Protein 4YS0 (pdb70)

Foldseek 3Di:
DPDDVQVVLVVVLVVLLVLLVVCLVVVVPDFLVVLLVVLVVLLVQDQDLVSLVVCLSVLQSSLQNQCCFQPVAGQDSLLCSLCVLQSVQFAEAAFFQLCVLSSVVRSLSSVLSNQQEEEEAEAALVVLQVSCQNSVLSQVSNPFWEKEAHPPQWIWTKDWPDNVLLVVCSVGRGGLADPPDPDNHDDPVRGDVSSNNSSGIDIDTDGLLVLQSTSYHGYHLLVLVVLVFVCLLDLFVVPRRHRFFAEYEYEQCCCLVPVVLLDWRWDWAFPPDDLVVLLVLLVVLVVADEPPQWHADLVVLFIFGAPVNQVSLCVVVNHPFCLALVNPVVVLSNRLLNSLVPRDDDPPQWHCDPLAIWGQDPLPSDTDPPAAAPDCSRSNNSSNVVGDRDTDIFTQDIAGSLVVQLRYPRYYYYYNFAQLPQVCCCVRRNHGYHHRDRPADQAAAEFFEWEAADLVLLLVVVLVVLVVCLVLQAFEEEEDAAPVVQVVSVVVCVVVVQDAEEAEQDPQVVQLVVQLARQEGNYYYYYHQCRNPPRQNDHHPPRLVSQTYEYEYSAADLACSSVSSRSSSIRRPNGGYYYYYYHYLPDPLVVVPPSVVVVVVCVVVVPDHSGTDGDPVVSVVSVVSSSVSVVVVSVLSVLLVLLSVLVVVLVVVLSVVLSCLSVDPDCPVVLLVLQLVLLVVLLCVAPPDPHDCVPVSCVSLSSAHPPQDDSPPDDDPGS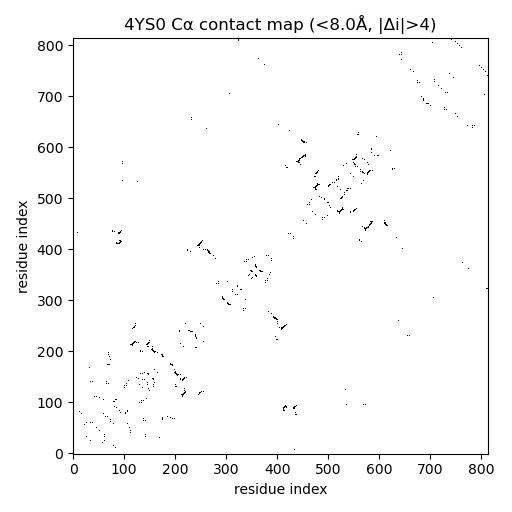VSVSCSNSVSLVVLLVVVCVVVDDCLSSSLSSQLSVLSSSLSSSLVSVLVVVSVSLSVVPNSSVVSSVVSVVSSVVSVNVSSSSSSRSSSRHPDD

Secondary structure (DSSP, 8-state):
--S-HHHHHHHHHHHHHHHHHHHHHHHHHS-HHHHHHHHHHHHHH--SHHHHHHTHHHHHHHHHHHHHHHHS----HHHHHHHHHHHTT-EEE--TTS-HHHHTHHHHHHHHTTSS--EEEESSHHHHHHHHHHHHHHHHHTT--EEEE-STT-EEEEEESSHHHHHHHHHTT--SS-TT---SS--GGGS-HHHHHHT-EEEEE--HHHHHHSSEEEEEHHHHHHHHHHHTS-SSGGG-------EEEEESHHIIIIIGGGS-EEEEEE----HHHHHHHHHHHTTPPBTTTEEEETTTTEEEE-HHHHHHHHHHHT-S-TTSGGGHHHHHHHHHHHHHHHT--BTTTEEEETTEEEEE-TTTS-EETT---STTHHHHHHHHTTPPPPP-EEEEEEE-HHHHHTTSSEEEEEES--GGGHHHHHHHHS--EEEPPPSS----EEPPPEEESSHHHHHHHHHHHHHHHHHHT--EEEEES-HHHHHHHHHHHHHHT---EEE-SS-HHHHHHHHTTTTSTT-EEEEETTTTTT---PPPTTTGGGTSEEEEESS--SSHHHHHHHHTTSSGGG--EEEEEEEETTSHHHHHTTHHHHHHHHHHTTPPTTPPB--HHHHHHHHHHHHHHHHHHHHHHHHHHHHHHHHHHHHHHHHHHHHHHHH-S--HHHHHHHHHHHHHHHHHHHHSTT---HHHHHHHTTTSPTTS---TT---SSHHHHHHHHHHHHHHHHHHHHHHH-TTHHHHHHHHHHHHHHHHHHHHHHHHHHHHHHHHH---HHHHHHHHHHHHHHHHHHHHHHHHHHHHHHTT--

Radius of gyration: 32.33 Å; Cα contacts (8 Å, |Δi|>4): 1370; chains: 1; bounding box: 75×88×84 Å

Sequence (814 aa):
ILFDKNKRILKKYAKMVSKINQIESDLRSKKNSELIRLSMVLKEKVNSFEDADEHLFEAFALVREAARRTLGMRPFDVQVMGGIALHEGKVAEMKTGEGKTLAATMPIYLNALIGKGVHLVTVNDYLARRDALWMGPVYLFLGLRVGVINSLGKSYEVVWKNPDLARKAIEENWSVWPDGFNGEVLKEESMNKEAVEAFQVELKEITRKEAYLCDVTYGTNNEFGFDYLRDNLVLDYNDKVQRGHFYAIVDEADSVLIDEARTPLIISGPSKESPSVYRRFAQIAKKFVKDKDFTVDEKARTIILTEEGVAKAEKIIGVENLYDPGNVSLLYHLINALKALHLFKKDVDYVVMNGEVIIVDEFTGRLLPGRRYSGGLHQAIEAKEGVPIKEESITYATITFQNYFRMYEKLAGMTGTAKTEESEFVQVYGMEVVVIPTHKPMIRKDHDDLVFRTQKEKYEKIVEEIEKRYKKGQPVLVGTTSIEKSELLSSMLKKKGIPHQVLNAKYHEKEAEIVAKAGQKGMVTIATNMAGRGTDIKLGPGVAELGGLCIIGTERHESRRIDNQLRGRAGRQGDPGESIFFLSLEDDLLRIFGSEQIGKVMNILKIEEGQPIQHPMLSKLIENIQKKVEGINFSIRKTLMEMDDVLDKQRRAVYSLRDQILLEKDYDEYLKDIFEDVVSTRVEEFCSGKNWDIESLKNSLSFFPAGLFDLDEKQFSSSEELHDYLFNRLWEEYQRKKQEIGEDYRKVIRFLMLRIIDDHWRRYLEEVEHVKEAVQLRSDPIVEFKKETYYMFDEMMRRINDTIANYVLRVLEH

InterPro domains:
  IPR000185 Protein translocase subunit SecA [MF_01382] (3-819)
  IPR000185 Protein translocase subunit SecA [PR00906] (56-80)
  IPR000185 Protein translocase subunit SecA [PR00906] (94-108)
  IPR000185 Protein translocase subunit SecA [PR00906] (110-120)
  IPR000185 Protein translocase subunit SecA [PR00906] (364-386)
  IPR000185 Protein translocase subunit SecA [PR00906] (401-418)
  IPR000185 Protein translocase subunit SecA [PR00906] (438-451)
  IPR000185 Protein translocase subunit SecA [PTHR30612] (5-836)
  IPR001650 Helicase, C-terminal domain-like [PS51194] (459-641)
  IPR011115 SecA DEAD-like, N-terminal [PF07517] (5-426)
  IPR011115 SecA DEAD-like, N-terminal [SM00957] (1-427)
  IPR011116 SecA Wing/Scaffold [PF07516] (613-816)
  IPR011130 SecA, preprotein cross-linking domain [PF01043] (276-383)
  IPR011130 SecA, preprotein cross-linking domain [SM00958] (271-383)
  IPR014001 Helicase superfamily 1/2, ATP-b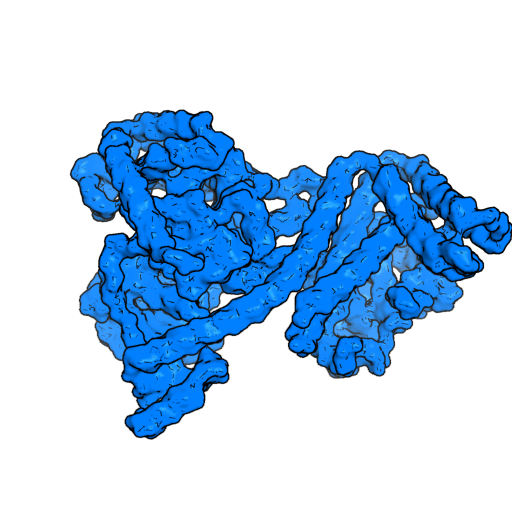inding domain [PS51192] (82-289)
  IPR014018 SecA motor DEAD [PS51196] (1-615)
  IPR020937 SecA conserved site [PS01312] (525-540)
  IPR027417 P-loop containing nucleoside triphosphate hydrolase [G3DSA:3.40.50.300] (1-317)
  IPR027417 P-loop containing nucleoside triphosphate hydrolase [G3DSA:3.40.50.300] (337-441)
  IPR027417 P-loop containing nucleoside triphosphate hydrolase [G3DSA:3.40.50.300] (442-643)

Structure (mmCIF, N/CA/C/O backbone):
data_4YS0
#
_entry.id   4YS0
#
_cell.length_a   64.404
_cell.length_b   110.160
_cell.length_c   115.863
_cell.angle_alpha   90.000
_cell.angle_beta   90.000
_cell.angle_gamma   90.000
#
_symmetry.space_group_name_H-M   'P 21 21 21'
#
loop_
_entity.id
_entity.type
_entity.pdbx_description
1 polymer 'Protein translocase subunit SecA'
2 non-polymer "ADENOSINE-5'-DIPHOSPHATE"
3 non-polymer 'MAGNESIUM ION'
4 water water
#
loop_
_atom_site.group_PDB
_atom_site.id
_atom_site.type_symbol
_atom_site.label_atom_id
_atom_site.label_alt_id
_atom_site.label_comp_id
_atom_site.label_asym_id
_atom_site.label_entity_id
_atom_site.label_seq_id
_atom_site.pdbx_PDB_ins_code
_atom_site.Cartn_x
_atom_site.Cartn_y
_atom_site.Cartn_z
_atom_site.occupancy
_atom_site.B_iso_or_equiv
_atom_site.auth_seq_id
_atom_site.auth_comp_id
_atom_site.auth_asym_id
_atom_site.auth_atom_id
_atom_site.pdbx_PDB_model_num
ATOM 1 N N . ILE A 1 2 ? -20.138 23.052 17.099 1.00 63.97 2 ILE A N 1
ATOM 2 C CA . ILE A 1 2 ? -20.769 21.813 17.547 1.00 56.48 2 ILE A CA 1
ATOM 3 C C . ILE A 1 2 ? -21.314 21.961 18.964 1.00 49.61 2 ILE A C 1
ATOM 4 O O . ILE A 1 2 ? -20.558 21.874 19.930 1.00 58.36 2 ILE A O 1
ATOM 9 N N . LEU A 1 3 ? -22.618 22.179 19.100 1.00 35.99 3 LEU A N 1
ATOM 10 C CA . LEU A 1 3 ? -23.173 22.418 20.425 1.00 36.65 3 LEU A CA 1
ATOM 11 C C . LEU A 1 3 ? -23.989 21.241 20.960 1.00 33.99 3 LEU A C 1
ATOM 12 O O . LEU A 1 3 ? -24.566 21.332 22.049 1.00 33.88 3 LEU A O 1
ATOM 17 N N . PHE A 1 4 ? -24.039 20.143 20.206 1.00 27.62 4 PHE A N 1
ATOM 18 C CA . PHE A 1 4 ? -24.678 18.927 20.705 1.00 22.26 4 PHE A CA 1
ATOM 19 C C . PHE A 1 4 ? -24.154 17.652 20.041 1.00 26.12 4 PHE A C 1
ATOM 20 O O . PHE A 1 4 ? -23.397 17.698 19.060 1.00 23.42 4 PHE A O 1
ATOM 28 N N . ASP A 1 5 ? -24.570 16.515 20.602 1.00 23.70 5 ASP A N 1
ATOM 29 C CA . ASP A 1 5 ? -24.231 15.184 20.075 1.00 22.56 5 ASP A CA 1
ATOM 30 C C . ASP A 1 5 ? -24.991 14.901 18.786 1.00 23.38 5 ASP A C 1
ATOM 31 O O . ASP A 1 5 ? -26.088 14.316 18.819 1.00 18.69 5 ASP A O 1
ATOM 36 N N . LYS A 1 6 ? -24.411 15.297 17.653 1.00 23.52 6 LYS A N 1
ATOM 37 C CA . LYS A 1 6 ? -25.115 15.194 16.376 1.00 21.40 6 LYS A CA 1
ATOM 38 C C . LYS A 1 6 ? -25.440 13.738 16.040 1.00 20.60 6 LYS A C 1
ATOM 39 O O . LYS A 1 6 ? -26.526 13.428 15.592 1.00 18.32 6 LYS A O 1
ATOM 45 N N . ASN A 1 7 ? -24.475 12.847 16.233 1.00 22.80 7 ASN A N 1
ATOM 46 C CA . ASN A 1 7 ? -24.662 11.458 15.819 1.00 19.87 7 ASN A CA 1
ATOM 47 C C . ASN A 1 7 ? -25.876 10.801 16.482 1.00 15.51 7 ASN A C 1
ATOM 48 O O . ASN A 1 7 ? -26.660 10.112 15.821 1.00 17.79 7 ASN A O 1
ATOM 53 N N . LYS A 1 8 ? -26.013 10.990 17.790 1.00 17.74 8 LYS A N 1
ATOM 54 C CA . LYS A 1 8 ? -27.163 10.455 18.519 1.00 18.62 8 LYS A CA 1
ATOM 55 C C . LYS A 1 8 ? -28.453 11.054 17.971 1.00 19.73 8 LYS A C 1
ATOM 56 O O . LYS A 1 8 ? -29.415 10.347 17.733 1.00 18.14 8 LYS A O 1
ATOM 62 N N . ARG A 1 9 ? -28.455 12.375 17.802 1.00 21.51 9 ARG A N 1
ATOM 63 C CA . ARG A 1 9 ? -29.610 13.107 17.260 1.00 16.33 9 ARG A CA 1
ATOM 64 C C . ARG A 1 9 ? -30.095 12.522 15.944 1.00 23.74 9 ARG A C 1
ATOM 65 O O . ARG A 1 9 ? -31.295 12.287 15.731 1.00 20.88 9 ARG A O 1
ATOM 73 N N . ILE A 1 10 ? -29.140 12.276 15.052 1.00 17.55 10 ILE A N 1
ATOM 74 C CA . ILE A 1 10 ? -29.486 11.732 13.758 1.00 17.50 10 ILE A CA 1
ATOM 75 C C . ILE A 1 10 ? -30.010 10.303 13.838 1.00 24.24 10 ILE A C 1
ATOM 76 O O . ILE A 1 10 ? -31.025 9.987 13.202 1.00 20.64 10 ILE A O 1
ATOM 81 N N . LEU A 1 11 ? -29.336 9.438 14.607 1.00 20.22 11 LEU A N 1
ATOM 82 C CA . LEU A 1 11 ? -29.779 8.051 14.722 1.00 18.77 11 LEU A CA 1
ATOM 83 C C . LEU A 1 11 ? -31.160 7.933 15.358 1.00 20.05 11 LEU A C 1
ATOM 84 O O . LEU A 1 11 ? -31.930 7.015 15.040 1.00 19.53 11 LEU A O 1
ATOM 89 N N . LYS A 1 12 ? -31.470 8.843 16.276 1.00 21.54 12 LYS A N 1
ATOM 90 C CA . LYS A 1 12 ? -32.809 8.851 16.851 1.00 25.12 12 LYS A CA 1
ATOM 91 C C . LYS A 1 12 ? -33.840 8.957 15.733 1.00 25.00 12 LYS A C 1
ATOM 92 O O . LYS A 1 12 ? -34.821 8.203 15.718 1.00 21.89 12 LYS A O 1
ATOM 98 N N . LYS A 1 13 ? -33.600 9.850 14.768 1.00 24.88 13 LYS A N 1
ATOM 99 C CA . LYS A 1 13 ? -34.495 9.959 13.628 1.00 19.27 13 LYS A CA 1
ATOM 100 C C . LYS A 1 13 ? -34.440 8.743 12.717 1.00 20.09 13 LYS A C 1
ATOM 101 O O . LYS A 1 13 ? -35.482 8.237 12.298 1.00 19.95 13 LYS A O 1
ATOM 107 N N . TYR A 1 14 ? -33.233 8.290 12.370 1.00 21.60 14 TYR A N 1
ATOM 108 C CA . TYR A 1 14 ? -33.119 7.092 11.528 1.00 28.63 14 TYR A CA 1
ATOM 109 C C . TYR A 1 14 ? -33.830 5.866 12.131 1.00 24.33 14 TYR A C 1
ATOM 110 O O . TYR A 1 14 ? -34.436 5.077 11.401 1.00 19.81 14 TYR A O 1
ATOM 119 N N . ALA A 1 15 ? -33.738 5.684 13.449 1.00 26.62 15 ALA A N 1
ATOM 120 C CA . ALA A 1 15 ? -34.427 4.560 14.091 1.00 26.66 15 ALA A CA 1
ATOM 121 C C . ALA A 1 15 ? -35.946 4.629 13.884 1.00 24.03 15 ALA A C 1
ATOM 122 O O . ALA A 1 15 ? -36.579 3.618 13.608 1.00 25.48 15 ALA A O 1
ATOM 124 N N . LYS A 1 16 ? -36.528 5.816 14.026 1.00 22.77 16 LYS A N 1
ATOM 125 C CA . LYS A 1 16 ? -37.966 5.972 13.781 1.00 30.16 16 LYS A CA 1
ATOM 126 C C . LYS A 1 16 ? -38.316 5.667 12.321 1.00 33.00 16 LYS A C 1
ATOM 127 O O . LYS A 1 16 ? -39.330 5.015 12.044 1.00 22.54 16 LYS A O 1
ATOM 133 N N . MET A 1 17 ? -37.477 6.122 11.391 1.00 23.67 17 MET A N 1
ATOM 134 C CA . MET A 1 17 ? -37.715 5.873 9.967 1.00 24.84 17 MET A CA 1
ATOM 135 C C . MET A 1 17 ? -37.636 4.389 9.633 1.00 22.94 17 MET A C 1
ATOM 136 O O . MET A 1 17 ? -38.440 3.869 8.861 1.00 23.77 17 MET A O 1
ATOM 141 N N . VAL A 1 18 ? -36.650 3.710 10.206 1.00 21.14 18 VAL A N 1
ATOM 142 C CA . VAL A 1 18 ? -36.505 2.287 9.978 1.00 20.34 18 VAL A CA 1
ATOM 143 C C . VAL A 1 18 ? -37.712 1.552 10.539 1.00 26.72 18 VAL A C 1
ATOM 144 O O . VAL A 1 18 ? -38.194 0.585 9.957 1.00 22.41 18 VAL A O 1
ATOM 148 N N . SER A 1 19 ? -38.215 2.038 11.662 1.00 21.88 19 SER A N 1
ATOM 149 C CA . SER A 1 19 ? -39.395 1.432 12.249 1.00 32.27 19 SER A CA 1
ATOM 150 C C . SER A 1 19 ? -40.575 1.532 11.278 1.00 23.15 19 SER A C 1
ATOM 151 O O . SER A 1 19 ? -41.310 0.573 11.096 1.00 32.64 19 SER A O 1
ATOM 154 N N . LYS A 1 20 ? -40.726 2.683 10.626 1.00 31.54 20 LYS A N 1
ATOM 155 C CA . LYS A 1 20 ? -41.812 2.858 9.665 1.00 35.28 20 LYS A CA 1
ATOM 156 C C . LYS A 1 20 ? -41.609 1.972 8.444 1.00 33.88 20 LYS A C 1
ATOM 157 O O . LYS A 1 20 ? -42.570 1.463 7.855 1.00 30.01 20 LYS A O 1
ATOM 163 N N . ILE A 1 21 ? -40.347 1.782 8.062 1.00 28.79 21 ILE A N 1
ATOM 164 C CA . ILE A 1 21 ? -40.030 0.949 6.907 1.00 21.36 21 ILE A CA 1
ATOM 165 C C . ILE A 1 21 ? -40.280 -0.527 7.246 1.00 24.90 21 ILE A C 1
ATOM 166 O O . ILE A 1 21 ? -40.774 -1.306 6.420 1.00 24.46 21 ILE A O 1
ATOM 171 N N . ASN A 1 22 ? -39.950 -0.893 8.479 1.00 21.88 22 ASN A N 1
ATOM 172 C CA . ASN A 1 22 ? -40.214 -2.230 8.989 1.00 24.12 22 ASN A CA 1
ATOM 173 C C . ASN A 1 22 ? -41.710 -2.534 8.954 1.00 32.83 22 ASN A C 1
ATOM 174 O O . ASN A 1 22 ? -42.114 -3.652 8.640 1.00 32.10 22 ASN A O 1
ATOM 179 N N . GLN A 1 23 ? -42.516 -1.526 9.280 1.00 29.22 23 GLN A N 1
ATOM 180 C CA . GLN A 1 23 ? -43.967 -1.674 9.332 1.00 33.64 23 GLN A CA 1
ATOM 181 C C . GLN A 1 23 ? -44.548 -1.945 7.938 1.00 36.00 23 GLN A C 1
ATOM 182 O O . GLN A 1 23 ? -45.409 -2.798 7.775 1.00 41.99 23 GLN A O 1
ATOM 188 N N . ILE A 1 24 ? -44.049 -1.240 6.930 1.00 34.55 24 ILE A N 1
ATOM 189 C CA . ILE A 1 24 ? -44.473 -1.448 5.544 1.00 29.14 24 ILE A CA 1
ATOM 190 C C . ILE A 1 24 ? -44.187 -2.867 5.023 1.00 34.26 24 ILE A C 1
ATOM 191 O O . ILE A 1 24 ? -44.821 -3.327 4.067 1.00 35.00 24 ILE A O 1
ATOM 196 N N . GLU A 1 25 ? -43.257 -3.577 5.661 1.00 39.21 25 GLU A N 1
ATOM 197 C CA . GLU A 1 25 ? -42.760 -4.839 5.096 1.00 40.41 25 GLU A CA 1
ATOM 198 C C . GLU A 1 25 ? -43.835 -5.915 4.984 1.00 32.36 25 GLU A C 1
ATOM 199 O O . GLU A 1 25 ? -43.861 -6.668 4.006 1.00 33.91 25 GLU A O 1
ATOM 205 N N . SER A 1 26 ? -44.687 -6.001 6.005 1.00 39.20 26 SER A N 1
ATOM 206 C CA . SER A 1 26 ? -45.790 -6.960 6.041 1.00 44.46 26 SER A CA 1
ATOM 207 C C . SER A 1 26 ? -46.600 -6.884 4.752 1.00 35.17 26 SER A C 1
ATOM 208 O O . SER A 1 26 ? -46.841 -7.894 4.070 1.00 33.26 26 SER A O 1
ATOM 211 N N . ASP A 1 27 ? -46.993 -5.661 4.422 1.00 36.55 27 ASP A N 1
ATOM 212 C CA . ASP A 1 27 ? -47.788 -5.413 3.235 1.00 38.65 27 ASP A CA 1
ATOM 213 C C . ASP A 1 27 ? -47.076 -5.875 1.963 1.00 40.72 27 ASP A C 1
ATOM 214 O O . ASP A 1 27 ? -47.624 -6.662 1.196 1.00 37.64 27 ASP A O 1
ATOM 219 N N . LEU A 1 28 ? -45.852 -5.399 1.738 1.00 30.58 28 LEU A N 1
ATOM 220 C CA . LEU A 1 28 ? -45.135 -5.753 0.521 1.00 28.16 28 LEU A CA 1
ATOM 221 C C . LEU A 1 28 ? -44.820 -7.240 0.430 1.00 23.98 28 LEU A C 1
ATOM 222 O O . LEU A 1 28 ? -44.803 -7.810 -0.658 1.00 28.58 28 LEU A O 1
ATOM 227 N N . ARG A 1 29 ? -44.566 -7.877 1.564 1.00 24.64 29 ARG A N 1
ATOM 228 C CA . ARG A 1 29 ? -44.182 -9.280 1.513 1.00 35.01 29 ARG A CA 1
ATOM 229 C C . ARG A 1 29 ? -45.319 -10.153 0.989 1.00 35.02 29 ARG A C 1
ATOM 230 O O . ARG A 1 29 ? -45.081 -11.208 0.391 1.00 34.23 29 ARG A O 1
ATOM 238 N N . SER A 1 30 ? -46.552 -9.692 1.180 1.00 30.08 30 SER A N 1
ATOM 239 C CA . SER A 1 30 ? -47.710 -10.429 0.674 1.00 40.29 30 SER A CA 1
ATOM 240 C C . SER A 1 30 ? -47.857 -10.235 -0.828 1.00 39.73 30 SER A C 1
ATOM 241 O O . SER A 1 30 ? -48.458 -11.065 -1.506 1.00 38.09 30 SER A O 1
ATOM 244 N N . LYS A 1 31 ? -47.304 -9.142 -1.351 1.00 26.82 31 LYS A N 1
ATOM 245 C CA . LYS A 1 31 ? -47.507 -8.820 -2.756 1.00 30.65 31 LYS A CA 1
ATOM 246 C C . LYS A 1 31 ? -46.876 -9.844 -3.691 1.00 30.36 31 LYS A C 1
ATOM 247 O O . LYS A 1 31 ? -45.957 -10.575 -3.320 1.00 36.21 31 LYS A O 1
ATOM 253 N N . LYS A 1 32 ? -47.394 -9.906 -4.907 1.00 24.51 32 LYS A N 1
ATOM 254 C CA . LYS A 1 32 ? -46.772 -10.679 -5.965 1.00 24.25 32 LYS A CA 1
ATOM 255 C C . LYS A 1 32 ? -45.689 -9.800 -6.598 1.00 27.93 32 LYS A C 1
ATOM 256 O O . LYS A 1 32 ? -45.729 -8.585 -6.420 1.00 29.71 32 LYS A O 1
ATOM 262 N N . ASN A 1 33 ? -44.735 -10.405 -7.307 1.00 23.80 33 ASN A N 1
ATOM 263 C CA . ASN A 1 33 ? -43.672 -9.652 -8.005 1.00 27.57 33 ASN A CA 1
ATOM 264 C C . ASN A 1 33 ? -44.238 -8.609 -8.990 1.00 32.11 33 ASN A C 1
ATOM 265 O O . ASN A 1 33 ? -43.707 -7.508 -9.124 1.00 25.27 33 ASN A O 1
ATOM 270 N N . SER A 1 34 ? -45.316 -8.974 -9.681 1.00 31.57 34 SER A N 1
ATOM 271 C CA . SER A 1 34 ? -45.994 -8.072 -10.614 1.00 28.11 34 SER A CA 1
ATOM 272 C C . SER A 1 34 ? -46.444 -6.785 -9.944 1.00 27.74 34 SER A C 1
ATOM 273 O O . SER A 1 34 ? -46.337 -5.691 -10.511 1.00 30.96 34 SER A O 1
ATOM 276 N N . GLU A 1 35 ? -46.989 -6.929 -8.741 1.00 27.65 35 GLU A N 1
ATOM 277 C CA . GLU A 1 35 ? -47.496 -5.793 -8.001 1.00 30.02 35 GLU A CA 1
ATOM 278 C C . GLU A 1 35 ? -46.355 -4.905 -7.532 1.00 26.60 35 GLU A C 1
ATOM 279 O O . GLU A 1 35 ? -46.488 -3.681 -7.503 1.00 29.06 35 GLU A O 1
ATOM 285 N N . LEU A 1 36 ? -45.247 -5.527 -7.142 1.00 27.54 36 LEU A N 1
ATOM 286 C CA . LEU A 1 36 ? -44.103 -4.761 -6.674 1.00 26.51 36 LEU A CA 1
ATOM 287 C C . LEU A 1 36 ? -43.514 -3.955 -7.834 1.00 21.41 36 LEU A C 1
ATOM 288 O O . LEU A 1 36 ? -43.097 -2.817 -7.644 1.00 27.66 36 LEU A O 1
ATOM 293 N N . ILE A 1 37 ? -43.471 -4.544 -9.028 1.00 22.03 37 ILE A N 1
ATOM 294 C CA . ILE A 1 37 ? -43.022 -3.819 -10.221 1.00 23.31 37 ILE A CA 1
ATOM 295 C C . ILE A 1 37 ? -43.995 -2.667 -10.557 1.00 33.13 37 ILE A C 1
ATOM 296 O O . ILE A 1 37 ? -43.581 -1.554 -10.909 1.00 26.47 37 ILE A O 1
ATOM 301 N N . ARG A 1 38 ? -45.296 -2.926 -10.437 1.00 28.93 38 ARG A N 1
ATOM 302 C CA . ARG A 1 38 ? -46.277 -1.862 -10.648 1.00 28.25 38 ARG A CA 1
ATOM 303 C C . ARG A 1 38 ? -46.083 -0.722 -9.631 1.00 25.11 38 ARG A C 1
ATOM 304 O O . ARG A 1 38 ? -46.237 0.446 -9.975 1.00 28.06 38 ARG A O 1
ATOM 312 N N . LEU A 1 39 ? -45.751 -1.060 -8.382 1.00 22.54 39 LEU A N 1
ATOM 313 C CA . LEU A 1 39 ? -45.474 -0.031 -7.390 1.00 26.67 39 LEU A CA 1
ATOM 314 C C . LEU A 1 39 ? -44.234 0.789 -7.809 1.00 27.35 39 LEU A C 1
ATOM 315 O O . LEU A 1 39 ? -44.195 2.018 -7.652 1.00 25.90 39 LEU A O 1
ATOM 320 N N . SER A 1 40 ? -43.238 0.095 -8.354 1.00 27.82 40 SER A N 1
ATOM 321 C CA . SER A 1 40 ? -42.035 0.749 -8.866 1.00 26.06 40 SER A CA 1
ATOM 322 C C . SER A 1 40 ? -42.400 1.756 -9.966 1.00 34.37 40 SER A C 1
ATOM 323 O O . SER A 1 40 ? -41.890 2.872 -9.989 1.00 30.21 40 SER A O 1
ATOM 326 N N . MET A 1 41 ? -43.309 1.361 -10.857 1.00 30.00 41 MET A N 1
ATOM 327 C CA . MET A 1 41 ? -43.763 2.253 -11.930 1.00 29.31 41 MET A CA 1
ATOM 328 C C . MET A 1 41 ? -44.456 3.480 -11.377 1.00 29.50 41 MET A C 1
ATOM 329 O O . MET A 1 41 ? -44.203 4.596 -11.833 1.00 37.38 41 MET A O 1
ATOM 334 N N . VAL A 1 42 ? -45.333 3.278 -10.396 1.00 27.99 42 VAL A N 1
ATOM 335 C CA . VAL A 1 42 ? -46.020 4.400 -9.762 1.00 27.99 42 VAL A CA 1
ATOM 336 C C . VAL A 1 42 ? -45.020 5.354 -9.112 1.00 37.34 42 VAL A C 1
ATOM 337 O O . VAL A 1 42 ? -45.119 6.571 -9.272 1.00 32.35 42 VAL A O 1
ATOM 341 N N . LEU A 1 43 ? -44.051 4.797 -8.384 1.00 27.34 43 LEU A N 1
ATOM 342 C CA . LEU A 1 43 ? -43.035 5.617 -7.734 1.00 25.77 43 LEU A CA 1
ATOM 343 C C . LEU A 1 43 ? -42.242 6.395 -8.771 1.00 25.48 43 LEU A C 1
ATOM 344 O O . LEU A 1 43 ? -41.910 7.552 -8.550 1.00 27.40 43 LEU A O 1
ATOM 349 N N . LYS A 1 44 ? -41.935 5.750 -9.893 1.00 23.40 44 LYS A N 1
ATOM 350 C CA . LYS A 1 44 ? -41.299 6.441 -11.019 1.00 33.05 44 LYS A CA 1
ATOM 351 C C . LYS A 1 44 ? -42.047 7.723 -11.382 1.00 38.24 44 LYS A C 1
ATOM 352 O O . LYS A 1 44 ? -41.459 8.795 -11.499 1.00 33.73 44 LYS A O 1
ATOM 358 N N . GLU A 1 45 ? -43.355 7.607 -11.560 1.00 32.78 45 GLU A N 1
ATOM 359 C CA . GLU A 1 45 ? -44.149 8.752 -11.970 1.00 36.49 45 GLU A CA 1
ATOM 360 C C . GLU A 1 45 ? -44.292 9.790 -10.860 1.00 34.00 45 GLU A C 1
ATOM 361 O O . GLU A 1 45 ? -44.482 10.976 -11.128 1.00 37.74 45 GLU A O 1
ATOM 367 N N . LYS A 1 46 ? -44.195 9.351 -9.611 1.00 28.22 46 LYS A N 1
ATOM 368 C CA . LYS A 1 46 ? -44.403 10.265 -8.495 1.00 33.88 46 LYS A CA 1
ATOM 369 C C . LYS A 1 46 ? -43.127 10.965 -8.060 1.00 33.90 46 LYS A C 1
ATOM 370 O O . LYS A 1 46 ? -43.181 12.023 -7.443 1.00 32.01 46 LYS A O 1
ATOM 376 N N . VAL A 1 47 ? -41.977 10.387 -8.379 1.00 33.46 47 VAL A N 1
ATOM 377 C CA . VAL A 1 47 ? -40.720 10.979 -7.934 1.00 31.61 47 VAL A CA 1
ATOM 378 C C . VAL A 1 47 ? -39.979 11.664 -9.070 1.00 28.65 47 VAL A C 1
ATOM 379 O O . VAL A 1 47 ? -39.406 11.002 -9.943 1.00 33.79 47 VAL A O 1
ATOM 383 N N . ASN A 1 48 ? -39.997 12.995 -9.063 1.00 32.95 48 ASN A N 1
ATOM 384 C CA . ASN A 1 48 ? -39.299 13.768 -10.088 1.00 34.32 48 ASN A CA 1
ATOM 385 C C . ASN A 1 48 ? -38.400 14.863 -9.527 1.00 31.70 48 ASN A C 1
ATOM 386 O O . ASN A 1 48 ? -37.901 15.702 -10.274 1.00 38.24 48 ASN A O 1
ATOM 391 N N . SER A 1 49 ? -38.178 14.824 -8.217 1.00 26.77 49 SER A N 1
ATOM 392 C CA . SER A 1 49 ? -37.338 15.802 -7.537 1.00 34.22 49 SER A CA 1
ATOM 393 C C . SER A 1 49 ? -36.925 15.260 -6.176 1.00 30.90 49 SER A C 1
ATOM 394 O O . SER A 1 49 ? -37.520 14.299 -5.696 1.00 27.11 49 SER A O 1
ATOM 397 N N . PHE A 1 50 ? -35.941 15.898 -5.545 1.00 31.28 50 PHE A N 1
ATOM 398 C CA . PHE A 1 50 ? -35.518 15.526 -4.193 1.00 28.10 50 PHE A CA 1
ATOM 399 C C . PHE A 1 50 ? -36.672 15.657 -3.189 1.00 35.00 50 PHE A C 1
ATOM 400 O O . PHE A 1 50 ? -36.779 14.885 -2.239 1.00 32.17 50 PHE A O 1
ATOM 408 N N . GLU A 1 51 ? -37.553 16.627 -3.403 1.00 35.04 51 GLU A N 1
ATOM 409 C CA . GLU A 1 51 ? -38.712 16.790 -2.524 1.00 35.83 51 GLU A CA 1
ATOM 410 C C . GLU A 1 51 ? -39.671 15.609 -2.595 1.00 34.77 51 GLU A C 1
ATOM 411 O O . GLU A 1 51 ? -40.187 15.153 -1.565 1.00 36.96 51 GLU A O 1
ATOM 417 N N . ASP A 1 52 ? -39.910 15.117 -3.811 1.00 34.65 52 ASP A N 1
ATOM 418 C CA . ASP A 1 52 ? -40.770 13.954 -4.016 1.00 34.34 52 ASP A CA 1
ATOM 419 C C . ASP A 1 52 ? -40.169 12.691 -3.393 1.00 34.98 52 ASP A C 1
ATOM 420 O O . ASP A 1 52 ? -40.881 11.862 -2.821 1.00 35.11 52 ASP A O 1
ATOM 425 N N . ALA A 1 53 ? -38.856 12.536 -3.538 1.00 33.90 53 ALA A N 1
ATOM 426 C CA . ALA A 1 53 ? -38.168 11.340 -3.047 1.00 29.84 53 ALA A CA 1
ATOM 427 C C . ALA A 1 53 ? -38.363 11.204 -1.546 1.00 24.06 53 ALA A C 1
ATOM 428 O O . ALA A 1 53 ? -38.642 10.117 -1.050 1.00 25.07 53 ALA A O 1
ATOM 430 N N . ASP A 1 54 ? -38.223 12.317 -0.831 1.00 31.94 54 ASP A N 1
ATOM 431 C CA . ASP A 1 54 ? -38.453 12.337 0.614 1.00 27.17 54 ASP A CA 1
ATOM 432 C C . ASP A 1 54 ? -39.866 11.922 0.967 1.00 34.27 54 ASP A C 1
ATOM 433 O O . ASP A 1 54 ? -40.106 11.257 1.974 1.00 37.07 54 ASP A O 1
ATOM 438 N N . GLU A 1 55 ? -40.804 12.302 0.117 1.00 36.62 55 GLU A N 1
ATOM 439 C CA . GLU A 1 55 ? -42.185 11.958 0.354 1.00 36.64 55 GLU A CA 1
ATOM 440 C C . GLU A 1 55 ? -42.423 10.452 0.227 1.00 33.46 55 GLU A C 1
ATOM 441 O O . GLU A 1 55 ? -43.303 9.904 0.893 1.00 32.94 55 GLU A O 1
ATOM 447 N N . HIS A 1 56 ? -41.637 9.778 -0.613 1.00 25.04 56 HIS A N 1
ATOM 448 C CA . HIS A 1 56 ? -41.876 8.364 -0.868 1.00 25.91 56 HIS A CA 1
ATOM 449 C C . HIS A 1 56 ? -40.722 7.464 -0.443 1.00 21.40 56 HIS A C 1
ATOM 450 O O . HIS A 1 56 ? -40.620 6.330 -0.911 1.00 29.73 56 HIS A O 1
ATOM 457 N N . LEU A 1 57 ? -39.865 7.976 0.427 1.00 22.31 57 LEU A N 1
ATOM 458 C CA . LEU A 1 57 ? -38.676 7.238 0.850 1.00 21.30 57 LEU A CA 1
ATOM 459 C C . LEU A 1 57 ? -39.050 5.901 1.493 1.00 25.06 57 LEU A C 1
ATOM 460 O O . LEU A 1 57 ? -38.463 4.867 1.151 1.00 25.19 57 LEU A O 1
ATOM 465 N N . PHE A 1 58 ? -40.003 5.912 2.428 1.00 22.45 58 PHE A N 1
ATOM 466 C CA . PHE A 1 58 ? -40.343 4.688 3.155 1.00 23.78 58 PHE A CA 1
ATOM 467 C C . PHE A 1 58 ? -40.759 3.606 2.174 1.00 27.31 58 PHE A C 1
ATOM 468 O O . PHE A 1 58 ? -40.284 2.473 2.245 1.00 25.27 58 PHE A O 1
ATOM 476 N N . GLU A 1 59 ? -41.667 3.966 1.268 1.00 23.36 59 GLU A N 1
ATOM 477 C CA . GLU A 1 59 ? -42.138 3.048 0.250 1.00 23.15 59 GLU A CA 1
ATOM 478 C C . GLU A 1 59 ? -40.994 2.528 -0.613 1.00 22.75 59 GLU A C 1
ATOM 479 O O . GLU A 1 59 ? -40.877 1.323 -0.840 1.00 22.86 59 GLU A O 1
ATOM 485 N N . ALA A 1 60 ? -40.160 3.440 -1.100 1.00 22.93 60 ALA A N 1
ATOM 486 C CA . ALA A 1 60 ? -39.038 3.057 -1.961 1.00 23.05 60 ALA A CA 1
ATOM 487 C C . ALA A 1 60 ? -38.064 2.103 -1.254 1.00 23.14 60 ALA A C 1
ATOM 488 O O . ALA A 1 60 ? -37.638 1.092 -1.820 1.00 18.75 60 ALA A O 1
ATOM 490 N N . PHE A 1 61 ? -37.722 2.435 -0.013 1.00 20.04 61 PHE A N 1
ATOM 491 C CA . PHE A 1 61 ? -36.742 1.652 0.740 1.00 25.50 61 PHE A CA 1
ATOM 492 C C . PHE A 1 61 ? -37.278 0.252 1.048 1.00 25.92 61 PHE A C 1
ATOM 493 O O . PHE A 1 61 ? -36.549 -0.732 0.929 1.00 18.47 61 PHE A O 1
ATOM 501 N N . ALA A 1 62 ? -38.564 0.161 1.393 1.00 20.51 62 ALA A N 1
ATOM 502 C CA . ALA A 1 62 ? -39.164 -1.136 1.720 1.00 20.94 62 ALA A CA 1
ATOM 503 C C . ALA A 1 62 ? -39.284 -2.013 0.481 1.00 19.88 62 ALA A C 1
ATOM 504 O O . ALA A 1 62 ? -39.096 -3.226 0.547 1.00 22.82 62 ALA A O 1
ATOM 506 N N . LEU A 1 63 ? -39.579 -1.379 -0.654 1.00 22.68 63 LEU A N 1
ATOM 507 C CA . LEU A 1 63 ? -39.649 -2.037 -1.952 1.00 22.37 63 LEU A CA 1
ATOM 508 C C . LEU A 1 63 ? -38.299 -2.626 -2.408 1.00 21.90 63 LEU A C 1
ATOM 509 O O . LEU A 1 63 ? -38.225 -3.766 -2.897 1.00 20.11 63 LEU A O 1
ATOM 514 N N . VAL A 1 64 ? -37.227 -1.841 -2.267 1.00 22.25 64 VAL A N 1
ATOM 515 C CA . VAL A 1 64 ? -35.888 -2.343 -2.580 1.00 22.37 64 VAL A CA 1
ATOM 516 C C . VAL A 1 64 ? -35.531 -3.521 -1.668 1.00 13.80 64 VAL A C 1
ATOM 517 O O . VAL A 1 64 ? -35.014 -4.529 -2.120 1.00 19.05 64 VAL A O 1
ATOM 521 N N . ARG A 1 65 ? -35.818 -3.383 -0.377 1.00 16.51 65 ARG A N 1
ATOM 522 C CA . ARG A 1 65 ? -35.557 -4.456 0.578 1.00 21.85 65 ARG A CA 1
ATOM 523 C C . ARG A 1 65 ? -36.257 -5.756 0.160 1.00 20.41 65 ARG A C 1
ATOM 524 O O . ARG A 1 65 ? -35.673 -6.842 0.229 1.00 18.90 65 ARG A O 1
ATOM 532 N N . GLU A 1 66 ? -37.508 -5.643 -0.286 1.00 20.89 66 GLU A N 1
ATOM 533 C CA . GLU A 1 66 ? -38.244 -6.797 -0.809 1.00 21.65 66 GLU A CA 1
ATOM 534 C C . GLU A 1 66 ? -37.675 -7.351 -2.101 1.00 22.60 66 GLU A C 1
ATOM 535 O O . GLU A 1 66 ? -37.599 -8.571 -2.281 1.00 26.31 66 GLU A O 1
ATOM 541 N N . ALA A 1 67 ? -37.301 -6.472 -3.024 1.00 22.26 67 ALA A N 1
ATOM 542 C CA . ALA A 1 67 ? -36.684 -6.919 -4.271 1.00 18.77 67 ALA A CA 1
ATOM 543 C C . ALA A 1 67 ? -35.396 -7.683 -3.988 1.00 20.53 67 ALA A C 1
ATOM 544 O O . ALA A 1 67 ? -35.088 -8.676 -4.653 1.00 20.93 67 ALA A O 1
ATOM 546 N N . ALA A 1 68 ? -34.624 -7.200 -3.016 1.00 20.24 68 ALA A N 1
ATOM 547 C CA . ALA A 1 68 ? -33.350 -7.845 -2.695 1.00 21.61 68 ALA A CA 1
ATOM 548 C C . ALA A 1 68 ? -33.605 -9.221 -2.087 1.00 21.09 68 ALA A C 1
ATOM 549 O O . ALA A 1 68 ? -32.917 -10.186 -2.410 1.00 20.59 68 ALA A O 1
ATOM 551 N N . ARG A 1 69 ? -34.590 -9.294 -1.193 1.00 21.70 69 ARG A N 1
ATOM 552 C CA . ARG A 1 69 ? -34.957 -10.563 -0.551 1.00 26.62 69 ARG A CA 1
ATOM 553 C C . ARG A 1 69 ? -35.279 -11.599 -1.641 1.00 25.10 69 ARG A C 1
ATOM 554 O O . ARG A 1 69 ? -34.749 -12.706 -1.637 1.00 22.54 69 ARG A O 1
ATOM 562 N N . ARG A 1 70 ? -36.109 -11.208 -2.605 1.00 22.63 70 ARG A N 1
ATOM 563 C CA . ARG A 1 70 ? -36.594 -12.127 -3.634 1.00 21.47 70 ARG A CA 1
ATOM 564 C C . ARG A 1 70 ? -35.612 -12.438 -4.761 1.00 28.22 70 ARG A C 1
ATOM 565 O O . ARG A 1 70 ? -35.608 -13.559 -5.264 1.00 22.98 70 ARG A O 1
ATOM 573 N N . THR A 1 71 ? -34.791 -11.464 -5.180 1.00 22.58 71 THR A N 1
ATOM 574 C CA . THR A 1 71 ? -33.849 -11.725 -6.274 1.00 23.29 71 THR A CA 1
ATOM 575 C C . THR A 1 71 ? -32.466 -12.175 -5.808 1.00 27.08 71 THR A C 1
ATOM 576 O O . THR A 1 71 ? -31.777 -12.880 -6.536 1.00 20.88 71 THR A O 1
ATOM 580 N N . LEU A 1 72 ? -32.058 -11.760 -4.611 1.00 20.13 72 LEU A N 1
ATOM 581 C CA . LEU A 1 72 ? -30.730 -12.124 -4.107 1.00 24.37 72 LEU A CA 1
ATOM 582 C C . LEU A 1 72 ? -30.777 -13.081 -2.905 1.00 24.43 72 LEU A C 1
ATOM 583 O O . LEU A 1 72 ? -29.768 -13.684 -2.542 1.00 24.29 72 LEU A O 1
ATOM 588 N N . GLY A 1 73 ? -31.938 -13.232 -2.279 1.00 20.62 73 GLY A N 1
ATOM 589 C CA . GLY A 1 73 ? -31.982 -14.016 -1.058 1.00 24.82 73 GLY A CA 1
ATOM 590 C C . GLY A 1 73 ? -31.265 -13.302 0.078 1.00 24.36 73 GLY A C 1
ATOM 591 O O . GLY A 1 73 ? -30.826 -13.933 1.030 1.00 23.75 73 GLY A O 1
ATOM 592 N N . MET A 1 74 ? -31.167 -11.978 -0.026 1.00 18.49 74 MET A N 1
ATOM 593 C CA . MET A 1 74 ? -30.588 -11.149 1.017 1.00 22.39 74 MET A CA 1
ATOM 594 C C . MET A 1 74 ? -31.560 -10.073 1.437 1.00 20.88 74 MET A C 1
ATOM 595 O O . MET A 1 74 ? -31.976 -9.263 0.618 1.00 21.20 74 MET A O 1
ATOM 600 N N . ARG A 1 75 ? -31.933 -10.061 2.716 1.00 17.41 75 ARG A N 1
ATOM 601 C CA . ARG A 1 75 ? -32.790 -9.008 3.242 1.00 20.87 75 ARG A CA 1
ATOM 602 C C . ARG A 1 75 ? -31.969 -7.984 4.041 1.00 18.89 75 ARG A C 1
ATOM 603 O O . ARG A 1 75 ? -31.411 -8.324 5.086 1.00 19.85 75 ARG A O 1
ATOM 611 N N . PRO A 1 76 ? -31.885 -6.732 3.541 1.00 19.03 76 PRO A N 1
ATOM 612 C CA . PRO A 1 76 ? -31.144 -5.678 4.241 1.00 21.98 76 PRO A CA 1
ATOM 613 C C . PRO A 1 76 ? -31.529 -5.589 5.704 1.00 25.26 76 PRO A C 1
ATOM 614 O O . PRO A 1 76 ? -32.713 -5.508 6.055 1.00 18.15 76 PRO A O 1
ATOM 618 N N . PHE A 1 77 ? -30.516 -5.657 6.552 1.00 18.86 77 PHE A N 1
ATOM 619 C CA . PHE A 1 77 ? -30.693 -5.549 7.989 1.00 21.01 77 PHE A CA 1
ATOM 620 C C . PHE A 1 77 ? -31.145 -4.148 8.298 1.00 20.81 77 PHE A C 1
ATOM 621 O O . PHE A 1 77 ? -30.948 -3.243 7.491 1.00 19.52 77 PHE A O 1
ATOM 629 N N . ASP A 1 78 ? -31.737 -3.955 9.469 1.00 15.72 78 ASP A N 1
ATOM 630 C CA . ASP A 1 78 ? -32.108 -2.614 9.876 1.00 17.39 78 ASP A CA 1
ATOM 631 C C . ASP A 1 78 ? -30.941 -1.626 9.789 1.00 21.74 78 ASP A C 1
ATOM 632 O O . ASP A 1 78 ? -31.143 -0.489 9.376 1.00 18.43 78 ASP A O 1
ATOM 637 N N . VAL A 1 79 ? -29.729 -2.039 10.164 1.00 19.70 79 VAL A N 1
ATOM 638 C CA . VAL A 1 79 ? -28.613 -1.083 10.123 1.00 17.25 79 VAL A CA 1
ATOM 639 C C . VAL A 1 79 ? -28.209 -0.725 8.684 1.00 16.30 79 VAL A C 1
ATOM 640 O O . VAL A 1 79 ? -27.696 0.370 8.436 1.00 17.42 79 VAL A O 1
ATOM 644 N N . GLN A 1 80 ? -28.469 -1.615 7.737 1.00 16.89 80 GLN A N 1
ATOM 645 C CA . GLN A 1 80 ? -28.234 -1.286 6.335 1.00 16.56 80 GLN A CA 1
ATOM 646 C C . GLN A 1 80 ? -29.257 -0.259 5.852 1.00 24.39 80 GLN A C 1
ATOM 647 O O . GLN A 1 80 ? -28.908 0.693 5.140 1.00 16.03 80 GLN A O 1
ATOM 653 N N . VAL A 1 81 ? -30.504 -0.430 6.273 1.00 17.32 81 VAL A N 1
ATOM 654 C CA . VAL A 1 81 ? -31.518 0.596 6.020 1.00 17.61 81 VAL A CA 1
ATOM 655 C C . VAL A 1 81 ? -31.091 1.930 6.636 1.00 18.17 81 VAL A C 1
ATOM 656 O O . VAL A 1 81 ? -31.188 2.965 5.982 1.00 19.56 81 VAL A O 1
ATOM 660 N N . MET A 1 82 ? -30.564 1.923 7.864 1.00 18.52 82 MET A N 1
ATOM 661 C CA . MET A 1 82 ? -30.085 3.169 8.453 1.00 20.18 82 MET A CA 1
ATOM 662 C C . MET A 1 82 ? -28.971 3.818 7.631 1.00 17.72 82 MET A C 1
ATOM 663 O O . MET A 1 82 ? -28.968 5.037 7.418 1.00 15.58 82 MET A O 1
ATOM 668 N N . GLY A 1 83 ? -28.022 3.007 7.178 1.00 17.72 83 GLY A N 1
ATOM 669 C CA . GLY A 1 83 ? -26.948 3.516 6.330 1.00 14.66 83 GLY A CA 1
ATOM 670 C C . GLY A 1 83 ? -27.488 4.095 5.020 1.00 18.03 83 GLY A C 1
ATOM 671 O O . GLY A 1 83 ? -26.950 5.059 4.487 1.00 13.22 83 GLY A O 1
ATOM 672 N N . GLY A 1 84 ? -28.547 3.490 4.491 1.00 17.98 84 GLY A N 1
ATOM 673 C CA . GLY A 1 84 ? -29.141 3.949 3.242 1.00 18.72 84 GLY A CA 1
ATOM 674 C C . GLY A 1 84 ? -29.749 5.333 3.362 1.00 19.63 84 GLY A C 1
ATOM 675 O O . GLY A 1 84 ? -29.736 6.126 2.415 1.00 16.88 84 GLY A O 1
ATOM 676 N N . ILE A 1 85 ? -30.275 5.632 4.543 1.00 14.68 85 ILE A N 1
ATOM 677 C CA . ILE A 1 85 ? -30.839 6.954 4.792 1.00 17.42 85 ILE A CA 1
ATOM 678 C C . ILE A 1 85 ? -29.740 8.017 4.875 1.00 16.13 85 ILE A C 1
ATOM 679 O O . ILE A 1 85 ? -29.877 9.106 4.330 1.00 16.55 85 ILE A O 1
ATOM 684 N N . ALA A 1 86 ? -28.650 7.699 5.568 1.00 16.84 86 ALA A N 1
ATOM 685 C CA . ALA A 1 86 ? -27.511 8.618 5.661 1.00 16.01 86 ALA A CA 1
ATOM 686 C C . ALA A 1 86 ? -27.009 8.994 4.271 1.00 19.90 86 ALA A C 1
ATOM 687 O O . ALA A 1 86 ? -26.708 10.169 4.011 1.00 15.93 86 ALA A O 1
ATOM 689 N N . LEU A 1 87 ? -26.929 7.997 3.391 1.00 14.86 87 LEU A N 1
ATOM 690 C CA . LEU A 1 87 ? -26.533 8.198 2.000 1.00 18.21 87 LEU A CA 1
ATOM 691 C C . LEU A 1 87 ? -27.524 9.103 1.254 1.00 19.91 87 LEU A C 1
ATOM 692 O O . LEU A 1 87 ? -27.119 10.044 0.590 1.00 16.64 87 LEU A O 1
ATOM 697 N N . HIS A 1 88 ? -28.816 8.807 1.363 1.00 16.21 88 HIS A N 1
ATOM 698 C CA . HIS A 1 88 ? -29.833 9.669 0.774 1.00 14.66 88 HIS A CA 1
ATOM 699 C C . HIS A 1 88 ? -29.736 11.122 1.294 1.00 17.35 88 HIS A C 1
ATOM 700 O O . HIS A 1 88 ? -29.965 12.084 0.543 1.00 21.08 88 HIS A O 1
ATOM 707 N N . GLU A 1 89 ? -29.343 11.300 2.553 1.00 17.94 89 GLU A N 1
ATOM 708 C CA . GLU A 1 89 ? -29.218 12.651 3.108 1.00 18.74 89 GLU A CA 1
ATOM 709 C C . GLU A 1 89 ? -27.894 13.335 2.771 1.00 17.80 89 GLU A C 1
ATOM 710 O O . GLU A 1 89 ? -27.610 14.419 3.289 1.00 19.49 89 GLU A O 1
ATOM 716 N N . GLY A 1 90 ? -27.083 12.720 1.908 1.00 15.29 90 GLY A N 1
ATOM 717 C CA . GLY A 1 90 ? -25.856 13.384 1.480 1.00 17.22 90 GLY A CA 1
ATOM 718 C C . GLY A 1 90 ? -24.777 13.407 2.561 1.00 20.61 90 GLY A C 1
ATOM 719 O O . GLY A 1 90 ? -24.001 14.358 2.696 1.00 17.51 90 GLY A O 1
ATOM 720 N N . LYS A 1 91 ? -24.725 12.334 3.339 1.00 17.47 91 LYS A N 1
ATOM 721 C CA . LYS A 1 91 ? -23.759 12.249 4.425 1.00 15.15 91 LYS A CA 1
ATOM 722 C C . LYS A 1 91 ? -22.798 11.104 4.167 1.00 13.42 91 LYS A C 1
ATOM 723 O O . LYS A 1 91 ? -22.982 10.330 3.240 1.00 15.11 91 LYS A O 1
ATOM 729 N N . VAL A 1 92 ? -21.786 10.972 4.998 1.00 16.54 92 VAL A N 1
ATOM 730 C CA . VAL A 1 92 ? -20.990 9.775 4.910 1.00 12.82 92 VAL A CA 1
ATOM 731 C C . VAL A 1 92 ? -21.528 8.744 5.904 1.00 19.65 92 VAL A C 1
ATOM 732 O O . VAL A 1 92 ? -21.561 8.999 7.112 1.00 17.55 92 VAL A O 1
ATOM 736 N N . ALA A 1 93 ? -21.970 7.601 5.388 1.00 16.03 93 ALA A N 1
ATOM 737 C CA . ALA A 1 93 ? -22.400 6.501 6.236 1.00 18.28 93 ALA A CA 1
ATOM 738 C C . ALA A 1 93 ? -21.178 5.725 6.676 1.00 18.90 93 ALA A C 1
ATOM 739 O O . ALA A 1 93 ? -20.495 5.130 5.838 1.00 19.77 93 ALA A O 1
ATOM 741 N N . GLU A 1 94 ? -20.876 5.730 7.967 1.00 15.31 94 GLU A N 1
ATOM 742 C CA . GLU A 1 94 ? -19.768 4.917 8.424 1.00 14.50 94 GLU A CA 1
ATOM 743 C C . GLU A 1 94 ? -20.314 3.590 8.904 1.00 18.30 94 GLU A C 1
ATOM 744 O O . GLU A 1 94 ? -20.909 3.480 9.987 1.00 17.49 94 GLU A O 1
ATOM 750 N N . MET A 1 95 ? -20.144 2.588 8.049 1.00 16.46 95 MET A N 1
ATOM 751 C CA . MET A 1 95 ? -20.540 1.229 8.354 1.00 18.62 95 MET A CA 1
ATOM 752 C C . MET A 1 95 ? -19.283 0.398 8.276 1.00 17.49 95 MET A C 1
ATOM 753 O O . MET A 1 95 ? -18.569 0.446 7.265 1.00 15.52 95 MET A O 1
ATOM 758 N N . LYS A 1 96 ? -18.999 -0.358 9.328 1.00 13.51 96 LYS A N 1
ATOM 759 C CA . LYS A 1 96 ? -17.716 -1.083 9.372 1.00 14.95 96 LYS A CA 1
ATOM 760 C C . LYS A 1 96 ? -17.608 -2.111 8.243 1.00 16.44 96 LYS A C 1
ATOM 761 O O . LYS A 1 96 ? -18.616 -2.483 7.606 1.00 16.33 96 LYS A O 1
ATOM 767 N N . THR A 1 97 ? -16.378 -2.562 8.005 1.00 14.38 97 THR A N 1
ATOM 768 C CA . THR A 1 97 ? -16.089 -3.584 7.014 1.00 15.58 97 THR A CA 1
ATOM 769 C C . THR A 1 97 ? -16.948 -4.817 7.272 1.00 14.71 97 THR A C 1
ATOM 770 O O . THR A 1 97 ? -17.084 -5.274 8.407 1.00 17.50 97 THR A O 1
ATOM 774 N N . GLY A 1 98 ? -17.563 -5.329 6.216 1.00 13.88 98 GLY A N 1
ATOM 775 C CA . GLY A 1 98 ? -18.413 -6.497 6.352 1.00 13.44 98 GLY A CA 1
ATOM 776 C C . GLY A 1 98 ? -19.858 -6.204 6.749 1.00 15.72 98 GLY A C 1
ATOM 777 O O . GLY A 1 98 ? -20.658 -7.127 6.885 1.00 16.76 98 GLY A O 1
ATOM 778 N N . GLU A 1 99 ? -20.214 -4.939 6.926 1.00 13.42 99 GLU A N 1
ATOM 779 C CA . GLU A 1 99 ? -21.606 -4.618 7.279 1.00 15.61 99 GLU A CA 1
ATOM 780 C C . GLU A 1 99 ? -22.567 -4.621 6.091 1.00 19.74 99 GLU A C 1
ATOM 781 O O . GLU A 1 99 ? -23.772 -4.446 6.277 1.00 19.22 99 GLU A O 1
ATOM 787 N N . GLY A 1 100 ? -22.045 -4.822 4.876 1.00 14.98 100 GLY A N 1
ATOM 788 C CA . GLY A 1 100 ? -22.890 -4.870 3.699 1.00 14.38 100 GLY A CA 1
ATOM 789 C C . GLY A 1 100 ? -23.238 -3.499 3.128 1.00 16.52 100 GLY A C 1
ATOM 790 O O . GLY A 1 100 ? -24.393 -3.209 2.794 1.00 15.82 100 GLY A O 1
ATOM 791 N N . LYS A 1 101 ? -22.236 -2.642 3.020 1.00 11.76 101 LYS A N 1
ATOM 792 C CA . LYS A 1 101 ? -22.396 -1.339 2.363 1.00 14.03 101 LYS A CA 1
ATOM 793 C C . LYS A 1 101 ? -22.893 -1.465 0.914 1.00 15.53 101 LYS A C 1
ATOM 794 O O . LYS A 1 101 ? -23.687 -0.650 0.455 1.00 13.88 101 LYS A O 1
ATOM 800 N N . THR A 1 102 ? -22.402 -2.473 0.198 1.00 13.73 102 THR A N 1
ATOM 801 C CA . THR A 1 102 ? -22.782 -2.685 -1.205 1.00 16.01 102 THR A CA 1
ATOM 802 C C . THR A 1 102 ? -24.312 -2.757 -1.340 1.00 18.95 102 THR A C 1
ATOM 803 O O . THR A 1 102 ? -24.906 -2.083 -2.193 1.00 14.53 102 THR A O 1
ATOM 807 N N . LEU A 1 103 ? -24.931 -3.549 -0.466 1.00 15.90 103 LEU A N 1
ATOM 808 C CA . LEU A 1 103 ? -26.390 -3.715 -0.475 1.00 14.85 103 LEU A CA 1
ATOM 809 C C . LEU A 1 103 ? -27.098 -2.511 0.178 1.00 13.70 103 LEU A C 1
ATOM 810 O O . LEU A 1 103 ? -28.202 -2.134 -0.237 1.00 15.25 103 LEU A O 1
ATOM 815 N N . ALA A 1 104 ? -26.464 -1.864 1.155 1.00 12.87 104 ALA A N 1
ATOM 816 C CA . ALA A 1 104 ? -27.118 -0.732 1.815 1.00 15.73 104 ALA A CA 1
ATOM 817 C C . ALA A 1 104 ? -27.385 0.408 0.810 1.00 19.52 104 ALA A C 1
ATOM 818 O O . ALA A 1 104 ? -28.384 1.127 0.914 1.00 17.44 104 ALA A O 1
ATOM 820 N N . ALA A 1 105 ? -26.491 0.550 -0.159 1.00 17.57 105 ALA A N 1
ATOM 821 C CA . ALA A 1 105 ? -26.558 1.653 -1.111 1.00 15.19 105 ALA A CA 1
ATOM 822 C C . ALA A 1 105 ? -27.661 1.455 -2.157 1.00 19.27 105 ALA A C 1
ATOM 823 O O . ALA A 1 105 ? -28.055 2.425 -2.790 1.00 16.82 105 ALA A O 1
ATOM 825 N N . THR A 1 106 ? -28.171 0.233 -2.329 1.00 14.99 106 THR A N 1
ATOM 826 C CA . THR A 1 106 ? -29.195 0.004 -3.361 1.00 17.34 106 THR A CA 1
ATOM 827 C C . THR A 1 106 ? -30.442 0.847 -3.084 1.00 20.61 106 THR A C 1
ATOM 828 O O . THR A 1 106 ? -31.115 1.307 -4.012 1.00 19.00 106 THR A O 1
ATOM 832 N N . MET A 1 107 ? -30.743 1.057 -1.810 1.00 15.28 107 MET A N 1
ATOM 833 C CA . MET A 1 107 ? -31.965 1.766 -1.448 1.00 23.51 107 MET A CA 1
ATOM 834 C C . MET A 1 107 ? -31.893 3.257 -1.853 1.00 21.38 107 MET A C 1
ATOM 835 O O . MET A 1 107 ? -32.745 3.714 -2.615 1.00 20.11 107 MET A O 1
ATOM 840 N N . PRO A 1 108 ? -30.869 4.011 -1.398 1.00 15.14 108 PRO A N 1
ATOM 841 C CA . PRO A 1 108 ? -30.863 5.399 -1.862 1.00 15.24 108 PRO A CA 1
ATOM 842 C C . PRO A 1 108 ? -30.580 5.504 -3.346 1.00 18.89 108 PRO A C 1
ATOM 843 O O . PRO A 1 108 ? -31.034 6.468 -3.955 1.00 18.30 108 PRO A O 1
ATOM 847 N N . ILE A 1 109 ? -29.849 4.542 -3.914 1.00 15.09 109 ILE A N 1
ATOM 848 C CA . ILE A 1 109 ? -29.577 4.560 -5.342 1.00 16.13 109 ILE A CA 1
ATOM 849 C C . ILE A 1 109 ? -30.881 4.453 -6.128 1.00 23.17 109 ILE A C 1
ATOM 850 O O . ILE A 1 109 ? -31.131 5.260 -7.029 1.00 17.10 109 ILE A O 1
ATOM 855 N N . TYR A 1 110 ? -31.714 3.476 -5.759 1.00 18.43 110 TYR A N 1
ATOM 856 C CA . TYR A 1 110 ? -33.033 3.312 -6.378 1.00 20.86 110 TYR A CA 1
ATOM 857 C C . TYR A 1 110 ? -33.878 4.580 -6.267 1.00 19.19 110 TYR A C 1
ATOM 858 O O . TYR A 1 110 ? -34.395 5.105 -7.256 1.00 21.37 110 TYR A O 1
ATOM 867 N N . LEU A 1 111 ? -34.031 5.054 -5.042 1.00 16.74 111 LEU A N 1
ATOM 868 C CA . LEU A 1 111 ? -34.913 6.186 -4.756 1.00 23.34 111 LEU A CA 1
ATOM 869 C C . LEU A 1 111 ? -34.527 7.423 -5.564 1.00 28.86 111 LEU A C 1
ATOM 870 O O . LEU A 1 111 ? -35.378 8.068 -6.189 1.00 19.83 111 LEU A O 1
ATOM 875 N N . ASN A 1 112 ? -33.239 7.735 -5.581 1.00 16.90 112 ASN A N 1
ATOM 876 C CA . ASN A 1 112 ? -32.814 8.929 -6.274 1.00 19.35 112 ASN A CA 1
ATOM 877 C C . ASN A 1 112 ? -32.721 8.722 -7.776 1.00 18.77 112 ASN A C 1
ATOM 878 O O . ASN A 1 112 ? -32.831 9.686 -8.528 1.00 18.06 112 ASN A O 1
ATOM 883 N N . ALA A 1 113 ? -32.529 7.478 -8.214 1.00 15.58 113 ALA A N 1
ATOM 884 C CA . ALA A 1 113 ? -32.518 7.196 -9.643 1.00 17.89 113 ALA A CA 1
ATOM 885 C C . ALA A 1 113 ? -33.892 7.463 -10.263 1.00 22.20 113 ALA A C 1
ATOM 886 O O . ALA A 1 113 ? -33.984 7.777 -11.444 1.00 21.24 113 ALA A O 1
ATOM 888 N N . LEU A 1 114 ? -34.948 7.324 -9.463 1.00 23.33 114 LEU A N 1
ATOM 889 C CA . LEU A 1 114 ? -36.315 7.592 -9.931 1.00 25.06 114 LEU A CA 1
ATOM 890 C C . LEU A 1 114 ? -36.447 8.997 -10.525 1.00 26.45 114 LEU A C 1
ATOM 891 O O . LEU A 1 114 ? -37.271 9.234 -11.407 1.00 25.39 114 LEU A O 1
ATOM 896 N N . ILE A 1 115 ? -35.618 9.923 -10.044 1.00 20.23 115 ILE A N 1
ATOM 897 C CA . ILE A 1 115 ? -35.676 11.313 -10.492 1.00 24.12 115 ILE A CA 1
ATOM 898 C C . ILE A 1 115 ? -35.302 11.424 -11.980 1.00 26.00 115 ILE A C 1
ATOM 899 O O . ILE A 1 115 ? -35.710 12.356 -12.668 1.00 24.29 115 ILE A O 1
ATOM 904 N N . GLY A 1 116 ? -34.538 10.455 -12.477 1.00 18.94 116 GLY A N 1
ATOM 905 C CA . GLY A 1 116 ? -34.304 10.324 -13.902 1.00 17.80 116 GLY A CA 1
ATOM 906 C C . GLY A 1 116 ? -33.127 11.134 -14.398 1.00 29.12 116 GLY A C 1
ATOM 907 O O . GLY A 1 116 ? -32.979 11.346 -15.603 1.00 28.60 116 GLY A O 1
ATOM 908 N N . LYS A 1 117 ? -32.275 11.573 -13.475 1.00 21.66 117 LYS A N 1
ATOM 909 C CA . LYS A 1 117 ? -31.142 12.402 -13.857 1.00 18.08 117 LYS A CA 1
ATOM 910 C C . LYS A 1 117 ? -29.813 11.653 -13.746 1.00 23.01 117 LYS A C 1
ATOM 911 O O . LYS A 1 117 ? -28.746 12.247 -13.927 1.00 18.09 117 LYS A O 1
ATOM 917 N N . GLY A 1 118 ? -29.883 10.346 -13.483 1.00 24.12 118 GLY A N 1
ATOM 918 C CA . GLY A 1 118 ? -28.684 9.544 -13.282 1.00 19.69 118 GLY A CA 1
ATOM 919 C C . GLY A 1 118 ? -28.236 9.471 -11.818 1.00 15.71 118 GLY A C 1
ATOM 920 O O . GLY A 1 118 ? -28.568 10.343 -11.016 1.00 20.76 118 GLY A O 1
ATOM 921 N N . VAL A 1 119 ? -27.511 8.401 -11.480 1.00 20.50 119 VAL A N 1
ATOM 922 C CA . VAL A 1 119 ? -26.900 8.194 -10.160 1.00 19.63 119 VAL A CA 1
ATOM 923 C C . VAL A 1 119 ? -25.557 7.5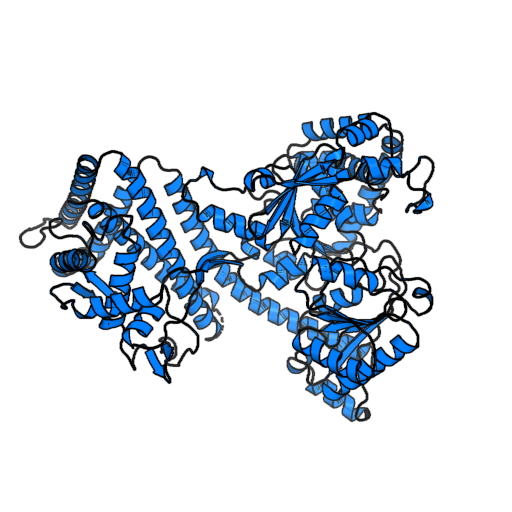14 -10.406 1.00 14.31 119 VAL A C 1
ATOM 924 O O . VAL A 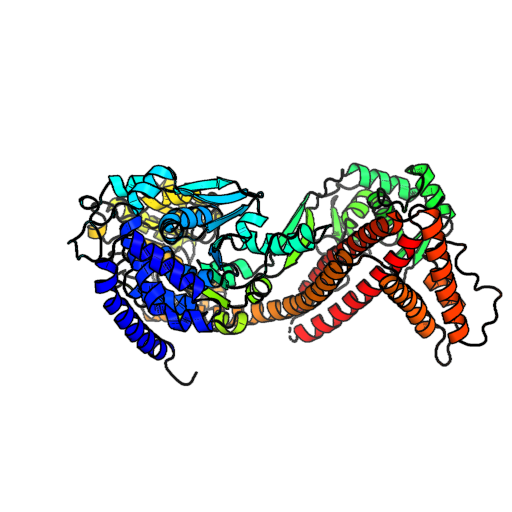1 119 ? -25.493 6.533 -11.136 1.00 14.69 119 VAL A O 1
ATOM 928 N N . HIS A 1 120 ? -24.489 8.047 -9.821 1.00 14.21 120 HIS A N 1
ATOM 929 C CA . HIS A 1 120 ? -23.167 7.443 -9.974 1.00 16.62 120 HIS A CA 1
ATOM 930 C C . HIS A 1 120 ? -22.710 6.729 -8.683 1.00 18.08 120 HIS A C 1
ATOM 931 O O . HIS A 1 120 ? -22.650 7.330 -7.606 1.00 16.25 120 HIS A O 1
ATOM 938 N N . LEU A 1 121 ? -22.432 5.439 -8.798 1.00 14.82 121 LEU A N 1
ATOM 939 C CA . LEU A 1 121 ? -21.861 4.679 -7.687 1.00 15.58 121 LEU A CA 1
ATOM 940 C C . LEU A 1 121 ? -20.369 4.571 -8.000 1.00 15.18 121 LEU A C 1
ATOM 941 O O . LEU A 1 121 ? -19.972 3.952 -8.988 1.00 15.09 121 LEU A O 1
ATOM 946 N N . VAL A 1 122 ? -19.559 5.235 -7.177 1.00 12.10 122 VAL A N 1
ATOM 947 C CA . VAL A 1 122 ? -18.118 5.292 -7.357 1.00 18.03 122 VAL A CA 1
ATOM 948 C C . VAL A 1 122 ? -17.421 4.305 -6.431 1.00 16.19 122 VAL A C 1
ATOM 949 O O . VAL A 1 122 ? -17.593 4.387 -5.221 1.00 15.88 122 VAL A O 1
ATOM 953 N N . THR A 1 123 ? -16.634 3.387 -6.980 1.00 12.27 123 THR A N 1
ATOM 954 C CA . THR A 1 123 ? -15.780 2.580 -6.130 1.00 12.91 123 THR A CA 1
ATOM 955 C C . THR A 1 123 ? -14.337 2.666 -6.649 1.00 16.36 123 THR A C 1
ATOM 956 O O . THR A 1 123 ? -14.055 3.519 -7.498 1.00 14.34 123 THR A O 1
ATOM 960 N N . VAL A 1 124 ? -13.424 1.840 -6.140 1.00 15.04 124 VAL A N 1
ATOM 961 C CA . VAL A 1 124 ? -11.991 2.164 -6.310 1.00 17.96 124 VAL A CA 1
ATOM 962 C C . VAL A 1 124 ? -11.240 1.448 -7.429 1.00 18.88 124 VAL A C 1
ATOM 963 O O . VAL A 1 124 ? -10.144 1.864 -7.771 1.00 18.95 124 VAL A O 1
ATOM 967 N N . ASN A 1 125 ? -11.799 0.398 -8.014 1.00 12.18 125 ASN A N 1
ATOM 968 C CA . ASN A 1 125 ? -11.156 -0.194 -9.195 1.00 12.54 125 ASN A CA 1
ATOM 969 C C . ASN A 1 125 ? -12.168 -0.884 -10.115 1.00 15.86 125 ASN A C 1
ATOM 970 O O . ASN A 1 125 ? -13.304 -1.102 -9.736 1.00 16.54 125 ASN A O 1
ATOM 975 N N . ASP A 1 126 ? -11.756 -1.187 -11.340 1.00 13.29 126 ASP A N 1
ATOM 976 C CA . ASP A 1 126 ? -12.656 -1.770 -12.340 1.00 14.10 126 ASP A CA 1
ATOM 977 C C . ASP A 1 126 ? -13.313 -3.080 -11.897 1.00 14.59 126 ASP A C 1
ATOM 978 O O . ASP A 1 126 ? -14.501 -3.301 -12.173 1.00 15.12 126 ASP A O 1
ATOM 983 N N . TYR A 1 127 ? -12.546 -3.937 -11.220 1.00 13.60 127 TYR A N 1
ATOM 984 C CA . TYR A 1 127 ? -13.075 -5.182 -10.676 1.00 16.38 127 TYR A CA 1
ATOM 985 C C . TYR A 1 127 ? -14.268 -4.945 -9.754 1.00 17.67 127 TYR A C 1
ATOM 986 O O . TYR A 1 127 ? -15.323 -5.560 -9.921 1.00 13.67 127 TYR A O 1
ATOM 995 N N . LEU A 1 128 ? -14.112 -4.050 -8.778 1.00 16.95 128 LEU A N 1
ATOM 996 C CA . LEU A 1 128 ? -15.188 -3.808 -7.830 1.00 12.39 128 LEU A CA 1
ATOM 997 C C . LEU A 1 128 ? -16.392 -3.146 -8.490 1.00 15.21 128 LEU A C 1
ATOM 998 O O . LEU A 1 128 ? -17.530 -3.427 -8.109 1.00 15.74 128 LEU A O 1
ATOM 1003 N N . ALA A 1 129 ? -16.166 -2.268 -9.467 1.00 12.35 129 ALA A N 1
ATOM 1004 C CA . ALA A 1 129 ? -17.310 -1.644 -10.144 1.00 13.48 129 ALA A CA 1
ATOM 1005 C C . ALA A 1 129 ? -18.152 -2.696 -10.888 1.00 13.88 129 ALA A C 1
ATOM 1006 O O . ALA A 1 129 ? -19.384 -2.713 -10.764 1.00 18.70 129 ALA A O 1
ATOM 1008 N N . ARG A 1 130 ? -17.499 -3.570 -11.657 1.00 14.89 130 ARG A N 1
ATOM 1009 C CA . ARG A 1 130 ? -18.193 -4.689 -12.302 1.00 17.37 130 ARG A CA 1
ATOM 1010 C C . ARG A 1 130 ? -18.865 -5.588 -11.278 1.00 19.47 130 ARG A C 1
ATOM 1011 O O . ARG A 1 130 ? -20.038 -5.934 -11.442 1.00 16.37 130 ARG A O 1
ATOM 1019 N N . ARG A 1 131 ? -18.118 -5.984 -10.243 1.00 18.01 131 ARG A N 1
ATOM 1020 C CA . ARG A 1 131 ? -18.642 -6.879 -9.214 1.00 19.30 131 ARG A CA 1
ATOM 1021 C C . ARG A 1 131 ? -19.931 -6.354 -8.575 1.00 15.16 131 ARG A C 1
ATOM 1022 O O . ARG A 1 131 ? -20.936 -7.066 -8.519 1.00 17.48 131 ARG A O 1
ATOM 1030 N N . ASP A 1 132 ? -19.904 -5.120 -8.080 1.00 13.95 132 ASP A N 1
ATOM 1031 C CA . ASP A 1 132 ? -21.058 -4.579 -7.389 1.00 18.47 132 ASP A CA 1
ATOM 1032 C C . ASP A 1 132 ? -22.237 -4.359 -8.341 1.00 17.27 132 ASP A C 1
ATOM 1033 O O . ASP A 1 132 ? -23.375 -4.577 -7.952 1.00 15.47 132 ASP A O 1
ATOM 1038 N N . ALA A 1 133 ? -21.971 -3.943 -9.573 1.00 14.71 133 ALA A N 1
ATOM 1039 C CA . ALA A 1 133 ? -23.062 -3.783 -10.549 1.00 17.79 133 ALA A CA 1
ATOM 1040 C C . ALA A 1 133 ? -23.767 -5.128 -10.835 1.00 14.57 133 ALA A C 1
ATOM 1041 O O . ALA A 1 133 ? -25.000 -5.188 -10.887 1.00 17.78 133 ALA A O 1
ATOM 1043 N N . LEU A 1 134 ? -22.986 -6.191 -11.016 1.00 15.42 134 LEU A N 1
ATOM 1044 C CA . LEU A 1 134 ? -23.536 -7.523 -11.271 1.00 19.08 134 LEU A CA 1
ATOM 1045 C C . LEU A 1 134 ? -24.186 -8.137 -10.025 1.00 19.20 134 LEU A C 1
ATOM 1046 O O . LEU A 1 134 ? -25.222 -8.795 -10.109 1.00 18.67 134 LEU A O 1
ATOM 1051 N N . TRP A 1 135 ? -23.580 -7.907 -8.866 1.00 16.41 135 TRP A N 1
ATOM 1052 C CA . TRP A 1 135 ? -24.078 -8.473 -7.620 1.00 21.63 135 TRP A CA 1
ATOM 1053 C C . TRP A 1 135 ? -25.422 -7.833 -7.241 1.00 19.37 135 TRP A C 1
ATOM 1054 O O . TRP A 1 135 ? -26.390 -8.545 -6.918 1.00 17.21 135 TRP A O 1
ATOM 1065 N N . MET A 1 136 ? -25.504 -6.505 -7.336 1.00 16.31 136 MET A N 1
ATOM 1066 C CA . MET A 1 136 ? -26.735 -5.801 -7.011 1.00 16.37 136 MET A CA 1
ATOM 1067 C C . MET A 1 136 ? -27.708 -5.709 -8.204 1.00 16.55 136 MET A C 1
ATOM 1068 O O . MET A 1 136 ? -28.888 -5.376 -8.020 1.00 16.90 136 MET A O 1
ATOM 1073 N N . GLY A 1 137 ? -27.197 -6.002 -9.403 1.00 17.96 137 GLY A N 1
ATOM 1074 C CA . GLY A 1 137 ? -27.971 -5.895 -10.639 1.00 22.21 137 GLY A CA 1
ATOM 1075 C C . GLY A 1 137 ? -29.404 -6.433 -10.629 1.00 25.81 137 GLY A C 1
ATOM 1076 O O . GLY A 1 137 ? -30.317 -5.745 -11.104 1.00 19.70 137 GLY A O 1
ATOM 1077 N N . PRO A 1 138 ? -29.611 -7.660 -10.108 1.00 20.61 138 PRO A N 1
ATOM 1078 C CA . PRO A 1 138 ? -30.976 -8.210 -10.100 1.00 21.07 138 PRO A CA 1
ATOM 1079 C C . PRO A 1 138 ? -31.981 -7.324 -9.402 1.00 23.85 138 PRO A C 1
ATOM 1080 O O . PRO A 1 138 ? -33.097 -7.197 -9.890 1.00 21.21 138 PRO A O 1
ATOM 1084 N N . VAL A 1 139 ? -31.590 -6.713 -8.288 1.00 21.25 139 VAL A N 1
ATOM 1085 C CA . VAL A 1 139 ? -32.459 -5.770 -7.580 1.00 17.78 139 VAL A CA 1
ATOM 1086 C C . VAL A 1 139 ? -32.913 -4.618 -8.486 1.00 28.92 139 VAL A C 1
ATOM 1087 O O . VAL A 1 139 ? -34.108 -4.296 -8.584 1.00 21.49 139 VAL A O 1
ATOM 1091 N N . TYR A 1 140 ? -31.956 -3.989 -9.153 1.00 16.81 140 TYR A N 1
ATOM 1092 C CA . TYR A 1 140 ? -32.286 -2.840 -9.994 1.00 20.42 140 TYR A CA 1
ATOM 1093 C C . TYR A 1 140 ? -33.146 -3.226 -11.201 1.00 22.43 140 TYR A C 1
ATOM 1094 O O . TYR A 1 140 ? -34.139 -2.553 -11.533 1.00 25.88 140 TYR A O 1
ATOM 1103 N N . LEU A 1 141 ? -32.749 -4.306 -11.863 1.00 14.28 141 LEU A N 1
ATOM 1104 C CA . LEU A 1 141 ? -33.432 -4.774 -13.058 1.00 21.51 141 LEU A CA 1
ATOM 1105 C C . LEU A 1 141 ? -34.875 -5.184 -12.726 1.00 19.59 141 LEU A C 1
ATOM 1106 O O . LEU A 1 141 ? -35.808 -4.814 -13.427 1.00 19.50 141 LEU A O 1
ATOM 1111 N N . PHE A 1 142 ? -35.031 -5.912 -11.623 1.00 21.82 142 PHE A N 1
ATOM 1112 C CA . PHE A 1 142 ? -36.330 -6.333 -11.121 1.00 20.19 142 PHE A CA 1
ATOM 1113 C C . PHE A 1 142 ? -37.256 -5.140 -11.027 1.00 26.44 142 PHE A C 1
ATOM 1114 O O . PHE A 1 142 ? -38.398 -5.200 -11.477 1.00 28.03 142 PHE A O 1
ATOM 1122 N N . LEU A 1 143 ? -36.739 -4.044 -10.475 1.00 20.37 143 LEU A N 1
ATOM 1123 C CA . LEU A 1 143 ? -37.527 -2.836 -10.260 1.00 22.47 143 LEU A CA 1
ATOM 1124 C C . LEU A 1 143 ? -37.568 -1.914 -11.491 1.00 21.08 143 LEU A C 1
ATOM 1125 O O . LEU A 1 143 ? -38.119 -0.814 -11.436 1.00 29.10 143 LEU A O 1
ATOM 1130 N N . GLY A 1 144 ? -36.986 -2.353 -12.594 1.00 22.80 144 GLY A N 1
ATOM 1131 C CA . GLY A 1 144 ? -37.144 -1.632 -13.846 1.00 28.70 144 GLY A CA 1
ATOM 1132 C C . GLY A 1 144 ? -36.113 -0.554 -14.163 1.00 32.60 144 GLY A C 1
ATOM 1133 O O . GLY A 1 144 ? -36.361 0.302 -15.001 1.00 29.98 144 GLY A O 1
ATOM 1134 N N . LEU A 1 145 ? -34.956 -0.593 -13.509 1.00 22.12 145 LEU A N 1
ATOM 1135 C CA . LEU A 1 145 ? -33.906 0.390 -13.766 1.00 21.54 145 LEU A CA 1
ATOM 1136 C C . LEU A 1 145 ? -32.843 -0.195 -14.696 1.00 27.59 145 LEU A C 1
ATOM 1137 O O . LEU A 1 145 ? -32.611 -1.404 -14.682 1.00 25.31 145 LEU A O 1
ATOM 1142 N N . ARG A 1 146 ? -32.214 0.656 -15.509 1.00 18.13 146 ARG A N 1
ATOM 1143 C CA . ARG A 1 146 ? -31.097 0.237 -16.327 1.00 16.97 146 ARG A CA 1
ATOM 1144 C C . ARG A 1 146 ? -29.827 0.536 -15.552 1.00 18.28 146 ARG A C 1
ATOM 1145 O O . ARG A 1 146 ? -29.719 1.582 -14.927 1.00 23.54 146 ARG A O 1
ATOM 1153 N N . VAL A 1 147 ? -28.881 -0.384 -15.610 1.00 14.50 147 VAL A N 1
ATOM 1154 C CA . VAL A 1 147 ? -27.629 -0.263 -14.859 1.00 20.49 147 VAL A CA 1
ATOM 1155 C C . VAL A 1 147 ? -26.438 -0.249 -15.796 1.00 20.56 147 VAL A C 1
ATOM 1156 O O . VAL A 1 147 ? -26.203 -1.229 -16.514 1.00 21.48 147 VAL A O 1
ATOM 1160 N N . GLY A 1 148 ? -25.692 0.862 -15.783 1.00 20.48 148 GLY A N 1
ATOM 1161 C CA . GLY A 1 148 ? -24.473 0.994 -16.556 1.00 16.84 148 GLY A CA 1
ATOM 1162 C C . GLY A 1 148 ? -23.209 0.734 -15.744 1.00 19.34 148 GLY A C 1
ATOM 1163 O O . GLY A 1 148 ? -23.203 0.874 -14.528 1.00 15.08 148 GLY A O 1
ATOM 1164 N N . VAL A 1 149 ? -22.142 0.337 -16.429 1.00 16.37 149 VAL A N 1
ATOM 1165 C CA . VAL A 1 149 ? -20.828 0.136 -15.806 1.00 12.10 149 VAL A CA 1
ATOM 1166 C C . VAL A 1 149 ? -19.768 0.768 -16.682 1.00 18.66 149 VAL A C 1
ATOM 1167 O O . VAL A 1 149 ? -19.735 0.535 -17.891 1.00 16.68 149 VAL A O 1
ATOM 1171 N N . ILE A 1 150 ? -18.889 1.568 -16.087 1.00 16.88 150 ILE A N 1
ATOM 1172 C CA . ILE A 1 150 ? -17.775 2.095 -16.857 1.00 13.65 150 ILE A CA 1
ATOM 1173 C C . ILE A 1 150 ? -16.460 1.588 -16.274 1.00 16.89 150 ILE A C 1
ATOM 1174 O O . ILE A 1 150 ? -16.294 1.456 -15.062 1.00 16.48 150 ILE A O 1
ATOM 1179 N N . ASN A 1 151 ? -15.528 1.285 -17.162 1.00 14.61 151 ASN A N 1
ATOM 1180 C CA . ASN A 1 151 ? -14.240 0.690 -16.774 1.00 17.00 151 ASN A CA 1
ATOM 1181 C C . ASN A 1 151 ? -13.164 1.410 -17.572 1.00 16.81 151 ASN A C 1
ATOM 1182 O O . ASN A 1 151 ? -13.493 2.180 -18.478 1.00 18.44 151 ASN A O 1
ATOM 1187 N N . SER A 1 152 ? -11.897 1.125 -17.275 1.00 19.59 152 SER A N 1
ATOM 1188 C CA . SER A 1 152 ? -10.774 1.697 -18.007 1.00 26.85 152 SER A CA 1
ATOM 1189 C C . SER A 1 152 ? -10.663 1.077 -19.395 1.00 20.68 152 SER A C 1
ATOM 1190 O O . SER A 1 152 ? -11.372 0.118 -19.704 1.00 21.31 152 SER A O 1
ATOM 1193 N N . LEU A 1 153 ? -9.803 1.661 -20.230 1.00 25.63 153 LEU A N 1
ATOM 1194 C CA . LEU A 1 153 ? -9.573 1.200 -21.603 1.00 23.31 153 LEU A CA 1
ATOM 1195 C C . LEU A 1 153 ? -10.835 1.273 -22.449 1.00 22.31 153 LEU A C 1
ATOM 1196 O O . LEU A 1 153 ? -10.994 0.504 -23.396 1.00 25.82 153 LEU A O 1
ATOM 1201 N N . GLY A 1 154 ? -11.738 2.188 -22.089 1.00 28.29 154 GLY A N 1
ATOM 1202 C CA . GLY A 1 154 ? -12.933 2.457 -22.872 1.00 27.72 154 GLY A CA 1
ATOM 1203 C C . GLY A 1 154 ? -14.041 1.415 -22.810 1.00 25.65 154 GLY A C 1
ATOM 1204 O O . GLY A 1 154 ? -14.963 1.441 -23.624 1.00 22.91 154 GLY A O 1
ATOM 1205 N N . LYS A 1 155 ? -13.965 0.491 -21.861 1.00 22.49 155 LYS A N 1
ATOM 1206 C CA . LYS A 1 155 ? -15.007 -0.533 -21.748 1.00 20.89 155 LYS A CA 1
ATOM 1207 C C . LYS A 1 155 ? -16.214 -0.019 -20.982 1.00 19.22 155 LYS A C 1
ATOM 1208 O O . LYS A 1 155 ? -16.075 0.539 -19.896 1.00 20.28 155 LYS A O 1
ATOM 1214 N N . SER A 1 156 ? -17.392 -0.218 -21.572 1.00 16.34 156 SER A N 1
ATOM 1215 C CA . SER A 1 156 ? -18.661 0.236 -21.026 1.00 18.83 156 SER A CA 1
ATOM 1216 C C . SER A 1 156 ? -19.647 -0.926 -21.139 1.00 20.98 156 SER A C 1
ATOM 1217 O O . SER A 1 156 ? -19.657 -1.634 -22.157 1.00 22.02 156 SER A O 1
ATOM 1220 N N . TYR A 1 157 ? -20.454 -1.135 -20.101 1.00 14.66 157 TYR A N 1
ATOM 1221 C CA . TYR A 1 157 ? -21.379 -2.267 -20.072 1.00 18.66 157 TYR A CA 1
ATOM 1222 C C . TYR A 1 157 ? -22.746 -1.879 -19.576 1.00 21.87 157 TYR A C 1
ATOM 1223 O O . TYR A 1 157 ? -22.930 -0.868 -18.892 1.00 19.67 157 TYR A O 1
ATOM 1232 N N . GLU A 1 158 ? -23.710 -2.725 -19.908 1.00 22.96 158 GLU A N 1
ATOM 1233 C CA . GLU A 1 158 ? -25.003 -2.686 -19.260 1.00 18.93 158 GLU A CA 1
ATOM 1234 C C . GLU A 1 158 ? -25.246 -4.025 -18.575 1.00 19.38 158 GLU A C 1
ATOM 1235 O O . GLU A 1 158 ? -24.888 -5.076 -19.103 1.00 19.52 158 GLU A O 1
ATOM 1241 N N . VAL A 1 159 ? -25.830 -3.988 -17.389 1.00 14.56 159 VAL A N 1
ATOM 1242 C CA . VAL A 1 159 ? -26.217 -5.224 -16.734 1.00 17.07 159 VAL A CA 1
ATOM 1243 C C . VAL A 1 159 ? -27.571 -5.690 -17.334 1.00 19.09 159 VAL A C 1
ATOM 1244 O O . VAL A 1 159 ? -28.548 -4.928 -17.380 1.00 22.31 159 VAL A O 1
ATOM 1248 N N . VAL A 1 160 ? -27.610 -6.926 -17.803 1.00 22.27 160 VAL A N 1
ATOM 1249 C CA . VAL A 1 160 ? -28.842 -7.507 -18.340 1.00 18.61 160 VAL A CA 1
ATOM 1250 C C . VAL A 1 160 ? -29.050 -8.908 -17.772 1.00 22.85 160 VAL A C 1
ATOM 1251 O O . VAL A 1 160 ? -28.090 -9.546 -17.329 1.00 23.59 160 VAL A O 1
ATOM 1255 N N . TRP A 1 161 ? -30.297 -9.383 -17.782 1.00 19.72 161 TRP A N 1
ATOM 1256 C CA . TRP A 1 161 ? -30.571 -10.765 -17.395 1.00 24.56 161 TRP A CA 1
ATOM 1257 C C . TRP A 1 161 ? -29.769 -11.737 -18.250 1.00 21.75 161 TRP A C 1
ATOM 1258 O O . TRP A 1 161 ? -29.573 -11.515 -19.446 1.00 25.13 161 TRP A O 1
ATOM 1269 N N . LYS A 1 162 ? -29.290 -12.812 -17.631 1.00 21.53 162 LYS A N 1
ATOM 1270 C CA . LYS A 1 162 ? -28.552 -13.831 -18.354 1.00 22.87 162 LYS A CA 1
ATOM 1271 C C . LYS A 1 162 ? -29.510 -14.549 -19.322 1.00 31.10 162 LYS A C 1
ATOM 1272 O O . LYS A 1 162 ? -29.154 -14.886 -20.452 1.00 29.54 162 LYS A O 1
ATOM 1278 N N . ASN A 1 163 ? -30.740 -14.742 -18.861 1.00 26.61 163 ASN A N 1
ATOM 1279 C CA . ASN A 1 163 ? -31.805 -15.354 -19.654 1.00 31.74 163 ASN A CA 1
ATOM 1280 C C . ASN A 1 163 ? -33.059 -14.529 -19.452 1.00 22.46 163 ASN A C 1
ATOM 1281 O O . ASN A 1 163 ? -33.824 -14.754 -18.510 1.00 25.24 163 ASN A O 1
ATOM 1286 N N . PRO A 1 164 ? -33.261 -13.537 -20.326 1.00 29.96 164 PRO A N 1
ATOM 1287 C CA . PRO A 1 164 ? -34.369 -12.595 -20.165 1.00 25.17 164 PRO A CA 1
ATOM 1288 C C . PRO A 1 164 ? -35.738 -13.274 -20.122 1.00 26.53 164 PRO A C 1
ATOM 1289 O O . PRO A 1 164 ? -36.619 -12.798 -19.401 1.00 29.07 164 PRO A O 1
ATOM 1293 N N . ASP A 1 165 ? -35.901 -14.360 -20.874 1.00 30.38 165 ASP A N 1
ATOM 1294 C CA . ASP A 1 165 ? -37.177 -15.076 -20.911 1.00 40.36 165 ASP A CA 1
ATOM 1295 C C . ASP A 1 165 ? -37.448 -15.701 -19.557 1.00 31.46 165 ASP A C 1
ATOM 1296 O O . ASP A 1 165 ? -38.571 -15.638 -19.033 1.00 36.48 165 ASP A O 1
ATOM 1301 N N . LEU A 1 166 ? -36.401 -16.308 -18.999 1.00 31.48 166 LEU A N 1
ATOM 1302 C CA . LEU A 1 166 ? -36.507 -17.017 -17.731 1.00 24.38 166 LEU A CA 1
ATOM 1303 C C . LEU A 1 166 ? -36.706 -16.014 -16.605 1.00 31.57 166 LEU A C 1
ATOM 1304 O O . LEU A 1 166 ? -37.532 -16.218 -15.695 1.00 26.88 166 LEU A O 1
ATOM 1309 N N . ALA A 1 167 ? -35.974 -14.907 -16.680 1.00 28.52 167 ALA A N 1
ATOM 1310 C CA . ALA A 1 167 ? -36.181 -13.826 -15.729 1.00 25.45 167 ALA A CA 1
ATOM 1311 C C . ALA A 1 167 ? -37.615 -13.310 -15.801 1.00 25.06 167 ALA A C 1
ATOM 1312 O O . ALA A 1 167 ? -38.246 -13.049 -14.774 1.00 26.65 167 ALA A O 1
ATOM 1314 N N . ARG A 1 168 ? -38.127 -13.170 -17.026 1.00 31.73 168 ARG A N 1
ATOM 1315 C CA . ARG A 1 168 ? -39.480 -12.650 -17.248 1.00 30.78 168 ARG A CA 1
ATOM 1316 C C . ARG A 1 168 ? -40.524 -13.568 -16.599 1.00 23.83 168 ARG A C 1
ATOM 1317 O O . ARG A 1 168 ? -41.389 -13.106 -15.860 1.00 33.29 168 ARG A O 1
ATOM 1325 N N . LYS A 1 169 ? -40.415 -14.861 -16.878 1.00 29.69 169 LYS A N 1
ATOM 1326 C CA . LYS A 1 169 ? -41.228 -15.895 -16.227 1.00 31.35 169 LYS A CA 1
ATOM 1327 C C . LYS A 1 169 ? -41.179 -15.830 -14.692 1.00 28.13 169 LYS A C 1
ATOM 1328 O O . LYS A 1 169 ? -42.218 -15.772 -14.023 1.00 29.82 169 LYS A O 1
ATOM 1334 N N . ALA A 1 170 ? -39.969 -15.833 -14.138 1.00 27.74 170 ALA A N 1
ATOM 1335 C CA . ALA A 1 170 ? -39.782 -15.743 -12.682 1.00 31.83 170 ALA A CA 1
ATOM 1336 C C . ALA A 1 170 ? -40.516 -14.556 -12.070 1.00 27.63 170 ALA A C 1
ATOM 1337 O O . ALA A 1 170 ? -40.993 -14.623 -10.940 1.00 32.10 170 ALA A O 1
ATOM 1339 N N . ILE A 1 171 ? -40.586 -13.454 -12.811 1.00 28.25 171 ILE A N 1
ATOM 1340 C CA . ILE A 1 171 ? -41.254 -12.256 -12.329 1.00 30.42 171 ILE A CA 1
ATOM 1341 C C . ILE A 1 171 ? -42.774 -12.400 -12.423 1.00 35.07 171 ILE A C 1
ATOM 1342 O O . ILE A 1 171 ? -43.494 -12.129 -11.455 1.00 33.96 171 ILE A O 1
ATOM 1347 N N . GLU A 1 172 ? -43.255 -12.821 -13.591 1.00 31.86 172 GLU A N 1
ATOM 1348 C CA . GLU A 1 172 ? -44.702 -12.900 -13.823 1.00 39.91 172 GLU A CA 1
ATOM 1349 C C . GLU A 1 172 ? -45.335 -13.962 -12.941 1.00 31.92 172 GLU A C 1
ATOM 1350 O O . GLU A 1 172 ? -46.407 -13.752 -12.369 1.00 38.51 172 GLU A O 1
ATOM 1356 N N . GLU A 1 173 ? -44.664 -15.105 -12.843 1.00 34.83 173 GLU A N 1
ATOM 1357 C CA . GLU A 1 173 ? -44.982 -16.096 -11.825 1.00 37.66 173 GLU A CA 1
ATOM 1358 C C . GLU A 1 173 ? -44.348 -15.552 -10.560 1.00 46.58 173 GLU A C 1
ATOM 1359 O O . GLU A 1 173 ? -43.538 -14.647 -10.635 1.00 50.37 173 GLU A O 1
ATOM 1365 N N . ASN A 1 174 ? -44.723 -16.021 -9.388 1.00 48.25 174 ASN A N 1
ATOM 1366 C CA . ASN A 1 174 ? -44.318 -15.244 -8.221 1.00 41.93 174 ASN A CA 1
ATOM 1367 C C . ASN A 1 174 ? -43.048 -15.774 -7.549 1.00 27.23 174 ASN A C 1
ATOM 1368 O O . ASN A 1 174 ? -43.005 -15.920 -6.326 1.00 35.50 174 ASN A O 1
ATOM 1373 N N . TRP A 1 175 ? -42.011 -16.048 -8.342 1.00 28.54 175 TRP A N 1
ATOM 1374 C CA . TRP A 1 175 ? -40.807 -16.713 -7.816 1.00 32.49 175 TRP A CA 1
ATOM 1375 C C . TRP A 1 175 ? -40.010 -15.830 -6.855 1.00 30.20 175 TRP A C 1
ATOM 1376 O O . TRP A 1 175 ? -39.972 -14.602 -6.992 1.00 29.45 175 TRP A O 1
ATOM 1387 N N . SER A 1 176 ? -39.353 -16.479 -5.897 1.00 29.88 176 SER A N 1
ATOM 1388 C CA . SER A 1 176 ? -38.475 -15.800 -4.950 1.00 22.57 176 SER A CA 1
ATOM 1389 C C . SER A 1 176 ? -37.356 -16.760 -4.559 1.00 31.86 176 SER A C 1
ATOM 1390 O O . SER A 1 176 ? -37.621 -17.930 -4.270 1.00 26.87 176 SER A O 1
ATOM 1393 N N . VAL A 1 177 ? -36.112 -16.278 -4.587 1.00 19.76 177 VAL A N 1
ATOM 1394 C CA . VAL A 1 177 ? -34.976 -17.033 -4.066 1.00 24.95 177 VAL A CA 1
ATOM 1395 C C . VAL A 1 177 ? -35.254 -17.441 -2.613 1.00 23.28 177 VAL A C 1
ATOM 1396 O O . VAL A 1 177 ? -34.924 -18.547 -2.179 1.00 27.57 177 VAL A O 1
ATOM 1400 N N . TRP A 1 178 ? -35.875 -16.524 -1.884 1.00 23.11 178 TRP A N 1
ATOM 1401 C CA . TRP A 1 178 ? -36.225 -16.690 -0.481 1.00 26.56 178 TRP A CA 1
ATOM 1402 C C . TRP A 1 178 ? -37.659 -17.227 -0.338 1.00 29.95 178 TRP A C 1
ATOM 1403 O O . TRP A 1 178 ? -38.615 -16.499 -0.591 1.00 26.34 178 TRP A O 1
ATOM 1414 N N . PRO A 1 179 ? -37.812 -18.495 0.081 1.00 33.72 179 PRO A N 1
ATOM 1415 C CA . PRO A 1 179 ? -39.134 -19.139 0.225 1.00 32.31 179 PRO A CA 1
ATOM 1416 C C . PRO A 1 179 ? -40.034 -18.456 1.245 1.00 33.98 179 PRO A C 1
ATOM 1417 O O . PRO A 1 179 ? -39.532 -17.957 2.247 1.00 30.59 179 PRO A O 1
ATOM 1421 N N . ASP A 1 180 ? -41.343 -18.438 0.990 1.00 33.42 180 ASP A N 1
ATOM 1422 C CA . ASP A 1 180 ? -42.327 -17.917 1.946 1.00 42.38 180 ASP A CA 1
ATOM 1423 C C . ASP A 1 180 ? -42.276 -18.674 3.273 1.00 36.96 180 ASP A C 1
ATOM 1424 O O . ASP A 1 180 ? -41.958 -19.863 3.313 1.00 41.93 180 ASP A O 1
ATOM 1429 N N . GLY A 1 181 ? -42.579 -17.981 4.363 1.00 37.63 181 GLY A N 1
ATOM 1430 C CA . GLY A 1 181 ? -42.635 -18.628 5.657 1.00 53.68 181 GLY A CA 1
ATOM 1431 C C . GLY A 1 181 ? -41.299 -18.798 6.357 1.00 50.56 181 GLY A C 1
ATOM 1432 O O . GLY A 1 181 ? -41.253 -19.343 7.459 1.00 52.56 181 GLY A O 1
ATOM 1433 N N . PHE A 1 182 ? -40.211 -18.354 5.731 1.00 42.37 182 PHE A N 1
ATOM 1434 C CA . PHE A 1 182 ? -38.926 -18.279 6.432 1.00 33.70 182 PHE A CA 1
ATOM 1435 C C . PHE A 1 182 ? -38.724 -16.855 6.930 1.00 44.66 182 PHE A C 1
ATOM 1436 O O . PHE A 1 182 ? -38.519 -15.926 6.141 1.00 34.79 182 PHE A O 1
ATOM 1444 N N . ASN A 1 183 ? -38.808 -16.694 8.248 1.00 34.19 183 ASN A N 1
ATOM 1445 C CA . ASN A 1 183 ? -38.875 -15.378 8.870 1.00 46.47 183 ASN A CA 1
ATOM 1446 C C . ASN A 1 183 ? -37.566 -14.968 9.530 1.00 31.99 183 ASN A C 1
ATOM 1447 O O . ASN A 1 183 ? -37.534 -14.037 10.336 1.00 44.61 183 ASN A O 1
ATOM 1452 N N . GLY A 1 184 ? -36.494 -15.667 9.185 1.00 31.35 184 GLY A N 1
ATOM 1453 C CA . GLY A 1 184 ? -35.180 -15.345 9.717 1.00 39.13 184 GLY A CA 1
ATOM 1454 C C . GLY A 1 184 ? -34.589 -14.083 9.101 1.00 35.45 184 GLY A C 1
ATOM 1455 O O . GLY A 1 184 ? -35.112 -13.550 8.121 1.00 30.43 184 GLY A O 1
ATOM 1456 N N . GLU A 1 185 ? -33.487 -13.606 9.671 1.00 33.68 185 GLU A N 1
ATOM 1457 C CA . GLU A 1 185 ? -32.824 -12.423 9.152 1.00 26.49 185 GLU A CA 1
ATOM 1458 C C . GLU A 1 185 ? -31.947 -12.822 7.992 1.00 23.84 185 GLU A C 1
ATOM 1459 O O . GLU A 1 185 ? -31.662 -12.024 7.111 1.00 23.95 185 GLU A O 1
ATOM 1465 N N . VAL A 1 186 ? -31.493 -14.066 8.031 1.00 25.23 186 VAL A N 1
ATOM 1466 C CA . VAL A 1 186 ? -30.529 -14.576 7.086 1.00 25.38 186 VAL A CA 1
ATOM 1467 C C . VAL A 1 186 ? -30.971 -15.958 6.613 1.00 38.74 186 VAL A C 1
ATOM 1468 O O . VAL A 1 186 ? -31.470 -16.774 7.392 1.00 35.19 186 VAL A O 1
ATOM 1472 N N . LEU A 1 187 ? -30.787 -16.208 5.327 1.00 25.19 187 LEU A N 1
ATOM 1473 C CA . LEU A 1 187 ? -31.262 -17.421 4.687 1.00 36.79 187 LEU A CA 1
ATOM 1474 C C . LEU A 1 187 ? -30.155 -18.463 4.606 1.00 40.02 187 LEU A C 1
ATOM 1475 O O . LEU A 1 187 ? -29.109 -18.219 4.003 1.00 44.86 187 LEU A O 1
ATOM 1480 N N . LYS A 1 188 ? -30.373 -19.620 5.223 1.00 36.48 188 LYS A N 1
ATOM 1481 C CA . LYS A 1 188 ? -29.447 -20.733 5.062 1.00 41.43 188 LYS A CA 1
ATOM 1482 C C . LYS A 1 188 ? -29.389 -21.097 3.594 1.00 46.00 188 LYS A C 1
ATOM 1483 O O . LYS A 1 188 ? -30.367 -20.898 2.866 1.00 39.57 188 LYS A O 1
ATOM 1489 N N . GLU A 1 189 ? -28.252 -21.624 3.153 1.00 45.15 189 GLU A N 1
ATOM 1490 C CA . GLU A 1 189 ? -28.059 -21.883 1.734 1.00 46.49 189 GLU A CA 1
ATOM 1491 C C . GLU A 1 189 ? -29.023 -22.946 1.234 1.00 48.96 189 GLU A C 1
ATOM 1492 O O . GLU A 1 189 ? -29.539 -22.856 0.115 1.00 41.62 189 GLU A O 1
ATOM 1498 N N . GLU A 1 190 ? -29.263 -23.944 2.080 1.00 49.33 190 GLU A N 1
ATOM 1499 C CA . GLU A 1 190 ? -30.183 -25.031 1.772 1.00 54.48 190 GLU A CA 1
ATOM 1500 C C . GLU A 1 190 ? -31.552 -24.491 1.382 1.00 43.48 190 GLU A C 1
ATOM 1501 O O . GLU A 1 190 ? -32.200 -25.013 0.484 1.00 50.95 190 GLU A O 1
ATOM 1507 N N . SER A 1 191 ? -31.974 -23.429 2.059 1.00 39.97 191 SER A N 1
ATOM 1508 C CA . SER A 1 191 ? -33.314 -22.893 1.889 1.00 41.59 191 SER A CA 1
ATOM 1509 C C . SER A 1 191 ? -33.482 -22.088 0.604 1.00 37.34 191 SER A C 1
ATOM 1510 O O . SER A 1 191 ? -34.597 -21.722 0.246 1.00 38.09 191 SER A O 1
ATOM 1513 N N . MET A 1 192 ? -32.391 -21.818 -0.101 1.00 29.86 192 MET A N 1
ATOM 1514 C CA . MET A 1 192 ? -32.497 -21.012 -1.314 1.00 35.77 192 MET A CA 1
ATOM 1515 C C . MET A 1 192 ? -33.171 -21.780 -2.441 1.00 38.00 192 MET A C 1
ATOM 1516 O O . MET A 1 192 ? -32.783 -22.907 -2.762 1.00 35.90 192 MET A O 1
ATOM 1521 N N . ASN A 1 193 ? -34.190 -21.164 -3.034 1.00 31.76 193 ASN A N 1
ATOM 1522 C CA . ASN A 1 193 ? -34.813 -21.726 -4.223 1.00 28.31 193 ASN A CA 1
ATOM 1523 C C . ASN A 1 193 ? -33.873 -21.591 -5.430 1.00 35.96 193 ASN A C 1
ATOM 1524 O O . ASN A 1 193 ? -33.610 -20.484 -5.933 1.00 30.09 193 ASN A O 1
ATOM 1529 N N . LYS A 1 194 ? -33.368 -22.731 -5.887 1.00 28.71 194 LYS A N 1
ATOM 1530 C CA . LYS A 1 194 ? -32.313 -22.740 -6.886 1.00 33.50 194 LYS A CA 1
ATOM 1531 C C . LYS A 1 194 ? -32.816 -22.302 -8.261 1.00 32.71 194 LYS A C 1
ATOM 1532 O O . LYS A 1 194 ? -32.042 -21.769 -9.055 1.00 28.09 194 LYS A O 1
ATOM 1538 N N . GLU A 1 195 ? -34.093 -22.548 -8.550 1.00 28.82 195 GLU A N 1
ATOM 1539 C CA . GLU A 1 195 ? -34.664 -22.150 -9.844 1.00 27.38 195 GLU A CA 1
ATOM 1540 C C . GLU A 1 195 ? -34.717 -20.632 -9.915 1.00 24.38 195 GLU A C 1
ATOM 1541 O O . GLU A 1 195 ? -34.435 -20.055 -10.947 1.00 25.21 195 GLU A O 1
ATOM 1547 N N . ALA A 1 196 ? -35.078 -20.003 -8.801 1.00 25.72 196 ALA A N 1
ATOM 1548 C CA . ALA A 1 196 ? -35.093 -18.544 -8.694 1.00 31.06 196 ALA A CA 1
ATOM 1549 C C . ALA A 1 196 ? -33.684 -17.940 -8.830 1.00 24.86 196 ALA A C 1
ATOM 1550 O O . ALA A 1 196 ? -33.501 -16.917 -9.500 1.00 24.11 196 ALA A O 1
ATOM 1552 N N . VAL A 1 197 ? -32.695 -18.576 -8.202 1.00 29.01 197 VAL A N 1
ATOM 1553 C CA . VAL A 1 197 ? -31.298 -18.153 -8.338 1.00 24.44 197 VAL A CA 1
ATOM 1554 C C . VAL A 1 197 ? -30.872 -18.176 -9.793 1.00 25.44 197 VAL A C 1
ATOM 1555 O O . VAL A 1 197 ? -30.270 -17.219 -10.286 1.00 26.64 197 VAL A O 1
ATOM 1559 N N . GLU A 1 198 ? -31.208 -19.257 -10.498 1.00 26.01 198 GLU A N 1
ATOM 1560 C CA . GLU A 1 198 ? -30.864 -19.345 -11.913 1.00 33.40 198 GLU A CA 1
ATOM 1561 C C . GLU A 1 198 ? -31.576 -18.259 -12.727 1.00 26.55 198 GLU A C 1
ATOM 1562 O O . GLU A 1 198 ? -30.955 -17.605 -13.562 1.00 32.72 198 GLU A O 1
ATOM 1568 N N . ALA A 1 199 ? -32.869 -18.074 -12.475 1.00 26.79 199 ALA A N 1
ATOM 1569 C CA . ALA A 1 199 ? -33.692 -17.142 -13.247 1.00 27.53 199 ALA A CA 1
ATOM 1570 C C . ALA A 1 199 ? -33.211 -15.696 -13.149 1.00 33.02 199 ALA A C 1
ATOM 1571 O O . ALA A 1 199 ? -33.336 -14.928 -14.108 1.00 28.34 199 ALA A O 1
ATOM 1573 N N . PHE A 1 200 ? -32.690 -15.329 -11.979 1.00 27.10 200 PHE A N 1
ATOM 1574 C CA . PHE A 1 200 ? -32.358 -13.945 -11.675 1.00 22.06 200 PHE A CA 1
ATOM 1575 C C . PHE A 1 200 ? -30.876 -13.653 -11.865 1.00 25.11 200 PHE A C 1
ATOM 1576 O O . PHE A 1 200 ? -30.384 -12.626 -11.395 1.00 24.36 200 PHE A O 1
ATOM 1584 N N . GLN A 1 201 ? -30.168 -14.550 -12.542 1.00 21.27 201 GLN A N 1
ATOM 1585 C CA . GLN A 1 201 ? -28.768 -14.329 -12.873 1.00 29.47 201 GLN A CA 1
ATOM 1586 C C . GLN A 1 201 ? -28.603 -13.184 -13.869 1.00 32.12 201 GLN A C 1
ATOM 1587 O O . GLN A 1 201 ? -29.476 -12.954 -14.712 1.00 22.03 201 GLN A O 1
ATOM 1593 N N . VAL A 1 202 ? -27.483 -12.471 -13.779 1.00 24.01 202 VAL A N 1
ATOM 1594 C CA . VAL A 1 202 ? -27.225 -11.362 -14.694 1.00 22.01 202 VAL A CA 1
ATOM 1595 C C . VAL A 1 202 ? -25.846 -11.470 -15.320 1.00 23.28 202 VAL A C 1
ATOM 1596 O O . VAL A 1 202 ? -25.010 -12.259 -14.874 1.00 18.97 202 VAL A O 1
ATOM 1600 N N . GLU A 1 203 ? -25.624 -10.683 -16.374 1.00 21.77 203 GLU A N 1
ATOM 1601 C CA . GLU A 1 203 ? -24.322 -10.625 -17.041 1.00 22.79 203 GLU A CA 1
ATOM 1602 C C . GLU A 1 203 ? -24.111 -9.234 -17.667 1.00 16.75 203 GLU A C 1
ATOM 1603 O O . GLU A 1 203 ? -25.009 -8.385 -17.651 1.00 18.78 203 GLU A O 1
ATOM 1609 N N . LEU A 1 204 ? -22.921 -8.995 -18.190 1.00 23.44 204 LEU A N 1
ATOM 1610 C CA . LEU A 1 204 ? -22.645 -7.709 -18.814 1.00 22.44 204 LEU A CA 1
ATOM 1611 C C . LEU A 1 204 ? -22.771 -7.822 -20.329 1.00 28.58 204 LEU A C 1
ATOM 1612 O O . LEU A 1 204 ? -22.316 -8.802 -20.925 1.00 26.45 204 LEU A O 1
ATOM 1617 N N . LYS A 1 205 ? -23.395 -6.828 -20.952 1.00 22.19 205 LYS A N 1
ATOM 1618 C CA . LYS A 1 205 ? -23.267 -6.680 -22.402 1.00 25.81 205 LYS A CA 1
ATOM 1619 C C . LYS A 1 205 ? -22.601 -5.334 -22.649 1.00 19.65 205 LYS A C 1
ATOM 1620 O O . LYS A 1 205 ? -22.866 -4.374 -21.921 1.00 25.56 205 LYS A O 1
ATOM 1626 N N . GLU A 1 206 ? -21.752 -5.258 -23.669 1.00 24.73 206 GLU A N 1
ATOM 1627 C CA . GLU A 1 206 ? -21.102 -3.995 -24.027 1.00 25.80 206 GLU A CA 1
ATOM 1628 C C . GLU A 1 206 ? -22.072 -2.985 -24.641 1.00 26.84 206 GLU A C 1
ATOM 1629 O O . GLU A 1 206 ? -22.953 -3.334 -25.434 1.00 23.10 206 GLU A O 1
ATOM 1635 N N . ILE A 1 207 ? -21.903 -1.732 -24.235 1.00 25.67 207 ILE A N 1
ATOM 1636 C CA . ILE A 1 207 ? -22.627 -0.592 -24.781 1.00 26.94 207 ILE A CA 1
ATOM 1637 C C . ILE A 1 207 ? -21.646 0.581 -24.983 1.00 20.35 207 ILE A C 1
ATOM 1638 O O . ILE A 1 207 ? -20.476 0.487 -24.609 1.00 20.58 207 ILE A O 1
ATOM 1643 N N . THR A 1 208 ? -22.115 1.683 -25.554 1.00 19.70 208 THR A N 1
ATOM 1644 C CA . THR A 1 208 ? -21.260 2.857 -25.682 1.00 21.72 208 THR A CA 1
ATOM 1645 C C . THR A 1 208 ? -21.099 3.564 -24.323 1.00 24.61 208 THR A C 1
ATOM 1646 O O . THR A 1 208 ? -21.897 3.364 -23.402 1.00 21.64 208 THR A O 1
ATOM 1650 N N . ARG A 1 209 ? -20.065 4.384 -24.203 1.00 19.26 209 ARG A N 1
ATOM 1651 C CA . ARG A 1 209 ? -19.817 5.107 -22.965 1.00 17.08 209 ARG A CA 1
ATOM 1652 C C . ARG A 1 209 ? -20.971 6.070 -22.698 1.00 19.92 209 ARG A C 1
ATOM 1653 O O . ARG A 1 209 ? -21.444 6.196 -21.561 1.00 17.00 209 ARG A O 1
ATOM 1661 N N . LYS A 1 210 ? -21.462 6.724 -23.753 1.00 21.01 210 LYS A N 1
ATOM 1662 C CA . LYS A 1 210 ? -22.629 7.597 -23.609 1.00 23.19 210 LYS A CA 1
ATOM 1663 C C . LYS A 1 210 ? -23.826 6.873 -23.033 1.00 16.55 210 LYS A C 1
ATOM 1664 O O . LYS A 1 210 ? -24.505 7.388 -22.140 1.00 19.29 210 LYS A O 1
ATOM 1670 N N . GLU A 1 211 ? -24.078 5.671 -23.532 1.00 20.20 211 GLU A N 1
ATOM 1671 C CA . GLU A 1 211 ? -25.222 4.899 -23.060 1.00 24.76 211 GLU A CA 1
ATOM 1672 C C . GLU A 1 211 ? -25.088 4.488 -21.597 1.00 17.38 211 GLU A C 1
ATOM 1673 O O . GLU A 1 211 ? -26.071 4.484 -20.867 1.00 17.94 211 GLU A O 1
ATOM 1679 N N . ALA A 1 212 ? -23.867 4.168 -21.178 1.00 21.41 212 ALA A N 1
ATOM 1680 C CA . ALA A 1 212 ? -23.597 3.879 -19.767 1.00 16.65 212 ALA A CA 1
ATOM 1681 C C . ALA A 1 212 ? -24.063 5.030 -18.879 1.00 18.72 212 ALA A C 1
ATOM 1682 O O . ALA A 1 212 ? -24.603 4.802 -17.794 1.00 18.20 212 ALA A O 1
ATOM 1684 N N . TYR A 1 213 ? -23.858 6.268 -19.327 1.00 14.69 213 TYR A N 1
ATOM 1685 C CA . TYR A 1 213 ? -24.338 7.427 -18.563 1.00 20.37 213 TYR A CA 1
ATOM 1686 C C . TYR A 1 213 ? -25.847 7.679 -18.688 1.00 18.87 213 TYR A C 1
ATOM 1687 O O . TYR A 1 213 ? -26.429 8.389 -17.866 1.00 19.14 213 TYR A O 1
ATOM 1696 N N . LEU A 1 214 ? -26.474 7.118 -19.714 1.00 21.38 214 LEU A N 1
ATOM 1697 C CA . LEU A 1 214 ? -27.906 7.312 -19.875 1.00 22.38 214 LEU A CA 1
ATOM 1698 C C . LEU A 1 214 ? -28.701 6.234 -19.124 1.00 24.98 214 LEU A C 1
ATOM 1699 O O . LEU A 1 214 ? -29.924 6.337 -19.019 1.00 22.10 214 LEU A O 1
ATOM 1704 N N . CYS A 1 2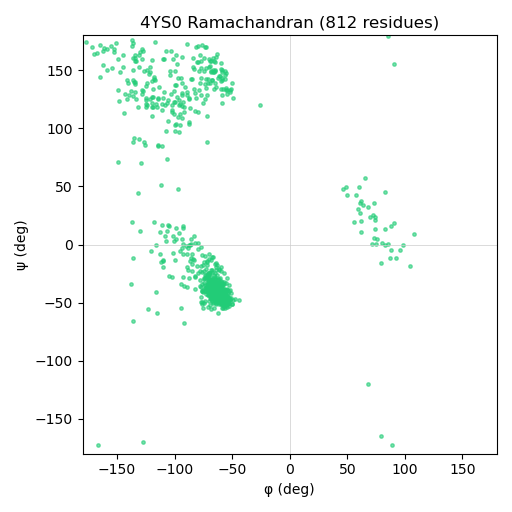15 ? -28.012 5.220 -18.593 1.00 22.71 215 CYS A N 1
ATOM 1705 C CA . CYS A 1 215 ? -28.653 4.260 -17.675 1.00 18.85 215 CYS A CA 1
ATOM 1706 C C . CYS A 1 215 ? -29.087 4.995 -16.423 1.00 17.22 215 CYS A C 1
ATOM 1707 O O . CYS A 1 215 ? -28.620 6.103 -16.142 1.00 18.67 215 CYS A O 1
ATOM 1710 N N . ASP A 1 216 ? -29.997 4.401 -15.667 1.00 17.36 216 ASP A N 1
ATOM 1711 C CA . ASP A 1 216 ? -30.538 5.082 -14.507 1.00 18.29 216 ASP A CA 1
ATOM 1712 C C . ASP A 1 216 ? -29.558 5.143 -13.353 1.00 17.78 216 ASP A C 1
ATOM 1713 O O . ASP A 1 216 ? -29.631 6.048 -12.511 1.00 16.94 216 ASP A O 1
ATOM 1718 N N . VAL A 1 217 ? -28.679 4.150 -13.296 1.00 17.81 217 VAL A N 1
ATOM 1719 C CA . VAL A 1 217 ? -27.586 4.122 -12.343 1.00 16.90 217 VAL A CA 1
ATOM 1720 C C . VAL A 1 217 ? -26.336 3.719 -13.130 1.00 16.97 217 VAL A C 1
ATOM 1721 O O . VAL A 1 217 ? -26.387 2.882 -14.046 1.00 16.95 217 VAL A O 1
ATOM 1725 N N . THR A 1 218 ? -25.216 4.356 -12.804 1.00 17.11 218 THR A N 1
ATOM 1726 C CA . THR A 1 218 ? -23.950 4.017 -13.422 1.00 14.48 218 THR A CA 1
ATOM 1727 C C . THR A 1 218 ? -22.898 3.647 -12.361 1.00 13.75 218 THR A C 1
ATOM 1728 O O . THR A 1 218 ? -22.574 4.459 -11.489 1.00 15.44 218 THR A O 1
ATOM 1732 N N . TYR A 1 219 ? -22.382 2.426 -12.444 1.00 12.97 219 TYR A N 1
ATOM 1733 C CA . TYR A 1 219 ? -21.290 1.960 -11.579 1.00 19.99 219 TYR A CA 1
ATOM 1734 C C . TYR A 1 219 ? -19.946 2.253 -12.258 1.00 11.97 219 TYR A C 1
ATOM 1735 O O . TYR A 1 219 ? -19.796 2.006 -13.450 1.00 17.95 219 TYR A O 1
ATOM 1744 N N . GLY A 1 220 ? -18.966 2.771 -11.513 1.00 15.87 220 GLY A N 1
ATOM 1745 C CA . GLY A 1 220 ? -17.677 3.087 -12.098 1.00 14.24 220 GLY A CA 1
ATOM 1746 C C . GLY A 1 220 ? -16.618 3.352 -11.037 1.00 19.72 220 GLY A C 1
ATOM 1747 O O . GLY A 1 220 ? -16.856 3.156 -9.849 1.00 16.75 220 GLY A O 1
ATOM 1748 N N . THR A 1 221 ? -15.450 3.806 -11.475 1.00 19.29 221 THR A N 1
ATOM 1749 C CA . THR A 1 221 ? -14.337 4.053 -10.569 1.00 17.37 221 THR A CA 1
ATOM 1750 C C . THR A 1 221 ? -14.123 5.548 -10.445 1.00 16.45 221 THR A C 1
ATOM 1751 O O . THR A 1 221 ? -14.577 6.310 -11.301 1.00 15.84 221 THR A O 1
ATOM 1755 N N . ASN A 1 222 ? -13.462 5.987 -9.377 1.00 17.36 222 ASN A N 1
ATOM 1756 C CA . ASN A 1 222 ? -13.214 7.411 -9.247 1.00 15.54 222 ASN A CA 1
ATOM 1757 C C . ASN A 1 222 ? -12.387 7.933 -10.420 1.00 14.07 222 ASN A C 1
ATOM 1758 O O . ASN A 1 222 ? -12.664 9.026 -10.945 1.00 17.94 222 ASN A O 1
ATOM 1763 N N . ASN A 1 223 ? -11.427 7.140 -10.880 1.00 14.31 223 ASN A N 1
ATOM 1764 C CA . ASN A 1 223 ? -10.661 7.529 -12.058 1.00 19.01 223 ASN A CA 1
ATOM 1765 C C . ASN A 1 223 ? -11.508 7.652 -13.309 1.00 16.47 223 ASN A C 1
ATOM 1766 O O . ASN A 1 223 ? -11.317 8.576 -14.083 1.00 14.53 223 ASN A O 1
ATOM 1771 N N . GLU A 1 224 ? -12.423 6.713 -13.540 1.00 16.66 224 GLU A N 1
ATOM 1772 C CA . GLU A 1 224 ? -13.071 6.695 -14.834 1.00 15.07 224 GLU A CA 1
ATOM 1773 C C . GLU A 1 224 ? -14.100 7.833 -14.927 1.00 14.68 224 GLU A C 1
ATOM 1774 O O . GLU A 1 224 ? -14.223 8.473 -15.971 1.00 15.88 224 GLU A O 1
ATOM 1780 N N . PHE A 1 225 ? -14.826 8.102 -13.844 1.00 14.82 225 PHE A N 1
ATOM 1781 C CA . PHE A 1 225 ? -15.758 9.238 -13.854 1.00 15.25 225 PHE A CA 1
ATOM 1782 C C . PHE A 1 225 ? -15.002 10.557 -14.083 1.00 17.85 225 PHE A C 1
ATOM 1783 O O . PHE A 1 225 ? -15.435 11.402 -14.845 1.00 13.52 225 PHE A O 1
ATOM 1791 N N . GLY A 1 226 ? -13.882 10.730 -13.404 1.00 15.04 226 GLY A N 1
ATOM 1792 C CA . GLY A 1 226 ? -13.107 11.951 -13.561 1.00 15.69 226 GLY A CA 1
ATOM 1793 C C . GLY A 1 226 ? -12.495 12.051 -14.950 1.00 22.99 226 GLY A C 1
ATOM 1794 O O . GLY A 1 226 ? -12.548 13.113 -15.576 1.00 14.25 226 GLY A O 1
ATOM 1795 N N . PHE A 1 227 ? -11.921 10.949 -15.436 1.00 15.48 227 PHE A N 1
ATOM 1796 C CA . PHE A 1 227 ? -11.361 10.933 -16.780 1.00 20.65 227 PHE A CA 1
ATOM 1797 C C . PHE A 1 227 ? -12.418 11.313 -17.821 1.00 20.13 227 PHE A C 1
ATOM 1798 O O . PHE A 1 227 ? -12.116 12.050 -18.764 1.00 18.09 227 PHE A O 1
ATOM 1806 N N . ASP A 1 228 ? -13.645 10.808 -17.666 1.00 17.41 228 ASP A N 1
ATOM 1807 C CA . ASP A 1 228 ? -14.680 11.112 -18.653 1.00 19.23 228 ASP A CA 1
ATOM 1808 C C . ASP A 1 228 ? -14.968 12.606 -18.680 1.00 15.49 228 ASP A C 1
ATOM 1809 O O . ASP A 1 228 ? -15.153 13.190 -19.755 1.00 14.89 228 ASP A O 1
ATOM 1814 N N . TYR A 1 229 ? -15.017 13.242 -17.506 1.00 15.98 229 TYR A N 1
ATOM 1815 C CA . TYR A 1 229 ? -15.207 14.698 -17.490 1.00 18.31 229 TYR A CA 1
ATOM 1816 C C . TYR A 1 229 ? -14.040 15.410 -18.198 1.00 12.93 229 TYR A C 1
ATOM 1817 O O . TYR A 1 229 ? -14.242 16.349 -18.968 1.00 14.93 229 TYR A O 1
ATOM 1826 N N . LEU A 1 230 ? -12.819 14.969 -17.940 1.00 14.45 230 LEU A N 1
ATOM 1827 C CA . LEU A 1 230 ? -11.665 15.571 -18.605 1.00 17.14 230 LEU A CA 1
ATOM 1828 C C . LEU A 1 230 ? -11.720 15.351 -20.129 1.00 24.20 230 LEU A C 1
ATOM 1829 O O . LEU A 1 230 ? -11.518 16.293 -20.899 1.00 14.63 230 LEU A O 1
ATOM 1834 N N . ARG A 1 231 ? -12.023 14.131 -20.563 1.00 14.39 231 ARG A N 1
ATOM 1835 C CA . ARG A 1 231 ? -12.116 13.849 -21.993 1.00 19.55 231 ARG A CA 1
ATOM 1836 C C . ARG A 1 231 ? -13.271 14.613 -22.659 1.00 17.47 231 ARG A C 1
ATOM 1837 O O . ARG A 1 231 ? -13.164 15.009 -23.829 1.00 16.71 231 ARG A O 1
ATOM 1845 N N . ASP A 1 232 ? -14.351 14.846 -21.913 1.00 16.46 232 ASP A N 1
ATOM 1846 C CA . ASP A 1 232 ? -15.468 15.676 -22.390 1.00 16.11 232 ASP A CA 1
ATOM 1847 C C . ASP A 1 232 ? -15.026 17.098 -22.724 1.00 19.95 232 ASP A C 1
ATOM 1848 O O . ASP A 1 232 ? -15.711 17.819 -23.443 1.00 20.04 232 ASP A O 1
ATOM 1853 N N . ASN A 1 233 ? -13.879 17.495 -22.195 1.00 18.65 233 ASN A N 1
ATOM 1854 C CA . ASN A 1 233 ? -13.372 18.832 -22.425 1.00 20.16 233 ASN A CA 1
ATOM 1855 C C . ASN A 1 233 ? -12.127 18.798 -23.298 1.00 18.97 233 ASN A C 1
ATOM 1856 O O . ASN A 1 233 ? -11.353 19.759 -23.368 1.00 19.65 233 ASN A O 1
ATOM 1861 N N . LEU A 1 234 ? -11.941 17.663 -23.966 1.00 20.91 234 LEU A N 1
ATOM 1862 C CA . LEU A 1 234 ? -10.908 17.526 -24.995 1.00 21.44 234 LEU A CA 1
ATOM 1863 C C . LEU A 1 234 ? -11.560 17.263 -26.371 1.00 24.51 234 LEU A C 1
ATOM 1864 O O . LEU A 1 234 ? -10.857 17.120 -27.372 1.00 23.80 234 LEU A O 1
ATOM 1869 N N . VAL A 1 235 ? -12.891 17.193 -26.409 1.00 18.88 235 VAL A N 1
ATOM 1870 C CA . VAL A 1 235 ? -13.601 16.831 -27.635 1.00 25.97 235 VAL A CA 1
ATOM 1871 C C . VAL A 1 235 ? -13.505 17.928 -28.701 1.00 26.35 235 VAL A C 1
ATOM 1872 O O . VAL A 1 235 ? -13.272 19.099 -28.379 1.00 23.25 235 VAL A O 1
ATOM 1876 N N . LEU A 1 236 ? -13.699 17.545 -29.965 1.00 28.15 236 LEU A N 1
ATOM 1877 C CA . LEU A 1 236 ? -13.692 18.505 -31.080 1.00 26.36 236 LEU A CA 1
ATOM 1878 C C . LEU A 1 236 ? -15.113 18.847 -31.540 1.00 28.65 236 LEU A C 1
ATOM 1879 O O . LEU A 1 236 ? -15.324 19.755 -32.342 1.00 30.11 236 LEU A O 1
ATOM 1884 N N . ASP A 1 237 ? -16.079 18.137 -30.979 1.00 20.58 237 ASP A N 1
ATOM 1885 C CA . ASP A 1 237 ? -17.487 18.281 -31.294 1.00 23.61 237 ASP A CA 1
ATOM 1886 C C . ASP A 1 237 ? -18.244 18.187 -29.966 1.00 21.81 237 ASP A C 1
ATOM 1887 O O . ASP A 1 237 ? -18.048 17.229 -29.211 1.00 24.87 237 ASP A O 1
ATOM 1892 N N . TYR A 1 238 ? -19.113 19.161 -29.692 1.00 15.46 238 TYR A N 1
ATOM 1893 C CA . TYR A 1 238 ? -19.871 19.205 -28.442 1.00 24.58 238 TYR A CA 1
ATOM 1894 C C . TYR A 1 238 ? -20.661 17.919 -28.196 1.00 31.02 238 TYR A C 1
ATOM 1895 O O . TYR A 1 238 ? -20.843 17.500 -27.049 1.00 25.21 238 TYR A O 1
ATOM 1904 N N . ASN A 1 239 ? -21.120 17.300 -29.279 1.00 25.78 239 ASN A N 1
ATOM 1905 C CA . ASN A 1 239 ? -21.965 16.112 -29.184 1.00 34.25 239 ASN A CA 1
ATOM 1906 C C . ASN A 1 239 ? -21.179 14.849 -28.851 1.00 28.33 239 ASN A C 1
ATOM 1907 O O . ASN A 1 239 ? -21.763 13.786 -28.710 1.00 31.16 239 ASN A O 1
ATOM 1912 N N . ASP A 1 240 ? -19.859 14.966 -28.729 1.00 24.63 240 ASP A N 1
ATOM 1913 C CA . ASP A 1 240 ? -19.027 13.832 -28.320 1.00 29.34 240 ASP A CA 1
ATOM 1914 C C . ASP A 1 240 ? -18.832 13.722 -26.795 1.00 25.23 240 ASP A C 1
ATOM 1915 O O . ASP A 1 240 ? -18.167 12.795 -26.328 1.00 29.15 240 ASP A O 1
ATOM 1920 N N . LYS A 1 241 ? -19.393 14.657 -26.028 1.00 26.35 241 LYS A N 1
ATOM 1921 C CA . LYS A 1 241 ? -19.311 14.571 -24.568 1.00 20.09 241 LYS A CA 1
ATOM 1922 C C . LYS A 1 241 ? -20.136 13.376 -24.127 1.00 27.94 241 LYS A C 1
ATOM 1923 O O . LYS A 1 241 ? -21.207 13.142 -24.682 1.00 19.03 241 LYS A O 1
ATOM 1929 N N . VAL A 1 242 ? -19.665 12.640 -23.123 1.00 19.73 242 VAL A N 1
ATOM 1930 C CA . VAL A 1 242 ? -20.390 11.440 -22.705 1.00 22.66 242 VAL A CA 1
ATOM 1931 C C . VAL A 1 242 ? -21.163 11.604 -21.399 1.00 23.44 242 VAL A C 1
ATOM 1932 O O . VAL A 1 242 ? -22.168 10.939 -21.203 1.00 19.73 242 VAL A O 1
ATOM 1936 N N . GLN A 1 243 ? -20.737 12.496 -20.511 1.00 20.66 243 GLN A N 1
ATOM 1937 C CA . GLN A 1 243 ? -21.468 12.642 -19.251 1.00 18.18 243 GLN A CA 1
ATOM 1938 C C . GLN A 1 243 ? -22.755 13.432 -19.451 1.00 19.71 243 GLN A C 1
ATOM 1939 O O . GLN A 1 243 ? -22.899 14.150 -20.447 1.00 19.95 243 GLN A O 1
ATOM 1945 N N . ARG A 1 244 ? -23.714 13.262 -18.546 1.00 17.25 244 ARG A N 1
ATOM 1946 C CA . ARG A 1 244 ? -24.891 14.125 -18.555 1.00 23.50 244 ARG A CA 1
ATOM 1947 C C . ARG A 1 244 ? -25.138 14.701 -17.165 1.00 25.24 244 ARG A C 1
ATOM 1948 O O . ARG A 1 244 ? -26.114 14.382 -16.474 1.00 30.60 244 ARG A O 1
ATOM 1956 N N . GLY A 1 245 ? -24.242 15.590 -16.780 1.00 20.19 245 GLY A N 1
ATOM 1957 C CA . GLY A 1 245 ? -24.351 16.290 -15.525 1.00 27.10 245 GLY A CA 1
ATOM 1958 C C . GLY A 1 245 ? -23.758 15.507 -14.373 1.00 23.19 245 GLY A C 1
ATOM 1959 O O . GLY A 1 245 ? -23.251 14.403 -14.542 1.00 24.90 245 GLY A O 1
ATOM 1960 N N . HIS A 1 246 ? -23.829 16.106 -13.197 1.00 18.22 246 HIS A N 1
ATOM 1961 C CA . HIS A 1 246 ? -23.373 15.473 -11.981 1.00 16.45 246 HIS A CA 1
ATOM 1962 C C . HIS A 1 246 ? -24.479 15.634 -10.966 1.00 13.32 246 HIS A C 1
ATOM 1963 O O . HIS A 1 246 ? -24.553 16.632 -10.271 1.00 17.78 246 HIS A O 1
ATOM 1970 N N . PHE A 1 247 ? -25.368 14.648 -10.928 1.00 17.25 247 PHE A N 1
ATOM 1971 C CA . PHE A 1 247 ? -26.569 14.781 -10.130 1.00 20.39 247 PHE A CA 1
ATOM 1972 C C . PHE A 1 247 ? -26.359 14.230 -8.724 1.00 19.18 247 PHE A C 1
ATOM 1973 O O . PHE A 1 247 ? -26.341 14.980 -7.761 1.00 16.40 247 PHE A O 1
ATOM 1981 N N . TYR A 1 248 ? -26.186 12.919 -8.607 1.00 18.25 248 TYR A N 1
ATOM 1982 C CA . TYR A 1 248 ? -25.998 12.275 -7.302 1.00 14.43 248 TYR A CA 1
ATOM 1983 C C . TYR A 1 248 ? -24.872 11.262 -7.427 1.00 15.42 248 TYR A C 1
ATOM 1984 O O . TYR A 1 248 ? -24.889 10.431 -8.332 1.00 19.95 248 TYR A O 1
ATOM 1993 N N . ALA A 1 249 ? -23.894 11.348 -6.536 1.00 14.25 249 ALA A N 1
ATOM 1994 C CA . ALA A 1 249 ? -22.840 10.339 -6.467 1.00 16.19 249 ALA A CA 1
ATOM 1995 C C . ALA A 1 249 ? -22.763 9.783 -5.058 1.00 15.64 249 ALA A C 1
ATOM 1996 O O . ALA A 1 249 ? -22.845 10.530 -4.072 1.00 14.98 249 ALA A O 1
ATOM 1998 N N . ILE A 1 250 ? -22.641 8.464 -4.978 1.00 14.48 250 ILE A N 1
ATOM 1999 C CA . ILE A 1 250 ? -22.299 7.785 -3.747 1.00 13.35 250 ILE A CA 1
ATOM 2000 C C . ILE A 1 250 ? -20.902 7.217 -3.939 1.00 12.14 250 ILE A C 1
ATOM 2001 O O . ILE A 1 250 ? -20.666 6.451 -4.871 1.00 14.71 250 ILE A O 1
ATOM 2006 N N . VAL A 1 251 ? -19.980 7.639 -3.080 1.00 14.00 251 VAL A N 1
ATOM 2007 C CA . VAL A 1 251 ? -18.587 7.200 -3.128 1.00 11.18 251 VAL A CA 1
ATOM 2008 C C . VAL A 1 251 ? -18.371 6.105 -2.100 1.00 15.60 251 VAL A C 1
ATOM 2009 O O . VAL A 1 251 ? -18.253 6.383 -0.889 1.00 14.91 251 VAL A O 1
ATOM 2013 N N . ASP A 1 252 ? -18.316 4.868 -2.583 1.00 14.15 252 ASP A N 1
ATOM 2014 C CA . ASP A 1 252 ? -17.890 3.714 -1.779 1.00 12.80 252 ASP A CA 1
ATOM 2015 C C . ASP A 1 252 ? -16.402 3.885 -1.414 1.00 14.46 252 ASP A C 1
ATOM 2016 O O . ASP A 1 252 ? -15.697 4.627 -2.083 1.00 15.72 252 ASP A O 1
ATOM 2021 N N . GLU A 1 253 ? -15.939 3.222 -0.351 1.00 13.45 253 GLU A N 1
ATOM 2022 C CA . GLU A 1 253 ? -14.560 3.409 0.157 1.00 16.21 253 GLU A CA 1
ATOM 2023 C C . GLU A 1 253 ? -14.236 4.906 0.245 1.00 14.88 253 GLU A C 1
ATOM 2024 O O . GLU A 1 253 ? -13.192 5.368 -0.238 1.00 14.85 253 GLU A O 1
ATOM 2030 N N . ALA A 1 254 ? -15.161 5.660 0.837 1.00 14.28 254 ALA A N 1
ATOM 2031 C CA . ALA A 1 254 ? -15.174 7.117 0.708 1.00 18.08 254 ALA A CA 1
ATOM 2032 C C . ALA A 1 254 ? -13.856 7.778 1.152 1.00 15.84 254 ALA A C 1
ATOM 2033 O O . ALA A 1 254 ? -13.384 8.677 0.481 1.00 14.59 254 ALA A O 1
ATOM 2035 N N . ASP A 1 255 ? -13.243 7.317 2.240 1.00 14.24 255 ASP A N 1
ATOM 2036 C CA . ASP A 1 255 ? -11.991 7.962 2.657 1.00 14.81 255 ASP A CA 1
ATOM 2037 C C . ASP A 1 255 ? -10.834 7.648 1.705 1.00 14.05 255 ASP A C 1
ATOM 2038 O O . ASP A 1 255 ? -9.973 8.510 1.491 1.00 19.45 255 ASP A O 1
ATOM 2043 N N . SER A 1 256 ? -10.805 6.438 1.147 1.00 13.35 256 SER A N 1
ATOM 2044 C CA . SER A 1 256 ? -9.775 6.068 0.165 1.00 17.92 256 SER A CA 1
ATOM 2045 C C . SER A 1 256 ? -9.827 6.990 -1.057 1.00 16.88 256 SER A C 1
ATOM 2046 O O . SER A 1 256 ? -8.803 7.511 -1.499 1.00 18.92 256 SER A O 1
ATOM 2049 N N . VAL A 1 257 ? -11.033 7.224 -1.567 1.00 15.78 257 VAL A N 1
ATOM 2050 C CA . VAL A 1 257 ? -11.229 8.067 -2.745 1.00 14.79 257 VAL A CA 1
ATOM 2051 C C . VAL A 1 257 ? -11.110 9.555 -2.408 1.00 14.05 257 VAL A C 1
ATOM 2052 O O . VAL A 1 257 ? -10.358 10.288 -3.046 1.00 18.34 257 VAL A O 1
ATOM 2056 N N . LEU A 1 258 ? -11.843 9.998 -1.387 1.00 14.83 258 LEU A N 1
ATOM 2057 C CA . LEU A 1 258 ? -11.990 11.420 -1.151 1.00 17.19 258 LEU A CA 1
ATOM 2058 C C . LEU A 1 258 ? -10.857 12.025 -0.327 1.00 21.43 258 LEU A C 1
ATOM 2059 O O . LEU A 1 258 ? -10.696 13.244 -0.307 1.00 16.41 258 LEU A O 1
ATOM 2064 N N . ILE A 1 259 ? -10.079 11.194 0.365 1.00 16.83 259 ILE A N 1
ATOM 2065 C CA . ILE A 1 259 ? -8.934 11.745 1.074 1.00 14.46 259 ILE A CA 1
ATOM 2066 C C . ILE A 1 259 ? -7.642 11.206 0.481 1.00 18.32 259 ILE A C 1
ATOM 2067 O O . ILE A 1 259 ? -6.821 11.980 0.026 1.00 17.85 259 ILE A O 1
ATOM 2072 N N . ASP A 1 260 ? -7.456 9.885 0.479 1.00 15.18 260 ASP A N 1
ATOM 2073 C CA . ASP A 1 260 ? -6.139 9.341 0.107 1.00 22.39 260 ASP A CA 1
ATOM 2074 C C . ASP A 1 260 ? -5.815 9.480 -1.384 1.00 19.72 260 ASP A C 1
ATOM 2075 O O . ASP A 1 260 ? -4.781 10.040 -1.741 1.00 20.94 260 ASP A O 1
ATOM 2080 N N . GLU A 1 261 ? -6.692 8.990 -2.252 1.00 20.84 261 GLU A N 1
ATOM 2081 C CA . GLU A 1 261 ? -6.504 9.144 -3.693 1.00 19.93 261 GLU A CA 1
ATOM 2082 C C . GLU A 1 261 ? -6.526 10.617 -4.114 1.00 20.51 261 GLU A C 1
ATOM 2083 O O . GLU A 1 261 ? -5.937 10.989 -5.132 1.00 25.46 261 GLU A O 1
ATOM 2089 N N . ALA A 1 262 ? -7.209 11.444 -3.326 1.00 15.00 262 ALA A N 1
ATOM 2090 C CA . ALA A 1 262 ? -7.380 12.855 -3.643 1.00 16.54 262 ALA A CA 1
ATOM 2091 C C . ALA A 1 262 ? -6.151 13.672 -3.278 1.00 17.80 262 ALA A C 1
ATOM 2092 O O . ALA A 1 262 ? -6.145 14.882 -3.457 1.00 18.36 262 ALA A O 1
ATOM 2094 N N . ARG A 1 263 ? -5.111 13.018 -2.765 1.00 17.58 263 ARG A N 1
ATOM 2095 C CA . ARG A 1 263 ? -3.899 13.738 -2.392 1.00 21.82 263 ARG A CA 1
ATOM 2096 C C . ARG A 1 263 ? -3.165 14.199 -3.634 1.00 25.27 263 ARG A C 1
ATOM 2097 O O . ARG A 1 263 ? -2.411 15.167 -3.594 1.00 30.20 263 ARG A O 1
ATOM 2105 N N . THR A 1 264 ? -3.381 13.503 -4.741 1.00 18.83 264 THR A N 1
ATOM 2106 C CA . THR A 1 264 ? -2.790 13.937 -6.002 1.00 22.11 264 THR A CA 1
ATOM 2107 C C . THR A 1 264 ? -3.864 14.206 -7.061 1.00 22.51 264 THR A C 1
ATOM 2108 O O . THR A 1 264 ? -4.951 13.619 -7.019 1.00 20.26 264 THR A O 1
ATOM 2112 N N . PRO A 1 265 ? -3.561 15.098 -8.014 1.00 23.58 265 PRO A N 1
ATOM 2113 C CA . PRO A 1 265 ? -4.580 15.447 -9.007 1.00 25.18 265 PRO A CA 1
ATOM 2114 C C . PRO A 1 265 ? -4.796 14.304 -9.986 1.00 23.55 265 PRO A C 1
ATOM 2115 O O . PRO A 1 265 ? -3.898 13.495 -10.219 1.00 20.78 265 PRO A O 1
ATOM 2119 N N . LEU A 1 266 ? -6.001 14.223 -10.524 1.00 23.11 266 LEU A N 1
ATOM 2120 C CA . LEU A 1 266 ? -6.253 13.323 -11.619 1.00 21.42 266 LEU A CA 1
ATOM 2121 C C . LEU A 1 266 ? -5.700 13.940 -12.887 1.00 22.58 266 LEU A C 1
ATOM 2122 O O . LEU A 1 266 ? -6.018 15.078 -13.201 1.00 17.70 266 LEU A O 1
ATOM 2127 N N . ILE A 1 267 ? -4.900 13.182 -13.625 1.00 19.00 267 ILE A N 1
ATOM 2128 C CA . ILE A 1 267 ? -4.281 13.687 -14.847 1.00 20.20 267 ILE A CA 1
ATOM 2129 C C . ILE A 1 267 ? -4.511 12.772 -16.045 1.00 26.98 267 ILE A C 1
ATOM 2130 O O . ILE A 1 267 ? -4.266 11.554 -15.978 1.00 27.92 267 ILE A O 1
ATOM 2135 N N . ILE A 1 268 ? -4.982 13.358 -17.141 1.00 19.69 268 ILE A N 1
ATOM 2136 C CA . ILE A 1 268 ? -5.097 12.641 -18.394 1.00 21.12 268 ILE A CA 1
ATOM 2137 C C . ILE A 1 268 ? -3.837 12.852 -19.213 1.00 24.33 268 ILE A C 1
ATOM 2138 O O . ILE A 1 268 ? -3.449 13.988 -19.503 1.00 21.98 268 ILE A O 1
ATOM 2143 N N . SER A 1 269 ? -3.182 11.755 -19.572 1.00 26.23 269 SER A N 1
ATOM 2144 C CA . SER A 1 269 ? -1.990 11.851 -20.398 1.00 24.31 269 SER A CA 1
ATOM 2145 C C . SER A 1 269 ? -1.973 10.791 -21.484 1.00 34.92 269 SER A C 1
ATOM 2146 O O . SER A 1 269 ? -2.790 9.867 -21.487 1.00 26.72 269 SER A O 1
ATOM 2149 N N . GLY A 1 270 ? -1.023 10.925 -22.401 1.00 34.64 270 GLY A N 1
ATOM 2150 C CA . GLY A 1 270 ? -0.888 9.985 -23.496 1.00 36.17 270 GLY A CA 1
ATOM 2151 C C . GLY A 1 270 ? 0.502 10.026 -24.091 1.00 32.76 270 GLY A C 1
ATOM 2152 O O . GLY A 1 270 ? 1.270 10.944 -23.813 1.00 32.17 270 GLY A O 1
ATOM 2153 N N . PRO A 1 271 ? 0.827 9.035 -24.936 1.00 36.83 271 PRO A N 1
ATOM 2154 C CA . PRO A 1 271 ? 2.127 8.977 -25.617 1.00 41.10 271 PRO A CA 1
ATOM 2155 C C . PRO A 1 271 ? 2.317 10.181 -26.532 1.00 40.75 271 PRO A C 1
ATOM 2156 O O . PRO A 1 271 ? 1.343 10.614 -27.137 1.00 35.40 271 PRO A O 1
ATOM 2160 N N . SER A 1 272 ? 3.533 10.707 -26.640 1.00 39.20 272 SER A N 1
ATOM 2161 C CA . SER A 1 272 ? 3.776 11.835 -27.535 1.00 43.68 272 SER A CA 1
ATOM 2162 C C . SER A 1 272 ? 3.747 11.395 -29.000 1.00 50.71 272 SER A C 1
ATOM 2163 O O . SER A 1 272 ? 3.421 12.190 -29.891 1.00 51.13 272 SER A O 1
ATOM 2166 N N . LYS A 1 273 ? 4.088 10.125 -29.226 1.00 40.80 273 LYS A N 1
ATOM 2167 C CA . LYS A 1 273 ? 4.179 9.514 -30.560 1.00 44.79 273 LYS A CA 1
ATOM 2168 C C . LYS A 1 273 ? 5.109 10.239 -31.542 1.00 48.65 273 LYS A C 1
ATOM 2169 O O . LYS A 1 273 ? 5.019 10.034 -32.752 1.00 52.49 273 LYS A O 1
ATOM 2175 N N . GLU A 1 274 ? 6.012 11.055 -31.006 1.00 49.17 274 GLU A N 1
ATOM 2176 C CA . GLU A 1 274 ? 7.023 11.733 -31.803 1.00 51.54 274 GLU A CA 1
ATOM 2177 C C . GLU A 1 274 ? 8.353 10.993 -31.755 1.00 49.33 274 GLU A C 1
ATOM 2178 O O . GLU A 1 274 ? 8.881 10.714 -30.680 1.00 49.43 274 GLU A O 1
ATOM 2184 N N . SER A 1 275 ? 8.903 10.688 -32.921 1.00 53.26 275 SER A N 1
ATOM 2185 C CA . SER A 1 275 ? 10.235 10.118 -32.974 1.00 34.96 275 SER A CA 1
ATOM 2186 C C . SER A 1 275 ? 11.246 11.137 -32.458 1.00 40.45 275 SER A C 1
ATOM 2187 O O . SER A 1 275 ? 11.140 12.323 -32.749 1.00 40.93 275 SER A O 1
ATOM 2190 N N . PRO A 1 276 ? 12.228 10.680 -31.672 1.00 34.37 276 PRO A N 1
ATOM 2191 C CA . PRO A 1 276 ? 13.341 11.565 -31.308 1.00 33.20 276 PRO A CA 1
ATOM 2192 C C . PRO A 1 276 ? 14.054 12.108 -32.543 1.00 29.38 276 PRO A C 1
ATOM 2193 O O . PRO A 1 276 ? 14.676 13.167 -32.474 1.00 36.19 276 PRO A O 1
ATOM 2197 N N . SER A 1 277 ? 13.964 11.393 -33.662 1.00 28.96 277 SER A N 1
ATOM 2198 C CA . SER A 1 277 ? 14.650 11.814 -34.874 1.00 35.69 277 SER A CA 1
ATOM 2199 C C . SER A 1 277 ? 14.065 13.118 -35.427 1.00 34.25 277 SER A C 1
ATOM 2200 O O . SER A 1 277 ? 14.799 13.936 -35.980 1.00 33.78 277 SER A O 1
ATOM 2203 N N . VAL A 1 278 ? 12.763 13.339 -35.278 1.00 27.67 278 VAL A N 1
ATOM 2204 C CA . VAL A 1 278 ? 12.200 14.595 -35.787 1.00 32.99 278 VAL A CA 1
ATOM 2205 C C . VAL A 1 278 ? 12.758 15.786 -34.995 1.00 28.64 278 VAL A C 1
ATOM 2206 O O . VAL A 1 278 ? 13.032 16.829 -35.577 1.00 26.34 278 VAL A O 1
ATOM 2210 N N . TYR A 1 279 ? 12.963 15.619 -33.689 1.00 28.14 279 TYR A N 1
ATOM 2211 C CA . TYR A 1 279 ? 13.628 16.652 -32.896 1.00 25.81 279 TYR A CA 1
ATOM 2212 C C . TYR A 1 279 ? 15.048 16.933 -33.402 1.00 28.29 279 TYR A C 1
ATOM 2213 O O . TYR A 1 279 ? 15.447 18.090 -33.526 1.00 28.36 279 TYR A O 1
ATOM 2222 N N . ARG A 1 280 ? 15.815 15.881 -33.682 1.00 25.99 280 ARG A N 1
ATOM 2223 C CA . ARG A 1 280 ? 17.188 16.075 -34.146 1.00 30.03 280 ARG A CA 1
ATOM 2224 C C . ARG A 1 280 ? 17.191 16.668 -35.539 1.00 24.14 280 ARG A C 1
ATOM 2225 O O . ARG A 1 280 ? 18.054 17.465 -35.874 1.00 31.68 280 ARG A O 1
ATOM 2233 N N . ARG A 1 281 ? 16.211 16.297 -36.354 1.00 24.83 281 ARG A N 1
ATOM 2234 C CA . ARG A 1 281 ? 16.076 16.942 -37.661 1.00 35.27 281 ARG A CA 1
ATOM 2235 C C . ARG A 1 281 ? 15.834 18.463 -37.544 1.00 32.05 281 ARG A C 1
ATOM 2236 O O . ARG A 1 281 ? 16.448 19.257 -38.261 1.00 32.45 281 ARG A O 1
ATOM 2244 N N . PHE A 1 282 ? 14.954 18.879 -36.639 1.00 29.05 282 PHE A N 1
ATOM 2245 C CA . PHE A 1 282 ? 14.680 20.309 -36.514 1.00 31.54 282 PHE A CA 1
ATOM 2246 C C . PHE A 1 282 ? 15.825 21.069 -35.838 1.00 27.73 282 PHE A C 1
ATOM 2247 O O . PHE A 1 282 ? 16.009 22.274 -36.064 1.00 24.75 282 PHE A O 1
ATOM 2255 N N . ALA A 1 283 ? 16.599 20.373 -35.016 1.00 28.27 283 ALA A N 1
ATOM 2256 C CA . ALA A 1 283 ? 17.816 20.967 -34.460 1.00 33.24 283 ALA A CA 1
ATOM 2257 C C . ALA A 1 283 ? 18.771 21.340 -35.602 1.00 29.01 283 ALA A C 1
ATOM 2258 O O . ALA A 1 283 ? 19.420 22.397 -35.590 1.00 29.70 283 ALA A O 1
ATOM 2260 N N . GLN A 1 284 ? 18.817 20.471 -36.605 1.00 32.32 284 GLN A N 1
ATOM 2261 C CA . GLN A 1 284 ? 19.608 20.697 -37.803 1.00 34.69 284 GLN A CA 1
ATOM 2262 C C . GLN A 1 284 ? 19.025 21.819 -38.658 1.00 33.88 284 GLN A C 1
ATOM 2263 O O . GLN A 1 284 ? 19.746 22.729 -39.074 1.00 34.40 284 GLN A O 1
ATOM 2269 N N . ILE A 1 285 ? 17.716 21.754 -38.906 1.00 30.89 285 ILE A N 1
ATOM 2270 C CA . ILE A 1 285 ? 17.027 22.766 -39.685 1.00 31.70 285 ILE A CA 1
ATOM 2271 C C . ILE A 1 285 ? 17.208 24.144 -39.049 1.00 27.10 285 ILE A C 1
ATOM 2272 O O . ILE A 1 285 ? 17.415 25.140 -39.744 1.00 32.75 285 ILE A O 1
ATOM 2277 N N . ALA A 1 286 ? 17.138 24.191 -37.723 1.00 24.12 286 ALA A N 1
ATOM 2278 C CA . ALA A 1 286 ? 17.242 25.454 -36.994 1.00 29.03 286 ALA A CA 1
ATOM 2279 C C . ALA A 1 286 ? 18.557 26.185 -37.272 1.00 35.04 286 ALA A C 1
ATOM 2280 O O . ALA A 1 286 ? 18.580 27.412 -37.322 1.00 29.00 286 ALA A O 1
ATOM 2282 N N . LYS A 1 287 ? 19.643 25.436 -37.462 1.00 35.18 287 LYS A N 1
ATOM 2283 C CA . LYS A 1 287 ? 20.960 26.047 -37.672 1.00 37.50 287 LYS A CA 1
ATOM 2284 C C . LYS A 1 287 ? 21.085 26.791 -39.005 1.00 32.75 287 LYS A C 1
ATOM 2285 O O . LYS A 1 287 ? 22.010 27.573 -39.192 1.00 37.13 287 LYS A O 1
ATOM 2291 N N . LYS A 1 288 ? 20.140 26.577 -39.916 1.00 31.56 288 LYS A N 1
ATOM 2292 C CA . LYS A 1 288 ? 20.203 27.210 -41.230 1.00 37.70 288 LYS A CA 1
ATOM 2293 C C . LYS A 1 288 ? 19.450 28.533 -41.271 1.00 37.97 288 LYS A C 1
ATOM 2294 O O . LYS A 1 288 ? 19.389 29.206 -42.310 1.00 32.80 288 LYS A O 1
ATOM 2300 N N . PHE A 1 289 ? 18.882 28.908 -40.131 1.00 32.49 289 PHE A N 1
ATOM 2301 C CA . PHE A 1 289 ? 18.112 30.143 -40.035 1.00 35.84 289 PHE A CA 1
ATOM 2302 C C . PHE A 1 289 ? 18.977 31.309 -39.565 1.00 31.55 289 PHE A C 1
ATOM 2303 O O . PHE A 1 289 ? 19.698 31.204 -38.570 1.00 27.60 289 PHE A O 1
ATOM 2311 N N . VAL A 1 290 ? 18.897 32.419 -40.295 1.00 36.72 290 VAL A N 1
ATOM 2312 C CA . VAL A 1 290 ? 19.713 33.595 -40.013 1.00 35.90 290 VAL A CA 1
ATOM 2313 C C . VAL A 1 290 ? 18.965 34.598 -39.143 1.00 30.46 290 VAL A C 1
ATOM 2314 O O . VAL A 1 290 ? 17.910 35.098 -39.521 1.00 29.45 290 VAL A O 1
ATOM 2318 N N . LYS A 1 291 ? 19.527 34.899 -37.983 1.00 28.86 291 LYS A N 1
ATOM 2319 C CA . LYS A 1 291 ? 18.932 35.870 -37.081 1.00 31.66 291 LYS A CA 1
ATOM 2320 C C . LYS A 1 291 ? 18.800 37.215 -37.771 1.00 33.86 291 LYS A C 1
ATOM 2321 O O . LYS A 1 291 ? 19.649 37.598 -38.573 1.00 34.56 291 LYS A O 1
ATOM 2327 N N . ASP A 1 292 ? 17.689 37.889 -37.496 1.00 34.36 292 ASP A N 1
ATOM 2328 C CA . ASP A 1 292 ? 17.367 39.200 -38.058 1.00 34.96 292 ASP A CA 1
ATOM 2329 C C . ASP A 1 292 ? 17.233 39.186 -39.587 1.00 39.86 292 ASP A C 1
ATOM 2330 O O . ASP A 1 292 ? 17.125 40.236 -40.228 1.00 43.14 292 ASP A O 1
ATOM 2335 N N . LYS A 1 293 ? 17.205 37.993 -40.169 1.00 35.58 293 LYS A N 1
ATOM 2336 C CA . LYS A 1 293 ? 16.790 37.862 -41.559 1.00 28.41 293 LYS A CA 1
ATOM 2337 C C . LYS A 1 293 ? 15.613 36.886 -41.676 1.00 36.92 293 LYS A C 1
ATOM 2338 O O . LYS A 1 293 ? 14.551 37.237 -42.205 1.00 37.84 293 LYS A O 1
ATOM 2344 N N . ASP A 1 294 ? 15.799 35.667 -41.171 1.00 31.39 294 ASP A N 1
ATOM 2345 C CA . ASP A 1 294 ? 14.751 34.652 -41.202 1.00 34.19 294 ASP A CA 1
ATOM 2346 C C . ASP A 1 294 ? 13.861 34.732 -39.967 1.00 34.56 294 ASP A C 1
ATOM 2347 O O . ASP A 1 294 ? 12.746 34.216 -39.954 1.00 32.15 294 ASP A O 1
ATOM 2352 N N . PHE A 1 295 ? 14.356 35.374 -38.918 1.00 28.38 295 PHE A N 1
ATOM 2353 C CA . PHE A 1 295 ? 13.571 35.501 -37.695 1.00 25.89 295 PHE A CA 1
ATOM 2354 C C . PHE A 1 295 ? 14.108 36.613 -36.841 1.00 26.73 295 PHE A C 1
ATOM 2355 O O . PHE A 1 295 ? 15.191 37.146 -37.101 1.00 35.87 295 PHE A O 1
ATOM 2363 N N . THR A 1 296 ? 13.346 36.973 -35.821 1.00 29.08 296 THR A N 1
ATOM 2364 C CA . THR A 1 296 ? 13.820 37.919 -34.836 1.00 28.93 296 THR A CA 1
ATOM 2365 C C . THR A 1 296 ? 13.557 37.347 -33.456 1.00 35.12 296 THR A C 1
ATOM 2366 O O . THR A 1 296 ? 12.659 36.523 -33.263 1.00 34.63 296 THR A O 1
ATOM 2370 N N . VAL A 1 297 ? 14.374 37.762 -32.500 1.00 32.99 297 VAL A N 1
ATOM 2371 C CA . VAL A 1 297 ? 14.270 37.283 -31.142 1.00 33.21 297 VAL A CA 1
ATOM 2372 C C . VAL A 1 297 ? 13.760 38.407 -30.253 1.00 44.95 297 VAL A C 1
ATOM 2373 O O . VAL A 1 297 ? 14.315 39.502 -30.260 1.00 42.93 297 VAL A O 1
ATOM 2377 N N . ASP A 1 298 ? 12.688 38.140 -29.510 1.00 44.11 298 ASP A N 1
ATOM 2378 C CA . ASP A 1 298 ? 12.200 39.069 -28.499 1.00 46.98 298 ASP A CA 1
ATOM 2379 C C . ASP A 1 298 ? 12.694 38.597 -27.130 1.00 44.21 298 ASP A C 1
ATOM 2380 O O . ASP A 1 298 ? 12.110 37.709 -26.517 1.00 42.55 298 ASP A O 1
ATOM 2385 N N . GLU A 1 299 ? 13.787 39.189 -26.665 1.00 47.87 299 GLU A N 1
ATOM 2386 C CA . GLU A 1 299 ? 14.434 38.759 -25.430 1.00 43.09 299 GLU A CA 1
ATOM 2387 C C . GLU A 1 299 ? 13.595 39.080 -24.190 1.00 39.19 299 GLU A C 1
ATOM 2388 O O . GLU A 1 299 ? 13.741 38.427 -23.160 1.00 44.83 299 GLU A O 1
ATOM 2394 N N . LYS A 1 300 ? 12.725 40.084 -24.294 1.00 39.28 300 LYS A N 1
ATOM 2395 C CA . LYS A 1 300 ? 11.817 40.436 -23.198 1.00 48.08 300 LYS A CA 1
ATOM 2396 C C . LYS A 1 300 ? 10.693 39.413 -23.077 1.00 40.04 300 LYS A C 1
ATOM 2397 O O . LYS A 1 300 ? 10.414 38.900 -21.993 1.00 36.41 300 LYS A O 1
ATOM 2403 N N . ALA A 1 301 ? 10.052 39.130 -24.204 1.00 37.23 301 ALA A N 1
ATOM 2404 C CA . ALA A 1 301 ? 8.940 38.184 -24.247 1.00 34.18 301 ALA A CA 1
ATOM 2405 C C . ALA A 1 301 ? 9.437 36.749 -24.366 1.00 29.98 301 ALA A C 1
ATOM 2406 O O . ALA A 1 301 ? 8.675 35.795 -24.182 1.00 27.30 301 ALA A O 1
ATOM 2408 N N . ARG A 1 302 ? 10.724 36.607 -24.676 1.00 34.33 302 ARG A N 1
ATOM 2409 C CA . ARG A 1 302 ? 11.363 35.304 -24.810 1.00 36.06 302 ARG A CA 1
ATOM 2410 C C . ARG A 1 302 ? 10.672 34.524 -25.919 1.00 25.55 302 ARG A C 1
ATOM 2411 O O . ARG A 1 302 ? 10.296 33.372 -25.752 1.00 29.00 302 ARG A O 1
ATOM 2419 N N . THR A 1 303 ? 10.512 35.168 -27.063 1.00 24.95 303 THR A N 1
ATOM 2420 C CA . THR A 1 303 ? 9.782 34.568 -28.169 1.00 27.16 303 THR A CA 1
ATOM 2421 C C . THR A 1 303 ? 10.581 34.616 -29.453 1.00 31.66 303 THR A C 1
ATOM 2422 O O . THR A 1 303 ? 11.487 35.435 -29.609 1.00 31.86 303 THR A O 1
ATOM 2426 N N . ILE A 1 304 ? 10.208 33.752 -30.383 1.00 28.34 304 ILE A N 1
ATOM 2427 C CA . ILE A 1 304 ? 10.799 33.758 -31.708 1.00 28.67 304 ILE A CA 1
ATOM 2428 C C . ILE A 1 304 ? 9.723 34.167 -32.693 1.00 31.87 304 ILE A C 1
ATOM 2429 O O . ILE A 1 304 ? 8.591 33.709 -32.597 1.00 27.93 304 ILE A O 1
ATOM 2434 N N . ILE A 1 305 ? 10.070 35.054 -33.615 1.00 27.78 305 ILE A N 1
ATOM 2435 C CA . ILE A 1 305 ? 9.138 35.523 -34.630 1.00 29.86 305 ILE A CA 1
ATOM 2436 C C . ILE A 1 305 ? 9.732 35.306 -36.006 1.00 33.98 305 ILE A C 1
ATOM 2437 O O . ILE A 1 305 ? 10.774 35.869 -36.330 1.00 33.97 305 ILE A O 1
ATOM 2442 N N . LEU A 1 306 ? 9.074 34.495 -36.821 1.00 26.53 306 LEU A N 1
ATOM 2443 C CA . LEU A 1 306 ? 9.570 34.244 -38.169 1.00 33.19 306 LEU A CA 1
ATOM 2444 C C . LEU A 1 306 ? 9.224 35.400 -39.101 1.00 38.44 306 LEU A C 1
ATOM 2445 O O . LEU A 1 306 ? 8.090 35.860 -39.118 1.00 36.91 306 LEU A O 1
ATOM 2450 N N . THR A 1 307 ? 10.200 35.868 -39.873 1.00 37.34 307 THR A N 1
ATOM 2451 C CA . THR A 1 307 ? 9.945 36.869 -40.902 1.00 31.41 307 THR A CA 1
ATOM 2452 C C . THR A 1 307 ? 9.399 36.191 -42.143 1.00 36.56 307 THR A C 1
ATOM 2453 O O . THR A 1 307 ? 9.429 34.966 -42.236 1.00 28.07 307 THR A O 1
ATOM 2457 N N . GLU A 1 308 ? 8.933 36.999 -43.096 1.00 35.78 308 GLU A N 1
ATOM 2458 C CA . GLU A 1 308 ? 8.448 36.522 -44.390 1.00 35.47 308 GLU A CA 1
ATOM 2459 C C . GLU A 1 308 ? 9.430 35.560 -45.029 1.00 37.87 308 GLU A C 1
ATOM 2460 O O . GLU A 1 308 ? 9.055 34.497 -45.500 1.00 31.82 308 GLU A O 1
ATOM 2466 N N . GLU A 1 309 ? 10.698 35.949 -45.053 1.00 37.40 309 GLU A N 1
ATOM 2467 C CA . GLU A 1 309 ? 11.696 35.128 -45.713 1.00 36.02 309 GLU A CA 1
ATOM 2468 C C . GLU A 1 309 ? 11.951 33.867 -44.902 1.00 33.15 309 GLU A C 1
ATOM 2469 O O . GLU A 1 309 ? 12.227 32.807 -45.460 1.00 32.48 309 GLU A O 1
ATOM 2475 N N . GLY A 1 310 ? 11.829 33.989 -43.583 1.00 31.67 310 GLY A N 1
ATOM 2476 C CA . GLY A 1 310 ? 11.953 32.849 -42.694 1.00 29.90 310 GLY A CA 1
ATOM 2477 C C . GLY A 1 310 ? 10.901 31.785 -42.958 1.00 31.56 310 GLY A C 1
ATOM 2478 O O . GLY A 1 310 ? 11.243 30.609 -43.126 1.00 25.20 310 GLY A O 1
ATOM 2479 N N . VAL A 1 311 ? 9.624 32.169 -43.014 1.00 29.02 311 VAL A N 1
ATOM 2480 C CA . VAL A 1 311 ? 8.622 31.135 -43.221 1.00 28.82 311 VAL A CA 1
ATOM 2481 C C . VAL A 1 311 ? 8.775 30.581 -44.658 1.00 29.51 311 VAL A C 1
ATOM 2482 O O . VAL A 1 311 ? 8.550 29.394 -44.892 1.00 30.53 311 VAL A O 1
ATOM 2486 N N . ALA A 1 312 ? 9.228 31.417 -45.591 1.00 30.40 312 ALA A N 1
ATOM 2487 C CA . ALA A 1 312 ? 9.487 30.958 -46.954 1.00 35.17 312 ALA A CA 1
ATOM 2488 C C . ALA A 1 312 ? 10.581 29.895 -46.961 1.00 35.08 312 ALA A C 1
ATOM 2489 O O . ALA A 1 312 ? 10.429 28.845 -47.586 1.00 30.92 312 ALA A O 1
ATOM 2491 N N . LYS A 1 313 ? 11.672 30.158 -46.244 1.00 28.28 313 LYS A N 1
ATOM 2492 C CA . LYS A 1 313 ? 12.746 29.168 -46.097 1.00 27.58 313 LYS A CA 1
ATOM 2493 C C . LYS A 1 313 ? 12.257 27.899 -45.383 1.00 32.38 313 LYS A C 1
ATOM 2494 O O . LYS A 1 313 ? 12.633 26.778 -45.744 1.00 29.56 313 LYS A O 1
ATOM 2500 N N . ALA A 1 314 ? 11.420 28.086 -44.363 1.00 36.78 314 ALA A N 1
ATOM 2501 C CA . ALA A 1 314 ? 10.869 26.965 -43.611 1.00 35.28 314 ALA A CA 1
ATOM 2502 C C . ALA A 1 314 ? 10.083 26.039 -44.535 1.00 30.04 314 ALA A C 1
ATOM 2503 O O . ALA A 1 314 ? 10.249 24.822 -44.495 1.00 33.01 314 ALA A O 1
ATOM 2505 N N . GLU A 1 315 ? 9.251 26.633 -45.384 1.00 33.74 315 GLU A N 1
ATOM 2506 C CA . GLU A 1 315 ? 8.369 25.871 -46.266 1.00 30.05 315 GLU A CA 1
ATOM 2507 C C . GLU A 1 315 ? 9.163 25.125 -47.332 1.00 36.05 315 GLU A C 1
ATOM 2508 O O . GLU A 1 315 ? 8.797 24.031 -47.729 1.00 30.65 315 GLU A O 1
ATOM 2514 N N . LYS A 1 316 ? 10.254 25.729 -47.783 1.00 31.31 316 LYS A N 1
ATOM 2515 C CA . LYS A 1 316 ? 11.107 25.133 -48.798 1.00 33.04 316 LYS A CA 1
ATOM 2516 C C . LYS A 1 316 ? 11.877 23.926 -48.235 1.00 36.16 316 LYS A C 1
ATOM 2517 O O . LYS A 1 316 ? 11.996 22.886 -48.884 1.00 34.76 316 LYS A O 1
ATOM 2523 N N . ILE A 1 317 ? 12.369 24.052 -47.009 1.00 34.73 317 ILE A N 1
ATOM 2524 C CA . ILE A 1 317 ? 13.136 22.975 -46.401 1.00 34.01 317 ILE A CA 1
ATOM 2525 C C . ILE A 1 317 ? 12.240 21.807 -45.977 1.00 35.67 317 ILE A C 1
ATOM 2526 O O . ILE A 1 317 ? 12.606 20.647 -46.172 1.00 35.49 317 ILE A O 1
ATOM 2531 N N . ILE A 1 318 ? 11.056 22.093 -45.433 1.00 28.58 318 ILE A N 1
ATOM 2532 C CA . ILE A 1 318 ? 10.318 21.059 -44.677 1.00 32.47 318 ILE A CA 1
ATOM 2533 C C . ILE A 1 318 ? 9.664 19.849 -45.422 1.00 39.24 318 ILE A C 1
ATOM 2534 O O . ILE A 1 318 ? 9.813 18.730 -44.931 1.00 59.44 318 ILE A O 1
ATOM 2539 N N . GLY A 1 319 ? 8.974 19.976 -46.557 1.00 38.31 319 GLY A N 1
ATOM 2540 C CA . GLY A 1 319 ? 8.641 21.186 -47.278 1.00 36.34 319 GLY A CA 1
ATOM 2541 C C . GLY A 1 319 ? 7.158 21.183 -47.683 1.00 36.95 319 GLY A C 1
ATOM 2542 O O . GLY A 1 319 ? 6.645 20.253 -48.321 1.00 40.17 319 GLY A O 1
ATOM 2543 N N . VAL A 1 320 ? 6.466 22.244 -47.293 1.00 33.20 320 VAL A N 1
ATOM 2544 C CA . VAL A 1 320 ? 5.019 22.337 -47.408 1.00 36.59 320 VAL A CA 1
ATOM 2545 C C . VAL A 1 320 ? 4.662 23.627 -48.118 1.00 28.31 320 VAL A C 1
ATOM 2546 O O . VAL A 1 320 ? 5.513 24.492 -48.284 1.00 32.46 320 VAL A O 1
ATOM 2550 N N . GLU A 1 321 ? 3.404 23.754 -48.527 1.00 37.53 321 GLU A N 1
ATOM 2551 C CA . GLU A 1 321 ? 2.930 24.949 -49.216 1.00 33.32 321 GLU A CA 1
ATOM 2552 C C . GLU A 1 321 ? 2.741 26.116 -48.244 1.00 34.87 321 GLU A C 1
ATOM 2553 O O . GLU A 1 321 ? 3.079 27.256 -48.554 1.00 27.61 321 GLU A O 1
ATOM 2559 N N . ASN A 1 322 ? 2.201 25.822 -47.065 1.00 31.73 322 ASN A N 1
ATOM 2560 C CA . ASN A 1 322 ? 1.958 26.849 -46.059 1.00 29.85 322 ASN A CA 1
ATOM 2561 C C . ASN A 1 322 ? 2.193 26.321 -44.651 1.00 24.80 322 ASN A C 1
ATOM 2562 O O . ASN A 1 322 ? 1.440 25.487 -44.140 1.00 24.17 322 ASN A O 1
ATOM 2567 N N . LEU A 1 323 ? 3.229 26.855 -44.014 1.00 21.97 323 LEU A N 1
ATOM 2568 C CA . LEU A 1 323 ? 3.646 26.424 -42.687 1.00 21.19 323 LEU A CA 1
ATOM 2569 C C . LEU A 1 323 ? 2.522 26.615 -41.667 1.00 18.11 323 LEU A C 1
ATOM 2570 O O . LEU A 1 323 ? 2.485 25.943 -40.631 1.00 20.33 323 LEU A O 1
ATOM 2575 N N . TYR A 1 324 ? 1.589 27.515 -41.973 1.00 21.80 324 TYR A N 1
ATOM 2576 C CA . TYR A 1 324 ? 0.478 27.785 -41.065 1.00 21.34 324 TYR A CA 1
ATOM 2577 C C . TYR A 1 324 ? -0.817 27.029 -41.381 1.00 24.13 324 TYR A C 1
ATOM 2578 O O . TYR A 1 324 ? -1.846 27.293 -40.773 1.00 25.44 324 TYR A O 1
ATOM 2587 N N . ASP A 1 325 ? -0.766 26.067 -42.292 1.00 24.83 325 ASP A N 1
ATOM 2588 C CA . ASP A 1 325 ? -1.937 25.239 -42.567 1.00 23.00 325 ASP A CA 1
ATOM 2589 C C . ASP A 1 325 ? -2.235 24.314 -41.391 1.00 25.51 325 ASP A C 1
ATOM 2590 O O . ASP A 1 325 ? -1.334 23.979 -40.620 1.00 26.76 325 ASP A O 1
ATOM 2595 N N . PRO A 1 326 ? -3.511 23.920 -41.226 1.00 25.53 326 PRO A N 1
ATOM 2596 C CA . PRO A 1 326 ? -3.915 23.200 -40.013 1.00 25.26 326 PRO A CA 1
ATOM 2597 C C . PRO A 1 326 ? -3.196 21.874 -39.825 1.00 26.57 326 PRO A C 1
ATOM 2598 O O . PRO A 1 326 ? -2.922 21.496 -38.688 1.00 31.01 326 PRO A O 1
ATOM 2602 N N . GLY A 1 327 ? -2.870 21.195 -40.920 1.00 27.72 327 GLY A N 1
ATOM 2603 C CA . GLY A 1 327 ? -2.178 19.931 -40.821 1.00 26.38 327 GLY A CA 1
ATOM 2604 C C . GLY A 1 327 ? -0.716 20.083 -40.442 1.00 26.54 327 GLY A C 1
ATOM 2605 O O . GLY A 1 327 ? -0.050 19.092 -40.145 1.00 21.41 327 GLY A O 1
ATOM 2606 N N . ASN A 1 328 ? -0.221 21.322 -40.449 1.00 23.94 328 ASN A N 1
ATOM 2607 C CA . ASN A 1 328 ? 1.205 21.597 -40.266 1.00 24.41 328 ASN A CA 1
ATOM 2608 C C . ASN A 1 328 ? 1.551 22.181 -38.896 1.00 27.63 328 ASN A C 1
ATOM 2609 O O . ASN A 1 328 ? 2.675 22.639 -38.665 1.00 27.73 328 ASN A O 1
ATOM 2614 N N . VAL A 1 329 ? 0.589 22.140 -37.979 1.00 25.88 329 VAL A N 1
ATOM 2615 C CA . VAL A 1 329 ? 0.752 22.769 -36.674 1.00 24.41 329 VAL A CA 1
ATOM 2616 C C . VAL A 1 329 ? 1.977 22.219 -35.922 1.00 21.76 329 VAL A C 1
ATOM 2617 O O . VAL A 1 329 ? 2.731 22.979 -35.322 1.00 23.87 329 VAL A O 1
ATOM 2621 N N . SER A 1 330 ? 2.182 20.906 -35.983 1.00 27.11 330 SER A N 1
ATOM 2622 C CA . SER A 1 330 ? 3.318 20.262 -35.317 1.00 24.65 330 SER A CA 1
ATOM 2623 C C . SER A 1 330 ? 4.669 20.679 -35.886 1.00 25.04 330 SER A C 1
ATOM 2624 O O . SER A 1 330 ? 5.666 20.763 -35.163 1.00 26.86 330 SER A O 1
ATOM 2627 N N . LEU A 1 331 ? 4.708 20.919 -37.188 1.00 26.85 331 LEU A N 1
ATOM 2628 C CA . LEU A 1 331 ? 5.954 21.277 -37.844 1.00 23.13 331 LEU A CA 1
ATOM 2629 C C . LEU A 1 331 ? 6.343 22.696 -37.477 1.00 27.64 331 LEU A C 1
ATOM 2630 O O . LEU A 1 331 ? 7.521 22.982 -37.259 1.00 27.05 331 LEU A O 1
ATOM 2635 N N . LEU A 1 332 ? 5.350 23.584 -37.413 1.00 21.88 332 LEU A N 1
ATOM 2636 C CA . LEU A 1 332 ? 5.595 24.952 -36.982 1.00 22.08 332 LEU A CA 1
ATOM 2637 C C . LEU A 1 332 ? 6.088 24.940 -35.538 1.00 20.55 332 LEU A C 1
ATOM 2638 O O . LEU A 1 332 ? 7.056 25.611 -35.203 1.00 24.00 332 LEU A O 1
ATOM 2643 N N . TYR A 1 333 ? 5.389 24.175 -34.702 1.00 26.56 333 TYR A N 1
ATOM 2644 C CA . TYR A 1 333 ? 5.721 23.990 -33.288 1.00 23.73 333 TYR A CA 1
ATOM 2645 C C . TYR A 1 333 ? 7.174 23.534 -33.099 1.00 29.23 333 TYR A C 1
ATOM 2646 O O . TYR A 1 333 ? 7.942 24.121 -32.321 1.00 24.91 333 TYR A O 1
ATOM 2655 N N . HIS A 1 334 ? 7.551 22.498 -33.839 1.00 25.25 334 HIS A N 1
ATOM 2656 C CA . HIS A 1 334 ? 8.921 21.988 -33.817 1.00 24.19 334 HIS A CA 1
ATOM 2657 C C . HIS A 1 334 ? 9.971 23.010 -34.212 1.00 26.10 334 HIS A C 1
ATOM 2658 O O . HIS A 1 334 ? 11.032 23.088 -33.581 1.00 24.66 334 HIS A O 1
ATOM 2665 N N . LEU A 1 335 ? 9.699 23.777 -35.267 1.00 20.20 335 LEU A N 1
ATOM 2666 C CA . LEU A 1 335 ? 10.665 24.779 -35.720 1.00 18.61 335 LEU A CA 1
ATOM 2667 C C . LEU A 1 335 ? 10.846 25.892 -34.671 1.00 25.89 335 LEU A C 1
ATOM 2668 O O . LEU A 1 335 ? 11.969 26.309 -34.378 1.00 23.26 335 LEU A O 1
ATOM 2673 N N . ILE A 1 336 ? 9.750 26.356 -34.081 1.00 22.30 336 ILE A N 1
ATOM 2674 C CA . ILE A 1 336 ? 9.849 27.390 -33.051 1.00 22.49 336 ILE A CA 1
ATOM 2675 C C . ILE A 1 336 ? 10.587 26.879 -31.820 1.00 23.71 336 ILE A C 1
ATOM 2676 O O . ILE A 1 336 ? 11.453 27.563 -31.281 1.00 23.66 336 ILE A O 1
ATOM 2681 N N . ASN A 1 337 ? 10.228 25.685 -31.375 1.00 27.38 337 ASN A N 1
ATOM 2682 C CA . ASN A 1 337 ? 10.930 25.036 -30.272 1.00 28.19 337 ASN A CA 1
ATOM 2683 C C . ASN A 1 337 ? 12.440 24.954 -30.503 1.00 23.91 337 ASN A C 1
ATOM 2684 O O . ASN A 1 337 ? 13.232 25.262 -29.614 1.00 24.49 337 ASN A O 1
ATOM 2689 N N . ALA A 1 338 ? 12.836 24.562 -31.706 1.00 23.13 338 ALA A N 1
ATOM 2690 C CA . ALA A 1 338 ? 14.254 24.361 -32.003 1.00 27.18 338 ALA A CA 1
ATOM 2691 C C . ALA A 1 338 ? 14.992 25.703 -32.090 1.00 29.38 338 ALA A C 1
ATOM 2692 O O . ALA A 1 338 ? 16.169 25.811 -31.718 1.00 22.38 338 ALA A O 1
ATOM 2694 N N . LEU A 1 339 ? 14.304 26.721 -32.597 1.00 23.52 339 LEU A N 1
ATOM 2695 C CA . LEU A 1 339 ? 14.912 28.045 -32.713 1.00 21.85 339 LEU A CA 1
ATOM 2696 C C . LEU A 1 339 ? 15.020 28.677 -31.335 1.00 28.76 339 LEU A C 1
ATOM 2697 O O . LEU A 1 339 ? 16.009 29.350 -31.016 1.00 25.19 339 LEU A O 1
ATOM 2702 N N . LYS A 1 340 ? 14.001 28.431 -30.517 1.00 22.50 340 LYS A N 1
ATOM 2703 C CA . LYS A 1 340 ? 13.970 28.902 -29.143 1.00 27.25 340 LYS A CA 1
ATOM 2704 C C . LYS A 1 340 ? 15.086 28.251 -28.317 1.00 28.80 340 LYS A C 1
ATOM 2705 O O . LYS A 1 340 ? 15.858 28.948 -27.654 1.00 24.48 340 LYS A O 1
ATOM 2711 N N . ALA A 1 341 ? 15.168 26.920 -28.371 1.00 25.82 341 ALA A N 1
ATOM 2712 C CA . ALA A 1 341 ? 16.252 26.173 -27.723 1.00 31.79 341 ALA A CA 1
ATOM 2713 C C . ALA A 1 341 ? 17.628 26.717 -28.107 1.00 30.70 341 ALA A C 1
ATOM 2714 O O . ALA A 1 341 ? 18.519 26.837 -27.261 1.00 29.27 341 ALA A O 1
ATOM 2716 N N . LEU A 1 342 ? 17.796 27.040 -29.387 1.00 27.85 342 LEU A N 1
ATOM 2717 C CA . LEU A 1 342 ? 19.094 27.457 -29.905 1.00 26.69 342 LEU A CA 1
ATOM 2718 C C . LEU A 1 342 ? 19.438 28.891 -29.506 1.00 37.94 342 LEU A C 1
ATOM 2719 O O . LEU A 1 342 ? 20.584 29.182 -29.160 1.00 35.03 342 LEU A O 1
ATOM 2724 N N . HIS A 1 343 ? 18.449 29.787 -29.544 1.00 31.26 343 HIS A N 1
ATOM 2725 C CA . HIS A 1 343 ? 18.733 31.212 -29.418 1.00 32.98 343 HIS A CA 1
ATOM 2726 C C . HIS A 1 343 ? 18.267 31.850 -28.105 1.00 39.24 343 HIS A C 1
ATOM 2727 O O . HIS A 1 343 ? 18.749 32.918 -27.730 1.00 37.20 343 HIS A O 1
ATOM 2734 N N . LEU A 1 344 ? 17.345 31.210 -27.399 1.00 31.38 344 LEU A N 1
ATOM 2735 C CA . LEU A 1 344 ? 16.823 31.808 -26.170 1.00 31.83 344 LEU A CA 1
ATOM 2736 C C . LEU A 1 344 ? 17.230 31.031 -24.928 1.00 36.74 344 LEU A C 1
ATOM 2737 O O . LEU A 1 344 ? 16.982 31.468 -23.806 1.00 40.38 344 LEU A O 1
ATOM 2742 N N . PHE A 1 345 ? 17.838 29.871 -25.126 1.00 28.41 345 PHE A N 1
ATOM 2743 C CA . PHE A 1 345 ? 18.290 29.074 -24.002 1.00 36.29 345 PHE A CA 1
ATOM 2744 C C . PHE A 1 345 ? 19.775 28.784 -24.145 1.00 44.33 345 PHE A C 1
ATOM 2745 O O . PHE A 1 345 ? 20.225 28.255 -25.165 1.00 39.36 345 PHE A O 1
ATOM 2753 N N . LYS A 1 346 ? 20.531 29.159 -23.119 1.00 44.34 346 LYS A N 1
ATOM 2754 C CA . LYS A 1 346 ? 21.980 29.111 -23.190 1.00 45.54 346 LYS A CA 1
ATOM 2755 C C . LYS A 1 346 ? 22.563 28.167 -22.141 1.00 44.11 346 LYS A C 1
ATOM 2756 O O . LYS A 1 346 ? 22.155 28.178 -20.974 1.00 38.96 346 LYS A O 1
ATOM 2762 N N . LYS A 1 347 ? 23.505 27.335 -22.576 1.00 43.24 347 LYS A N 1
ATOM 2763 C CA . LYS A 1 347 ? 24.201 26.413 -21.682 1.00 49.12 347 LYS A CA 1
ATOM 2764 C C . LYS A 1 347 ? 25.022 27.185 -20.641 1.00 52.44 347 LYS A C 1
ATOM 2765 O O . LYS A 1 347 ? 25.696 28.162 -20.981 1.00 49.02 347 LYS A O 1
ATOM 2771 N N . ASP A 1 348 ? 24.934 26.736 -19.386 1.00 48.40 348 ASP A N 1
ATOM 2772 C CA . ASP A 1 348 ? 25.638 27.315 -18.231 1.00 58.95 348 ASP A CA 1
ATOM 2773 C C . ASP A 1 348 ? 25.017 28.637 -17.783 1.00 56.85 348 ASP A C 1
ATOM 2774 O O . ASP A 1 348 ? 25.657 29.445 -17.113 1.00 54.92 348 ASP A O 1
ATOM 2779 N N . VAL A 1 349 ? 23.759 28.842 -18.153 1.00 45.66 349 VAL A N 1
ATOM 2780 C CA . VAL A 1 349 ? 22.983 29.974 -17.678 1.00 42.24 349 VAL A CA 1
ATOM 2781 C C . VAL A 1 349 ? 21.585 29.516 -17.295 1.00 45.75 349 VAL A C 1
ATOM 2782 O O . VAL A 1 349 ? 21.205 29.560 -16.128 1.00 42.99 349 VAL A O 1
ATOM 2786 N N . ASP A 1 350 ? 20.822 29.082 -18.295 1.00 47.09 350 ASP A N 1
ATOM 2787 C CA . ASP A 1 350 ? 19.470 28.573 -18.075 1.00 51.22 350 ASP A CA 1
ATOM 2788 C C . ASP A 1 350 ? 19.467 27.078 -17.761 1.00 38.04 350 ASP A C 1
ATOM 2789 O O . ASP A 1 350 ? 18.570 26.578 -17.084 1.00 49.27 350 ASP A O 1
ATOM 2794 N N . TYR A 1 351 ? 20.462 26.371 -18.279 1.00 36.76 351 TYR A N 1
ATOM 2795 C CA . TYR A 1 351 ? 20.572 24.929 -18.089 1.00 46.21 351 TYR A CA 1
ATOM 2796 C C . TYR A 1 351 ? 22.022 24.502 -18.175 1.00 44.80 351 TYR A C 1
ATOM 2797 O O . TYR A 1 351 ? 22.870 25.268 -18.625 1.00 48.88 351 TYR A O 1
ATOM 2806 N N . VAL A 1 352 ? 22.293 23.262 -17.778 1.00 49.28 352 VAL A N 1
ATOM 2807 C CA . VAL A 1 352 ? 23.623 22.690 -17.922 1.00 50.83 352 VAL A CA 1
ATOM 2808 C C . VAL A 1 352 ? 23.543 21.280 -18.484 1.00 46.53 352 VAL A C 1
ATOM 2809 O O . VAL A 1 352 ? 22.513 20.608 -18.379 1.00 48.46 352 VAL A O 1
ATOM 2813 N N . VAL A 1 353 ? 24.644 20.843 -19.082 1.00 44.86 353 VAL A N 1
ATOM 2814 C CA . VAL A 1 353 ? 24.752 19.489 -19.596 1.00 47.20 353 VAL A CA 1
ATOM 2815 C C . VAL A 1 353 ? 25.753 18.706 -18.755 1.00 55.04 353 VAL A C 1
ATOM 2816 O O . VAL A 1 353 ? 26.934 18.623 -19.091 1.00 57.93 353 VAL A O 1
ATOM 2820 N N . MET A 1 354 ? 25.283 18.152 -17.643 1.00 61.18 354 MET A N 1
ATOM 2821 C CA . MET A 1 354 ? 26.122 17.272 -16.839 1.00 60.17 354 MET A CA 1
ATOM 2822 C C . MET A 1 354 ? 25.875 15.829 -17.220 1.00 55.79 354 MET A C 1
ATOM 2823 O O . MET A 1 354 ? 24.789 15.297 -16.980 1.00 56.24 354 MET A O 1
ATOM 2828 N N . ASN A 1 355 ? 26.879 15.200 -17.815 1.00 58.93 355 ASN A N 1
ATOM 2829 C CA . ASN A 1 355 ? 26.870 13.756 -17.969 1.00 64.77 355 ASN A CA 1
ATOM 2830 C C . ASN A 1 355 ? 25.747 13.281 -18.889 1.00 61.64 355 ASN A C 1
ATOM 2831 O O . ASN A 1 355 ? 24.908 12.479 -18.488 1.00 61.32 355 ASN A O 1
ATOM 2836 N N . GLY A 1 356 ? 25.729 13.790 -20.118 1.00 65.47 356 GLY A N 1
ATOM 2837 C CA . GLY A 1 356 ? 24.753 13.365 -21.110 1.00 59.15 356 GLY A CA 1
ATOM 2838 C C . GLY A 1 356 ? 23.316 13.814 -20.892 1.00 50.02 356 GLY A C 1
ATOM 2839 O O . GLY A 1 356 ? 22.435 13.490 -21.685 1.00 48.59 356 GLY A O 1
ATOM 2840 N N . GLU A 1 357 ? 23.071 14.561 -19.824 1.00 52.19 357 GLU A N 1
ATOM 2841 C CA . GLU A 1 357 ? 21.716 14.987 -19.506 1.00 53.18 357 GLU A CA 1
ATOM 2842 C C . GLU A 1 357 ? 21.599 16.504 -19.458 1.00 57.03 357 GLU A C 1
ATOM 2843 O O . GLU A 1 357 ? 22.555 17.195 -19.110 1.00 51.82 357 GLU A O 1
ATOM 2849 N N . VAL A 1 358 ? 20.425 17.014 -19.819 1.00 45.71 358 VAL A N 1
ATOM 2850 C CA . VAL A 1 358 ? 20.138 18.437 -19.694 1.00 45.08 358 VAL A CA 1
ATOM 2851 C C . VAL A 1 358 ? 19.453 18.700 -18.356 1.00 45.70 358 VAL A C 1
ATOM 2852 O O . VAL A 1 358 ? 18.479 18.033 -18.021 1.00 43.22 358 VAL A O 1
ATOM 2856 N N . ILE A 1 359 ? 19.970 19.654 -17.584 1.00 36.92 359 ILE A N 1
ATOM 2857 C CA . ILE A 1 359 ? 19.404 19.949 -16.270 1.00 43.65 359 ILE A CA 1
ATOM 2858 C C . ILE A 1 359 ? 19.078 21.434 -16.103 1.00 50.10 359 ILE A C 1
ATOM 2859 O O . ILE A 1 359 ? 19.901 22.303 -16.400 1.00 46.53 359 ILE A O 1
ATOM 2864 N N . ILE A 1 360 ? 17.873 21.714 -15.619 1.00 49.50 360 ILE A N 1
ATOM 2865 C CA . ILE A 1 360 ? 17.432 23.084 -15.392 1.00 56.23 360 ILE A CA 1
ATOM 2866 C C . ILE A 1 360 ? 18.323 23.820 -14.398 1.00 56.33 360 ILE A C 1
ATOM 2867 O O . ILE A 1 360 ? 18.778 23.242 -13.410 1.00 53.90 360 ILE A O 1
ATOM 2872 N N . VAL A 1 361 ? 18.578 25.092 -14.675 1.00 54.71 361 VAL A N 1
ATOM 2873 C CA . VAL A 1 361 ? 19.052 26.012 -13.653 1.00 52.03 361 VAL A CA 1
ATOM 2874 C C . VAL A 1 361 ? 17.830 26.791 -13.178 1.00 53.39 361 VAL A C 1
ATOM 2875 O O . VAL A 1 361 ? 17.338 27.670 -13.886 1.00 60.64 361 VAL A O 1
ATOM 2879 N N . ASP A 1 362 ? 17.322 26.430 -12.000 1.00 52.65 362 ASP A N 1
ATOM 2880 C CA . ASP A 1 362 ? 16.110 27.029 -11.439 1.00 50.52 362 ASP A CA 1
ATOM 2881 C C . ASP A 1 362 ? 16.255 28.536 -11.265 1.00 49.58 362 ASP A C 1
ATOM 2882 O O . ASP A 1 362 ? 17.140 29.002 -10.548 1.00 42.81 362 ASP A O 1
ATOM 2887 N N . GLU A 1 363 ? 15.376 29.299 -11.905 1.00 41.41 363 GLU A N 1
ATOM 2888 C CA . GLU A 1 363 ? 15.482 30.752 -11.841 1.00 52.38 363 GLU A CA 1
ATOM 2889 C C . GLU A 1 363 ? 15.023 31.297 -10.492 1.00 50.22 363 GLU A C 1
ATOM 2890 O O . GLU A 1 363 ? 15.304 32.449 -10.160 1.00 43.63 363 GLU A O 1
ATOM 2896 N N . PHE A 1 364 ? 14.327 30.465 -9.719 1.00 48.88 364 PHE A N 1
ATOM 2897 C CA . PHE A 1 364 ? 13.775 30.882 -8.431 1.00 39.29 364 PHE A CA 1
ATOM 2898 C C . PHE A 1 364 ? 14.782 30.755 -7.295 1.00 46.52 364 PHE A C 1
ATOM 2899 O O . PHE A 1 364 ? 14.638 31.414 -6.267 1.00 50.07 364 PHE A O 1
ATOM 2907 N N . THR A 1 365 ? 15.786 29.896 -7.467 1.00 41.00 365 THR A N 1
ATOM 2908 C CA . THR A 1 365 ? 16.740 29.628 -6.398 1.00 40.32 365 THR A CA 1
ATOM 2909 C C . THR A 1 365 ? 18.194 29.585 -6.877 1.00 44.89 365 THR A C 1
ATOM 2910 O O . THR A 1 365 ? 19.122 29.567 -6.067 1.00 45.00 365 THR A O 1
ATOM 2914 N N . GLY A 1 366 ? 18.391 29.551 -8.191 1.00 42.80 366 GLY A N 1
ATOM 2915 C CA . GLY A 1 366 ? 19.725 29.406 -8.747 1.00 39.69 366 GLY A CA 1
ATOM 2916 C C . GLY A 1 366 ? 20.269 27.989 -8.627 1.00 52.69 366 GLY A C 1
ATOM 2917 O O . GLY A 1 366 ? 21.395 27.714 -9.050 1.00 48.09 366 GLY A O 1
ATOM 2918 N N . ARG A 1 367 ? 19.467 27.091 -8.055 1.00 47.19 367 ARG A N 1
ATOM 2919 C CA . ARG A 1 367 ? 19.875 25.699 -7.857 1.00 55.61 367 ARG A CA 1
ATOM 2920 C C . ARG A 1 367 ? 19.437 24.801 -9.009 1.00 63.01 367 ARG A C 1
ATOM 2921 O O . ARG A 1 367 ? 18.523 25.137 -9.766 1.00 54.58 367 ARG A O 1
ATOM 2929 N N . LEU A 1 368 ? 20.079 23.642 -9.116 1.00 63.32 368 LEU A N 1
ATOM 2930 C CA . LEU A 1 368 ? 19.737 22.665 -10.141 1.00 57.14 368 LEU A CA 1
ATOM 2931 C C . LEU A 1 368 ? 18.482 21.897 -9.759 1.00 58.36 368 LEU A C 1
ATOM 2932 O O . LEU A 1 368 ? 18.282 21.556 -8.594 1.00 63.58 368 LEU A O 1
ATOM 2937 N N . LEU A 1 369 ? 17.621 21.660 -10.740 1.00 57.84 369 LEU A N 1
ATOM 2938 C CA . LEU A 1 369 ? 16.439 20.833 -10.529 1.00 66.79 369 LEU A CA 1
ATOM 2939 C C . LEU A 1 369 ? 16.535 19.561 -11.368 1.00 63.52 369 LEU A C 1
ATOM 2940 O O . LEU A 1 369 ? 16.005 19.498 -12.479 1.00 62.63 369 LEU A O 1
ATOM 2945 N N . PRO A 1 370 ? 17.214 18.537 -10.832 1.00 63.63 370 PRO A N 1
ATOM 2946 C CA . PRO A 1 370 ? 17.463 17.312 -11.596 1.00 63.67 370 PRO A CA 1
ATOM 2947 C C . PRO A 1 370 ? 16.179 16.545 -11.864 1.00 65.38 370 PRO A C 1
ATOM 2948 O O . PRO A 1 370 ? 15.295 16.503 -11.005 1.00 69.66 370 PRO A O 1
ATOM 2952 N N . GLY A 1 371 ? 16.072 15.964 -13.053 1.00 63.44 371 GLY A N 1
ATOM 2953 C CA . GLY A 1 371 ? 14.935 15.129 -13.391 1.00 60.52 371 GLY A CA 1
ATOM 2954 C C . GLY A 1 371 ? 13.690 15.905 -13.778 1.00 68.67 371 GLY A C 1
ATOM 2955 O O . GLY A 1 371 ? 12.762 15.344 -14.363 1.00 72.73 371 GLY A O 1
ATOM 2956 N N . ARG A 1 372 ? 13.662 17.193 -13.452 1.00 63.44 372 ARG A N 1
ATOM 2957 C CA . ARG A 1 372 ? 12.521 18.035 -13.797 1.00 62.49 372 ARG A CA 1
ATOM 2958 C C . ARG A 1 372 ? 12.783 18.761 -15.124 1.00 60.46 372 ARG A C 1
ATOM 2959 O O . ARG A 1 372 ? 13.914 19.148 -15.426 1.00 62.95 372 ARG A O 1
ATOM 2967 N N . ARG A 1 373 ? 11.730 18.923 -15.920 1.00 53.30 373 ARG A N 1
ATOM 2968 C CA . ARG A 1 373 ? 11.879 19.264 -17.328 1.00 47.71 373 ARG A CA 1
ATOM 2969 C C . ARG A 1 373 ? 11.132 20.525 -17.743 1.00 41.81 373 ARG A C 1
ATOM 2970 O O . ARG A 1 373 ? 10.090 20.851 -17.185 1.00 42.54 373 ARG A O 1
ATOM 2978 N N . TYR A 1 374 ? 11.670 21.217 -18.747 1.00 42.19 374 TYR A N 1
ATOM 2979 C CA . TYR A 1 374 ? 10.975 22.336 -19.378 1.00 39.10 374 TYR A CA 1
ATOM 2980 C C . TYR A 1 374 ? 9.651 21.877 -19.975 1.00 38.70 374 TYR A C 1
ATOM 2981 O O . TYR A 1 374 ? 9.483 20.704 -20.315 1.00 37.66 374 TYR A O 1
ATOM 2990 N N . SER A 1 375 ? 8.730 22.822 -20.122 1.00 44.00 375 SER A N 1
ATOM 2991 C CA . SER A 1 375 ? 7.407 22.535 -20.665 1.00 51.23 375 SER A CA 1
ATOM 2992 C C . SER A 1 375 ? 7.383 22.444 -22.190 1.00 44.07 375 SER A C 1
ATOM 2993 O O . SER A 1 375 ? 8.266 22.979 -22.882 1.00 38.14 375 SER A O 1
ATOM 2996 N N . GLY A 1 376 ? 6.368 21.742 -22.692 1.00 40.19 376 GLY A N 1
ATOM 2997 C CA . GLY A 1 376 ? 6.035 21.710 -24.110 1.00 41.98 376 GLY A CA 1
ATOM 2998 C C . GLY A 1 376 ? 7.075 21.175 -25.081 1.00 41.21 376 GLY A C 1
ATOM 2999 O O . GLY A 1 376 ? 7.190 21.672 -26.199 1.00 45.15 376 GLY A O 1
ATOM 3000 N N . GLY A 1 377 ? 7.841 20.169 -24.675 1.00 34.73 377 GLY A N 1
ATOM 3001 C CA . GLY A 1 377 ? 8.824 19.583 -25.571 1.00 39.36 377 GLY A CA 1
ATOM 3002 C C . GLY A 1 377 ? 10.053 20.450 -25.818 1.00 40.03 377 GLY A C 1
ATOM 3003 O O . GLY A 1 377 ? 10.911 20.119 -26.643 1.00 27.79 377 GLY A O 1
ATOM 3004 N N . LEU A 1 378 ? 10.142 21.568 -25.105 1.00 36.38 378 LEU A N 1
ATOM 3005 C CA . LEU A 1 378 ? 11.308 22.435 -25.190 1.00 35.41 378 LEU A CA 1
ATOM 3006 C C . LEU A 1 378 ? 12.546 21.715 -24.649 1.00 33.16 378 LEU A C 1
ATOM 3007 O O . LEU A 1 378 ? 13.672 21.942 -25.124 1.00 27.09 378 LEU A O 1
ATOM 3012 N N . HIS A 1 379 ? 12.324 20.844 -23.664 1.00 30.23 379 HIS A N 1
ATOM 3013 C CA . HIS A 1 379 ? 13.397 20.028 -23.099 1.00 36.08 379 HIS A CA 1
ATOM 3014 C C . HIS A 1 379 ? 14.000 19.094 -24.143 1.00 33.66 379 HIS A C 1
ATOM 3015 O O . HIS A 1 379 ? 15.222 18.939 -24.211 1.00 27.37 379 HIS A O 1
ATOM 3022 N N . GLN A 1 380 ? 13.137 18.434 -24.915 1.00 28.71 380 GLN A N 1
ATOM 3023 C CA . GLN A 1 380 ? 13.578 17.580 -26.010 1.00 29.89 380 GLN A CA 1
ATOM 3024 C C . GLN A 1 380 ? 14.360 18.369 -27.057 1.00 30.77 380 GLN A C 1
ATOM 3025 O O . GLN A 1 380 ? 15.332 17.868 -27.614 1.00 25.42 380 GLN A O 1
ATOM 3031 N N . ALA A 1 381 ? 13.909 19.591 -27.344 1.00 27.14 381 ALA A N 1
ATOM 3032 C CA . ALA A 1 381 ? 14.575 20.452 -28.316 1.00 23.21 381 ALA A CA 1
ATOM 3033 C C . ALA A 1 381 ? 15.987 20.832 -27.862 1.00 24.44 381 ALA A C 1
ATOM 3034 O O . ALA A 1 381 ? 16.904 20.903 -28.671 1.00 23.91 381 ALA A O 1
ATOM 3036 N N . ILE A 1 382 ? 16.152 21.094 -26.570 1.00 28.72 382 ILE A N 1
ATOM 3037 C CA . ILE A 1 382 ? 17.471 21.418 -26.042 1.00 28.96 382 ILE A CA 1
ATOM 3038 C C . ILE A 1 382 ? 18.375 20.183 -26.072 1.00 24.84 382 ILE A C 1
ATOM 3039 O O . ILE A 1 382 ? 19.516 20.262 -26.508 1.00 28.07 382 ILE A O 1
ATOM 3044 N N . GLU A 1 383 ? 17.853 19.045 -25.632 1.00 24.58 383 GLU A N 1
ATOM 3045 C CA . GLU A 1 383 ? 18.581 17.790 -25.720 1.00 27.51 383 GLU A CA 1
ATOM 3046 C C . GLU A 1 383 ? 19.045 17.541 -27.148 1.00 35.19 383 GLU A C 1
ATOM 3047 O O . GLU A 1 383 ? 20.209 17.205 -27.379 1.00 30.61 383 GLU A O 1
ATOM 3053 N N . ALA A 1 384 ? 18.140 17.740 -28.102 1.00 25.67 384 ALA A N 1
ATOM 3054 C CA . ALA A 1 384 ? 18.484 17.606 -29.503 1.00 24.91 384 ALA A CA 1
ATOM 3055 C C . ALA A 1 384 ? 19.529 18.648 -29.896 1.00 33.24 384 ALA A C 1
ATOM 3056 O O . ALA A 1 384 ? 20.478 18.343 -30.629 1.00 35.29 384 ALA A O 1
ATOM 3058 N N . LYS A 1 385 ? 19.360 19.871 -29.401 1.00 25.45 385 LYS A N 1
ATOM 3059 C CA . LYS A 1 385 ? 20.333 20.935 -29.634 1.00 29.35 385 LYS A CA 1
ATOM 3060 C C . LYS A 1 385 ? 21.727 20.527 -29.159 1.00 34.27 385 LYS A C 1
ATOM 3061 O O . LYS A 1 385 ? 22.723 20.762 -29.851 1.00 36.91 385 LYS A O 1
ATOM 3067 N N . GLU A 1 386 ? 21.780 19.916 -27.978 1.00 35.51 386 GLU A N 1
ATOM 3068 C CA . GLU A 1 386 ? 23.038 19.563 -27.317 1.00 36.04 386 GLU A CA 1
ATOM 3069 C C . GLU A 1 386 ? 23.583 18.207 -27.772 1.00 41.57 386 GLU A C 1
ATOM 3070 O O . GLU A 1 386 ? 24.628 17.750 -27.300 1.00 35.12 386 GLU A O 1
ATOM 3076 N N . GLY A 1 387 ? 22.865 17.569 -28.687 1.00 36.00 387 GLY A N 1
ATOM 3077 C CA . GLY A 1 387 ? 23.223 16.250 -29.172 1.00 38.82 387 GLY A CA 1
ATOM 3078 C C . GLY A 1 387 ? 23.276 15.182 -28.090 1.00 42.65 387 GLY A C 1
ATOM 3079 O O . GLY A 1 387 ? 24.060 14.246 -28.189 1.00 43.05 387 GLY A O 1
ATOM 3080 N N . VAL A 1 388 ? 22.455 15.323 -27.052 1.00 42.76 388 VAL A N 1
ATOM 3081 C CA . VAL A 1 388 ? 22.386 14.313 -25.998 1.00 41.88 388 VAL A CA 1
ATOM 3082 C C . VAL A 1 388 ? 21.121 13.476 -26.191 1.00 39.27 388 VAL A C 1
ATOM 3083 O O . VAL A 1 388 ? 20.255 13.859 -26.984 1.00 31.87 388 VAL A O 1
ATOM 3087 N N . PRO A 1 389 ? 21.021 12.321 -25.498 1.00 36.32 389 PRO A N 1
ATOM 3088 C CA . PRO A 1 389 ? 19.817 11.484 -25.583 1.00 38.06 389 PRO A CA 1
ATOM 3089 C C . PRO A 1 389 ? 18.519 12.254 -25.331 1.00 35.90 389 PRO A C 1
ATOM 3090 O O . PRO A 1 389 ? 18.429 13.045 -24.392 1.00 40.40 389 PRO A O 1
ATOM 3094 N N . ILE A 1 390 ? 17.532 12.029 -26.185 1.00 33.32 390 ILE A N 1
ATOM 3095 C CA . ILE A 1 390 ? 16.241 12.683 -26.035 1.00 35.82 390 ILE A CA 1
ATOM 3096 C C . ILE A 1 390 ? 15.311 11.813 -25.207 1.00 36.08 390 ILE A C 1
ATOM 3097 O O . ILE A 1 390 ? 14.990 10.690 -25.587 1.00 39.33 390 ILE A O 1
ATOM 3102 N N . LYS A 1 391 ? 14.881 12.320 -24.064 1.00 33.27 391 LYS A N 1
ATOM 3103 C CA . LYS A 1 391 ? 14.057 11.501 -23.195 1.00 38.51 391 LYS A CA 1
ATOM 3104 C C . LYS A 1 391 ? 12.590 11.596 -23.589 1.00 40.58 391 LYS A C 1
ATOM 3105 O O . LYS A 1 391 ? 12.112 12.645 -24.023 1.00 37.17 391 LYS A O 1
ATOM 3111 N N . GLU A 1 392 ? 11.902 10.466 -23.478 1.00 42.43 392 GLU A N 1
ATOM 3112 C CA . GLU A 1 392 ? 10.487 10.380 -23.787 1.00 48.38 392 GLU A CA 1
ATOM 3113 C C . GLU A 1 392 ? 9.670 11.194 -22.806 1.00 51.70 392 GLU A C 1
ATOM 3114 O O . GLU A 1 392 ? 10.048 11.360 -21.644 1.00 48.70 392 GLU A O 1
ATOM 3120 N N . GLU A 1 393 ? 8.542 11.695 -23.290 1.00 38.71 393 GLU A N 1
ATOM 3121 C CA . GLU A 1 393 ? 7.584 12.395 -22.449 1.00 48.12 393 GLU A CA 1
ATOM 3122 C C . GLU A 1 393 ? 6.171 11.956 -22.770 1.00 34.10 393 GLU A C 1
ATOM 3123 O O . GLU A 1 393 ? 5.832 11.721 -23.930 1.00 43.22 393 GLU A O 1
ATOM 3129 N N . SER A 1 394 ? 5.346 11.833 -21.745 1.00 37.66 394 SER A N 1
ATOM 3130 C CA . SER A 1 394 ? 3.914 11.772 -21.979 1.00 42.14 394 SER A CA 1
ATOM 3131 C C . SER A 1 394 ? 3.424 13.199 -22.208 1.00 36.80 394 SER A C 1
ATOM 3132 O O . SER A 1 394 ? 4.071 14.157 -21.799 1.00 38.78 394 SER A O 1
ATOM 3135 N N . ILE A 1 395 ? 2.289 13.335 -22.880 1.00 33.82 395 ILE A N 1
ATOM 3136 C CA . ILE A 1 395 ? 1.647 14.629 -23.020 1.00 33.02 395 ILE A CA 1
ATOM 3137 C C . ILE A 1 395 ? 0.523 14.693 -21.997 1.00 28.74 395 ILE A C 1
ATOM 3138 O O . ILE A 1 395 ? -0.341 13.825 -22.007 1.00 28.94 395 ILE A O 1
ATOM 3143 N N . THR A 1 396 ? 0.542 15.688 -21.111 1.00 28.34 396 THR A N 1
ATOM 3144 C CA . THR A 1 396 ? -0.569 15.905 -20.189 1.00 29.19 396 THR A CA 1
ATOM 3145 C C . THR A 1 396 ? -1.636 16.781 -20.837 1.00 30.62 396 THR A C 1
ATOM 3146 O O . THR A 1 396 ? -1.383 17.930 -21.169 1.00 29.19 396 THR A O 1
ATOM 3150 N N . TYR A 1 397 ? -2.831 16.235 -21.002 1.00 21.62 397 TYR A N 1
ATOM 3151 C CA . TYR A 1 397 ? -3.885 16.922 -21.738 1.00 20.22 397 TYR A CA 1
ATOM 3152 C C . TYR A 1 397 ? -4.799 17.716 -20.821 1.00 21.45 397 TYR A C 1
ATOM 3153 O O . TYR A 1 397 ? -5.306 18.771 -21.197 1.00 21.01 397 TYR A O 1
ATOM 3162 N N . ALA A 1 398 ? -5.018 17.198 -19.618 1.00 18.29 398 ALA A N 1
ATOM 3163 C CA . ALA A 1 398 ? -6.013 17.785 -18.748 1.00 22.48 398 ALA A CA 1
ATOM 3164 C C . ALA A 1 398 ? -5.794 17.338 -17.322 1.00 16.88 398 ALA A C 1
ATOM 3165 O O . ALA A 1 398 ? -5.219 16.267 -17.076 1.00 21.33 398 ALA A O 1
ATOM 3167 N N . THR A 1 399 ? -6.251 18.161 -16.382 1.00 18.95 399 THR A N 1
ATOM 3168 C CA . THR A 1 399 ? -6.150 17.836 -14.969 1.00 24.18 399 THR A CA 1
ATOM 3169 C C . THR A 1 399 ? -7.308 18.386 -14.167 1.00 18.04 399 THR A C 1
ATOM 3170 O O . THR A 1 399 ? -7.841 19.445 -14.496 1.00 18.04 399 THR A O 1
ATOM 3174 N N . ILE A 1 400 ? -7.683 17.665 -13.108 1.00 18.36 400 ILE A N 1
ATOM 3175 C CA . ILE A 1 400 ? -8.611 18.172 -12.111 1.00 16.00 400 ILE A CA 1
ATOM 3176 C C . ILE A 1 400 ? -8.346 17.440 -10.789 1.00 20.60 400 ILE A C 1
ATOM 3177 O O . ILE A 1 400 ? -7.865 16.294 -10.789 1.00 19.28 400 ILE A O 1
ATOM 3182 N N . THR A 1 401 ? -8.629 18.093 -9.665 1.00 17.32 401 THR A N 1
ATOM 3183 C CA . THR A 1 401 ? -8.548 17.412 -8.374 1.00 20.78 401 THR A CA 1
ATOM 3184 C C . THR A 1 401 ? -9.834 16.647 -8.125 1.00 17.87 401 THR A C 1
ATOM 3185 O O . THR A 1 401 ? -10.892 17.005 -8.637 1.00 13.97 401 THR A O 1
ATOM 3189 N N . PHE A 1 402 ? -9.728 15.556 -7.371 1.00 13.18 402 PHE A N 1
ATOM 3190 C CA . PHE A 1 402 ? -10.922 14.813 -7.009 1.00 16.17 402 PHE A CA 1
ATOM 3191 C C . PHE A 1 402 ? -11.873 15.656 -6.158 1.00 18.12 402 PHE A C 1
ATOM 3192 O O . PHE A 1 402 ? -13.099 15.503 -6.243 1.00 17.22 402 PHE A O 1
ATOM 3200 N N . GLN A 1 403 ? -11.316 16.568 -5.372 1.00 13.94 403 GLN A N 1
ATOM 3201 C CA . GLN A 1 403 ? -12.144 17.477 -4.579 1.00 15.34 403 GLN A CA 1
ATOM 3202 C C . GLN A 1 403 ? -13.048 18.294 -5.506 1.00 18.93 403 GLN A C 1
ATOM 3203 O O . GLN A 1 403 ? -14.257 18.366 -5.319 1.00 17.19 403 GLN A O 1
ATOM 3209 N N . ASN A 1 404 ? -12.448 18.910 -6.514 1.00 15.07 404 ASN A N 1
ATOM 3210 C CA . ASN A 1 404 ? -13.218 19.700 -7.446 1.00 18.49 404 ASN A CA 1
ATOM 3211 C C . ASN A 1 404 ? -14.121 18.860 -8.324 1.00 18.44 404 ASN A C 1
ATOM 3212 O O . ASN A 1 404 ? -15.201 19.306 -8.685 1.00 18.22 404 ASN A O 1
ATOM 3217 N N . TYR A 1 405 ? -13.717 17.634 -8.631 1.00 19.19 405 TYR A N 1
ATOM 3218 C CA . TYR A 1 405 ? -14.621 16.808 -9.405 1.00 15.41 405 TYR A CA 1
ATOM 3219 C C . TYR A 1 405 ? -15.877 16.477 -8.589 1.00 19.52 405 TYR A C 1
ATOM 3220 O O . TYR A 1 405 ? -17.006 16.657 -9.071 1.00 17.97 405 TYR A O 1
ATOM 3229 N N . PHE A 1 406 ? -15.702 16.000 -7.361 1.00 14.86 406 PHE A N 1
ATOM 3230 C CA . PHE A 1 406 ? -16.875 15.546 -6.621 1.00 18.66 406 PHE A CA 1
ATOM 3231 C C . PHE A 1 406 ? -17.750 16.679 -6.096 1.00 16.38 406 PHE A C 1
ATOM 3232 O O . PHE A 1 406 ? -18.949 16.498 -5.902 1.00 18.29 406 PHE A O 1
ATOM 3240 N N . ARG A 1 407 ? -17.174 17.871 -5.942 1.00 17.04 407 ARG A N 1
ATOM 3241 C CA . ARG A 1 407 ? -17.974 19.030 -5.577 1.00 16.37 407 ARG A CA 1
ATOM 3242 C C . ARG A 1 407 ? -18.909 19.510 -6.693 1.00 20.32 407 ARG A C 1
ATOM 3243 O O . ARG A 1 407 ? -19.762 20.354 -6.439 1.00 18.57 407 ARG A O 1
ATOM 3251 N N . MET A 1 408 ? -18.796 18.958 -7.906 1.00 19.07 408 MET A N 1
ATOM 3252 C CA . MET A 1 408 ? -19.755 19.299 -8.966 1.00 16.00 408 MET A CA 1
ATOM 3253 C C . MET A 1 408 ? -21.128 18.670 -8.746 1.00 19.26 408 MET A C 1
ATOM 3254 O O . MET A 1 408 ? -22.117 19.133 -9.310 1.00 16.96 408 MET A O 1
ATOM 3259 N N . TYR A 1 409 ? -21.203 17.605 -7.948 1.00 14.89 409 TYR A N 1
ATOM 3260 C CA . TYR A 1 409 ? -22.468 16.885 -7.822 1.00 16.77 409 TYR A CA 1
ATOM 3261 C C . TYR A 1 409 ? -23.466 17.675 -7.003 1.00 14.63 409 TYR A C 1
ATOM 3262 O O . TYR A 1 409 ? -23.126 18.277 -5.971 1.00 17.17 409 TYR A O 1
ATOM 3271 N N . GLU A 1 410 ? -24.709 17.681 -7.469 1.00 13.49 410 GLU A N 1
ATOM 3272 C CA . GLU A 1 410 ? -25.773 18.348 -6.743 1.00 15.91 410 GLU A CA 1
ATOM 3273 C C . GLU A 1 410 ? -25.972 17.722 -5.366 1.00 20.50 410 GLU A C 1
ATOM 3274 O O . GLU A 1 410 ? -26.281 18.423 -4.390 1.00 18.14 410 GLU A O 1
ATOM 3280 N N . LYS A 1 411 ? -25.791 16.406 -5.290 1.00 14.74 411 LYS A N 1
ATOM 3281 C CA . LYS A 1 411 ? -25.786 15.729 -3.993 1.00 14.92 411 LYS A CA 1
ATOM 3282 C C . LYS A 1 411 ? -24.678 14.691 -3.939 1.00 12.95 411 LYS A C 1
ATOM 3283 O O . LYS A 1 411 ? -24.531 13.890 -4.844 1.00 14.67 411 LYS A O 1
ATOM 3289 N N . LEU A 1 412 ? -23.915 14.722 -2.856 1.00 13.88 412 LEU A N 1
ATOM 3290 C CA . LEU A 1 412 ? -22.778 13.842 -2.660 1.00 14.76 412 LEU A CA 1
ATOM 3291 C C . LEU A 1 412 ? -22.922 13.069 -1.351 1.00 11.54 412 LEU A C 1
ATOM 3292 O O . LEU A 1 412 ? -23.321 13.626 -0.325 1.00 14.94 412 LEU A O 1
ATOM 3297 N N . ALA A 1 413 ? -22.567 11.796 -1.394 1.00 15.82 413 ALA A N 1
ATOM 3298 C CA . ALA A 1 413 ? -22.632 10.914 -0.230 1.00 16.70 413 ALA A CA 1
ATOM 3299 C C . ALA A 1 413 ? -21.470 9.960 -0.319 1.00 16.36 413 ALA A C 1
ATOM 3300 O O . ALA A 1 413 ? -20.878 9.779 -1.399 1.00 14.06 413 ALA A O 1
ATOM 3302 N N . GLY A 1 414 ? -21.162 9.317 0.796 1.00 16.31 414 GLY A N 1
ATOM 3303 C CA . GLY A 1 414 ? -20.089 8.349 0.807 1.00 13.75 414 GLY A CA 1
ATOM 3304 C C . GLY A 1 414 ? -20.340 7.239 1.813 1.00 15.07 414 GLY A C 1
ATOM 3305 O O . GLY A 1 414 ? -21.131 7.394 2.741 1.00 13.02 414 GLY A O 1
ATOM 3306 N N . MET A 1 415 ? -19.667 6.110 1.638 1.00 15.24 415 MET A N 1
ATOM 3307 C CA . MET A 1 415 ? -19.702 5.083 2.667 1.00 15.57 415 MET A CA 1
ATOM 3308 C C . MET A 1 415 ? -18.343 4.420 2.836 1.00 16.52 415 MET A C 1
ATOM 3309 O O . MET A 1 415 ? -17.621 4.173 1.866 1.00 13.64 415 MET A O 1
ATOM 3314 N N . THR A 1 416 ? -18.020 4.141 4.089 1.00 14.81 416 THR A N 1
ATOM 3315 C CA . THR A 1 416 ? -16.761 3.518 4.470 1.00 14.97 416 THR A CA 1
ATOM 3316 C C . THR A 1 416 ? -16.843 3.067 5.927 1.00 15.44 416 THR A C 1
ATOM 3317 O O . THR A 1 416 ? -17.720 3.503 6.660 1.00 16.21 416 THR A O 1
ATOM 3321 N N . GLY A 1 417 ? -15.919 2.219 6.356 1.00 15.67 417 GLY A N 1
ATOM 3322 C CA . GLY A 1 417 ? -15.864 1.794 7.747 1.00 18.05 417 GLY A CA 1
ATOM 3323 C C . GLY A 1 417 ? -15.072 2.781 8.596 1.00 18.55 417 GLY A C 1
ATOM 3324 O O . GLY A 1 417 ? -15.114 2.722 9.815 1.00 17.25 417 GLY A O 1
ATOM 3325 N N . THR A 1 418 ? -14.372 3.710 7.943 1.00 15.53 418 THR A N 1
ATOM 3326 C CA . THR A 1 418 ? -13.392 4.563 8.624 1.00 14.33 418 THR A CA 1
ATOM 3327 C C . THR A 1 418 ? -13.479 6.032 8.206 1.00 23.29 418 THR A C 1
ATOM 3328 O O . THR A 1 418 ? -12.779 6.482 7.283 1.00 17.17 418 THR A O 1
ATOM 3332 N N . ALA A 1 419 ? -14.320 6.792 8.898 1.00 15.39 419 ALA A N 1
ATOM 3333 C CA . ALA A 1 419 ? -14.521 8.185 8.529 1.00 16.99 419 ALA A CA 1
ATOM 3334 C C . ALA A 1 419 ? -14.582 9.145 9.720 1.00 14.51 419 ALA A C 1
ATOM 3335 O O . ALA A 1 419 ? -14.131 10.286 9.597 1.00 15.81 419 ALA A O 1
ATOM 3337 N N . LYS A 1 420 ? -15.128 8.692 10.851 1.00 17.36 420 LYS A N 1
ATOM 3338 C CA . LYS A 1 420 ? -15.442 9.583 11.973 1.00 18.87 420 LYS A CA 1
ATOM 3339 C C . LYS A 1 420 ? -14.205 10.234 12.578 1.00 19.61 420 LYS A C 1
ATOM 3340 O O . LYS A 1 420 ? -14.259 11.387 13.005 1.00 20.23 420 LYS A O 1
ATOM 3346 N N . THR A 1 421 ? -13.090 9.512 12.605 1.00 19.08 421 THR A N 1
ATOM 3347 C CA . THR A 1 421 ? -11.854 10.059 13.158 1.00 21.81 421 THR A CA 1
ATOM 3348 C C . THR A 1 421 ? -11.335 11.267 12.356 1.00 25.75 421 THR A C 1
ATOM 3349 O O . THR A 1 421 ? -10.532 12.059 12.858 1.00 23.11 421 THR A O 1
ATOM 3353 N N . GLU A 1 422 ? -11.794 11.416 11.116 1.00 19.35 422 GLU A N 1
ATOM 3354 C CA . GLU A 1 422 ? -11.407 12.580 10.332 1.00 20.06 422 GLU A CA 1
ATOM 3355 C C . GLU A 1 422 ? -12.623 13.221 9.695 1.00 19.21 422 GLU A C 1
ATOM 3356 O O . GLU A 1 422 ? -12.592 13.632 8.543 1.00 20.26 422 GLU A O 1
ATOM 3362 N N . GLU A 1 423 ? -13.678 13.346 10.492 1.00 19.23 423 GLU A N 1
ATOM 3363 C CA . GLU A 1 423 ? -14.939 13.902 10.037 1.00 18.82 423 GLU A CA 1
ATOM 3364 C C . GLU A 1 423 ? -14.792 15.330 9.505 1.00 20.83 423 GLU A C 1
ATOM 3365 O O . GLU A 1 423 ? -15.476 15.715 8.548 1.00 19.52 423 GLU A O 1
ATOM 3371 N N . SER A 1 424 ? -13.904 16.121 10.102 1.00 21.82 424 SER A N 1
ATOM 3372 C CA . SER A 1 424 ? -13.866 17.537 9.733 1.00 25.16 424 SER A CA 1
ATOM 3373 C C . SER A 1 424 ? -13.313 17.687 8.310 1.00 18.90 424 SER A C 1
ATOM 3374 O O . SER A 1 424 ? -13.617 18.663 7.627 1.00 22.15 424 SER A O 1
ATOM 3377 N N . GLU A 1 425 ? -12.530 16.714 7.849 1.00 17.81 425 GLU A N 1
ATOM 3378 C CA . GLU A 1 425 ? -12.095 16.748 6.462 1.00 26.76 425 GLU A CA 1
ATOM 3379 C C . GLU A 1 425 ? -13.288 16.559 5.527 1.00 20.69 425 GLU A C 1
ATOM 3380 O O . GLU A 1 425 ? -13.407 17.281 4.538 1.00 20.68 425 GLU A O 1
ATOM 3386 N N . PHE A 1 426 ? -14.183 15.617 5.837 1.00 17.46 426 PHE A N 1
ATOM 3387 C CA . PHE A 1 426 ? -15.365 15.437 4.995 1.00 19.91 426 PHE A CA 1
ATOM 3388 C C . PHE A 1 426 ? -16.286 16.660 5.041 1.00 23.79 426 PHE A C 1
ATOM 3389 O O . PHE A 1 426 ? -16.891 17.048 4.030 1.00 15.86 426 PHE A O 1
ATOM 3397 N N . VAL A 1 427 ? -16.385 17.278 6.211 1.00 15.40 427 VAL A N 1
ATOM 3398 C CA . VAL A 1 427 ? -17.227 18.465 6.349 1.00 21.74 427 VAL A CA 1
ATOM 3399 C C . VAL A 1 427 ? -16.641 19.670 5.596 1.00 19.08 427 VAL A C 1
ATOM 3400 O O . VAL A 1 427 ? -17.330 20.303 4.786 1.00 22.65 427 VAL A O 1
ATOM 3404 N N . GLN A 1 428 ? -15.372 19.967 5.852 1.00 21.39 428 GLN A N 1
ATOM 3405 C CA . GLN A 1 428 ? -14.750 21.186 5.354 1.00 22.29 428 GLN A CA 1
ATOM 3406 C C . GLN A 1 428 ? -14.485 21.115 3.852 1.00 21.28 428 GLN A C 1
ATOM 3407 O O . GLN A 1 428 ? -14.648 22.098 3.147 1.00 24.62 428 GLN A O 1
ATOM 3413 N N . VAL A 1 429 ? -14.115 19.945 3.355 1.00 15.42 429 VAL A N 1
ATOM 3414 C CA . VAL A 1 429 ? -13.735 19.814 1.947 1.00 19.09 429 VAL A CA 1
ATOM 3415 C C . VAL A 1 429 ? -14.942 19.498 1.060 1.00 21.28 429 VAL A C 1
ATOM 3416 O O . VAL A 1 429 ? -15.054 20.017 -0.051 1.00 19.73 429 VAL A O 1
ATOM 3420 N N . TYR A 1 430 ? -15.867 18.693 1.565 1.00 18.80 430 TYR A N 1
ATOM 3421 C CA . TYR A 1 430 ? -16.970 18.211 0.733 1.00 19.33 430 TYR A CA 1
ATOM 3422 C C . TYR A 1 430 ? -18.367 18.585 1.232 1.00 20.56 430 TYR A C 1
ATOM 3423 O O . TYR A 1 430 ? -19.369 18.276 0.576 1.00 21.62 430 TYR A O 1
ATOM 3432 N N . GLY A 1 431 ? -18.446 19.190 2.409 1.00 16.57 431 GLY A N 1
ATOM 3433 C CA . GLY A 1 431 ? -19.736 19.517 2.995 1.00 20.39 431 GLY A CA 1
ATOM 3434 C C . GLY A 1 431 ? -20.560 18.317 3.419 1.00 26.89 431 GLY A C 1
ATOM 3435 O O . GLY A 1 431 ? -21.786 18.370 3.351 1.00 23.97 431 GLY A O 1
ATOM 3436 N N . MET A 1 432 ? -19.906 17.233 3.844 1.00 18.46 432 MET A N 1
ATOM 3437 C CA . MET A 1 432 ? -20.624 16.012 4.256 1.00 19.24 432 MET A CA 1
ATOM 3438 C C . MET A 1 432 ? -20.269 15.675 5.694 1.00 18.59 432 MET A C 1
ATOM 3439 O O . MET A 1 432 ? -19.101 15.532 6.026 1.00 18.03 432 MET A O 1
ATOM 3444 N N . GLU A 1 433 ? -21.249 15.526 6.567 1.00 19.88 433 GLU A N 1
ATOM 3445 C CA . GLU A 1 433 ? -20.861 15.077 7.887 1.00 17.70 433 GLU A CA 1
ATOM 3446 C C . GLU A 1 433 ? -20.890 13.557 7.891 1.00 19.52 433 GLU A C 1
ATOM 3447 O O . GLU A 1 433 ? -21.336 12.919 6.919 1.00 14.81 433 GLU A O 1
ATOM 3453 N N . VAL A 1 434 ? -20.399 12.985 8.988 1.00 18.55 434 VAL A N 1
ATOM 3454 C CA . VAL A 1 434 ? -20.265 11.552 9.121 1.00 14.11 434 VAL A CA 1
ATOM 3455 C C . VAL A 1 434 ? -21.286 11.009 10.116 1.00 18.18 434 VAL A C 1
ATOM 3456 O O . VAL A 1 434 ? -21.427 11.539 11.210 1.00 18.77 434 VAL A O 1
ATOM 3460 N N . VAL A 1 435 ? -22.000 9.966 9.731 1.00 13.02 435 VAL A N 1
ATOM 3461 C CA . VAL A 1 435 ? -22.927 9.299 10.646 1.00 19.76 435 VAL A CA 1
ATOM 3462 C C . VAL A 1 435 ? -22.390 7.902 10.984 1.00 21.23 435 VAL A C 1
ATOM 3463 O O . VAL A 1 435 ? -22.265 7.037 10.102 1.00 17.70 435 VAL A O 1
ATOM 3467 N N . VAL A 1 436 ? -22.060 7.680 12.250 1.00 15.31 436 VAL A N 1
ATOM 3468 C CA . VAL A 1 436 ? -21.609 6.352 12.659 1.00 17.35 436 VAL A CA 1
ATOM 3469 C C . VAL A 1 436 ? -22.813 5.438 12.847 1.00 19.15 436 VAL A C 1
ATOM 3470 O O . VAL A 1 436 ? -23.629 5.648 13.742 1.00 17.31 436 VAL A O 1
ATOM 3474 N N . ILE A 1 437 ? -22.909 4.427 11.985 1.00 14.06 437 ILE A N 1
ATOM 3475 C CA . ILE A 1 437 ? -23.990 3.456 11.996 1.00 20.52 437 ILE A CA 1
ATOM 3476 C C . ILE A 1 437 ? -23.603 2.290 12.911 1.00 22.89 437 ILE A C 1
ATOM 3477 O O . ILE A 1 437 ? -22.501 1.769 12.785 1.00 15.84 437 ILE A O 1
ATOM 3482 N N . PRO A 1 438 ? -24.504 1.878 13.829 1.00 22.17 438 PRO A N 1
ATOM 3483 C CA . PRO A 1 438 ? -24.231 0.725 14.698 1.00 23.38 438 PRO A CA 1
ATOM 3484 C C . PRO A 1 438 ? -23.972 -0.520 13.877 1.00 19.00 438 PRO A C 1
ATOM 3485 O O . PRO A 1 438 ? -24.539 -0.673 12.788 1.00 17.76 438 PRO A O 1
ATOM 3489 N N . THR A 1 439 ? -23.155 -1.421 14.394 1.00 19.78 439 THR A N 1
ATOM 3490 C CA . THR A 1 439 ? -22.922 -2.665 13.678 1.00 18.88 439 THR A CA 1
ATOM 3491 C C . THR A 1 439 ? -24.130 -3.566 13.895 1.00 20.73 439 THR A C 1
ATOM 3492 O O . THR A 1 439 ? -24.833 -3.453 14.904 1.00 19.81 439 THR A O 1
ATOM 3496 N N . HIS A 1 440 ? -24.374 -4.427 12.915 1.00 13.01 440 HIS A N 1
ATOM 3497 C CA . HIS A 1 440 ? -25.426 -5.442 12.962 1.00 19.72 440 HIS A CA 1
ATOM 3498 C C . HIS A 1 440 ? -25.319 -6.333 14.204 1.00 26.16 440 HIS A C 1
ATOM 3499 O O . HIS A 1 440 ? -26.306 -6.550 14.901 1.00 17.45 440 HIS A O 1
ATOM 3506 N N . LYS A 1 441 ? -24.110 -6.820 14.479 1.00 17.17 441 LYS A N 1
ATOM 3507 C CA . LYS A 1 441 ? -23.830 -7.708 15.602 1.00 19.64 441 LYS A CA 1
ATOM 3508 C C . LYS A 1 441 ? -22.807 -7.070 16.538 1.00 21.14 441 LYS A C 1
ATOM 3509 O O . LYS A 1 441 ? -22.075 -6.189 16.110 1.00 21.26 441 LYS A O 1
ATOM 3515 N N . PRO A 1 442 ? -22.741 -7.516 17.813 1.00 20.38 442 PRO A N 1
ATOM 3516 C CA . PRO A 1 442 ? -21.685 -6.986 18.683 1.00 15.96 442 PRO A CA 1
ATOM 3517 C C . PRO A 1 442 ? -20.308 -7.189 18.054 1.00 12.96 442 PRO A C 1
ATOM 3518 O O . PRO A 1 442 ? -20.005 -8.274 17.548 1.00 18.05 442 PRO A O 1
ATOM 3522 N N . MET A 1 443 ? -19.487 -6.148 18.103 1.00 19.57 443 MET A N 1
ATOM 3523 C CA . MET A 1 443 ? -18.130 -6.206 17.570 1.00 19.75 443 MET A CA 1
ATOM 3524 C C . MET A 1 443 ? -17.197 -6.744 18.671 1.00 19.97 443 MET A C 1
ATOM 3525 O O . MET A 1 443 ? -16.899 -6.039 19.633 1.00 15.68 443 MET A O 1
ATOM 3530 N N . ILE A 1 444 ? -16.768 -7.999 18.539 1.00 16.23 444 ILE A N 1
ATOM 3531 C CA . ILE A 1 444 ? -16.040 -8.687 19.604 1.00 17.11 444 ILE A CA 1
ATOM 3532 C C . ILE A 1 444 ? -14.580 -8.973 19.247 1.00 20.11 444 ILE A C 1
ATOM 3533 O O . ILE A 1 444 ? -13.897 -9.685 19.981 1.00 17.64 444 ILE A O 1
ATOM 3538 N N . ARG A 1 445 ? -14.099 -8.386 18.154 1.00 14.49 445 ARG A N 1
ATOM 3539 C CA . ARG A 1 445 ? -12.664 -8.451 17.813 1.00 19.68 445 ARG A CA 1
ATOM 3540 C C . ARG A 1 445 ? -11.806 -7.938 18.973 1.00 17.15 445 ARG A C 1
ATOM 3541 O O . ARG A 1 445 ? -12.078 -6.881 19.547 1.00 21.75 445 ARG A O 1
ATOM 3549 N N . LYS A 1 446 ? -10.762 -8.692 19.304 1.00 18.26 446 LYS A N 1
ATOM 3550 C CA . LYS A 1 446 ? -9.846 -8.322 20.371 1.00 19.88 446 LYS A CA 1
ATOM 3551 C C . LYS A 1 446 ? -8.758 -7.443 19.789 1.00 17.96 446 LYS A C 1
ATOM 3552 O O . LYS A 1 446 ? -7.872 -7.940 19.090 1.00 16.44 446 LYS A O 1
ATOM 3558 N N . ASP A 1 447 ? -8.848 -6.140 20.034 1.00 15.63 447 ASP A N 1
ATOM 3559 C CA . ASP A 1 447 ? -7.846 -5.211 19.517 1.00 13.79 447 ASP A CA 1
ATOM 3560 C C . ASP A 1 447 ? -6.839 -4.991 20.624 1.00 21.30 447 ASP A C 1
ATOM 3561 O O . ASP A 1 447 ? -7.060 -4.213 21.548 1.00 15.78 447 ASP A O 1
ATOM 3566 N N . HIS A 1 448 ? -5.750 -5.742 20.531 1.00 17.98 448 HIS A N 1
ATOM 3567 C CA . HIS A 1 448 ? -4.684 -5.715 21.505 1.00 18.21 448 HIS A CA 1
ATOM 3568 C C . HIS A 1 448 ? -3.972 -4.390 21.563 1.00 18.89 448 HIS A C 1
ATOM 3569 O O . HIS A 1 448 ? -3.882 -3.694 20.566 1.00 16.49 448 HIS A O 1
ATOM 3576 N N . ASP A 1 449 ? -3.452 -4.061 22.741 1.00 18.15 449 ASP A N 1
ATOM 3577 C CA . ASP A 1 449 ? -2.571 -2.911 22.875 1.00 17.95 449 ASP A CA 1
ATOM 3578 C C . ASP A 1 449 ? -1.326 -3.027 21.988 1.00 18.82 449 ASP A C 1
ATOM 3579 O O . ASP A 1 449 ? -0.761 -4.125 21.787 1.00 20.71 449 ASP A O 1
ATOM 3584 N N . ASP A 1 450 ? -0.923 -1.871 21.450 1.00 18.23 450 ASP A N 1
ATOM 3585 C CA . ASP A 1 450 ? 0.218 -1.767 20.554 1.00 18.74 450 ASP A CA 1
ATOM 3586 C C . ASP A 1 450 ? 1.486 -2.318 21.215 1.00 16.94 450 ASP A C 1
ATOM 3587 O O . ASP A 1 450 ? 1.661 -2.196 22.420 1.00 18.38 450 ASP A O 1
ATOM 3592 N N . LEU A 1 451 ? 2.344 -2.923 20.401 1.00 18.17 451 LEU A N 1
ATOM 3593 C CA . LEU A 1 451 ? 3.686 -3.314 20.818 1.00 22.12 451 LEU A CA 1
ATOM 3594 C C . LEU A 1 451 ? 4.680 -2.351 20.203 1.00 22.25 451 LEU A C 1
ATOM 3595 O O . LEU A 1 451 ? 4.710 -2.199 18.981 1.00 23.92 451 LEU A O 1
ATOM 3600 N N . VAL A 1 452 ? 5.498 -1.719 21.036 1.00 20.54 452 VAL A N 1
ATOM 3601 C CA . VAL A 1 452 ? 6.545 -0.840 20.533 1.00 21.67 452 VAL A CA 1
ATOM 3602 C C . VAL A 1 452 ? 7.942 -1.402 20.849 1.00 22.53 452 VAL A C 1
ATOM 3603 O O . VAL A 1 452 ? 8.267 -1.656 22.002 1.00 19.80 452 VAL A O 1
ATOM 3607 N N . PHE A 1 453 ? 8.758 -1.553 19.813 1.00 20.46 453 PHE A N 1
ATOM 3608 C CA . PHE A 1 453 ? 10.122 -2.045 19.937 1.00 26.55 453 PHE A CA 1
ATOM 3609 C C . PHE A 1 453 ? 11.077 -0.888 19.715 1.00 21.85 453 PHE A C 1
ATOM 3610 O O . PHE A 1 453 ? 10.664 0.152 19.228 1.00 20.58 453 PHE A O 1
ATOM 3618 N N . ARG A 1 454 ? 12.353 -1.064 20.056 1.00 29.82 454 ARG A N 1
ATOM 3619 C CA . ARG A 1 454 ? 13.320 0.008 19.851 1.00 27.08 454 ARG A CA 1
ATOM 3620 C C . ARG A 1 454 ? 13.712 0.131 18.378 1.00 24.19 454 ARG A C 1
ATOM 3621 O O . ARG A 1 454 ? 13.968 1.235 17.901 1.00 25.99 454 ARG A O 1
ATOM 3629 N N . THR A 1 455 ? 13.760 -0.984 17.650 1.00 21.66 455 THR A N 1
ATOM 3630 C CA . THR A 1 455 ? 14.204 -0.935 16.256 1.00 24.88 455 THR A CA 1
ATOM 3631 C C . THR A 1 455 ? 13.302 -1.735 15.342 1.00 29.45 455 THR A C 1
ATOM 3632 O O . THR A 1 455 ? 12.567 -2.617 15.798 1.00 24.31 455 THR A O 1
ATOM 3636 N N . GLN A 1 456 ? 13.381 -1.434 14.047 1.00 23.43 456 GLN A N 1
ATOM 3637 C CA . GLN A 1 456 ? 12.610 -2.154 13.036 1.00 28.13 456 GLN A CA 1
ATOM 3638 C C . GLN A 1 456 ? 13.087 -3.584 12.897 1.00 33.61 456 GLN A C 1
ATOM 3639 O O . GLN A 1 456 ? 12.314 -4.473 12.547 1.00 27.95 456 GLN A O 1
ATOM 3645 N N . LYS A 1 457 ? 14.372 -3.808 13.166 1.00 32.68 457 LYS A N 1
ATOM 3646 C CA . LYS A 1 457 ? 14.928 -5.147 13.096 1.00 30.44 457 LYS A CA 1
ATOM 3647 C C . LYS A 1 457 ? 14.288 -6.087 14.103 1.00 26.57 457 LYS A C 1
ATOM 3648 O O . LYS A 1 457 ? 13.907 -7.207 13.753 1.00 31.74 457 LYS A O 1
ATOM 3654 N N . GLU A 1 458 ? 14.186 -5.665 15.356 1.00 23.88 458 GLU A N 1
ATOM 3655 C CA . GLU A 1 458 ? 13.554 -6.539 16.327 1.00 32.02 458 GLU A CA 1
ATOM 3656 C C . GLU A 1 458 ? 12.028 -6.580 16.148 1.00 25.59 458 GLU A C 1
ATOM 3657 O O . GLU A 1 458 ? 11.413 -7.606 16.431 1.00 26.14 458 GLU A O 1
ATOM 3663 N N . LYS A 1 459 ? 11.429 -5.495 15.658 1.00 27.60 459 LYS A N 1
ATOM 3664 C CA . LYS A 1 459 ? 9.998 -5.512 15.348 1.00 24.45 459 LYS A CA 1
ATOM 3665 C C . LYS A 1 459 ? 9.668 -6.615 14.344 1.00 22.95 459 LYS A C 1
ATOM 3666 O O . LYS A 1 459 ? 8.812 -7.480 14.611 1.00 21.04 459 LYS A O 1
ATOM 3672 N N . TYR A 1 460 ? 10.355 -6.605 13.198 1.00 20.95 460 TYR A N 1
ATOM 3673 C CA . TYR A 1 460 ? 10.111 -7.604 12.150 1.00 28.73 460 TYR A CA 1
ATOM 3674 C C . TYR A 1 460 ? 10.460 -9.022 12.590 1.00 27.76 460 TYR A C 1
ATOM 3675 O O . TYR A 1 460 ? 9.802 -9.974 12.174 1.00 22.90 460 TYR A O 1
ATOM 3684 N N . GLU A 1 461 ? 11.489 -9.174 13.420 1.00 26.42 461 GLU A N 1
ATOM 3685 C CA . GLU A 1 461 ? 11.811 -10.500 13.935 1.00 22.80 461 GLU A CA 1
ATOM 3686 C C . GLU A 1 461 ? 10.645 -11.022 14.747 1.00 26.12 461 GLU A C 1
ATOM 3687 O O . GLU A 1 461 ? 10.294 -12.190 14.634 1.00 25.92 461 GLU A O 1
ATOM 3693 N N . LYS A 1 462 ? 10.048 -10.155 15.566 1.00 22.25 462 LYS A N 1
ATOM 3694 C CA . LYS A 1 462 ? 8.924 -10.556 16.399 1.00 27.78 462 LYS A CA 1
ATOM 3695 C C . LYS A 1 462 ? 7.634 -10.730 15.609 1.00 22.07 462 LYS A C 1
ATOM 3696 O O . LYS A 1 462 ? 6.792 -11.533 15.991 1.00 21.06 462 LYS A O 1
ATOM 3702 N N . ILE A 1 463 ? 7.489 -9.992 14.511 1.00 21.88 463 ILE A N 1
ATOM 3703 C CA . ILE A 1 463 ? 6.330 -10.157 13.629 1.00 18.30 463 ILE A CA 1
ATOM 3704 C C . ILE A 1 463 ? 6.339 -11.578 13.048 1.00 23.29 463 ILE A C 1
ATOM 3705 O O . ILE A 1 463 ? 5.342 -12.302 13.084 1.00 25.52 463 ILE A O 1
ATOM 3710 N N . VAL A 1 464 ? 7.498 -11.977 12.539 1.00 22.17 464 VAL A N 1
ATOM 3711 C CA . VAL A 1 464 ? 7.701 -13.333 12.017 1.00 21.20 464 VAL A CA 1
ATOM 3712 C C . VAL A 1 464 ? 7.497 -14.423 13.078 1.00 21.96 464 VAL A C 1
ATOM 3713 O O . VAL A 1 464 ? 6.901 -15.473 12.808 1.00 22.21 464 VAL A O 1
ATOM 3717 N N . GLU A 1 465 ? 7.986 -14.174 14.286 1.00 20.12 465 GLU A N 1
ATOM 3718 C CA . GLU A 1 465 ? 7.742 -15.079 15.410 1.00 26.19 465 GLU A CA 1
ATOM 3719 C C . GLU A 1 465 ? 6.245 -15.207 15.717 1.00 28.33 465 GLU A C 1
ATOM 3720 O O . GLU A 1 465 ? 5.759 -16.286 16.039 1.00 22.29 465 GLU A O 1
ATOM 3726 N N . GLU A 1 466 ? 5.518 -14.103 15.612 1.00 25.78 466 GLU A N 1
ATOM 3727 C CA . GLU A 1 466 ? 4.088 -14.127 15.899 1.00 25.01 466 GLU A CA 1
ATOM 3728 C C . GLU A 1 466 ? 3.360 -14.943 14.830 1.00 23.50 466 GLU A C 1
ATOM 3729 O O . GLU A 1 466 ? 2.529 -15.790 15.141 1.00 23.76 466 GLU A O 1
ATOM 3735 N N . ILE A 1 467 ? 3.716 -14.711 13.573 1.00 20.62 467 ILE A N 1
ATOM 3736 C CA . ILE A 1 467 ? 3.121 -15.425 12.448 1.00 22.02 467 ILE A CA 1
ATOM 3737 C C . ILE A 1 467 ? 3.358 -16.934 12.566 1.00 26.85 467 ILE A C 1
ATOM 3738 O O . ILE A 1 467 ? 2.437 -17.747 12.400 1.00 21.10 467 ILE A O 1
ATOM 3743 N N . GLU A 1 468 ? 4.604 -17.298 12.847 1.00 25.16 468 GLU A N 1
ATOM 3744 C CA . GLU A 1 468 ? 4.979 -18.693 13.070 1.00 29.29 468 GLU A CA 1
ATOM 3745 C C . GLU A 1 468 ? 4.113 -19.332 14.155 1.00 23.46 468 GLU A C 1
ATOM 3746 O O . GLU A 1 468 ? 3.637 -20.454 14.000 1.00 28.10 468 GLU A O 1
ATOM 3752 N N . LYS A 1 469 ? 3.919 -18.609 15.247 1.00 23.09 469 LYS A N 1
ATOM 3753 C CA . LYS A 1 469 ? 3.115 -19.086 16.359 1.00 24.76 469 LYS A CA 1
ATOM 3754 C C . LYS A 1 469 ? 1.664 -19.317 15.919 1.00 25.93 469 LYS A C 1
ATOM 3755 O O . LYS A 1 469 ? 1.078 -20.364 16.212 1.00 21.89 469 LYS A O 1
ATOM 3761 N N . ARG A 1 470 ? 1.100 -18.359 15.190 1.00 23.94 470 ARG A N 1
ATOM 3762 C CA . ARG A 1 470 ? -0.295 -18.457 14.791 1.00 24.15 470 ARG A CA 1
ATOM 3763 C C . ARG A 1 470 ? -0.477 -19.571 13.771 1.00 20.37 470 ARG A C 1
ATOM 3764 O O . ARG A 1 470 ? -1.415 -20.367 13.864 1.00 17.98 470 ARG A O 1
ATOM 3772 N N . TYR A 1 471 ? 0.442 -19.636 12.809 1.00 18.51 471 TYR A N 1
ATOM 3773 C CA . TYR A 1 471 ? 0.400 -20.669 11.782 1.00 22.36 471 TYR A CA 1
ATOM 3774 C C . TYR A 1 471 ? 0.411 -22.084 12.383 1.00 24.98 471 TYR A C 1
ATOM 3775 O O . TYR A 1 471 ? -0.319 -22.965 11.935 1.00 24.27 471 TYR A O 1
ATOM 3784 N N . LYS A 1 472 ? 1.246 -22.296 13.394 1.00 25.06 472 LYS A N 1
ATOM 3785 C CA . LYS A 1 472 ? 1.355 -23.620 14.017 1.00 26.01 472 LYS A CA 1
ATOM 3786 C C . LYS A 1 472 ? 0.066 -23.984 14.748 1.00 26.20 472 LYS A C 1
ATOM 3787 O O . LYS A 1 472 ? -0.338 -25.137 14.779 1.00 27.94 472 LYS A O 1
ATOM 3793 N N . LYS A 1 473 ? -0.579 -22.977 15.312 1.00 26.73 473 LYS A N 1
ATOM 3794 C CA . LYS A 1 473 ? -1.889 -23.113 15.937 1.00 27.21 473 LYS A CA 1
ATOM 3795 C C . LYS A 1 473 ? -2.993 -23.360 14.890 1.00 25.22 473 LYS A C 1
ATOM 3796 O O . LYS A 1 473 ? -4.032 -23.944 15.196 1.00 23.86 473 LYS A O 1
ATOM 3802 N N . GLY A 1 474 ? -2.760 -22.927 13.650 1.00 20.85 474 GLY A N 1
ATOM 3803 C CA . GLY A 1 474 ? -3.749 -23.040 12.581 1.00 18.22 474 GLY A CA 1
ATOM 3804 C C . GLY A 1 474 ? -4.605 -21.790 12.360 1.00 20.70 474 GLY A C 1
ATOM 3805 O O . GLY A 1 474 ? -5.419 -21.736 11.425 1.00 20.43 474 GLY A O 1
ATOM 3806 N N . GLN A 1 475 ? -4.431 -20.787 13.221 1.00 19.00 475 GLN A N 1
ATOM 3807 C CA . GLN A 1 475 ? -5.215 -19.542 13.143 1.00 21.91 475 GLN A CA 1
ATOM 3808 C C . GLN A 1 475 ? -4.712 -18.679 12.008 1.00 14.71 475 GLN A C 1
ATOM 3809 O O . GLN A 1 475 ? -3.535 -18.338 11.993 1.00 15.84 475 GLN A O 1
ATOM 3815 N N . PRO A 1 476 ? -5.593 -18.342 11.040 1.00 17.92 476 PRO A N 1
ATOM 3816 C CA . PRO A 1 476 ? -5.132 -17.561 9.884 1.00 17.05 476 PRO A CA 1
ATOM 3817 C C . PRO A 1 476 ? -4.670 -16.174 10.282 1.00 15.01 476 PRO A C 1
ATOM 3818 O O . PRO A 1 476 ? -5.186 -15.596 11.251 1.00 13.44 476 PRO A O 1
ATOM 3822 N N . VAL A 1 477 ? -3.702 -15.661 9.521 1.00 16.41 477 VAL A N 1
ATOM 3823 C CA . VAL A 1 477 ? -3.086 -14.372 9.777 1.00 20.36 477 VAL A CA 1
ATOM 3824 C C . VAL A 1 477 ? -3.126 -13.551 8.509 1.00 18.08 477 VAL A C 1
ATOM 3825 O O . VAL A 1 477 ? -2.844 -14.046 7.423 1.00 16.94 477 VAL A O 1
ATOM 3829 N N . LEU A 1 478 ? -3.543 -12.303 8.644 1.00 12.93 478 LEU A N 1
ATOM 3830 C CA . LEU A 1 478 ? -3.473 -11.351 7.541 1.00 15.75 478 LEU A CA 1
ATOM 3831 C C . LEU A 1 478 ? -2.557 -10.216 8.003 1.00 16.62 478 LEU A C 1
ATOM 3832 O O . LEU A 1 478 ? -2.855 -9.551 8.999 1.00 16.95 478 LEU A O 1
ATOM 3837 N N . VAL A 1 479 ? -1.438 -10.027 7.300 1.00 17.11 479 VAL A N 1
ATOM 3838 C CA . VAL A 1 479 ? -0.396 -9.089 7.713 1.00 14.76 479 VAL A CA 1
ATOM 3839 C C . VAL A 1 479 ? -0.422 -7.897 6.775 1.00 16.88 479 VAL A C 1
ATOM 3840 O O . VAL A 1 479 ? -0.260 -8.061 5.565 1.00 17.62 479 VAL A O 1
ATOM 3844 N N . GLY A 1 480 ? -0.646 -6.697 7.302 1.00 15.29 480 GLY A N 1
ATOM 3845 C CA . GLY A 1 480 ? -0.654 -5.531 6.443 1.00 17.73 480 GLY A CA 1
ATOM 3846 C C . GLY A 1 480 ? 0.663 -4.761 6.474 1.00 16.26 480 GLY A C 1
ATOM 3847 O O . GLY A 1 480 ? 1.242 -4.550 7.540 1.00 19.40 480 GLY A O 1
ATOM 3848 N N . THR A 1 481 ? 1.117 -4.340 5.297 1.00 17.35 481 THR A N 1
ATOM 3849 C CA . THR A 1 481 ? 2.304 -3.491 5.158 1.00 20.30 481 THR A CA 1
ATOM 3850 C C . THR A 1 481 ? 1.983 -2.269 4.321 1.00 25.10 481 THR A C 1
ATOM 3851 O O . THR A 1 481 ? 0.950 -2.215 3.648 1.00 19.12 481 THR A O 1
ATOM 3855 N N . THR A 1 482 ? 2.881 -1.292 4.348 1.00 16.51 482 THR A N 1
ATOM 3856 C CA . THR A 1 482 ? 2.689 -0.046 3.613 1.00 23.60 482 THR A CA 1
ATOM 3857 C C . THR A 1 482 ? 3.477 -0.004 2.306 1.00 24.60 482 THR A C 1
ATOM 3858 O O . THR A 1 482 ? 3.497 1.018 1.623 1.00 22.33 482 THR A O 1
ATOM 3862 N N . SER A 1 483 ? 4.162 -1.083 1.960 1.00 17.18 483 SER A N 1
ATOM 3863 C CA . SER A 1 483 ? 4.946 -1.034 0.735 1.00 22.87 483 SER A CA 1
ATOM 3864 C C . SER A 1 483 ? 5.235 -2.413 0.204 1.00 20.75 483 SER A C 1
ATOM 3865 O O . SER A 1 483 ? 5.329 -3.372 0.954 1.00 21.46 483 SER A O 1
ATOM 3868 N N . ILE A 1 484 ? 5.365 -2.519 -1.112 1.00 20.07 484 ILE A N 1
ATOM 3869 C CA . ILE A 1 484 ? 5.712 -3.791 -1.708 1.00 23.09 484 ILE A CA 1
ATOM 3870 C C . ILE A 1 484 ? 7.059 -4.262 -1.178 1.00 28.32 484 ILE A C 1
ATOM 3871 O O . ILE A 1 484 ? 7.263 -5.451 -0.936 1.00 22.24 484 ILE A O 1
ATOM 3876 N N . GLU A 1 485 ? 7.964 -3.310 -0.976 1.00 24.74 485 GLU A N 1
ATOM 3877 C CA . GLU A 1 485 ? 9.271 -3.575 -0.394 1.00 30.73 485 GLU A CA 1
ATOM 3878 C C . GLU A 1 485 ? 9.192 -4.310 0.950 1.00 23.36 485 GLU A C 1
ATOM 3879 O O . GLU A 1 485 ? 9.869 -5.323 1.168 1.00 25.73 485 GLU A O 1
ATOM 3885 N N . LYS A 1 486 ? 8.380 -3.776 1.852 1.00 27.70 486 LYS A N 1
ATOM 3886 C CA . LYS A 1 486 ? 8.237 -4.350 3.184 1.00 21.45 486 LYS A CA 1
ATOM 3887 C C . LYS A 1 486 ? 7.539 -5.712 3.120 1.00 20.49 486 LYS A C 1
ATOM 3888 O O . LYS A 1 486 ? 7.865 -6.618 3.883 1.00 21.52 486 LYS A O 1
ATOM 3894 N N . SER A 1 487 ? 6.621 -5.869 2.173 1.00 19.76 487 SER A N 1
ATOM 3895 C CA . SER A 1 487 ? 5.959 -7.162 2.000 1.00 18.54 487 SER A CA 1
ATOM 3896 C C . SER A 1 487 ? 6.943 -8.228 1.569 1.00 22.46 487 SER A C 1
ATOM 3897 O O . SER A 1 487 ? 6.948 -9.318 2.125 1.00 19.69 487 SER A O 1
ATOM 3900 N N . GLU A 1 488 ? 7.787 -7.908 0.591 1.00 22.08 488 GLU A N 1
ATOM 3901 C CA . GLU A 1 488 ? 8.679 -8.922 0.030 1.00 25.74 488 GLU A CA 1
ATOM 3902 C C . GLU A 1 488 ? 9.780 -9.275 1.019 1.00 18.42 488 GLU A C 1
ATOM 3903 O O . GLU A 1 488 ? 10.295 -10.392 1.015 1.00 27.22 488 GLU A O 1
ATOM 3909 N N . LEU A 1 489 ? 10.129 -8.327 1.878 1.00 21.09 489 LEU A N 1
ATOM 3910 C CA . LEU A 1 489 ? 11.082 -8.594 2.947 1.00 26.22 489 LEU A CA 1
ATOM 3911 C C . LEU A 1 489 ? 10.492 -9.563 3.978 1.00 26.99 489 LEU A C 1
ATOM 3912 O O . LEU A 1 489 ? 11.131 -10.527 4.374 1.00 20.60 489 LEU A O 1
ATOM 3917 N N . LEU A 1 490 ? 9.272 -9.298 4.426 1.00 25.44 490 LEU A N 1
ATOM 3918 C CA . LEU A 1 490 ? 8.578 -10.247 5.292 1.00 25.51 490 LEU A CA 1
ATOM 3919 C C . LEU A 1 490 ? 8.445 -11.620 4.628 1.00 22.30 490 LEU A C 1
ATOM 3920 O O . LEU A 1 490 ? 8.704 -12.654 5.255 1.00 25.92 490 LEU A O 1
ATOM 3925 N N . SER A 1 491 ? 8.044 -11.629 3.360 1.00 21.35 491 SER A N 1
ATOM 3926 C CA . SER A 1 491 ? 7.940 -12.877 2.608 1.00 24.68 491 SER A CA 1
ATOM 3927 C C . SER A 1 491 ? 9.256 -13.665 2.614 1.00 30.30 491 SER A C 1
ATOM 3928 O O . SER A 1 491 ? 9.247 -14.873 2.852 1.00 23.54 491 SER A O 1
ATOM 3931 N N . SER A 1 492 ? 10.375 -12.988 2.337 1.00 24.14 492 SER A N 1
ATOM 3932 C CA . SER A 1 492 ? 11.701 -13.615 2.440 1.00 28.38 492 SER A CA 1
ATOM 3933 C C . SER A 1 492 ? 11.929 -14.246 3.807 1.00 25.78 492 SER A C 1
ATOM 3934 O O . SER A 1 492 ? 12.474 -15.342 3.918 1.00 29.87 492 SER A O 1
ATOM 3937 N N . MET A 1 493 ? 11.514 -13.549 4.854 1.00 26.24 493 MET A N 1
ATOM 3938 C CA . MET A 1 493 ? 11.754 -14.043 6.205 1.00 23.56 493 MET A CA 1
ATOM 3939 C C . MET A 1 493 ? 10.920 -15.278 6.508 1.00 28.20 493 MET A C 1
ATOM 3940 O O . MET A 1 493 ? 11.389 -16.213 7.151 1.00 28.97 493 MET A O 1
ATOM 3945 N N . LEU A 1 494 ? 9.676 -15.269 6.047 1.00 27.11 494 LEU A N 1
ATOM 3946 C CA . LEU A 1 494 ? 8.804 -16.419 6.204 1.00 25.09 494 LEU A CA 1
ATOM 3947 C C . LEU A 1 494 ? 9.281 -17.606 5.380 1.00 25.90 494 LEU A C 1
ATOM 3948 O O . LEU A 1 494 ? 9.225 -18.756 5.841 1.00 28.77 494 LEU A O 1
ATOM 3953 N N . LYS A 1 495 ? 9.727 -17.336 4.155 1.00 25.39 495 LYS A N 1
ATOM 3954 C CA . LYS A 1 495 ? 10.302 -18.393 3.314 1.00 31.32 495 LYS A CA 1
ATOM 3955 C C . LYS A 1 495 ? 11.480 -19.076 4.026 1.00 31.60 495 LYS A C 1
ATOM 3956 O O . LYS A 1 495 ? 11.607 -20.301 3.992 1.00 34.75 495 LYS A O 1
ATOM 3962 N N . LYS A 1 496 ? 12.313 -18.296 4.699 1.00 32.92 496 LYS A N 1
ATOM 3963 C CA . LYS A 1 496 ? 13.421 -18.875 5.462 1.00 39.45 496 LYS A CA 1
ATOM 3964 C C . LYS A 1 496 ? 12.948 -19.744 6.632 1.00 40.75 496 LYS A C 1
ATOM 3965 O O . LYS A 1 496 ? 13.632 -20.688 7.019 1.00 41.87 496 LYS A O 1
ATOM 3971 N N . LYS A 1 497 ? 11.782 -19.423 7.193 1.00 35.59 497 LYS A N 1
ATOM 3972 C CA . LYS A 1 497 ? 11.232 -20.173 8.327 1.00 32.06 497 LYS A CA 1
ATOM 3973 C C . LYS A 1 497 ? 10.383 -21.342 7.841 1.00 26.53 497 LYS A C 1
ATOM 3974 O O . LYS A 1 497 ? 9.857 -22.114 8.639 1.00 32.86 497 LYS A O 1
ATOM 3980 N N . GLY A 1 498 ? 10.225 -21.447 6.525 1.00 27.77 498 GLY A N 1
ATOM 3981 C CA . GLY A 1 498 ? 9.423 -22.486 5.912 1.00 28.61 498 GLY A CA 1
ATOM 3982 C C . GLY A 1 498 ? 7.918 -22.305 6.048 1.00 30.90 498 GLY A C 1
ATOM 3983 O O . GLY A 1 498 ? 7.163 -23.266 5.985 1.00 28.04 498 GLY A O 1
ATOM 3984 N N . ILE A 1 499 ? 7.470 -21.073 6.243 1.00 33.95 499 ILE A N 1
ATOM 3985 C CA . ILE A 1 499 ? 6.037 -20.813 6.410 1.00 24.81 499 ILE A CA 1
ATOM 3986 C C . ILE A 1 499 ? 5.361 -20.503 5.078 1.00 23.00 499 ILE A C 1
ATOM 3987 O O . ILE A 1 499 ? 5.644 -19.477 4.455 1.00 26.16 499 ILE A O 1
ATOM 3992 N N . PRO A 1 500 ? 4.457 -21.390 4.628 1.00 26.86 500 PRO A N 1
ATOM 3993 C CA . PRO A 1 500 ? 3.757 -21.080 3.383 1.00 23.09 500 PRO A CA 1
ATOM 3994 C C . PRO A 1 500 ? 2.871 -19.857 3.571 1.00 26.00 500 PRO A C 1
ATOM 3995 O O . PRO A 1 500 ? 2.377 -19.617 4.684 1.00 23.11 500 PRO A O 1
ATOM 3999 N N . HIS A 1 501 ? 2.699 -19.090 2.502 1.00 22.21 501 HIS A N 1
ATOM 4000 C CA . HIS A 1 501 ? 1.990 -17.817 2.575 1.00 21.74 501 HIS A CA 1
ATOM 4001 C C . HIS A 1 501 ? 1.779 -17.267 1.184 1.00 22.50 501 HIS A C 1
ATOM 4002 O O . HIS A 1 501 ? 2.328 -17.789 0.221 1.00 27.15 501 HIS A O 1
ATOM 4009 N N . GLN A 1 502 ? 0.974 -16.219 1.082 1.00 23.70 502 GLN A N 1
ATOM 4010 C CA . GLN A 1 502 ? 0.759 -15.545 -0.188 1.00 24.01 502 GLN A CA 1
ATOM 4011 C C . GLN A 1 502 ? 1.029 -14.057 -0.026 1.00 31.31 502 GLN A C 1
ATOM 4012 O O . GLN A 1 502 ? 0.823 -13.493 1.047 1.00 25.00 502 GLN A O 1
ATOM 4018 N N . VAL A 1 503 ? 1.491 -13.429 -1.097 1.00 24.50 503 VAL A N 1
ATOM 4019 C CA . VAL A 1 503 ? 1.727 -11.996 -1.094 1.00 21.07 503 VAL A CA 1
ATOM 4020 C C . VAL A 1 503 ? 0.773 -11.322 -2.058 1.00 18.97 503 VAL A C 1
ATOM 4021 O O . VAL A 1 503 ? 0.698 -11.698 -3.223 1.00 21.21 503 VAL A O 1
ATOM 4025 N N . LEU A 1 504 ? 0.039 -10.337 -1.554 1.00 15.50 504 LEU A N 1
ATOM 4026 C CA . LEU A 1 504 ? -0.881 -9.548 -2.378 1.00 18.41 504 LEU A CA 1
ATOM 4027 C C . LEU A 1 504 ? -0.378 -8.110 -2.420 1.00 19.55 504 LEU A C 1
ATOM 4028 O O . LEU A 1 504 ? -0.305 -7.437 -1.388 1.00 21.64 504 LEU A O 1
ATOM 4033 N N . ASN A 1 505 ? -0.054 -7.632 -3.617 1.00 17.65 505 ASN A N 1
ATOM 4034 C CA . ASN A 1 505 ? 0.553 -6.307 -3.743 1.00 23.68 505 ASN A CA 1
ATOM 4035 C C . ASN A 1 505 ? -0.348 -5.183 -4.291 1.00 26.83 505 ASN A C 1
ATOM 4036 O O . ASN A 1 505 ? 0.169 -4.141 -4.690 1.00 17.23 505 ASN A O 1
ATOM 4041 N N . ALA A 1 506 ? -1.671 -5.396 -4.279 1.00 17.52 506 ALA A N 1
ATOM 4042 C CA . ALA A 1 506 ? -2.677 -4.389 -4.656 1.00 23.87 506 ALA A CA 1
ATOM 4043 C C . ALA A 1 506 ? -2.561 -3.922 -6.111 1.00 26.33 506 ALA A C 1
ATOM 4044 O O . ALA A 1 506 ? -2.777 -2.734 -6.418 1.00 22.50 506 ALA A O 1
ATOM 4046 N N . LYS A 1 507 ? -2.229 -4.864 -6.991 1.00 22.28 507 LYS A N 1
ATOM 4047 C CA . LYS A 1 507 ? -2.028 -4.599 -8.410 1.00 25.74 507 LYS A CA 1
ATOM 4048 C C . LYS A 1 507 ? -3.028 -5.302 -9.301 1.00 21.19 507 LYS A C 1
ATOM 4049 O O . LYS A 1 507 ? -3.481 -4.726 -10.281 1.00 24.85 507 LYS A O 1
ATOM 4055 N N . TYR A 1 508 ? -3.348 -6.556 -8.979 1.00 19.38 508 TYR A N 1
ATOM 4056 C CA . TYR A 1 508 ? -4.196 -7.379 -9.845 1.00 17.13 508 TYR A CA 1
ATOM 4057 C C . TYR A 1 508 ? -5.508 -7.678 -9.125 1.00 18.99 508 TYR A C 1
ATOM 4058 O O . TYR A 1 508 ? -5.650 -8.706 -8.464 1.00 18.72 508 TYR A O 1
ATOM 4067 N N . HIS A 1 509 ? -6.473 -6.772 -9.242 1.00 18.03 509 HIS A N 1
ATOM 4068 C CA . HIS A 1 509 ? -7.530 -6.721 -8.233 1.00 18.37 509 HIS A CA 1
ATOM 4069 C C . HIS A 1 509 ? -8.465 -7.926 -8.251 1.00 18.77 509 HIS A C 1
ATOM 4070 O O . HIS A 1 509 ? -8.873 -8.393 -7.184 1.00 18.12 509 HIS A O 1
ATOM 4077 N N . GLU A 1 510 ? -8.800 -8.449 -9.430 1.00 18.02 510 GLU A N 1
ATOM 4078 C CA . GLU A 1 510 ? -9.722 -9.588 -9.480 1.00 21.89 510 GLU A CA 1
ATOM 4079 C C . GLU A 1 510 ? -9.053 -10.858 -8.938 1.00 18.34 510 GLU A C 1
ATOM 4080 O O . GLU A 1 510 ? -9.656 -11.611 -8.172 1.00 17.30 510 GLU A O 1
ATOM 4086 N N . LYS A 1 511 ? -7.794 -11.083 -9.321 1.00 21.01 511 LYS A N 1
ATOM 4087 C CA . LYS A 1 511 ? -7.054 -12.258 -8.852 1.00 18.43 511 LYS A CA 1
ATOM 4088 C C . LYS A 1 511 ? -6.757 -12.150 -7.350 1.00 16.57 511 LYS A C 1
ATOM 4089 O O . LYS A 1 511 ? -6.837 -13.144 -6.620 1.00 16.00 511 LYS A O 1
ATOM 4095 N N . GLU A 1 512 ? -6.437 -10.947 -6.870 1.00 16.40 512 GLU A N 1
ATOM 4096 C CA . GLU A 1 512 ? -6.127 -10.800 -5.447 1.00 18.46 512 GLU A CA 1
ATOM 4097 C C . GLU A 1 512 ? -7.392 -10.955 -4.611 1.00 13.74 512 GLU A C 1
ATOM 4098 O O . GLU A 1 512 ? -7.328 -11.425 -3.485 1.00 15.91 512 GLU A O 1
ATOM 4104 N N . ALA A 1 513 ? -8.540 -10.576 -5.179 1.00 14.36 513 ALA A N 1
ATOM 4105 C CA . ALA A 1 513 ? -9.837 -10.794 -4.534 1.00 19.00 513 ALA A CA 1
ATOM 4106 C C . ALA A 1 513 ? -10.105 -12.300 -4.336 1.00 20.88 513 ALA A C 1
ATOM 4107 O O . ALA A 1 513 ? -10.516 -12.736 -3.258 1.00 17.96 513 ALA A O 1
ATOM 4109 N N . GLU A 1 514 ? -9.833 -13.091 -5.371 1.00 17.03 514 GLU A N 1
ATOM 4110 C CA . GLU A 1 514 ? -10.031 -14.535 -5.310 1.00 22.49 514 GLU A CA 1
ATOM 4111 C C . GLU A 1 514 ? -9.116 -15.146 -4.250 1.00 19.19 514 GLU A C 1
ATOM 4112 O O . GLU A 1 514 ? -9.516 -16.042 -3.508 1.00 17.84 514 GLU A O 1
ATOM 4118 N N . ILE A 1 515 ? -7.894 -14.634 -4.160 1.00 13.87 515 ILE A N 1
ATOM 4119 C CA . ILE A 1 515 ? -6.932 -15.164 -3.204 1.00 20.90 515 ILE A CA 1
ATOM 4120 C C . ILE A 1 515 ? -7.292 -14.747 -1.778 1.00 20.95 515 ILE A C 1
ATOM 4121 O O . ILE A 1 515 ? -7.332 -15.591 -0.873 1.00 18.09 515 ILE A O 1
ATOM 4126 N N . VAL A 1 516 ? -7.570 -13.460 -1.578 1.00 18.05 516 VAL A N 1
ATOM 4127 C CA . VAL A 1 516 ? -7.854 -12.964 -0.227 1.00 19.44 516 VAL A CA 1
ATOM 4128 C C . VAL A 1 516 ? -9.176 -13.535 0.296 1.00 18.12 516 VAL A C 1
ATOM 4129 O O . VAL A 1 516 ? -9.386 -13.612 1.503 1.00 16.83 516 VAL A O 1
ATOM 4133 N N . ALA A 1 517 ? -10.055 -13.971 -0.601 1.00 15.58 517 ALA A N 1
ATOM 4134 C CA . ALA A 1 517 ? -11.305 -14.586 -0.158 1.00 19.68 517 ALA A CA 1
ATOM 4135 C C . ALA A 1 517 ? -11.039 -15.863 0.669 1.00 18.73 517 ALA A C 1
ATOM 4136 O O . ALA A 1 517 ? -11.879 -16.256 1.469 1.00 19.46 517 ALA A O 1
ATOM 4138 N N . LYS A 1 518 ? -9.860 -16.469 0.489 1.00 21.31 518 LYS A N 1
ATOM 4139 C CA . LYS A 1 518 ? -9.471 -17.696 1.190 1.00 23.80 518 LYS A CA 1
ATOM 4140 C C . LYS A 1 518 ? -8.578 -17.428 2.398 1.00 19.93 518 LYS A C 1
ATOM 4141 O O . LYS A 1 518 ? -8.104 -18.376 3.047 1.00 25.00 518 LYS A O 1
ATOM 4147 N N . ALA A 1 519 ? -8.348 -16.154 2.707 1.00 15.74 519 ALA A N 1
ATOM 4148 C CA . ALA A 1 519 ? -7.421 -15.777 3.782 1.00 19.67 519 ALA A CA 1
ATOM 4149 C C . ALA A 1 519 ? -7.901 -16.178 5.179 1.00 16.18 519 ALA A C 1
ATOM 4150 O O . ALA A 1 519 ? -7.129 -16.106 6.126 1.00 16.15 519 ALA A O 1
ATOM 4152 N N . GLY A 1 520 ? -9.161 -16.606 5.306 1.00 19.89 520 GLY A N 1
ATOM 4153 C CA . GLY A 1 520 ? -9.726 -16.920 6.608 1.00 18.49 520 GLY A CA 1
ATOM 4154 C C . GLY A 1 520 ? -9.772 -18.417 6.899 1.00 19.37 520 GLY A C 1
ATOM 4155 O O . GLY A 1 520 ? -10.341 -18.855 7.905 1.00 19.47 520 GLY A O 1
ATOM 4156 N N . GLN A 1 521 ? -9.162 -19.199 6.016 1.00 18.17 521 GLN A N 1
ATOM 4157 C CA . GLN A 1 521 ? -9.107 -20.643 6.174 1.00 21.11 521 GLN A CA 1
ATOM 4158 C C . GLN A 1 521 ? -7.952 -21.036 7.081 1.00 21.44 521 GLN A C 1
ATOM 4159 O O . GLN A 1 521 ? -6.954 -20.331 7.190 1.00 17.93 521 GLN A O 1
ATOM 4165 N N . LYS A 1 522 ? -8.122 -22.171 7.744 1.00 18.47 522 LYS A N 1
ATOM 4166 C CA . LYS A 1 522 ? -7.157 -22.677 8.697 1.00 17.19 522 LYS A CA 1
ATOM 4167 C C . LYS A 1 522 ? -5.758 -22.724 8.099 1.00 18.65 522 LYS A C 1
ATOM 4168 O O . LYS A 1 522 ? -5.570 -23.188 6.979 1.00 21.09 522 LYS A O 1
ATOM 4174 N N . GLY A 1 523 ? -4.790 -22.185 8.834 1.00 18.47 523 GLY A N 1
ATOM 4175 C CA . GLY A 1 523 ? -3.405 -22.247 8.417 1.00 25.45 523 GLY A CA 1
ATOM 4176 C C . GLY A 1 523 ? -2.974 -21.232 7.367 1.00 24.50 523 GLY A C 1
ATOM 4177 O O . GLY A 1 523 ? -1.820 -21.230 6.952 1.00 22.50 523 GLY A O 1
ATOM 4178 N N . MET A 1 524 ? -3.876 -20.360 6.934 1.00 22.47 524 MET A N 1
ATOM 4179 C CA . MET A 1 524 ? -3.494 -19.409 5.899 1.00 20.41 524 MET A CA 1
ATOM 4180 C C . MET A 1 524 ? -2.661 -18.266 6.460 1.00 18.20 524 MET A C 1
ATOM 4181 O O . MET A 1 524 ? -2.869 -17.782 7.582 1.00 16.87 524 MET A O 1
ATOM 4186 N N . VAL A 1 525 ? -1.704 -17.835 5.654 1.00 17.35 525 VAL A N 1
ATOM 4187 C CA . VAL A 1 525 ? -0.886 -16.690 5.988 1.00 17.63 525 VAL A CA 1
ATOM 4188 C C . VAL A 1 525 ? -0.862 -15.790 4.770 1.00 17.23 525 VAL A C 1
ATOM 4189 O O . VAL A 1 525 ? -0.414 -16.208 3.701 1.00 19.47 525 VAL A O 1
ATOM 4193 N N . THR A 1 526 ? -1.367 -14.570 4.922 1.00 15.88 526 THR A N 1
ATOM 4194 C CA . THR A 1 526 ? -1.474 -13.635 3.794 1.00 19.02 526 THR A CA 1
ATOM 4195 C C . THR A 1 526 ? -0.779 -12.319 4.106 1.00 20.35 526 THR A C 1
ATOM 4196 O O . THR A 1 526 ? -1.060 -11.717 5.137 1.00 16.31 526 THR A O 1
ATOM 4200 N N . ILE A 1 527 ? 0.149 -11.885 3.243 1.00 14.65 527 ILE A N 1
ATOM 4201 C CA . ILE A 1 527 ? 0.735 -10.556 3.383 1.00 18.39 527 ILE A CA 1
ATOM 4202 C C . ILE A 1 527 ? 0.089 -9.625 2.368 1.00 19.32 527 ILE A C 1
ATOM 4203 O O . ILE A 1 527 ? 0.141 -9.886 1.179 1.00 21.27 527 ILE A O 1
ATOM 4208 N N . ALA A 1 528 ? -0.549 -8.558 2.840 1.00 17.12 528 ALA A N 1
ATOM 4209 C CA . ALA A 1 528 ? -1.295 -7.673 1.958 1.00 19.82 528 ALA A CA 1
ATOM 4210 C C . ALA A 1 528 ? -0.727 -6.258 2.007 1.00 21.43 528 ALA A C 1
ATOM 4211 O O . ALA A 1 528 ? -0.799 -5.581 3.030 1.00 15.39 528 ALA A O 1
ATOM 4213 N N . THR A 1 529 ? -0.113 -5.850 0.905 1.00 21.05 529 THR A N 1
ATOM 4214 C CA . THR A 1 529 ? 0.381 -4.488 0.735 1.00 15.88 529 THR A CA 1
ATOM 4215 C C . THR A 1 529 ? -0.778 -3.509 0.506 1.00 17.87 529 THR A C 1
ATOM 4216 O O . THR A 1 529 ? -1.594 -3.727 -0.398 1.00 16.73 529 THR A O 1
ATOM 4220 N N . ASN A 1 530 ? -0.851 -2.461 1.331 1.00 13.89 530 ASN A N 1
ATOM 4221 C CA . ASN A 1 530 ? -1.773 -1.338 1.141 1.00 18.09 530 ASN A CA 1
ATOM 4222 C C . ASN A 1 530 ? -3.212 -1.769 0.879 1.00 23.95 530 ASN A C 1
ATOM 4223 O O . ASN A 1 530 ? -3.844 -1.322 -0.089 1.00 20.00 530 ASN A O 1
ATOM 4228 N N . MET A 1 531 ? -3.701 -2.664 1.733 1.00 15.98 531 MET A N 1
ATOM 4229 C CA . MET A 1 531 ? -5.090 -3.097 1.707 1.00 17.63 531 MET A CA 1
ATOM 4230 C C . MET A 1 531 ? -5.446 -3.813 0.412 1.00 15.22 531 MET A C 1
ATOM 4231 O O . MET A 1 531 ? -6.564 -3.697 -0.080 1.00 19.93 531 MET A O 1
ATOM 4236 N N . ALA A 1 532 ? -4.479 -4.539 -0.138 1.00 19.05 532 ALA A N 1
ATOM 4237 C CA . ALA A 1 532 ? -4.710 -5.401 -1.286 1.00 20.09 532 ALA A CA 1
ATOM 4238 C C . ALA A 1 532 ? -5.922 -6.266 -1.002 1.00 19.31 532 ALA A C 1
ATOM 4239 O O . ALA A 1 532 ? -6.097 -6.756 0.131 1.00 17.84 532 ALA A O 1
ATOM 4241 N N . GLY A 1 533 ? -6.764 -6.439 -2.007 1.00 15.20 533 GLY A N 1
ATOM 4242 C CA . GLY A 1 533 ? -7.927 -7.281 -1.852 1.00 17.85 533 GLY A CA 1
ATOM 4243 C C . GLY A 1 533 ? -9.056 -6.507 -1.192 1.00 15.25 533 GLY A C 1
ATOM 4244 O O . GLY A 1 533 ? -10.032 -7.117 -0.742 1.00 15.18 533 GLY A O 1
ATOM 4245 N N . ARG A 1 534 ? -8.910 -5.179 -1.134 1.00 11.98 534 ARG A N 1
ATOM 4246 C CA . ARG A 1 534 ? -9.889 -4.304 -0.462 1.00 15.91 534 ARG A CA 1
ATOM 4247 C C . ARG A 1 534 ? -11.299 -4.584 -0.980 1.00 16.79 534 ARG A C 1
ATOM 4248 O O . ARG A 1 534 ? -11.501 -4.709 -2.185 1.00 13.70 534 ARG A O 1
ATOM 4256 N N . GLY A 1 535 ? -12.246 -4.723 -0.060 1.00 14.25 535 GLY A N 1
ATOM 4257 C CA . GLY A 1 535 ? -13.640 -4.916 -0.429 1.00 11.93 535 GLY A CA 1
ATOM 4258 C C . GLY A 1 535 ? -14.126 -6.349 -0.557 1.00 16.05 535 GLY A C 1
ATOM 4259 O O . GLY A 1 535 ? -15.341 -6.566 -0.669 1.00 18.44 535 GLY A O 1
ATOM 4260 N N . THR A 1 536 ? -13.204 -7.323 -0.559 1.00 14.68 536 THR A N 1
ATOM 4261 C CA . THR A 1 536 ? -13.592 -8.737 -0.571 1.00 17.17 536 THR A CA 1
ATOM 4262 C C . THR A 1 536 ? -13.799 -9.245 0.858 1.00 19.91 536 THR A C 1
ATOM 4263 O O . THR A 1 536 ? -12.897 -9.164 1.697 1.00 17.02 536 THR A O 1
ATOM 4267 N N . ASP A 1 537 ? -14.973 -9.804 1.118 1.00 18.48 537 ASP A N 1
ATOM 4268 C CA . ASP A 1 537 ? -15.281 -10.360 2.432 1.00 22.89 537 ASP A CA 1
ATOM 4269 C C . ASP A 1 537 ? -14.384 -11.575 2.737 1.00 15.02 537 ASP A C 1
ATOM 4270 O O . ASP A 1 537 ? -14.188 -12.436 1.887 1.00 23.18 537 ASP A O 1
ATOM 4275 N N . ILE A 1 538 ? -13.819 -11.624 3.940 1.00 16.49 538 ILE A N 1
ATOM 4276 C CA . ILE A 1 538 ? -12.999 -12.775 4.337 1.00 20.20 538 ILE A CA 1
ATOM 4277 C C . ILE A 1 538 ? -13.790 -13.583 5.352 1.00 18.30 538 ILE A C 1
ATOM 4278 O O . ILE A 1 538 ? -13.821 -13.253 6.537 1.00 22.46 538 ILE A O 1
ATOM 4283 N N . LYS A 1 539 ? -14.442 -14.639 4.879 1.00 18.35 539 LYS A N 1
ATOM 4284 C CA . LYS A 1 539 ? -15.218 -15.500 5.759 1.00 17.33 539 LYS A CA 1
ATOM 4285 C C . LYS A 1 539 ? -14.271 -16.448 6.498 1.00 15.13 539 LYS A C 1
ATOM 4286 O O . LYS A 1 539 ? -13.206 -16.807 5.987 1.00 17.44 539 LYS A O 1
ATOM 4292 N N . LEU A 1 540 ? -14.638 -16.834 7.711 1.00 15.08 540 LEU A N 1
ATOM 4293 C CA . LEU A 1 540 ? -13.794 -17.759 8.464 1.00 19.30 540 LEU A CA 1
ATOM 4294 C C . LEU A 1 540 ? -14.068 -19.193 8.047 1.00 16.49 540 LEU A C 1
ATOM 4295 O O . LEU A 1 540 ? -15.223 -19.604 7.967 1.00 16.13 540 LEU A O 1
ATOM 4300 N N . GLY A 1 541 ? -13.004 -19.958 7.814 1.00 17.38 541 GLY A N 1
ATOM 4301 C CA . GLY A 1 541 ? -13.139 -21.347 7.423 1.00 15.90 541 GLY A CA 1
ATOM 4302 C C . GLY A 1 541 ? -13.505 -22.231 8.600 1.00 18.54 541 GLY A C 1
ATOM 4303 O O . GLY A 1 541 ? -13.482 -21.784 9.759 1.00 15.96 541 GLY A O 1
ATOM 4304 N N . PRO A 1 542 ? -13.826 -23.503 8.314 1.00 20.53 542 PRO A N 1
ATOM 4305 C CA . PRO A 1 542 ? -14.167 -24.470 9.367 1.00 24.06 542 PRO A CA 1
ATOM 4306 C C . PRO A 1 542 ? -13.071 -24.537 10.417 1.00 21.40 542 PRO A C 1
ATOM 4307 O O . PRO A 1 542 ? -11.902 -24.672 10.051 1.00 21.24 542 PRO A O 1
ATOM 4311 N N . GLY A 1 543 ? -13.448 -24.417 11.689 1.00 19.87 543 GLY A N 1
ATOM 4312 C CA . GLY A 1 543 ? -12.528 -24.597 12.804 1.00 18.67 543 GLY A CA 1
ATOM 4313 C C . GLY A 1 543 ? -11.799 -23.326 13.199 1.00 14.87 543 GLY A C 1
ATOM 4314 O O . GLY A 1 543 ? -11.044 -23.305 14.169 1.00 20.10 543 GLY A O 1
ATOM 4315 N N . VAL A 1 544 ? -12.008 -22.260 12.437 1.00 15.56 544 VAL A N 1
ATOM 4316 C CA . VAL A 1 544 ? -11.242 -21.039 12.646 1.00 11.86 544 VAL A CA 1
ATOM 4317 C C . VAL A 1 544 ? -11.789 -20.158 13.781 1.00 16.13 544 VAL A C 1
ATOM 4318 O O . VAL A 1 544 ? -11.015 -19.576 14.542 1.00 13.15 544 VAL A O 1
ATOM 4322 N N . ALA A 1 545 ? -13.108 -20.057 13.917 1.00 17.27 545 ALA A N 1
ATOM 4323 C CA . ALA A 1 545 ? -13.673 -19.233 14.985 1.00 19.60 545 ALA A CA 1
ATOM 4324 C C . ALA A 1 545 ? -13.142 -19.707 16.336 1.00 15.63 545 ALA A C 1
ATOM 4325 O O . ALA A 1 545 ? -12.805 -18.912 17.197 1.00 19.21 545 ALA A O 1
ATOM 4327 N N . GLU A 1 546 ? -13.049 -21.026 16.479 1.00 17.16 546 GLU A N 1
ATOM 4328 C CA . GLU A 1 546 ? -12.518 -21.686 17.665 1.00 20.46 546 GLU A CA 1
ATOM 4329 C C . GLU A 1 546 ? -11.089 -21.258 18.014 1.00 25.36 546 GLU A C 1
ATOM 4330 O O . GLU A 1 546 ? -10.702 -21.205 19.183 1.00 22.63 546 GLU A O 1
ATOM 4336 N N . LEU A 1 547 ? -10.305 -20.944 16.991 1.00 20.97 547 LEU A N 1
ATOM 4337 C CA . LEU A 1 547 ? -8.909 -20.570 17.184 1.00 17.30 547 LEU A CA 1
ATOM 4338 C C . LEU A 1 547 ? -8.786 -19.069 17.441 1.00 20.65 547 LEU A C 1
ATOM 4339 O O . LEU A 1 547 ? -7.681 -18.545 17.608 1.00 22.53 547 LEU A O 1
ATOM 4344 N N . GLY A 1 548 ? -9.921 -18.371 17.447 1.00 15.61 548 GLY A N 1
ATOM 4345 C CA . GLY A 1 548 ? -9.921 -16.959 17.777 1.00 15.66 548 GLY A CA 1
ATOM 4346 C C . GLY A 1 548 ? -10.179 -16.077 16.570 1.00 17.54 548 GLY A C 1
ATOM 4347 O O . GLY A 1 548 ? -10.041 -14.859 16.650 1.00 16.82 548 GLY A O 1
ATOM 4348 N N . GLY A 1 549 ? -10.544 -16.696 15.450 1.00 16.54 549 GLY A N 1
ATOM 4349 C CA . GLY A 1 549 ? -10.886 -15.948 14.255 1.00 16.50 549 GLY A CA 1
ATOM 4350 C C . GLY A 1 549 ? -9.666 -15.469 13.484 1.00 14.98 549 GLY A C 1
ATOM 4351 O O . GLY A 1 549 ? -8.529 -15.954 13.665 1.00 15.97 549 GLY A O 1
ATOM 4352 N N . LEU A 1 550 ? -9.889 -14.532 12.580 1.00 14.51 550 LEU A N 1
ATOM 4353 C CA . LEU A 1 550 ? -8.757 -14.019 11.813 1.00 14.42 550 LEU A CA 1
ATOM 4354 C C . LEU A 1 550 ? -7.893 -13.136 12.731 1.00 10.95 550 LEU A C 1
ATOM 4355 O O . LEU A 1 550 ? -8.414 -12.317 13.493 1.00 14.90 550 LEU A O 1
ATOM 4360 N N . CYS A 1 551 ? -6.571 -13.329 12.670 1.00 16.62 551 CYS A N 1
ATOM 4361 C CA . CYS A 1 551 ? -5.624 -12.477 13.393 1.00 13.49 551 CYS A CA 1
ATOM 4362 C C . CYS A 1 551 ? -4.972 -11.466 12.429 1.00 12.64 551 CYS A C 1
ATOM 4363 O O . CYS A 1 551 ? -4.295 -11.853 11.495 1.00 17.07 551 CYS A O 1
ATOM 4366 N N . ILE A 1 552 ? -5.236 -10.183 12.648 1.00 14.27 552 ILE A N 1
ATOM 4367 C CA . ILE A 1 552 ? -4.678 -9.097 11.854 1.00 15.71 552 ILE A CA 1
ATOM 4368 C C . ILE A 1 552 ? -3.367 -8.678 12.491 1.00 16.07 552 ILE A C 1
ATOM 4369 O O . ILE A 1 552 ? -3.300 -8.461 13.703 1.00 17.99 552 ILE A O 1
ATOM 4374 N N . ILE A 1 553 ? -2.312 -8.616 11.696 1.00 14.31 553 ILE A N 1
ATOM 4375 C CA . ILE A 1 553 ? -1.077 -7.976 12.159 1.00 15.29 553 ILE A CA 1
ATOM 4376 C C . ILE A 1 553 ? -0.752 -6.737 11.324 1.00 16.16 553 ILE A C 1
ATOM 4377 O O . ILE A 1 553 ? -0.623 -6.822 10.096 1.00 16.47 553 ILE A O 1
ATOM 4382 N N . GLY A 1 554 ? -0.658 -5.582 11.986 1.00 16.55 554 GLY A N 1
ATOM 4383 C CA . GLY A 1 554 ? -0.202 -4.365 11.338 1.00 21.25 554 GLY A CA 1
ATOM 4384 C C . GLY A 1 554 ? 1.278 -4.208 11.614 1.00 20.49 554 GLY A C 1
ATOM 4385 O O . GLY A 1 554 ? 1.705 -4.226 12.772 1.00 19.68 554 GLY A O 1
ATOM 4386 N N . THR A 1 555 ? 2.070 -4.094 10.557 1.00 18.55 555 THR A N 1
ATOM 4387 C CA . THR A 1 555 ? 3.513 -4.089 10.713 1.00 19.30 555 THR A CA 1
ATOM 4388 C C . THR A 1 555 ? 4.073 -2.706 11.045 1.00 22.36 555 THR A C 1
ATOM 4389 O O . THR A 1 555 ? 5.261 -2.581 11.352 1.00 18.21 555 THR A O 1
ATOM 4393 N N . GLU A 1 556 ? 3.225 -1.681 10.986 1.00 16.09 556 GLU A N 1
ATOM 4394 C CA . GLU A 1 556 ? 3.554 -0.355 11.514 1.00 18.66 556 GLU A CA 1
ATOM 4395 C C . GLU A 1 556 ? 2.237 0.393 11.603 1.00 23.03 556 GLU A C 1
ATOM 4396 O O . GLU A 1 556 ? 1.218 -0.142 11.167 1.00 23.50 556 GLU A O 1
ATOM 4402 N N . ARG A 1 557 ? 2.220 1.578 12.210 1.00 19.96 557 ARG A N 1
ATOM 4403 C CA . ARG A 1 557 ? 1.019 2.417 12.153 1.00 18.83 557 ARG A CA 1
ATOM 4404 C C . ARG A 1 557 ? 1.213 3.558 11.160 1.00 24.54 557 ARG A C 1
ATOM 4405 O O . ARG A 1 557 ? 2.337 4.055 11.007 1.00 24.69 557 ARG A O 1
ATOM 4413 N N . HIS A 1 558 ? 0.129 3.955 10.484 1.00 25.32 558 HIS A N 1
ATOM 4414 C CA . HIS A 1 558 ? 0.159 5.102 9.586 1.00 26.69 558 HIS A CA 1
ATOM 4415 C C . HIS A 1 558 ? 0.073 6.439 10.279 1.00 24.88 558 HIS A C 1
ATOM 4416 O O . HIS A 1 558 ? -0.247 6.518 11.472 1.00 25.12 558 HIS A O 1
ATOM 4423 N N . GLU A 1 559 ? 0.286 7.485 9.472 1.00 25.12 559 GLU A N 1
ATOM 4424 C CA . GLU A 1 559 ? 0.100 8.867 9.868 1.00 22.38 559 GLU A CA 1
ATOM 4425 C C . GLU A 1 559 ? -1.382 9.191 10.018 1.00 25.14 559 GLU A C 1
ATOM 4426 O O . GLU A 1 559 ? -1.742 10.182 10.650 1.00 32.75 559 GLU A O 1
ATOM 4432 N N . SER A 1 560 ? -2.235 8.353 9.433 1.00 24.90 560 SER A N 1
ATOM 4433 C CA . SER A 1 560 ? -3.680 8.462 9.627 1.00 19.79 560 SER A CA 1
ATOM 4434 C C . SER A 1 560 ? -4.227 7.173 10.254 1.00 21.89 560 SER A C 1
ATOM 4435 O O . SER A 1 560 ? -4.052 6.092 9.691 1.00 20.08 560 SER A O 1
ATOM 4438 N N . ARG A 1 561 ? -4.868 7.276 11.417 1.00 19.99 561 ARG A N 1
ATOM 4439 C CA . ARG A 1 561 ? -5.395 6.075 12.058 1.00 21.87 561 ARG A CA 1
ATOM 4440 C C . ARG A 1 561 ? -6.490 5.403 11.207 1.00 22.38 561 ARG A C 1
ATOM 4441 O O . ARG A 1 561 ? -6.741 4.215 11.372 1.00 15.17 561 ARG A O 1
ATOM 4449 N N . ARG A 1 562 ? -7.121 6.153 10.299 1.00 18.27 562 ARG A N 1
ATOM 4450 C CA . ARG A 1 562 ? -8.092 5.575 9.366 1.00 26.78 562 ARG A CA 1
ATOM 4451 C C . ARG A 1 562 ? -7.562 4.323 8.723 1.00 21.36 562 ARG A C 1
ATOM 4452 O O . ARG A 1 562 ? -8.271 3.314 8.594 1.00 16.76 562 ARG A O 1
ATOM 4460 N N . ILE A 1 563 ? -6.318 4.417 8.262 1.00 14.82 563 ILE A N 1
ATOM 4461 C CA . ILE A 1 563 ? -5.755 3.358 7.447 1.00 17.30 563 ILE A CA 1
ATOM 4462 C C . ILE A 1 563 ? -5.423 2.146 8.332 1.00 20.42 563 ILE A C 1
ATOM 4463 O O . ILE A 1 563 ? -5.604 1.000 7.912 1.00 18.13 563 ILE A O 1
ATOM 4468 N N . ASP A 1 564 ? -4.992 2.397 9.569 1.00 18.48 564 ASP A N 1
ATOM 4469 C CA . ASP A 1 564 ? -4.866 1.309 10.545 1.00 15.86 564 ASP A CA 1
ATOM 4470 C C . ASP A 1 564 ? -6.216 0.643 10.818 1.00 16.20 564 ASP A C 1
ATOM 4471 O O . ASP A 1 564 ? -6.321 -0.586 10.861 1.00 13.42 564 ASP A O 1
ATOM 4476 N N . ASN A 1 565 ? -7.250 1.457 11.027 1.00 14.94 565 ASN A N 1
ATOM 4477 C CA . ASN A 1 565 ? -8.569 0.903 11.307 1.00 16.65 565 ASN A CA 1
ATOM 4478 C C . ASN A 1 565 ? -9.107 0.091 10.123 1.00 18.84 565 ASN A C 1
ATOM 4479 O O . ASN A 1 565 ? -9.786 -0.918 10.329 1.00 14.83 565 ASN A O 1
ATOM 4484 N N . GLN A 1 566 ? -8.789 0.497 8.896 1.00 15.33 566 GLN A N 1
ATOM 4485 C CA . GLN A 1 566 ? -9.175 -0.296 7.719 1.00 17.22 566 GLN A CA 1
ATOM 4486 C C . GLN A 1 566 ? -8.637 -1.721 7.805 1.00 18.65 566 GLN A C 1
ATOM 4487 O O . GLN A 1 566 ? -9.343 -2.687 7.532 1.00 15.12 566 GLN A O 1
ATOM 4493 N N . LEU A 1 567 ? -7.364 -1.834 8.153 1.00 15.44 567 LEU A N 1
ATOM 4494 C CA . LEU A 1 567 ? -6.738 -3.148 8.257 1.00 16.63 567 LEU A CA 1
ATOM 4495 C C . LEU A 1 567 ? -7.372 -4.014 9.363 1.00 15.47 567 LEU A C 1
ATOM 4496 O O . LEU A 1 567 ? -7.743 -5.181 9.116 1.00 14.04 567 LEU A O 1
ATOM 4501 N N . ARG A 1 568 ? -7.518 -3.453 10.563 1.00 12.19 568 ARG A N 1
ATOM 4502 C CA . ARG A 1 568 ? -8.056 -4.236 11.674 1.00 20.16 568 ARG A CA 1
ATOM 4503 C C . ARG A 1 568 ? -9.506 -4.649 11.432 1.00 16.11 568 ARG A C 1
ATOM 4504 O O . ARG A 1 568 ? -9.921 -5.706 11.886 1.00 13.68 568 ARG A O 1
ATOM 4512 N N . GLY A 1 569 ? -10.251 -3.829 10.688 1.00 16.02 569 GLY A N 1
ATOM 4513 C CA . GLY A 1 569 ? -11.626 -4.127 10.341 1.00 18.16 569 GLY A CA 1
ATOM 4514 C C . GLY A 1 569 ? -11.828 -5.303 9.402 1.00 16.92 569 GLY A C 1
ATOM 4515 O O . GLY A 1 569 ? -12.947 -5.764 9.228 1.00 15.61 569 GLY A O 1
ATOM 4516 N N . ARG A 1 570 ? -10.756 -5.817 8.807 1.00 13.99 570 ARG A N 1
ATOM 4517 C CA . ARG A 1 570 ? -10.905 -6.991 7.950 1.00 14.18 570 ARG A CA 1
ATOM 4518 C C . ARG A 1 570 ? -11.183 -8.267 8.756 1.00 14.41 570 ARG A C 1
ATOM 4519 O O . ARG A 1 570 ? -11.622 -9.277 8.197 1.00 17.13 570 ARG A O 1
ATOM 4527 N N . ALA A 1 571 ? -10.940 -8.203 10.062 1.00 16.99 571 ALA A N 1
ATOM 4528 C CA . ALA A 1 571 ? -11.305 -9.282 10.976 1.00 15.10 571 ALA A CA 1
ATOM 4529 C C . ALA A 1 571 ? -12.469 -8.856 11.889 1.00 15.69 571 ALA A C 1
ATOM 4530 O O . ALA A 1 571 ? -12.736 -7.660 12.076 1.00 16.70 571 ALA A O 1
ATOM 4532 N N . GLY A 1 572 ? -13.155 -9.835 12.460 1.00 15.75 572 GLY A N 1
ATOM 4533 C CA . GLY A 1 572 ? -14.272 -9.551 13.344 1.00 14.68 572 GLY A CA 1
ATOM 4534 C C . GLY A 1 572 ? -15.508 -9.037 12.632 1.00 14.92 572 GLY A C 1
ATOM 4535 O O . GLY A 1 572 ? -16.311 -8.349 13.229 1.00 19.43 572 GLY A O 1
ATOM 4536 N N . ARG A 1 573 ? -15.662 -9.376 11.353 1.00 18.13 573 ARG A N 1
ATOM 4537 C CA . ARG A 1 573 ? -16.833 -8.963 10.559 1.00 19.94 573 ARG A CA 1
ATOM 4538 C C . ARG A 1 573 ? -18.104 -9.719 11.025 1.00 17.30 573 ARG A C 1
ATOM 4539 O O . ARG A 1 573 ? -18.035 -10.903 11.378 1.00 16.26 573 ARG A O 1
ATOM 4547 N N . GLN A 1 574 ? -19.250 -9.030 11.028 1.00 16.08 574 GLN A N 1
ATOM 4548 C CA . GLN A 1 574 ? -20.533 -9.633 11.379 1.00 17.62 574 GLN A CA 1
ATOM 4549 C C . GLN A 1 574 ? -20.479 -10.423 12.690 1.00 24.51 574 GLN A C 1
ATOM 4550 O O . GLN A 1 574 ? -21.007 -11.533 12.800 1.00 19.13 574 GLN A O 1
ATOM 4556 N N . GLY A 1 575 ? -19.805 -9.847 13.678 1.00 20.94 575 GLY A N 1
ATOM 4557 C CA . GLY A 1 575 ? -19.744 -10.424 15.005 1.00 18.65 575 GLY A CA 1
ATOM 4558 C C . GLY A 1 575 ? -18.826 -11.626 15.185 1.00 17.89 575 GLY A C 1
ATOM 4559 O O . GLY A 1 575 ? -18.822 -12.229 16.252 1.00 18.23 575 GLY A O 1
ATOM 4560 N N . ASP A 1 576 ? -18.081 -11.990 14.146 1.00 17.58 576 ASP A N 1
ATOM 4561 C CA . ASP A 1 576 ? -17.082 -13.056 14.236 1.00 22.21 576 ASP A CA 1
ATOM 4562 C C . ASP A 1 576 ? -16.057 -12.791 15.346 1.00 20.02 576 ASP A C 1
ATOM 4563 O O . ASP A 1 576 ? -15.740 -11.648 15.638 1.00 17.33 576 ASP A O 1
ATOM 4568 N N . PRO A 1 577 ? -15.513 -13.854 15.955 1.00 19.20 577 PRO A N 1
ATOM 4569 C CA . PRO A 1 577 ? -14.322 -13.531 16.752 1.00 17.07 577 PRO A CA 1
ATOM 4570 C C . PRO A 1 577 ? -13.164 -13.117 15.841 1.00 14.10 577 PRO A C 1
ATOM 4571 O O . PRO A 1 577 ? -13.146 -13.465 14.673 1.00 16.87 577 PRO A O 1
ATOM 4575 N N . GLY A 1 578 ? -12.207 -12.393 16.397 1.00 12.94 578 GLY A N 1
ATOM 4576 C CA . GLY A 1 578 ? -11.041 -11.978 15.647 1.00 13.03 578 GLY A CA 1
ATOM 4577 C C . GLY A 1 578 ? -10.084 -11.234 16.555 1.00 18.24 578 GLY A C 1
ATOM 4578 O O . GLY A 1 578 ? -10.397 -10.953 17.728 1.00 14.94 578 GLY A O 1
ATOM 4579 N N . GLU A 1 579 ? -8.909 -10.900 16.016 1.00 15.91 579 GLU A N 1
ATOM 4580 C CA . GLU A 1 579 ? -7.915 -10.169 16.792 1.00 11.86 579 GLU A CA 1
ATOM 4581 C C . GLU A 1 579 ? -7.166 -9.202 15.900 1.00 16.88 579 GLU A C 1
ATOM 4582 O O . GLU A 1 579 ? -7.044 -9.449 14.704 1.00 14.45 579 GLU A O 1
ATOM 4588 N N . SER A 1 580 ? -6.665 -8.114 16.478 1.00 18.93 580 SER A N 1
ATOM 4589 C CA . SER A 1 580 ? -5.657 -7.320 15.792 1.00 16.00 580 SER A CA 1
ATOM 4590 C C . SER A 1 580 ? -4.539 -6.915 16.743 1.00 18.00 580 SER A C 1
ATOM 4591 O O . SER A 1 580 ? -4.732 -6.723 17.950 1.00 16.17 580 SER A O 1
ATOM 4594 N N . ILE A 1 581 ? -3.363 -6.769 16.148 1.00 16.79 581 ILE A N 1
ATOM 4595 C CA . ILE A 1 581 ? -2.164 -6.335 16.848 1.00 16.63 581 ILE A CA 1
ATOM 4596 C C . ILE A 1 581 ? -1.376 -5.412 15.953 1.00 16.92 581 ILE A C 1
ATOM 4597 O O . ILE A 1 581 ? -0.993 -5.836 14.855 1.00 16.24 581 ILE A O 1
ATOM 4602 N N . PHE A 1 582 ? -1.063 -4.215 16.434 1.00 15.57 582 PHE A N 1
ATOM 4603 C CA . PHE A 1 582 ? -0.141 -3.329 15.719 1.00 16.25 582 PHE A CA 1
ATOM 4604 C C . PHE A 1 582 ? 1.246 -3.328 16.391 1.00 17.62 582 PHE A C 1
ATOM 4605 O O . PHE A 1 582 ? 1.355 -3.197 17.600 1.00 17.99 582 PHE A O 1
ATOM 4613 N N . PHE A 1 583 ? 2.268 -3.550 15.565 1.00 18.73 583 PHE A N 1
ATOM 4614 C CA . PHE A 1 583 ? 3.678 -3.518 15.918 1.00 18.71 583 PHE A CA 1
ATOM 4615 C C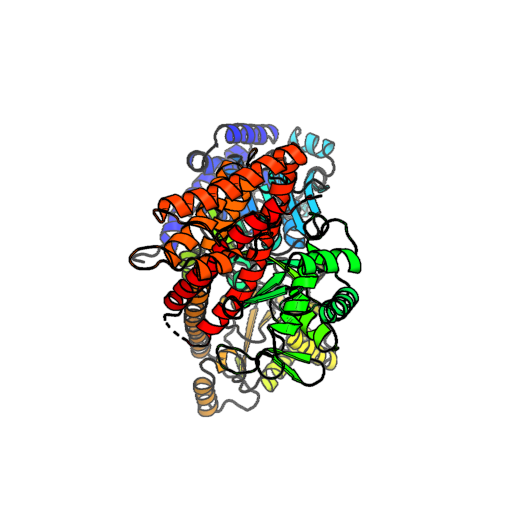 . PHE A 1 583 ? 4.236 -2.168 15.456 1.00 20.40 583 PHE A C 1
ATOM 4616 O O . PHE A 1 583 ? 4.023 -1.780 14.298 1.00 19.00 583 PHE A O 1
ATOM 4624 N N . LEU A 1 584 ? 4.972 -1.477 16.328 1.00 19.10 584 LEU A N 1
ATOM 4625 C CA . LEU A 1 584 ? 5.680 -0.259 15.943 1.00 22.58 584 LEU A CA 1
ATOM 4626 C C . LEU A 1 584 ? 7.135 -0.332 16.426 1.00 28.07 584 LEU A C 1
ATOM 4627 O O . LEU A 1 584 ? 7.476 -1.144 17.278 1.00 20.56 584 LEU A O 1
ATOM 4632 N N . SER A 1 585 ? 7.996 0.506 15.872 1.00 22.30 585 SER A N 1
ATOM 4633 C CA . SER A 1 585 ? 9.299 0.684 16.494 1.00 21.33 585 SER A CA 1
ATOM 4634 C C . SER A 1 585 ? 9.625 2.165 16.574 1.00 26.34 585 SER A C 1
ATOM 4635 O O . SER A 1 585 ? 9.010 2.991 15.889 1.00 20.15 585 SER A O 1
ATOM 4638 N N . LEU A 1 586 ? 10.602 2.490 17.413 1.00 27.16 586 LEU A N 1
ATOM 4639 C CA . LEU A 1 586 ? 11.059 3.864 17.572 1.00 28.87 586 LEU A CA 1
ATOM 4640 C C . LEU A 1 586 ? 11.652 4.401 16.277 1.00 25.83 586 LEU A C 1
ATOM 4641 O O . LEU A 1 586 ? 11.800 5.611 16.105 1.00 34.35 586 LEU A O 1
ATOM 4646 N N . GLU A 1 587 ? 11.991 3.499 15.364 1.00 25.20 587 GLU A N 1
ATOM 4647 C CA . GLU A 1 587 ? 12.590 3.884 14.089 1.00 26.65 587 GLU A CA 1
ATOM 4648 C C . GLU A 1 587 ? 11.564 4.052 12.969 1.00 32.82 587 GLU A C 1
ATOM 4649 O O . GLU A 1 587 ? 11.933 4.387 11.841 1.00 24.31 587 GLU A O 1
ATOM 4655 N N . ASP A 1 588 ? 10.295 3.775 13.266 1.00 24.53 588 ASP A N 1
ATOM 4656 C CA . ASP A 1 588 ? 9.220 3.905 12.271 1.00 27.16 588 ASP A CA 1
ATOM 4657 C C . ASP A 1 588 ? 8.944 5.366 11.914 1.00 24.94 588 ASP A C 1
ATOM 4658 O O . ASP A 1 588 ? 9.144 6.261 12.727 1.00 25.89 588 ASP A O 1
ATOM 4663 N N . ASP A 1 589 ? 8.431 5.580 10.709 1.00 25.77 589 ASP A N 1
ATOM 4664 C CA . ASP A 1 589 ? 8.112 6.912 10.217 1.00 27.99 589 ASP A CA 1
ATOM 4665 C C . ASP A 1 589 ? 7.221 7.698 11.186 1.00 28.65 589 ASP A C 1
ATOM 4666 O O . ASP A 1 589 ? 7.527 8.847 11.512 1.00 32.92 589 ASP A O 1
ATOM 4671 N N . LEU A 1 590 ? 6.149 7.075 11.677 1.00 23.19 590 LEU A N 1
ATOM 4672 C CA . LEU A 1 590 ? 5.210 7.754 12.572 1.00 23.39 590 LEU A CA 1
ATOM 4673 C C . LEU A 1 590 ? 5.905 8.342 13.785 1.00 25.30 590 LEU A C 1
ATOM 4674 O O . LEU A 1 590 ? 5.745 9.521 14.096 1.00 30.36 590 LEU A O 1
ATOM 4679 N N . LEU A 1 591 ? 6.681 7.508 14.471 1.00 24.99 591 LEU A N 1
ATOM 4680 C CA . LEU A 1 591 ? 7.264 7.909 15.742 1.00 30.49 591 LEU A CA 1
ATOM 4681 C C . LEU A 1 591 ? 8.475 8.823 15.525 1.00 27.40 591 LEU A C 1
ATOM 4682 O O . LEU A 1 591 ? 8.828 9.611 16.399 1.00 29.79 591 LEU A O 1
ATOM 4687 N N . ARG A 1 592 ? 9.088 8.736 14.354 1.00 26.35 592 ARG A N 1
ATOM 4688 C CA . ARG A 1 592 ? 10.141 9.682 14.004 1.00 33.94 592 ARG A CA 1
ATOM 4689 C C . ARG A 1 592 ? 9.567 11.093 13.833 1.00 37.98 592 ARG A C 1
ATOM 4690 O O . ARG A 1 592 ? 10.276 12.083 13.993 1.00 36.46 592 ARG A O 1
ATOM 4698 N N . ILE A 1 593 ? 8.277 11.191 13.529 1.00 34.43 593 ILE A N 1
ATOM 4699 C CA . ILE A 1 593 ? 7.627 12.497 13.469 1.00 35.40 593 ILE A CA 1
ATOM 4700 C C . ILE A 1 593 ? 7.375 13.056 14.879 1.00 44.77 593 ILE A C 1
ATOM 4701 O O . ILE A 1 593 ? 7.782 14.181 15.187 1.00 41.16 593 ILE A O 1
ATOM 4706 N N . PHE A 1 594 ? 6.693 12.275 15.718 1.00 36.62 594 PHE A N 1
ATOM 4707 C CA . PHE A 1 594 ? 6.536 12.583 17.145 1.00 41.22 594 PHE A CA 1
ATOM 4708 C C . PHE A 1 594 ? 6.648 11.322 17.985 1.00 37.47 594 PHE A C 1
ATOM 4709 O O . PHE A 1 594 ? 6.083 10.293 17.623 1.00 33.04 594 PHE A O 1
ATOM 4717 N N . GLY A 1 595 ? 7.338 11.402 19.119 1.00 32.42 595 GLY A N 1
ATOM 4718 C CA . GLY A 1 595 ? 7.186 10.387 20.149 1.00 28.18 595 GLY A CA 1
ATOM 4719 C C . GLY A 1 595 ? 8.301 9.367 20.308 1.00 26.14 595 GLY A C 1
ATOM 4720 O O . GLY A 1 595 ? 8.373 8.701 21.334 1.00 30.98 595 GLY A O 1
ATOM 4721 N N . SER A 1 596 ? 9.146 9.217 19.297 1.00 26.19 596 SER A N 1
ATOM 4722 C CA . SER A 1 596 ? 10.266 8.293 19.386 1.00 35.68 596 SER A CA 1
ATOM 4723 C C . SER A 1 596 ? 11.103 8.531 20.646 1.00 34.66 596 SER A C 1
ATOM 4724 O O . SER A 1 596 ? 11.436 7.590 21.360 1.00 28.87 596 SER A O 1
ATOM 4727 N N . GLU A 1 597 ? 11.419 9.798 20.907 1.00 30.54 597 GLU A N 1
ATOM 4728 C CA . GLU A 1 597 ? 12.280 10.181 22.019 1.00 35.07 597 GLU A CA 1
ATOM 4729 C C . GLU A 1 597 ? 11.646 9.879 23.362 1.00 25.22 597 GLU A C 1
ATOM 4730 O O . GLU A 1 597 ? 12.239 9.209 24.204 1.00 34.76 597 GLU A O 1
ATOM 4736 N N . GLN A 1 598 ? 10.442 10.392 23.561 1.00 30.76 598 GLN A N 1
ATOM 4737 C CA . GLN A 1 598 ? 9.707 10.196 24.805 1.00 31.76 598 GLN A CA 1
ATOM 4738 C C . GLN A 1 598 ? 9.490 8.713 25.128 1.00 36.03 598 GLN A C 1
ATOM 4739 O O . GLN A 1 598 ? 9.754 8.267 26.246 1.00 30.56 598 GLN A O 1
ATOM 4745 N N . ILE A 1 599 ? 9.006 7.951 24.146 1.00 33.75 599 ILE A N 1
ATOM 4746 C CA . ILE A 1 599 ? 8.739 6.527 24.352 1.00 27.68 599 ILE A CA 1
ATOM 4747 C C . ILE A 1 599 ? 10.036 5.743 24.601 1.00 26.11 599 ILE A C 1
ATOM 4748 O O . ILE A 1 599 ? 10.070 4.850 25.448 1.00 29.47 599 ILE A O 1
ATOM 4753 N N . GLY A 1 600 ? 11.095 6.095 23.876 1.00 27.16 600 GLY A N 1
ATOM 4754 C CA . GLY A 1 600 ? 12.419 5.545 24.113 1.00 32.60 600 GLY A CA 1
ATOM 4755 C C . GLY A 1 600 ? 12.917 5.738 25.540 1.00 34.20 600 GLY A C 1
ATOM 4756 O O . GLY A 1 600 ? 13.531 4.834 26.114 1.00 32.14 600 GLY A O 1
ATOM 4757 N N . LYS A 1 601 ? 12.640 6.906 26.115 1.00 29.75 601 LYS A N 1
ATOM 4758 C CA . LYS A 1 601 ? 13.030 7.200 27.489 1.00 34.39 601 LYS A CA 1
ATOM 4759 C C . LYS A 1 601 ? 12.282 6.308 28.469 1.00 36.22 601 LYS A C 1
ATOM 4760 O O . LYS A 1 601 ? 12.876 5.763 29.390 1.00 30.40 601 LYS A O 1
ATOM 4766 N N . VAL A 1 602 ? 10.977 6.156 28.262 1.00 33.21 602 VAL A N 1
ATOM 4767 C CA . VAL A 1 602 ? 10.171 5.290 29.113 1.00 29.21 602 VAL A CA 1
ATOM 4768 C C . VAL A 1 602 ? 10.612 3.831 29.022 1.00 29.83 602 VAL A C 1
ATOM 4769 O O . VAL A 1 602 ? 10.689 3.143 30.031 1.00 28.54 602 VAL A O 1
ATOM 4773 N N . MET A 1 603 ? 10.925 3.362 27.821 1.00 25.79 603 MET A N 1
ATOM 4774 C CA . MET A 1 603 ? 11.392 1.987 27.667 1.00 24.33 603 MET A CA 1
ATOM 4775 C C . MET A 1 603 ? 12.656 1.722 28.509 1.00 33.55 603 MET A C 1
ATOM 4776 O O . MET A 1 603 ? 12.766 0.694 29.198 1.00 29.99 603 MET A O 1
ATOM 4781 N N . ASN A 1 604 ? 13.590 2.667 28.478 1.00 29.45 604 ASN A N 1
ATOM 4782 C CA . ASN A 1 604 ? 14.850 2.514 29.199 1.00 34.52 604 ASN A CA 1
ATOM 4783 C C . ASN A 1 604 ? 14.661 2.666 30.700 1.00 26.75 604 ASN A C 1
ATOM 4784 O O . ASN A 1 604 ? 15.217 1.892 31.476 1.00 37.63 604 ASN A O 1
ATOM 4789 N N . ILE A 1 605 ? 13.858 3.647 31.099 1.00 29.50 605 ILE A N 1
ATOM 4790 C CA . ILE A 1 605 ? 13.461 3.790 32.492 1.00 35.93 605 ILE A CA 1
ATOM 4791 C C . ILE A 1 605 ? 12.824 2.508 33.041 1.00 39.57 605 ILE A C 1
ATOM 4792 O O . ILE A 1 605 ? 13.163 2.063 34.135 1.00 39.37 605 ILE A O 1
ATOM 4797 N N . LEU A 1 606 ? 11.929 1.892 32.273 1.00 33.98 606 LEU A N 1
ATOM 4798 C CA . LEU A 1 606 ? 11.279 0.670 32.731 1.00 32.78 606 LEU A CA 1
ATOM 4799 C C . LEU A 1 606 ? 12.121 -0.576 32.506 1.00 33.60 606 LEU A C 1
ATOM 4800 O O . LEU A 1 606 ? 11.676 -1.677 32.805 1.00 42.27 606 LEU A O 1
ATOM 4805 N N . LYS A 1 607 ? 13.325 -0.397 31.965 1.00 30.49 607 LYS A N 1
ATOM 4806 C CA . LYS A 1 607 ? 14.248 -1.503 31.696 1.00 35.97 607 LYS A CA 1
ATOM 4807 C C . LYS A 1 607 ? 13.652 -2.560 30.785 1.00 40.12 607 LYS A C 1
ATOM 4808 O O . LYS A 1 607 ? 13.820 -3.758 31.032 1.00 35.14 607 LYS A O 1
ATOM 4814 N N . ILE A 1 608 ? 12.954 -2.126 29.742 1.00 36.16 608 ILE A N 1
ATOM 4815 C CA . ILE A 1 608 ? 12.506 -3.063 28.731 1.00 34.86 608 ILE A CA 1
ATOM 4816 C C . ILE A 1 608 ? 13.731 -3.746 28.159 1.00 37.20 608 ILE A C 1
ATOM 4817 O O . ILE A 1 608 ? 14.719 -3.103 27.781 1.00 30.29 608 ILE A O 1
ATOM 4822 N N . GLU A 1 609 ? 13.660 -5.066 28.141 1.00 32.58 609 GLU A N 1
ATOM 4823 C CA . GLU A 1 609 ? 14.722 -5.914 27.642 1.00 31.14 609 GLU A CA 1
ATOM 4824 C C . GLU A 1 609 ? 15.017 -5.635 26.183 1.00 34.17 609 GLU A C 1
ATOM 4825 O O . GLU A 1 609 ? 14.118 -5.331 25.413 1.00 40.01 609 GLU A O 1
ATOM 4831 N N . GLU A 1 610 ? 16.282 -5.747 25.805 1.00 34.24 610 GLU A N 1
ATOM 4832 C CA . GLU A 1 610 ? 16.651 -5.661 24.408 1.00 36.56 610 GLU A CA 1
ATOM 4833 C C . GLU A 1 610 ? 15.890 -6.737 23.637 1.00 45.30 610 GLU A C 1
ATOM 4834 O O . GLU A 1 610 ? 15.811 -7.889 24.080 1.00 38.92 610 GLU A O 1
ATOM 4840 N N . GLY A 1 611 ? 15.305 -6.344 22.505 1.00 46.31 611 GLY A N 1
ATOM 4841 C CA . GLY A 1 611 ? 14.517 -7.245 21.682 1.00 37.93 611 GLY A CA 1
ATOM 4842 C C . GLY A 1 611 ? 13.050 -7.336 22.080 1.00 33.86 611 GLY A C 1
ATOM 4843 O O . GLY A 1 611 ? 12.242 -7.909 21.349 1.00 31.50 611 GLY A O 1
ATOM 4844 N N . GLN A 1 612 ? 12.697 -6.790 23.243 1.00 28.38 612 GLN A N 1
ATOM 4845 C CA . GLN A 1 612 ? 11.324 -6.908 23.734 1.00 30.65 612 GLN A CA 1
ATOM 4846 C C . GLN A 1 612 ? 10.543 -5.621 23.496 1.00 32.33 612 GLN A C 1
ATOM 4847 O O . GLN A 1 612 ? 11.135 -4.555 23.281 1.00 25.50 612 GLN A O 1
ATOM 4853 N N . PRO A 1 613 ? 9.205 -5.717 23.504 1.00 27.79 613 PRO A N 1
ATOM 4854 C CA . PRO A 1 613 ? 8.420 -4.491 23.353 1.00 24.17 613 PRO A CA 1
ATOM 4855 C C . PRO A 1 613 ? 7.919 -3.943 24.682 1.00 22.49 613 PRO A C 1
ATOM 4856 O O . PRO A 1 613 ? 7.907 -4.645 25.703 1.00 24.94 613 PRO A O 1
ATOM 4860 N N . ILE A 1 614 ? 7.513 -2.678 24.651 1.00 21.73 614 ILE A N 1
ATOM 4861 C CA . ILE A 1 614 ? 6.691 -2.111 25.701 1.00 19.08 614 ILE A CA 1
ATOM 4862 C C . ILE A 1 614 ? 5.224 -2.164 25.224 1.00 23.72 614 ILE A C 1
ATOM 4863 O O . ILE A 1 614 ? 4.950 -2.002 24.039 1.00 22.27 614 ILE A O 1
ATOM 4868 N N . GLN A 1 615 ? 4.299 -2.421 26.141 1.00 22.87 615 GLN A N 1
ATOM 4869 C CA . GLN A 1 615 ? 2.879 -2.545 25.812 1.00 24.59 615 GLN A CA 1
ATOM 4870 C C . GLN A 1 615 ? 2.049 -2.066 26.981 1.00 27.40 615 GLN A C 1
ATOM 4871 O O . GLN A 1 615 ? 2.214 -2.566 28.097 1.00 23.15 615 GLN A O 1
ATOM 4877 N N . HIS A 1 616 ? 1.171 -1.092 26.739 1.00 19.11 616 HIS A N 1
ATOM 4878 C CA . HIS A 1 616 ? 0.323 -0.555 27.792 1.00 19.26 616 HIS A CA 1
ATOM 4879 C C . HIS A 1 616 ? -0.825 0.264 27.207 1.00 18.27 616 HIS A C 1
ATOM 4880 O O . HIS A 1 616 ? -0.658 0.942 26.197 1.00 22.02 616 HIS A O 1
ATOM 4887 N N . PRO A 1 617 ? -2.006 0.201 27.845 1.00 23.55 617 PRO A N 1
ATOM 4888 C CA . PRO A 1 617 ? -3.152 1.012 27.418 1.00 21.47 617 PRO A CA 1
ATOM 4889 C C . PRO A 1 617 ? -2.794 2.490 27.299 1.00 24.39 617 PRO A C 1
ATOM 4890 O O . PRO A 1 617 ? -3.245 3.172 26.363 1.00 17.42 617 PRO A O 1
ATOM 4894 N N . MET A 1 618 ? -1.979 2.978 28.233 1.00 23.85 618 MET A N 1
ATOM 4895 C CA . MET A 1 618 ? -1.602 4.389 28.229 1.00 25.13 618 MET A CA 1
ATOM 4896 C C . MET A 1 618 ? -0.693 4.713 27.064 1.00 20.41 618 MET A C 1
ATOM 4897 O O . MET A 1 618 ? -0.779 5.812 26.513 1.00 22.22 618 MET A O 1
ATOM 4902 N N . LEU A 1 619 ? 0.179 3.770 26.712 1.00 19.74 619 LEU A N 1
ATOM 4903 C CA . LEU A 1 619 ? 0.994 3.875 25.499 1.00 19.20 619 LEU A CA 1
ATOM 4904 C C . LEU A 1 619 ? 0.133 3.836 24.218 1.00 25.11 619 LEU A C 1
ATOM 4905 O O . LEU A 1 619 ? 0.326 4.640 23.315 1.00 19.61 619 LEU A O 1
ATOM 4910 N N . SER A 1 620 ? -0.836 2.926 24.146 1.00 19.88 620 SER A N 1
ATOM 4911 C CA . SER A 1 620 ? -1.744 2.899 23.002 1.00 19.70 620 SER A CA 1
ATOM 4912 C C . SER A 1 620 ? -2.478 4.232 22.846 1.00 19.37 620 SER A C 1
ATOM 4913 O O . SER A 1 620 ? -2.719 4.698 21.722 1.00 22.36 620 SER A O 1
ATOM 4916 N N . LYS A 1 621 ? -2.833 4.840 23.975 1.00 17.99 621 LYS A N 1
ATOM 4917 C CA . LYS A 1 621 ? -3.516 6.123 23.965 1.00 18.48 621 LYS A CA 1
ATOM 4918 C C . LYS A 1 621 ? -2.567 7.206 23.469 1.00 23.01 621 LYS A C 1
ATOM 4919 O O . LYS A 1 621 ? -2.959 8.036 22.655 1.00 20.55 621 LYS A O 1
ATOM 4925 N N . LEU A 1 622 ? -1.324 7.189 23.953 1.00 20.33 622 LEU A N 1
ATOM 4926 C CA . LEU A 1 622 ? -0.320 8.163 23.514 1.00 25.08 622 LEU A CA 1
ATOM 4927 C C . LEU A 1 622 ? -0.116 8.102 22.005 1.00 19.82 622 LEU A C 1
ATOM 4928 O O . LEU A 1 622 ? -0.072 9.128 21.322 1.00 23.47 622 LEU A O 1
ATOM 4933 N N . ILE A 1 623 ? 0.010 6.881 21.494 1.00 21.52 623 ILE A N 1
ATOM 4934 C CA . ILE A 1 623 ? 0.193 6.637 20.069 1.00 20.80 623 ILE A CA 1
ATOM 4935 C C . ILE A 1 623 ? -1.012 7.158 19.264 1.00 22.45 623 ILE A C 1
ATOM 4936 O O . ILE A 1 623 ? -0.850 7.795 18.216 1.00 19.96 623 ILE A O 1
ATOM 4941 N N . GLU A 1 624 ? -2.216 6.898 19.769 1.00 22.11 624 GLU A N 1
ATOM 4942 C CA . GLU A 1 624 ? -3.442 7.394 19.148 1.00 24.60 624 GLU A CA 1
ATOM 4943 C C . GLU A 1 624 ? -3.445 8.922 19.122 1.00 24.20 624 GLU A C 1
ATOM 4944 O O . GLU A 1 624 ? -3.758 9.546 18.109 1.00 22.41 624 GLU A O 1
ATOM 4950 N N . ASN A 1 625 ? -3.069 9.523 20.243 1.00 22.91 625 ASN A N 1
ATOM 4951 C CA . ASN A 1 625 ? -2.929 10.968 20.315 1.00 23.05 625 ASN A CA 1
ATOM 4952 C C . ASN A 1 625 ? -1.858 11.517 19.386 1.00 21.81 625 ASN A C 1
ATOM 4953 O O . ASN A 1 625 ? -2.038 12.577 18.799 1.00 20.33 625 ASN A O 1
ATOM 4958 N N . ILE A 1 626 ? -0.745 10.803 19.246 1.00 20.21 626 ILE A N 1
ATOM 4959 C CA . ILE A 1 626 ? 0.266 11.204 18.279 1.00 25.17 626 ILE A CA 1
ATOM 4960 C C . ILE A 1 626 ? -0.364 11.240 16.878 1.00 25.98 626 ILE A C 1
ATOM 4961 O O . ILE A 1 626 ? -0.199 12.209 16.148 1.00 21.35 626 ILE A O 1
ATOM 4966 N N . GLN A 1 627 ? -1.121 10.206 16.521 1.00 20.65 627 GLN A N 1
ATOM 4967 C CA . GLN A 1 627 ? -1.757 10.186 15.208 1.00 20.49 627 GLN A CA 1
ATOM 4968 C C . GLN A 1 627 ? -2.770 11.339 15.037 1.00 22.25 627 GLN A C 1
ATOM 4969 O O . GLN A 1 627 ? -2.861 11.925 13.952 1.00 21.48 627 GLN A O 1
ATOM 4975 N N . LYS A 1 628 ? -3.503 11.682 16.097 1.00 17.50 628 LYS A N 1
ATOM 4976 C CA . LYS A 1 628 ? -4.420 12.818 16.030 1.00 15.76 628 LYS A CA 1
ATOM 4977 C C . LYS A 1 628 ? -3.649 14.070 15.650 1.00 27.61 628 LYS A C 1
ATOM 4978 O O . LYS A 1 628 ? -4.077 14.820 14.778 1.00 22.01 628 LYS A O 1
ATOM 4984 N N . LYS A 1 629 ? -2.486 14.252 16.276 1.00 23.93 629 LYS A N 1
ATOM 4985 C CA . LYS A 1 629 ? -1.663 15.441 16.082 1.00 24.87 629 LYS A CA 1
ATOM 4986 C C . LYS A 1 629 ? -1.069 15.515 14.686 1.00 24.27 629 LYS A C 1
ATOM 4987 O O . LYS A 1 629 ? -1.068 16.575 14.055 1.00 29.98 629 LYS A O 1
ATOM 4993 N N . VAL A 1 630 ? -0.554 14.389 14.210 1.00 22.85 630 VAL A N 1
ATOM 4994 C CA . VAL A 1 630 ? 0.036 14.314 12.881 1.00 26.43 630 VAL A CA 1
ATOM 4995 C C . VAL A 1 630 ? -1.034 14.517 11.816 1.00 26.00 630 VAL A C 1
ATOM 4996 O O . VAL A 1 630 ? -0.797 15.208 10.831 1.00 27.46 630 VAL A O 1
ATOM 5000 N N . GLU A 1 631 ? -2.207 13.926 12.033 1.00 23.44 631 GLU A N 1
ATOM 5001 C CA . GLU A 1 631 ? -3.371 14.115 11.170 1.00 26.18 631 GLU A CA 1
ATOM 5002 C C . GLU A 1 631 ? -3.773 15.584 11.044 1.00 25.52 631 GLU A C 1
ATOM 5003 O O . GLU A 1 631 ? -4.093 16.061 9.956 1.00 22.91 631 GLU A O 1
ATOM 5009 N N . GLY A 1 632 ? -3.799 16.271 12.183 1.00 23.71 632 GLY A N 1
ATOM 5010 C CA . GLY A 1 632 ? -4.206 17.661 12.244 1.00 25.92 632 GLY A CA 1
ATOM 5011 C C . GLY A 1 632 ? -3.229 18.513 11.460 1.00 24.48 632 GLY A C 1
ATOM 5012 O O . GLY A 1 632 ? -3.636 19.365 10.684 1.00 28.00 632 GLY A O 1
ATOM 5013 N N . ILE A 1 633 ? -1.937 18.259 11.640 1.00 20.20 633 ILE A N 1
ATOM 5014 C CA . ILE A 1 633 ? -0.923 19.010 10.908 1.00 30.52 633 ILE A CA 1
ATOM 5015 C C . ILE A 1 633 ? -0.973 18.718 9.409 1.00 30.28 633 ILE A C 1
ATOM 5016 O O . ILE A 1 633 ? -1.005 19.644 8.595 1.00 28.34 633 ILE A O 1
ATOM 5021 N N . ASN A 1 634 ? -1.002 17.439 9.043 1.00 29.27 634 ASN A N 1
ATOM 5022 C CA . ASN A 1 634 ? -1.115 17.052 7.631 1.00 28.85 634 ASN A CA 1
ATOM 5023 C C . ASN A 1 634 ? -2.370 17.612 6.964 1.00 25.69 634 ASN A C 1
ATOM 5024 O O . ASN A 1 634 ? -2.331 18.043 5.806 1.00 26.67 634 ASN A O 1
ATOM 5029 N N . PHE A 1 635 ? -3.482 17.594 7.691 1.00 21.52 635 PHE A N 1
ATOM 5030 C CA . PHE A 1 635 ? -4.730 18.171 7.188 1.00 22.66 635 PHE A CA 1
ATOM 5031 C C . PHE A 1 635 ? -4.576 19.678 6.904 1.00 30.71 635 PHE A C 1
ATOM 5032 O O . PHE A 1 635 ? -5.050 20.165 5.869 1.00 27.86 635 PHE A O 1
ATOM 5040 N N . SER A 1 636 ? -3.925 20.403 7.817 1.00 26.11 636 SER A N 1
ATOM 5041 C CA . SER A 1 636 ? -3.617 21.830 7.614 1.00 28.79 636 SER A CA 1
ATOM 5042 C C . SER A 1 636 ? -2.817 22.069 6.342 1.00 25.08 636 SER A C 1
ATOM 5043 O O . SER A 1 636 ? -3.184 22.904 5.523 1.00 30.03 636 SER A O 1
ATOM 5046 N N . ILE A 1 637 ? -1.710 21.349 6.202 1.00 25.07 637 ILE A N 1
ATOM 5047 C CA . ILE A 1 637 ? -0.862 21.448 5.023 1.00 29.05 637 ILE A CA 1
ATOM 5048 C C . ILE A 1 637 ? -1.630 21.121 3.732 1.00 32.54 637 ILE A C 1
ATOM 5049 O O . ILE A 1 637 ? -1.647 21.914 2.791 1.00 22.44 637 ILE A O 1
ATOM 5054 N N . ARG A 1 638 ? -2.291 19.970 3.696 1.00 27.46 638 ARG A N 1
ATOM 5055 C CA . ARG A 1 638 ? -3.073 19.597 2.522 1.00 26.80 638 ARG A CA 1
ATOM 5056 C C . ARG A 1 638 ? -4.176 20.608 2.195 1.00 23.32 638 ARG A C 1
ATOM 5057 O O . ARG A 1 638 ? -4.479 20.825 1.016 1.00 26.55 638 ARG A O 1
ATOM 5065 N N . LYS A 1 639 ? -4.757 21.253 3.207 1.00 23.15 639 LYS A N 1
ATOM 5066 C CA . LYS A 1 639 ? -5.774 22.269 2.931 1.00 23.37 639 LYS A CA 1
ATOM 5067 C C . LYS A 1 639 ? -5.167 23.496 2.245 1.00 24.36 639 LYS A C 1
ATOM 5068 O O . LYS A 1 639 ? -5.821 24.156 1.444 1.00 26.55 639 LYS A O 1
ATOM 5074 N N . THR A 1 640 ? -3.910 23.789 2.546 1.00 32.46 640 THR A N 1
ATOM 5075 C CA . THR A 1 640 ? -3.235 24.894 1.891 1.00 36.03 640 THR A CA 1
ATOM 5076 C C . THR A 1 640 ? -2.981 24.536 0.426 1.00 27.10 640 THR A C 1
ATOM 5077 O O . THR A 1 640 ? -3.122 25.378 -0.460 1.00 29.81 640 THR A O 1
ATOM 5081 N N . LEU A 1 641 ? -2.633 23.279 0.174 1.00 26.28 641 LEU A N 1
ATOM 5082 C CA . LEU A 1 641 ? -2.404 22.815 -1.186 1.00 27.17 641 LEU A CA 1
ATOM 5083 C C . LEU A 1 641 ? -3.714 22.841 -1.973 1.00 26.95 641 LEU A C 1
ATOM 5084 O O . LEU A 1 641 ? -3.742 23.229 -3.154 1.00 20.72 641 LEU A O 1
ATOM 5089 N N . MET A 1 642 ? -4.789 22.429 -1.304 1.00 23.37 642 MET A N 1
ATOM 5090 C CA . MET A 1 642 ? -6.132 22.488 -1.881 1.00 20.43 642 MET A CA 1
ATOM 5091 C C . MET A 1 642 ? -6.524 23.904 -2.275 1.00 26.07 642 MET A C 1
ATOM 5092 O O . MET A 1 642 ? -7.099 24.111 -3.338 1.00 21.28 642 MET A O 1
ATOM 5097 N N . GLU A 1 643 ? -6.220 24.885 -1.425 1.00 23.13 643 GLU A N 1
ATOM 5098 C CA . GLU A 1 643 ? -6.541 26.276 -1.744 1.00 23.71 643 GLU A CA 1
ATOM 5099 C C . GLU A 1 643 ? -5.873 26.760 -3.036 1.00 18.73 643 GLU A C 1
ATOM 5100 O O . GLU A 1 643 ? -6.481 27.489 -3.813 1.00 21.97 643 GLU A O 1
ATOM 5106 N N . MET A 1 644 ? -4.634 26.339 -3.252 1.00 24.43 644 MET A N 1
ATOM 5107 C CA . MET A 1 644 ? -3.910 26.664 -4.473 1.00 25.49 644 MET A CA 1
ATOM 5108 C C . MET A 1 644 ? -4.535 25.956 -5.668 1.00 26.33 644 MET A C 1
ATOM 5109 O O . MET A 1 644 ? -4.710 26.555 -6.723 1.00 23.50 644 MET A O 1
ATOM 5114 N N . ASP A 1 645 ? -4.875 24.682 -5.499 1.00 23.75 645 ASP A N 1
ATOM 5115 C CA . ASP A 1 645 ? -5.494 23.921 -6.580 1.00 24.12 645 ASP A CA 1
ATOM 5116 C C . ASP A 1 645 ? -6.826 24.566 -6.958 1.00 23.50 645 ASP A C 1
ATOM 5117 O O . ASP A 1 645 ? -7.199 24.605 -8.124 1.00 24.27 645 ASP A O 1
ATOM 5122 N N . ASP A 1 646 ? -7.533 25.097 -5.968 1.00 21.26 646 ASP A N 1
ATOM 5123 C CA . ASP A 1 646 ? -8.832 25.670 -6.226 1.00 23.75 646 ASP A CA 1
ATOM 5124 C C . ASP A 1 646 ? -8.751 26.999 -6.973 1.00 25.17 646 ASP A C 1
ATOM 5125 O O . ASP A 1 646 ? -9.695 27.379 -7.673 1.00 22.00 646 ASP A O 1
ATOM 5130 N N . VAL A 1 647 ? -7.637 27.707 -6.824 1.00 24.56 647 VAL A N 1
ATOM 5131 C CA . VAL A 1 647 ? -7.402 28.908 -7.634 1.00 24.01 647 VAL A CA 1
ATOM 5132 C C . VAL A 1 647 ? -7.276 28.498 -9.098 1.00 20.17 647 VAL A C 1
ATOM 5133 O O . VAL A 1 647 ? -7.922 29.052 -10.008 1.00 20.48 647 VAL A O 1
ATOM 5137 N N . LEU A 1 648 ? -6.460 27.486 -9.314 1.00 16.60 648 LEU A N 1
ATOM 5138 C CA . LEU A 1 648 ? -6.273 26.969 -10.653 1.00 18.63 648 LEU A CA 1
ATOM 5139 C C . LEU A 1 648 ? -7.559 26.349 -11.202 1.00 23.96 648 LEU A C 1
ATOM 5140 O O . LEU A 1 648 ? -7.794 26.388 -12.408 1.00 19.77 648 LEU A O 1
ATOM 5145 N N . ASP A 1 649 ? -8.401 25.807 -10.327 1.00 17.39 649 ASP A N 1
ATOM 5146 C CA . ASP A 1 649 ? -9.633 25.207 -10.808 1.00 20.12 649 ASP A CA 1
ATOM 5147 C C . ASP A 1 649 ? -10.623 26.253 -11.327 1.00 20.45 649 ASP A C 1
ATOM 5148 O O . ASP A 1 649 ? -11.364 25.988 -12.281 1.00 19.55 649 ASP A O 1
ATOM 5153 N N . LYS A 1 650 ? -10.671 27.427 -10.698 1.00 19.90 650 LYS A N 1
ATOM 5154 C CA . LYS A 1 650 ? -11.559 28.477 -11.214 1.00 25.84 650 LYS A CA 1
ATOM 5155 C C . LYS A 1 650 ? -11.091 28.942 -12.590 1.00 15.29 650 LYS A C 1
ATOM 5156 O O . LYS A 1 650 ? -11.902 29.268 -13.460 1.00 17.11 650 LYS A O 1
ATOM 5162 N N . GLN A 1 651 ? -9.781 28.980 -12.794 1.00 17.28 651 GLN A N 1
ATOM 5163 C CA . GLN A 1 651 ? -9.266 29.327 -14.116 1.00 13.94 651 GLN A CA 1
ATOM 5164 C C . GLN A 1 651 ? -9.632 28.231 -15.134 1.00 22.90 651 GLN A C 1
ATOM 5165 O O . GLN A 1 651 ? -10.056 28.523 -16.252 1.00 19.09 651 GLN A O 1
ATOM 5171 N N . ARG A 1 652 ? -9.480 26.967 -14.731 1.00 17.75 652 ARG A N 1
ATOM 5172 C CA . ARG A 1 652 ? -9.887 25.838 -15.576 1.00 16.25 652 ARG A CA 1
ATOM 5173 C C . ARG A 1 652 ? -11.348 25.935 -16.017 1.00 19.13 652 ARG A C 1
ATOM 5174 O O . ARG A 1 652 ? -11.674 25.692 -17.183 1.00 18.88 652 ARG A O 1
ATOM 5182 N N . ARG A 1 653 ? -12.225 26.267 -15.079 1.00 19.83 653 ARG A N 1
ATOM 5183 C CA . ARG A 1 653 ? -13.635 26.373 -15.386 1.00 22.22 653 ARG A CA 1
ATOM 5184 C C . ARG A 1 653 ? -13.872 27.486 -16.397 1.00 24.42 653 ARG A C 1
ATOM 5185 O O . ARG A 1 653 ? -14.677 27.325 -17.306 1.00 17.71 653 ARG A O 1
ATOM 5193 N N . ALA A 1 654 ? -13.161 28.603 -16.247 1.00 18.72 654 ALA A N 1
ATOM 5194 C CA . ALA A 1 654 ? -13.250 29.691 -17.216 1.00 21.57 654 ALA A CA 1
ATOM 5195 C C . ALA A 1 654 ? -12.799 29.236 -18.615 1.00 17.11 654 ALA A C 1
ATOM 5196 O O . ALA A 1 654 ? -13.478 29.499 -19.613 1.00 18.67 654 ALA A O 1
ATOM 5198 N N . VAL A 1 655 ? -11.668 28.542 -18.691 1.00 16.74 655 VAL A N 1
ATOM 5199 C CA . VAL A 1 655 ? -11.161 28.057 -19.982 1.00 16.36 655 VAL A CA 1
ATOM 5200 C C . VAL A 1 655 ? -12.088 27.010 -20.597 1.00 15.90 655 VAL A C 1
ATOM 5201 O O . VAL A 1 655 ? -12.332 27.046 -21.790 1.00 15.15 655 VAL A O 1
ATOM 5205 N N . TYR A 1 656 ? -12.616 26.091 -19.786 1.00 16.28 656 TYR A N 1
ATOM 5206 C CA . TYR A 1 656 ? -13.491 25.045 -20.323 1.00 17.59 656 TYR A CA 1
ATOM 5207 C C . TYR A 1 656 ? -14.796 25.648 -20.799 1.00 18.20 656 TYR A C 1
ATOM 5208 O O . TYR A 1 656 ? -15.381 25.198 -21.787 1.00 17.69 656 TYR A O 1
ATOM 5217 N N . SER A 1 657 ? -15.268 26.651 -20.068 1.00 16.15 657 SER A N 1
ATOM 5218 C CA . SER A 1 657 ? -16.488 27.366 -20.454 1.00 22.48 657 SER A CA 1
ATOM 5219 C C . SER A 1 657 ? -16.327 28.052 -21.813 1.00 21.35 657 SER A C 1
ATOM 5220 O O . SER A 1 657 ? -17.216 27.976 -22.678 1.00 18.69 657 SER A O 1
ATOM 5223 N N . LEU A 1 658 ? -15.185 28.710 -21.994 1.00 20.39 658 LEU A N 1
ATOM 5224 C CA . LEU A 1 658 ? -14.817 29.321 -23.270 1.00 21.85 658 LEU A CA 1
ATOM 5225 C C . LEU A 1 658 ? -14.763 28.272 -24.381 1.00 16.87 658 LEU A C 1
ATOM 5226 O O . LEU A 1 658 ? -15.301 28.467 -25.468 1.00 16.98 658 LEU A O 1
ATOM 5231 N N . ARG A 1 659 ? -14.110 27.158 -24.085 1.00 15.53 659 ARG A N 1
ATOM 5232 C CA . ARG A 1 659 ? -13.981 26.042 -25.023 1.00 21.38 659 ARG A CA 1
ATOM 5233 C C . ARG A 1 659 ? -15.344 25.516 -25.498 1.00 17.60 659 ARG A C 1
ATOM 5234 O O . ARG A 1 659 ? -15.553 25.286 -26.694 1.00 17.06 659 ARG A O 1
ATOM 5242 N N . ASP A 1 660 ? -16.253 25.309 -24.553 1.00 16.76 660 ASP A N 1
ATOM 5243 C CA . ASP A 1 660 ? -17.613 24.867 -24.872 1.00 20.97 660 ASP A CA 1
ATOM 5244 C C . ASP A 1 660 ? -18.364 25.872 -25.774 1.00 22.27 660 ASP A C 1
ATOM 5245 O O . ASP A 1 660 ? -19.055 25.473 -26.715 1.00 17.62 660 ASP A O 1
ATOM 5250 N N . GLN A 1 661 ? -18.244 27.165 -25.478 1.00 18.98 661 GLN A N 1
ATOM 5251 C CA . GLN A 1 661 ? -18.850 28.200 -26.321 1.00 20.22 661 GLN A CA 1
ATOM 5252 C C . GLN A 1 661 ? -18.287 28.176 -27.754 1.00 23.35 661 GLN A C 1
ATOM 5253 O O . GLN A 1 661 ? -19.017 28.329 -28.724 1.00 21.52 661 GLN A O 1
ATOM 5259 N N . ILE A 1 662 ? -16.986 27.973 -27.881 1.00 14.76 662 ILE A N 1
ATOM 5260 C CA . ILE A 1 662 ? -16.371 27.824 -29.187 1.00 15.83 662 ILE A CA 1
ATOM 5261 C C . ILE A 1 662 ? -16.957 26.600 -29.915 1.00 25.06 662 ILE A C 1
ATOM 5262 O O . ILE A 1 662 ? -17.293 26.665 -31.098 1.00 22.91 662 ILE A O 1
ATOM 5267 N N . LEU A 1 663 ? -17.101 25.492 -29.200 1.00 18.57 663 LEU A N 1
ATOM 5268 C CA . LEU A 1 663 ? -17.706 24.295 -29.782 1.00 23.82 663 LEU A CA 1
ATOM 5269 C C . LEU A 1 663 ? -19.153 24.518 -30.204 1.00 22.33 663 LEU A C 1
ATOM 5270 O O . LEU A 1 663 ? -19.620 23.888 -31.151 1.00 27.81 663 LEU A O 1
ATOM 5275 N N . LEU A 1 664 ? -19.855 25.413 -29.510 1.00 22.37 664 LEU A N 1
ATOM 5276 C CA . LEU A 1 664 ? -21.281 25.637 -29.758 1.00 25.94 664 LEU A CA 1
ATOM 5277 C C . LEU A 1 664 ? -21.552 26.759 -30.768 1.00 30.34 664 LEU A C 1
ATOM 5278 O O . LEU A 1 664 ? -22.681 26.972 -31.172 1.00 25.03 664 LEU A O 1
ATOM 5283 N N . GLU A 1 665 ? -20.508 27.478 -31.157 1.00 24.91 665 GLU A N 1
ATOM 5284 C CA . GLU A 1 665 ? -20.645 28.649 -32.006 1.00 27.07 665 GLU A CA 1
ATOM 5285 C C . GLU A 1 665 ? -20.630 28.326 -33.506 1.00 30.37 665 GLU A C 1
ATOM 5286 O O . GLU A 1 665 ? -19.695 27.700 -33.999 1.00 38.69 665 GLU A O 1
ATOM 5292 N N . LYS A 1 666 ? -21.657 28.784 -34.222 1.00 32.22 666 LYS A N 1
ATOM 5293 C CA . LYS A 1 666 ? -21.721 28.670 -35.690 1.00 49.36 666 LYS A CA 1
ATOM 5294 C C . LYS A 1 666 ? -20.833 29.713 -36.396 1.00 40.63 666 LYS A C 1
ATOM 5295 O O . LYS A 1 666 ? -20.085 29.390 -37.322 1.00 46.52 666 LYS A O 1
ATOM 5301 N N . ASP A 1 667 ? -20.902 30.955 -35.931 1.00 32.97 667 ASP A N 1
ATOM 5302 C CA . ASP A 1 667 ? -20.165 32.056 -36.547 1.00 30.79 667 ASP A CA 1
ATOM 5303 C C . ASP A 1 667 ? -19.152 32.719 -35.592 1.00 24.48 667 ASP A C 1
ATOM 5304 O O . ASP A 1 667 ? -19.527 33.149 -34.502 1.00 25.41 667 ASP A O 1
ATOM 5309 N N . TYR A 1 668 ? -17.886 32.826 -36.007 1.00 23.49 668 TYR A N 1
ATOM 5310 C CA . TYR A 1 668 ? -16.846 33.388 -35.131 1.00 24.32 668 TYR A CA 1
ATOM 5311 C C . TYR A 1 668 ? -16.623 34.897 -35.295 1.00 21.81 668 TYR A C 1
ATOM 5312 O O . TYR A 1 668 ? -15.630 35.437 -34.794 1.00 21.00 668 TYR A O 1
ATOM 5321 N N . ASP A 1 669 ? -17.556 35.584 -35.959 1.00 20.25 669 ASP A N 1
ATOM 5322 C CA . ASP A 1 669 ? -17.366 37.008 -36.233 1.00 17.25 669 ASP A CA 1
ATOM 5323 C C . ASP A 1 669 ? -17.251 37.790 -34.940 1.00 25.30 669 ASP A C 1
ATOM 5324 O O . ASP A 1 669 ? -16.336 38.599 -34.780 1.00 20.20 669 ASP A O 1
ATOM 5329 N N . GLU A 1 670 ? -18.166 37.535 -34.003 1.00 20.36 670 GLU A N 1
ATOM 5330 C CA . GLU A 1 670 ? -18.188 38.308 -32.757 1.00 25.84 670 GLU A CA 1
ATOM 5331 C C . GLU A 1 670 ? -16.957 38.041 -31.897 1.00 23.23 670 GLU A C 1
ATOM 5332 O O . GLU A 1 670 ? -16.371 38.956 -31.307 1.00 21.27 670 GLU A O 1
ATOM 5338 N N . TYR A 1 671 ? -16.564 36.780 -31.822 1.00 16.24 671 TYR A N 1
ATOM 5339 C CA . TYR A 1 671 ? -15.388 36.399 -31.037 1.00 21.90 671 TYR A CA 1
ATOM 5340 C C . TYR A 1 671 ? -14.109 36.997 -31.639 1.00 18.70 671 TYR A C 1
ATOM 5341 O O . TYR A 1 671 ? -13.266 37.547 -30.912 1.00 15.42 671 TYR A O 1
ATOM 5350 N N . LEU A 1 672 ? -13.959 36.895 -32.956 1.00 18.56 672 LEU A N 1
ATOM 5351 C CA . LEU A 1 672 ? -12.781 37.497 -33.594 1.00 20.70 672 LEU A CA 1
ATOM 5352 C C . LEU A 1 672 ? -12.788 39.034 -33.500 1.00 19.82 672 LEU A C 1
ATOM 5353 O O . LEU A 1 672 ? -11.706 39.609 -33.347 1.00 15.06 672 LEU A O 1
ATOM 5358 N N . LYS A 1 673 ? -13.959 39.710 -33.557 1.00 16.87 673 LYS A N 1
ATOM 5359 C CA . LYS A 1 673 ? -13.995 41.164 -33.271 1.00 15.55 673 LYS A CA 1
ATOM 5360 C C . LYS A 1 673 ? -13.401 41.455 -31.897 1.00 18.32 673 LYS A C 1
ATOM 5361 O O . LYS A 1 673 ? -12.625 42.390 -31.731 1.00 17.55 673 LYS A O 1
ATOM 5367 N N . ASP A 1 674 ? -13.809 40.665 -30.904 1.00 17.67 674 ASP A N 1
ATOM 5368 C CA . ASP A 1 674 ? -13.299 40.803 -29.535 1.00 20.11 674 ASP A CA 1
ATOM 5369 C C . ASP A 1 674 ? -11.797 40.544 -29.452 1.00 21.15 674 ASP A C 1
ATOM 5370 O O . ASP A 1 674 ? -11.056 41.289 -28.802 1.00 18.80 674 ASP A O 1
ATOM 5375 N N . ILE A 1 675 ? -11.354 39.477 -30.101 1.00 17.45 675 ILE A N 1
ATOM 5376 C CA . ILE A 1 675 ? -9.928 39.166 -30.155 1.00 13.59 675 ILE A CA 1
ATOM 5377 C C . ILE A 1 675 ? -9.115 40.303 -30.807 1.00 18.36 675 ILE A C 1
ATOM 5378 O O . ILE A 1 675 ? -8.111 40.762 -30.227 1.00 18.84 675 ILE A O 1
ATOM 5383 N N . PHE A 1 676 ? -9.544 40.762 -31.985 1.00 14.85 676 PHE A N 1
ATOM 5384 C CA . PHE A 1 676 ? -8.832 41.820 -32.717 1.00 17.87 676 PHE A CA 1
ATOM 5385 C C . PHE A 1 676 ? -8.817 43.110 -31.906 1.00 15.92 676 PHE A C 1
ATOM 5386 O O . PHE A 1 676 ? -7.803 43.797 -31.821 1.00 17.33 676 PHE A O 1
ATOM 5394 N N . GLU A 1 677 ? -9.963 43.432 -31.323 1.00 18.65 677 GLU A N 1
ATOM 5395 C CA . GLU A 1 677 ? -10.055 44.540 -30.383 1.00 17.33 677 GLU A CA 1
ATOM 5396 C C . GLU A 1 677 ? -9.046 44.429 -29.242 1.00 21.87 677 GLU A C 1
ATOM 5397 O O . GLU A 1 677 ? -8.401 45.420 -28.885 1.00 21.58 677 GLU A O 1
ATOM 5403 N N . ASP A 1 678 ? -8.938 43.240 -28.641 1.00 17.22 678 ASP A N 1
ATOM 5404 C CA . ASP A 1 678 ? -8.025 43.046 -27.520 1.00 18.12 678 ASP A CA 1
ATOM 5405 C C . ASP A 1 678 ? -6.567 43.167 -27.978 1.00 19.25 678 ASP A C 1
ATOM 5406 O O . ASP A 1 678 ? -5.741 43.762 -27.288 1.00 20.50 678 ASP A O 1
ATOM 5411 N N . VAL A 1 679 ? -6.268 42.606 -29.149 1.00 16.95 679 VAL A N 1
ATOM 5412 C CA . VAL A 1 679 ? -4.920 42.639 -29.732 1.00 20.35 679 VAL A CA 1
ATOM 5413 C C . VAL A 1 679 ? -4.488 44.102 -29.980 1.00 20.92 679 VAL A C 1
ATOM 5414 O O . VAL A 1 679 ? -3.390 44.517 -29.610 1.00 17.99 679 VAL A O 1
ATOM 5418 N N . VAL A 1 680 ? -5.381 44.885 -30.572 1.00 20.24 680 VAL A N 1
ATOM 5419 C CA . VAL A 1 680 ? -5.060 46.289 -30.881 1.00 20.16 680 VAL A CA 1
ATOM 5420 C C . VAL A 1 680 ? -5.100 47.203 -29.645 1.00 21.69 680 VAL A C 1
ATOM 5421 O O . VAL A 1 680 ? -4.163 47.977 -29.408 1.00 19.53 680 VAL A O 1
ATOM 5425 N N . SER A 1 681 ? -6.181 47.127 -28.872 1.00 22.32 681 SER A N 1
ATOM 5426 C CA . SER A 1 681 ? -6.403 48.083 -27.786 1.00 23.85 681 SER A CA 1
ATOM 5427 C C . SER A 1 681 ? -5.363 47.993 -26.680 1.00 30.30 681 SER A C 1
ATOM 5428 O O . SER A 1 681 ? -4.976 49.021 -26.123 1.00 27.91 681 SER A O 1
ATOM 5431 N N . THR A 1 682 ? -4.913 46.784 -26.347 1.00 25.40 682 THR A N 1
ATOM 5432 C CA . THR A 1 682 ? -3.944 46.651 -25.272 1.00 28.75 682 THR A CA 1
ATOM 5433 C C . THR A 1 682 ? -2.639 47.324 -25.688 1.00 30.93 682 THR A C 1
ATOM 5434 O O . THR A 1 682 ? -1.965 47.949 -24.869 1.00 25.87 682 THR A O 1
ATOM 5438 N N . ARG A 1 683 ? -2.304 47.226 -26.968 1.00 25.19 683 ARG A N 1
ATOM 5439 C CA . ARG A 1 683 ? -1.055 47.797 -27.463 1.00 25.42 683 ARG A CA 1
ATOM 5440 C C . ARG A 1 683 ? -1.134 49.321 -27.642 1.00 29.33 683 ARG A C 1
ATOM 5441 O O . ARG A 1 683 ? -0.164 50.042 -27.385 1.00 29.90 683 ARG A O 1
ATOM 5449 N N . VAL A 1 684 ? -2.284 49.805 -28.076 1.00 21.67 684 VAL A N 1
ATOM 5450 C CA . VAL A 1 684 ? -2.511 51.238 -28.235 1.00 30.36 684 VAL A CA 1
ATOM 5451 C C . VAL A 1 684 ? -2.556 51.936 -26.877 1.00 29.98 684 VAL A C 1
ATOM 5452 O O . VAL A 1 684 ? -2.047 53.026 -26.735 1.00 27.04 684 VAL A O 1
ATOM 5456 N N . GLU A 1 685 ? -3.144 51.304 -25.869 1.00 28.78 685 GLU A N 1
ATOM 5457 C CA . GLU A 1 685 ? -3.163 51.933 -24.559 1.00 37.71 685 GLU A CA 1
ATOM 5458 C C . GLU A 1 685 ? -1.752 51.924 -23.962 1.00 37.68 685 GLU A C 1
ATOM 5459 O O . GLU A 1 685 ? -1.358 52.867 -23.291 1.00 39.69 685 GLU A O 1
ATOM 5465 N N . GLU A 1 686 ? -0.979 50.881 -24.250 1.00 25.58 686 GLU A N 1
ATOM 5466 C CA . GLU A 1 686 ? 0.345 50.744 -23.685 1.00 33.52 686 GLU A CA 1
ATOM 5467 C C . GLU A 1 686 ? 1.327 51.768 -24.238 1.00 41.62 686 GLU A C 1
ATOM 5468 O O . GLU A 1 686 ? 2.162 52.279 -23.499 1.00 40.58 686 GLU A O 1
ATOM 5474 N N . PHE A 1 687 ? 1.235 52.066 -25.532 1.00 43.20 687 PHE A N 1
ATOM 5475 C CA . PHE A 1 687 ? 2.251 52.900 -26.187 1.00 34.17 687 PHE A CA 1
ATOM 5476 C C . PHE A 1 687 ? 1.763 54.290 -26.588 1.00 34.88 687 PHE A C 1
ATOM 5477 O O . PHE A 1 687 ? 2.578 55.166 -26.925 1.00 31.88 687 PHE A O 1
ATOM 5485 N N . CYS A 1 688 ? 0.448 54.501 -26.561 1.00 30.33 688 CYS A N 1
ATOM 5486 C CA . CYS A 1 688 ? -0.125 55.708 -27.150 1.00 30.35 688 CYS A CA 1
ATOM 5487 C C . CYS A 1 688 ? -1.213 56.364 -26.312 1.00 41.40 688 CYS A C 1
ATOM 5488 O O . CYS A 1 688 ? -2.012 57.144 -26.828 1.00 48.08 688 CYS A O 1
ATOM 5491 N N . SER A 1 689 ? -1.249 56.052 -25.024 1.00 44.40 689 SER A N 1
ATOM 5492 C CA . SER A 1 689 ? -2.238 56.662 -24.149 1.00 52.07 689 SER A CA 1
ATOM 5493 C C . SER A 1 689 ? -1.558 57.726 -23.305 1.00 46.14 689 SER A C 1
ATOM 5494 O O . SER A 1 689 ? -0.377 57.611 -22.984 1.00 52.95 689 SER A O 1
ATOM 5497 N N . GLY A 1 690 ? -2.311 58.763 -22.956 1.00 55.75 690 GLY A N 1
ATOM 5498 C CA . GLY A 1 690 ? -1.792 59.827 -22.118 1.00 58.69 690 GLY A CA 1
ATOM 5499 C C . GLY A 1 690 ? -0.724 60.645 -22.811 1.00 59.70 690 GLY A C 1
ATOM 5500 O O . GLY A 1 690 ? -0.970 61.245 -23.854 1.00 52.03 690 GLY A O 1
ATOM 5501 N N . LYS A 1 691 ? 0.468 60.663 -22.229 1.00 54.07 691 LYS A N 1
ATOM 5502 C CA . LYS A 1 691 ? 1.577 61.434 -22.771 1.00 63.78 691 LYS A CA 1
ATOM 5503 C C . LYS A 1 691 ? 2.280 60.666 -23.886 1.00 64.52 691 LYS A C 1
ATOM 5504 O O . LYS A 1 691 ? 2.859 61.263 -24.798 1.00 65.48 691 LYS A O 1
ATOM 5510 N N . ASN A 1 692 ? 2.205 59.340 -23.824 1.00 54.47 692 ASN A N 1
ATOM 5511 C CA . ASN A 1 692 ? 2.989 58.497 -24.720 1.00 49.68 692 ASN A CA 1
ATOM 5512 C C . ASN A 1 692 ? 2.484 58.500 -26.161 1.00 38.80 692 ASN A C 1
ATOM 5513 O O . ASN A 1 692 ? 1.272 58.563 -26.412 1.00 38.43 692 ASN A O 1
ATOM 5518 N N . TRP A 1 693 ? 3.439 58.464 -27.090 1.00 38.11 693 TRP A N 1
ATOM 5519 C CA . TRP A 1 693 ? 3.183 58.287 -28.519 1.00 36.71 693 TRP A CA 1
ATOM 5520 C C . TRP A 1 693 ? 4.372 57.547 -29.123 1.00 38.51 693 TRP A C 1
ATOM 5521 O O . TRP A 1 693 ? 5.186 58.125 -29.851 1.00 38.55 693 TRP A O 1
ATOM 5532 N N . ASP A 1 694 ? 4.477 56.266 -28.793 1.00 31.68 694 ASP A N 1
ATOM 5533 C CA . ASP A 1 694 ? 5.598 55.446 -29.227 1.00 34.85 694 ASP A CA 1
ATOM 5534 C C . ASP A 1 694 ? 5.164 54.474 -30.326 1.00 35.81 694 ASP A C 1
ATOM 5535 O O . ASP A 1 694 ? 5.034 53.275 -30.084 1.00 30.17 694 ASP A O 1
ATOM 5540 N N . ILE A 1 695 ? 4.947 55.000 -31.528 1.00 31.53 695 ILE A N 1
ATOM 5541 C CA . ILE A 1 695 ? 4.514 54.199 -32.672 1.00 30.80 695 ILE A CA 1
ATOM 5542 C C . ILE A 1 695 ? 5.547 53.130 -33.020 1.00 26.14 695 ILE A C 1
ATOM 5543 O O . ILE A 1 695 ? 5.211 52.063 -33.523 1.00 26.79 695 ILE A O 1
ATOM 5548 N N . GLU A 1 696 ? 6.814 53.415 -32.742 1.00 26.90 696 GLU A N 1
ATOM 5549 C CA . GLU A 1 696 ? 7.867 52.454 -33.034 1.00 27.68 696 GLU A CA 1
ATOM 5550 C C . GLU A 1 696 ? 7.717 51.163 -32.211 1.00 28.08 696 GLU A C 1
ATOM 5551 O O . GLU A 1 696 ? 7.778 50.050 -32.748 1.00 26.80 696 GLU A O 1
ATOM 5557 N N . SER A 1 697 ? 7.543 51.308 -30.902 1.00 29.31 697 SER A N 1
ATOM 5558 C CA . SER A 1 697 ? 7.316 50.141 -30.061 1.00 33.63 697 SER A CA 1
ATOM 5559 C C . SER A 1 697 ? 6.016 49.418 -30.444 1.00 27.45 697 SER A C 1
ATOM 5560 O O . SER A 1 697 ? 5.952 48.192 -30.399 1.00 24.45 697 SER A O 1
ATOM 5563 N N . LEU A 1 698 ? 4.985 50.190 -30.785 1.00 24.31 698 LEU A N 1
ATOM 5564 C CA . LEU A 1 698 ? 3.702 49.618 -31.199 1.00 21.83 698 LEU A CA 1
ATOM 5565 C C . LEU A 1 698 ? 3.921 48.720 -32.395 1.00 22.60 698 LEU A C 1
ATOM 5566 O O . LEU A 1 698 ? 3.460 47.583 -32.424 1.00 21.91 698 LEU A O 1
ATOM 5571 N N . LYS A 1 699 ? 4.636 49.245 -33.385 1.00 20.37 699 LYS A N 1
ATOM 5572 C CA . LYS A 1 699 ? 4.958 48.490 -34.587 1.00 27.50 699 LYS A CA 1
ATOM 5573 C C . LYS A 1 699 ? 5.677 47.173 -34.300 1.00 30.67 699 LYS A C 1
ATOM 5574 O O . LYS A 1 699 ? 5.310 46.116 -34.846 1.00 19.47 699 LYS A O 1
ATOM 5580 N N . ASN A 1 700 ? 6.711 47.246 -33.462 1.00 28.88 700 ASN A N 1
ATOM 5581 C CA . ASN A 1 700 ? 7.460 46.060 -33.062 1.00 29.71 700 ASN A CA 1
ATOM 5582 C C . ASN A 1 700 ? 6.578 45.066 -32.324 1.00 21.51 700 ASN A C 1
ATOM 5583 O O . ASN A 1 700 ? 6.692 43.861 -32.528 1.00 24.87 700 ASN A O 1
ATOM 5588 N N . SER A 1 701 ? 5.701 45.585 -31.471 1.00 22.36 701 SER A N 1
ATOM 5589 C CA . SER A 1 701 ? 4.779 44.757 -30.696 1.00 24.66 701 SER A CA 1
ATOM 5590 C C . SER A 1 701 ? 3.855 43.925 -31.605 1.00 28.02 701 SER A C 1
ATOM 5591 O O . SER A 1 701 ? 3.443 42.808 -31.247 1.00 23.53 701 SER A O 1
ATOM 5594 N N . LEU A 1 702 ? 3.547 44.481 -32.776 1.00 22.72 702 LEU A N 1
ATOM 5595 C CA . LEU A 1 702 ? 2.683 43.830 -33.775 1.00 27.33 702 LEU A CA 1
ATOM 5596 C C . LEU A 1 702 ? 3.466 43.021 -34.817 1.00 26.58 702 LEU A C 1
ATOM 5597 O O . LEU A 1 702 ? 2.887 42.485 -35.762 1.00 22.93 702 LEU A O 1
ATOM 5602 N N . SER A 1 703 ? 4.781 42.925 -34.637 1.00 21.24 703 SER A N 1
ATOM 5603 C CA . SER A 1 703 ? 5.660 42.333 -35.646 1.00 25.31 703 SER A CA 1
ATOM 5604 C C . SER A 1 703 ? 5.430 40.850 -35.910 1.00 25.75 703 SER A C 1
ATOM 5605 O O . SER A 1 703 ? 5.897 40.332 -36.927 1.00 26.90 703 SER A O 1
ATOM 5608 N N . PHE A 1 704 ? 4.732 40.163 -35.010 1.00 23.19 704 PHE A N 1
ATOM 5609 C CA . PHE A 1 704 ? 4.435 38.740 -35.218 1.00 24.36 704 PHE A CA 1
ATOM 5610 C C . PHE A 1 704 ? 3.443 38.519 -36.388 1.00 25.07 704 PHE A C 1
ATOM 5611 O O . PHE A 1 704 ? 3.389 37.438 -36.986 1.00 20.78 704 PHE A O 1
ATOM 5619 N N . PHE A 1 705 ? 2.673 39.555 -36.716 1.00 18.69 705 PHE A N 1
ATOM 5620 C CA . PHE A 1 705 ? 1.750 39.506 -37.848 1.00 21.28 705 PHE A CA 1
ATOM 5621 C C . PHE A 1 705 ? 2.479 39.503 -39.198 1.00 25.49 705 PHE A C 1
ATOM 5622 O O . PHE A 1 705 ? 3.640 39.929 -39.288 1.00 18.65 705 PHE A O 1
ATOM 5630 N N . PRO A 1 706 ? 1.798 39.043 -40.259 1.00 24.89 706 PRO A N 1
ATOM 5631 C CA . PRO A 1 706 ? 2.493 39.030 -41.547 1.00 27.35 706 PRO A CA 1
ATOM 5632 C C . PRO A 1 706 ? 2.615 40.423 -42.143 1.00 26.98 706 PRO A C 1
ATOM 5633 O O . PRO A 1 706 ? 1.778 41.295 -41.896 1.00 20.16 706 PRO A O 1
ATOM 5637 N N . ALA A 1 707 ? 3.691 40.629 -42.896 1.00 26.88 707 ALA A N 1
ATOM 5638 C CA . ALA A 1 707 ? 3.866 41.839 -43.678 1.00 25.40 707 ALA A CA 1
ATOM 5639 C C . ALA A 1 707 ? 2.660 42.022 -44.586 1.00 28.49 707 ALA A C 1
ATOM 5640 O O . ALA A 1 707 ? 2.067 41.032 -45.035 1.00 28.12 707 ALA A O 1
ATOM 5642 N N . GLY A 1 708 ? 2.288 43.274 -44.849 1.00 25.47 708 GLY A N 1
ATOM 5643 C CA . GLY A 1 708 ? 1.156 43.556 -45.715 1.00 24.05 708 GLY A CA 1
ATOM 5644 C C . GLY A 1 708 ? -0.115 43.856 -44.937 1.00 28.32 708 GLY A C 1
ATOM 5645 O O . GLY A 1 708 ? -1.179 44.117 -45.508 1.00 22.91 708 GLY A O 1
ATOM 5646 N N . LEU A 1 709 ? -0.016 43.813 -43.617 1.00 22.58 709 LEU A N 1
ATOM 5647 C CA . LEU A 1 709 ? -1.168 44.092 -42.780 1.00 23.90 709 LEU A CA 1
ATOM 5648 C C . LEU A 1 709 ? -1.203 45.552 -42.350 1.00 24.21 709 LEU A C 1
ATOM 5649 O O . LEU A 1 709 ? -2.188 46.243 -42.572 1.00 24.16 709 LEU A O 1
ATOM 5654 N N . PHE A 1 710 ? -0.114 46.025 -41.743 1.00 24.68 710 PHE A N 1
ATOM 5655 C CA . PHE A 1 710 ? -0.049 47.392 -41.254 1.00 27.28 710 PHE A CA 1
ATOM 5656 C C . PHE A 1 710 ? 1.054 48.189 -41.964 1.00 23.82 710 PHE A C 1
ATOM 5657 O O . PHE A 1 710 ? 2.133 47.670 -42.275 1.00 25.28 710 PHE A O 1
ATOM 5665 N N . ASP A 1 711 ? 0.777 49.448 -42.225 1.00 25.49 711 ASP A N 1
ATOM 5666 C CA . ASP A 1 711 ? 1.811 50.349 -42.716 1.00 27.33 711 ASP A CA 1
ATOM 5667 C C . ASP A 1 711 ? 1.831 51.566 -41.801 1.00 36.30 711 ASP A C 1
ATOM 5668 O O . ASP A 1 711 ? 1.146 52.545 -42.051 1.00 34.86 711 ASP A O 1
ATOM 5673 N N . LEU A 1 712 ? 2.607 51.491 -40.726 1.00 35.74 712 LEU A N 1
ATOM 5674 C CA . LEU A 1 712 ? 2.625 52.560 -39.733 1.00 34.79 712 LEU A CA 1
ATOM 5675 C C . LEU A 1 712 ? 3.746 53.577 -39.956 1.00 38.82 712 LEU A C 1
ATOM 5676 O O . LEU A 1 712 ? 3.815 54.586 -39.261 1.00 38.75 712 LEU A O 1
ATOM 5681 N N . ASP A 1 713 ? 4.612 53.310 -40.924 1.00 32.07 713 ASP A N 1
ATOM 5682 C CA . ASP A 1 713 ? 5.808 54.126 -41.133 1.00 49.76 713 ASP A CA 1
ATOM 5683 C C . ASP A 1 713 ? 5.500 55.591 -41.484 1.00 52.23 713 ASP A C 1
ATOM 5684 O O . ASP A 1 713 ? 5.929 56.500 -40.775 1.00 50.87 713 ASP A O 1
ATOM 5689 N N . GLU A 1 714 ? 4.763 55.815 -42.570 1.00 55.97 714 GLU A N 1
ATOM 5690 C CA . GLU A 1 714 ? 4.492 57.176 -43.041 1.00 56.20 714 GLU A CA 1
ATOM 5691 C C . GLU A 1 714 ? 3.035 57.567 -42.891 1.00 64.31 714 GLU A C 1
ATOM 5692 O O . GLU A 1 714 ? 2.410 58.021 -43.847 1.00 71.79 714 GLU A O 1
ATOM 5698 N N . LYS A 1 715 ? 2.490 57.379 -41.699 1.00 55.21 715 LYS A N 1
ATOM 5699 C CA . LYS A 1 715 ? 1.136 57.821 -41.424 1.00 47.67 715 LYS A CA 1
ATOM 5700 C C . LYS A 1 715 ? 1.161 58.785 -40.263 1.00 54.23 715 LYS A C 1
ATOM 5701 O O . LYS A 1 715 ? 1.986 58.652 -39.363 1.00 56.40 715 LYS A O 1
ATOM 5707 N N . GLN A 1 716 ? 0.271 59.768 -40.285 1.00 50.07 716 GLN A N 1
ATOM 5708 C CA . GLN A 1 716 ? 0.247 60.752 -39.214 1.00 48.44 716 GLN A CA 1
ATOM 5709 C C . GLN A 1 716 ? -1.153 60.834 -38.599 1.00 55.99 716 GLN A C 1
ATOM 5710 O O . GLN A 1 716 ? -1.976 61.674 -38.975 1.00 55.51 716 GLN A O 1
ATOM 5716 N N . PHE A 1 717 ? -1.396 59.937 -37.644 1.00 46.98 717 PHE A N 1
ATOM 5717 C CA . PHE A 1 717 ? -2.679 59.803 -36.956 1.00 38.60 717 PHE A CA 1
ATOM 5718 C C . PHE A 1 717 ? -3.009 60.970 -36.021 1.00 39.88 717 PHE A C 1
ATOM 5719 O O . PHE A 1 717 ? -2.140 61.459 -35.296 1.00 33.63 717 PHE A O 1
ATOM 5727 N N . SER A 1 718 ? -4.274 61.388 -36.036 1.00 38.65 718 SER A N 1
ATOM 5728 C CA . SER A 1 718 ? -4.724 62.562 -35.293 1.00 45.93 718 SER A CA 1
ATOM 5729 C C . SER A 1 718 ? -5.017 62.247 -33.834 1.00 42.68 718 SER A C 1
ATOM 5730 O O . SER A 1 718 ? -5.193 63.158 -33.024 1.00 36.64 718 SER A O 1
ATOM 5733 N N . SER A 1 719 ? -5.087 60.956 -33.515 1.00 40.07 719 SER A N 1
ATOM 5734 C CA . SER A 1 719 ? -5.407 60.497 -32.166 1.00 41.42 719 SER A CA 1
ATOM 5735 C C . SER A 1 719 ? -5.179 59.006 -32.041 1.00 40.52 719 SER A C 1
ATOM 5736 O O . SER A 1 719 ? -5.092 58.299 -33.047 1.00 28.94 719 SER A O 1
ATOM 5739 N N . SER A 1 720 ? -5.117 58.536 -30.800 1.00 34.32 720 SER A N 1
ATOM 5740 C CA . SER A 1 720 ? -5.054 57.109 -30.522 1.00 35.14 720 SER A CA 1
ATOM 5741 C C . SER A 1 720 ? -6.290 56.374 -31.051 1.00 27.41 720 SER A C 1
ATOM 5742 O O . SER A 1 720 ? -6.212 55.202 -31.413 1.00 31.09 720 SER A O 1
ATOM 5745 N N . GLU A 1 721 ? -7.419 57.071 -31.124 1.00 33.09 721 GLU A N 1
ATOM 5746 C CA . GLU A 1 721 ? -8.636 56.488 -31.655 1.00 36.42 721 GLU A CA 1
ATOM 5747 C C . GLU A 1 721 ? -8.493 56.215 -33.147 1.00 35.24 721 GLU A C 1
ATOM 5748 O O . GLU A 1 721 ? -8.885 55.159 -33.636 1.00 29.21 721 GLU A O 1
ATOM 5754 N N . GLU A 1 722 ? -7.930 57.168 -33.876 1.00 30.73 722 GLU A N 1
ATOM 5755 C CA . GLU A 1 722 ? -7.708 56.982 -35.306 1.00 30.34 722 GLU A CA 1
ATOM 5756 C C . GLU A 1 722 ? -6.749 55.826 -35.572 1.00 21.64 722 GLU A C 1
ATOM 5757 O O . GLU A 1 722 ? -6.958 55.022 -36.479 1.00 23.21 722 GLU A O 1
ATOM 5763 N N . LEU A 1 723 ? -5.699 55.764 -34.766 1.00 24.79 723 LEU A N 1
ATOM 5764 C CA . LEU A 1 723 ? -4.714 54.684 -34.790 1.00 20.31 723 LEU A CA 1
ATOM 5765 C C . LEU A 1 723 ? -5.359 53.321 -34.503 1.00 21.79 723 LEU A C 1
ATOM 5766 O O . LEU A 1 723 ? -5.142 52.345 -35.237 1.00 20.78 723 LEU A O 1
ATOM 5771 N N . HIS A 1 724 ? -6.152 53.271 -33.438 1.00 17.84 724 HIS A N 1
ATOM 5772 C CA . HIS A 1 724 ? -6.898 52.073 -33.063 1.00 23.99 724 HIS A CA 1
ATOM 5773 C C . HIS A 1 724 ? -7.767 51.576 -34.208 1.00 24.59 724 HIS A C 1
ATOM 5774 O O . HIS A 1 724 ? -7.795 50.380 -34.514 1.00 19.90 724 HIS A O 1
ATOM 5781 N N . ASP A 1 725 ? -8.505 52.500 -34.811 1.00 24.34 725 ASP A N 1
ATOM 5782 C CA . ASP A 1 725 ? -9.447 52.157 -35.869 1.00 24.56 725 ASP A CA 1
ATOM 5783 C C . ASP A 1 725 ? -8.755 51.617 -37.111 1.00 26.45 725 ASP A C 1
ATOM 5784 O O . ASP A 1 725 ? -9.227 50.656 -37.707 1.00 21.23 725 ASP A O 1
ATOM 5789 N N . TYR A 1 726 ? -7.654 52.255 -37.507 1.00 18.52 726 TYR A N 1
ATOM 5790 C CA . TYR A 1 726 ? -6.835 51.770 -38.609 1.00 20.92 726 TYR A CA 1
ATOM 5791 C C . TYR A 1 726 ? -6.357 50.333 -38.380 1.00 19.66 726 TYR A C 1
ATOM 5792 O O . TYR A 1 726 ? -6.520 49.480 -39.249 1.00 18.48 726 TYR A O 1
ATOM 5801 N N . LEU A 1 727 ? -5.749 50.078 -37.222 1.00 17.62 727 LEU A N 1
ATOM 5802 C CA . LEU A 1 727 ? -5.230 48.746 -36.910 1.00 18.23 727 LEU A CA 1
ATOM 5803 C C . LEU A 1 727 ? -6.357 47.712 -36.885 1.00 18.73 727 LEU A C 1
ATOM 5804 O O . LEU A 1 727 ? -6.245 46.637 -37.480 1.00 16.17 727 LEU A O 1
ATOM 5809 N N . PHE A 1 728 ? -7.464 48.051 -36.236 1.00 20.20 728 PHE A N 1
ATOM 5810 C CA . PHE A 1 728 ? -8.575 47.112 -36.183 1.00 19.74 728 PHE A CA 1
ATOM 5811 C C . PHE A 1 728 ? -9.131 46.840 -37.570 1.00 19.02 728 PHE A C 1
ATOM 5812 O O . PHE A 1 728 ? -9.364 45.697 -37.942 1.00 16.52 728 PHE A O 1
ATOM 5820 N N . ASN A 1 729 ? -9.378 47.905 -38.323 1.00 19.55 729 ASN A N 1
ATOM 5821 C CA . ASN A 1 729 ? -9.941 47.765 -39.652 1.00 19.73 729 ASN A CA 1
ATOM 5822 C C . ASN A 1 729 ? -9.082 46.941 -40.607 1.00 19.18 729 ASN A C 1
ATOM 5823 O O . ASN A 1 729 ? -9.615 46.193 -41.409 1.00 19.06 729 ASN A O 1
ATOM 5828 N N . ARG A 1 730 ? -7.760 47.072 -40.534 1.00 17.70 730 ARG A N 1
ATOM 5829 C CA . ARG A 1 730 ? -6.906 46.269 -41.399 1.00 15.42 730 ARG A CA 1
ATOM 5830 C C . ARG A 1 730 ? -7.075 44.774 -41.080 1.00 18.63 730 ARG A C 1
ATOM 5831 O O . ARG A 1 730 ? -7.215 43.935 -41.984 1.00 17.20 730 ARG A O 1
ATOM 5839 N N . LEU A 1 731 ? -7.038 44.452 -39.791 1.00 16.64 731 LEU A N 1
ATOM 5840 C CA . LEU A 1 731 ? -7.283 43.085 -39.327 1.00 18.41 731 LEU A CA 1
ATOM 5841 C C . LEU A 1 731 ? -8.641 42.590 -39.829 1.00 15.76 731 LEU A C 1
ATOM 5842 O O . LEU A 1 731 ? -8.745 41.508 -40.389 1.00 18.73 731 LEU A O 1
ATOM 5847 N N . TRP A 1 732 ? -9.674 43.399 -39.625 1.00 15.95 732 TRP A N 1
ATOM 5848 C CA . TRP A 1 732 ? -11.028 43.028 -40.023 1.00 17.49 732 TRP A CA 1
ATOM 5849 C C . TRP A 1 732 ? -11.139 42.855 -41.532 1.00 15.70 732 TRP A C 1
ATOM 5850 O O . TRP A 1 732 ? -11.745 41.891 -42.004 1.00 18.95 732 TRP A O 1
ATOM 5861 N N . GLU A 1 733 ? -10.539 43.776 -42.289 1.00 17.30 733 GLU A N 1
ATOM 5862 C CA . GLU A 1 733 ? -10.556 43.693 -43.755 1.00 20.18 733 GLU A CA 1
ATOM 5863 C C . GLU A 1 733 ? -9.892 42.398 -44.242 1.00 22.27 733 GLU A C 1
ATOM 5864 O O . GLU A 1 733 ? -10.412 41.715 -45.128 1.00 17.29 733 GLU A O 1
ATOM 5870 N N . GLU A 1 734 ? -8.751 42.038 -43.656 1.00 19.23 734 GLU A N 1
ATOM 5871 C CA . GLU A 1 734 ? -8.054 40.845 -44.126 1.00 19.89 734 GLU A CA 1
ATOM 5872 C C . GLU A 1 734 ? -8.804 39.555 -43.761 1.00 18.94 734 GLU A C 1
ATOM 5873 O O . GLU A 1 734 ? -8.821 38.597 -44.540 1.00 21.63 734 GLU A O 1
ATOM 5879 N N . TYR A 1 735 ? -9.415 39.535 -42.583 1.00 16.06 735 TYR A N 1
ATOM 5880 C CA . TYR A 1 735 ? -10.281 38.423 -42.168 1.00 15.97 735 TYR A CA 1
ATOM 5881 C C . TYR A 1 735 ? -11.412 38.216 -43.166 1.00 23.17 735 TYR A C 1
ATOM 5882 O O . TYR A 1 735 ? -11.690 37.085 -43.606 1.00 17.82 735 TYR A O 1
ATOM 5891 N N . GLN A 1 736 ? -12.054 39.317 -43.548 1.00 23.06 736 GLN A N 1
ATOM 5892 C CA . GLN A 1 736 ? -13.171 39.231 -44.467 1.00 23.92 736 GLN A CA 1
ATOM 5893 C C . GLN A 1 736 ? -12.700 38.776 -45.842 1.00 24.90 736 GLN A C 1
ATOM 5894 O O . GLN A 1 736 ? -13.362 37.951 -46.457 1.00 24.63 736 GLN A O 1
ATOM 5900 N N . ARG A 1 737 ? -11.549 39.278 -46.303 1.00 21.58 737 ARG A N 1
ATOM 5901 C CA . ARG A 1 737 ? -10.963 38.789 -47.552 1.00 24.82 737 ARG A CA 1
ATOM 5902 C C . ARG A 1 737 ? -10.767 37.273 -47.530 1.00 33.60 737 ARG A C 1
ATOM 5903 O O . ARG A 1 737 ? -11.087 36.599 -48.500 1.00 29.51 737 ARG A O 1
ATOM 5911 N N . LYS A 1 738 ? -10.221 36.744 -46.433 1.00 28.72 738 LYS A N 1
ATOM 5912 C CA . LYS A 1 738 ? -9.922 35.318 -46.349 1.00 27.97 738 LYS A CA 1
ATOM 5913 C C . LYS A 1 738 ? -11.191 34.462 -46.381 1.00 27.97 738 LYS A C 1
ATOM 5914 O O . LYS A 1 738 ? -11.171 33.364 -46.938 1.00 25.40 738 LYS A O 1
ATOM 5920 N N . LYS A 1 739 ? -12.284 34.959 -45.799 1.00 21.27 739 LYS A N 1
ATOM 5921 C CA . LYS A 1 739 ? -13.569 34.274 -45.907 1.00 24.20 739 LYS A CA 1
ATOM 5922 C C . LYS A 1 739 ? -13.912 34.043 -47.371 1.00 31.53 739 LYS A C 1
ATOM 5923 O O . LYS A 1 739 ? -14.332 32.950 -47.760 1.00 24.55 739 LYS A O 1
ATOM 5929 N N . GLN A 1 740 ? -13.717 35.086 -48.179 1.00 30.67 740 GLN A N 1
ATOM 5930 C CA . GLN A 1 740 ? -14.031 35.038 -49.601 1.00 28.47 740 GLN A CA 1
ATOM 5931 C C . GLN A 1 740 ? -13.124 34.083 -50.367 1.00 36.10 740 GLN A C 1
ATOM 5932 O O . GLN A 1 740 ? -13.588 33.319 -51.211 1.00 37.76 740 GLN A O 1
ATOM 5938 N N . GLU A 1 741 ? -11.828 34.133 -50.080 1.00 28.92 741 GLU A N 1
ATOM 5939 C CA . GLU A 1 741 ? -10.872 33.256 -50.753 1.00 35.36 741 GLU A CA 1
ATOM 5940 C C . GLU A 1 741 ? -11.037 31.784 -50.381 1.00 32.41 741 GLU A C 1
ATOM 5941 O O . GLU A 1 741 ? -10.864 30.899 -51.218 1.00 33.00 741 GLU A O 1
ATOM 5947 N N . ILE A 1 742 ? -11.332 31.524 -49.116 1.00 25.88 742 ILE A N 1
ATOM 5948 C CA . ILE A 1 742 ? -11.357 30.155 -48.615 1.00 26.61 742 ILE A CA 1
ATOM 5949 C C . ILE A 1 742 ? -12.758 29.539 -48.731 1.00 28.47 742 ILE A C 1
ATOM 5950 O O . ILE A 1 742 ? -12.912 28.340 -49.004 1.00 26.52 742 ILE A O 1
ATOM 5955 N N . GLY A 1 743 ? -13.777 30.369 -48.533 1.00 19.74 743 GLY A N 1
ATOM 5956 C CA . GLY A 1 743 ? -15.151 29.902 -48.549 1.00 26.61 743 GLY A CA 1
ATOM 5957 C C . GLY A 1 743 ? -15.631 29.441 -47.188 1.00 27.77 743 GLY A C 1
ATOM 5958 O O . GLY A 1 743 ? -14.927 29.584 -46.178 1.00 23.10 743 GLY A O 1
ATOM 5959 N N . GLU A 1 744 ? -16.824 28.855 -47.159 1.00 15.60 744 GLU A N 1
ATOM 5960 C CA . GLU A 1 744 ? -17.482 28.553 -45.886 1.00 19.28 744 GLU A CA 1
ATOM 5961 C C . GLU A 1 744 ? -16.781 27.536 -44.991 1.00 18.34 744 GLU A C 1
ATOM 5962 O O . GLU A 1 744 ? -17.090 27.445 -43.819 1.00 22.40 744 GLU A O 1
ATOM 5968 N N . ASP A 1 745 ? -15.844 26.764 -45.518 1.00 18.03 745 ASP A N 1
ATOM 5969 C CA . ASP A 1 745 ? -15.111 25.846 -44.646 1.00 18.83 745 ASP A CA 1
ATOM 5970 C C . ASP A 1 745 ? -14.169 26.598 -43.694 1.00 19.05 745 ASP A C 1
ATOM 5971 O O . ASP A 1 745 ? -13.595 26.003 -42.785 1.00 20.76 745 ASP A O 1
ATOM 5976 N N . TYR A 1 746 ? -13.966 27.884 -43.957 1.00 18.06 746 TYR A N 1
ATOM 5977 C CA . TYR A 1 746 ? -13.066 28.710 -43.131 1.00 20.84 746 TYR A CA 1
ATOM 5978 C C . TYR A 1 746 ? -13.493 28.627 -41.670 1.00 20.17 746 TYR A C 1
ATOM 5979 O O . TYR A 1 746 ? -12.646 28.502 -40.792 1.00 17.52 746 TYR A O 1
ATOM 5988 N N . ARG A 1 747 ? -14.804 28.685 -41.420 1.00 18.66 747 ARG A N 1
ATOM 5989 C CA . ARG A 1 747 ? -15.344 28.576 -40.058 1.00 21.57 747 ARG A CA 1
ATOM 5990 C C . ARG A 1 747 ? -14.903 27.318 -39.314 1.00 22.80 747 ARG A C 1
ATOM 5991 O O . ARG A 1 747 ? -14.581 27.377 -38.125 1.00 18.75 747 ARG A O 1
ATOM 5999 N N . LYS A 1 748 ? -14.933 26.173 -39.992 1.00 20.48 748 LYS A N 1
ATOM 6000 C CA . LYS A 1 748 ? -14.495 24.934 -39.368 1.00 22.26 748 LYS A CA 1
ATOM 6001 C C . LYS A 1 748 ? -12.991 24.976 -39.084 1.00 18.66 748 LYS A C 1
ATOM 6002 O O . LYS A 1 748 ? -12.538 24.488 -38.035 1.00 17.90 748 LYS A O 1
ATOM 6008 N N . VAL A 1 749 ? -12.230 25.544 -40.022 1.00 18.28 749 VAL A N 1
ATOM 6009 C CA . VAL A 1 749 ? -10.780 25.690 -39.858 1.00 22.92 749 VAL A CA 1
ATOM 6010 C C . VAL A 1 749 ? -10.486 26.521 -38.624 1.00 22.76 749 VAL A C 1
ATOM 6011 O O . VAL A 1 749 ? -9.623 26.162 -37.809 1.00 17.55 749 VAL A O 1
ATOM 6015 N N . ILE A 1 750 ? -11.228 27.614 -38.480 1.00 17.82 750 ILE A N 1
ATOM 6016 C CA . ILE A 1 750 ? -11.043 28.525 -37.376 1.00 14.41 750 ILE A CA 1
ATOM 6017 C C . ILE A 1 750 ? -11.362 27.823 -36.066 1.00 20.47 750 ILE A C 1
ATOM 6018 O O . ILE A 1 750 ? -10.611 27.941 -35.095 1.00 17.49 750 ILE A O 1
ATOM 6023 N N . ARG A 1 751 ? -12.446 27.058 -36.043 1.00 17.72 751 ARG A N 1
ATOM 6024 C CA . ARG A 1 751 ? -12.799 26.346 -34.837 1.00 19.30 751 ARG A CA 1
ATOM 6025 C C . ARG A 1 751 ? -11.668 25.388 -34.461 1.00 19.47 751 ARG A C 1
ATOM 6026 O O . ARG A 1 751 ? -11.279 25.311 -33.298 1.00 20.66 751 ARG A O 1
ATOM 6034 N N . PHE A 1 752 ? -11.144 24.673 -35.449 1.00 19.22 752 PHE A N 1
ATOM 6035 C CA . PHE A 1 752 ? -10.066 23.739 -35.188 1.00 22.01 752 PHE A CA 1
ATOM 6036 C C . PHE A 1 752 ? -8.839 24.447 -34.600 1.00 24.33 752 PHE A C 1
ATOM 6037 O O . PHE A 1 752 ? -8.261 23.994 -33.603 1.00 20.06 752 PHE A O 1
ATOM 6045 N N . LEU A 1 753 ? -8.433 25.545 -35.230 1.00 15.20 753 LEU A N 1
ATOM 6046 C CA . LEU A 1 753 ? -7.265 26.288 -34.763 1.00 17.17 753 LEU A CA 1
ATOM 6047 C C . LEU A 1 753 ? -7.479 26.871 -33.357 1.00 20.26 753 LEU A C 1
ATOM 6048 O O . LEU A 1 753 ? -6.584 26.779 -32.501 1.00 19.01 753 LEU A O 1
ATOM 6053 N N . MET A 1 754 ? -8.655 27.457 -33.111 1.00 15.51 754 MET A N 1
ATOM 6054 C CA . MET A 1 754 ? -8.979 27.985 -31.787 1.00 19.68 754 MET A CA 1
ATOM 6055 C C . MET A 1 754 ? -8.870 26.920 -30.706 1.00 23.16 754 MET A C 1
ATOM 6056 O O . MET A 1 754 ? -8.253 27.143 -29.663 1.00 15.59 754 MET A O 1
ATOM 6061 N N . LEU A 1 755 ? -9.488 25.766 -30.942 1.00 16.71 755 LEU A N 1
ATOM 6062 C CA . LEU A 1 755 ? -9.412 24.686 -29.962 1.00 20.01 755 LEU A CA 1
ATOM 6063 C C . LEU A 1 755 ? -7.968 24.239 -29.715 1.00 17.39 755 LEU A C 1
ATOM 6064 O O . LEU A 1 755 ? -7.533 24.112 -28.565 1.00 21.48 755 LEU A O 1
ATOM 6069 N N . ARG A 1 756 ? -7.228 24.017 -30.791 1.00 18.84 756 ARG A N 1
ATOM 6070 C CA . ARG A 1 756 ? -5.819 23.621 -30.681 1.00 19.04 756 ARG A CA 1
ATOM 6071 C C . ARG A 1 756 ? -4.966 24.649 -29.909 1.00 21.83 756 ARG A C 1
ATOM 6072 O O . ARG A 1 756 ? -4.146 24.278 -29.058 1.00 19.37 756 ARG A O 1
ATOM 6080 N N . ILE A 1 757 ? -5.147 25.930 -30.231 1.00 17.19 757 ILE A N 1
ATOM 6081 C CA . ILE A 1 757 ? -4.319 26.989 -29.656 1.00 19.06 757 ILE A CA 1
ATOM 6082 C C . ILE A 1 757 ? -4.628 27.083 -28.171 1.00 18.75 757 ILE A C 1
ATOM 6083 O O . ILE A 1 757 ? -3.718 27.179 -27.346 1.00 20.82 757 ILE A O 1
ATOM 6088 N N . ILE A 1 758 ? -5.914 27.016 -27.834 1.00 16.85 758 ILE A N 1
ATOM 6089 C CA . ILE A 1 758 ? -6.326 27.123 -26.454 1.00 18.40 758 ILE A CA 1
ATOM 6090 C C . ILE A 1 758 ? -5.872 25.886 -25.667 1.00 17.18 758 ILE A C 1
ATOM 6091 O O . ILE A 1 758 ? -5.314 26.024 -24.595 1.00 18.17 758 ILE A O 1
ATOM 6096 N N . ASP A 1 759 ? -6.069 24.692 -26.210 1.00 13.70 759 ASP A N 1
ATOM 6097 C CA . ASP A 1 759 ? -5.620 23.479 -25.517 1.00 19.90 759 ASP A CA 1
ATOM 6098 C C . ASP A 1 759 ? -4.109 23.474 -25.315 1.00 19.49 759 ASP A C 1
ATOM 6099 O O . ASP A 1 759 ? -3.635 23.093 -24.258 1.00 18.95 759 ASP A O 1
ATOM 6104 N N . ASP A 1 760 ? -3.359 23.903 -26.325 1.00 18.97 760 ASP A N 1
ATOM 6105 C CA . ASP A 1 760 ? -1.902 23.928 -26.210 1.00 20.81 760 ASP A CA 1
ATOM 6106 C C . ASP A 1 760 ? -1.426 24.899 -25.133 1.00 22.27 760 ASP A C 1
ATOM 6107 O O . ASP A 1 760 ? -0.535 24.560 -24.335 1.00 19.47 760 ASP A O 1
ATOM 6112 N N . HIS A 1 761 ? -2.001 26.104 -25.112 1.00 19.27 761 HIS A N 1
ATOM 6113 C CA . HIS A 1 761 ? -1.584 27.112 -24.141 1.00 20.39 761 HIS A CA 1
ATOM 6114 C C . HIS A 1 761 ? -1.989 26.674 -22.741 1.00 26.53 761 HIS A C 1
ATOM 6115 O O . HIS A 1 761 ? -1.227 26.860 -21.794 1.00 19.33 761 HIS A O 1
ATOM 6122 N N . TRP A 1 762 ? -3.172 26.059 -22.620 1.00 20.46 762 TRP A N 1
ATOM 6123 C CA . TRP A 1 762 ? -3.657 25.601 -21.320 1.00 22.12 762 TRP A CA 1
ATOM 6124 C C . TRP A 1 762 ? -2.747 24.490 -20.772 1.00 19.12 762 TRP A C 1
ATOM 6125 O O . TRP A 1 762 ? -2.370 24.533 -19.606 1.00 23.98 762 TRP A O 1
ATOM 6136 N N . ARG A 1 763 ? -2.379 23.527 -21.628 1.00 18.42 763 ARG A N 1
ATOM 6137 C CA . ARG A 1 763 ? -1.466 22.440 -21.265 1.00 26.48 763 ARG A CA 1
ATOM 6138 C C . ARG A 1 763 ? -0.139 22.982 -20.756 1.00 30.06 763 ARG A C 1
ATOM 6139 O O . ARG A 1 763 ? 0.380 22.542 -19.734 1.00 22.59 763 ARG A O 1
ATOM 6147 N N . ARG A 1 764 ? 0.428 23.941 -21.474 1.00 21.41 764 ARG A N 1
ATOM 6148 C CA . ARG A 1 764 ? 1.732 24.447 -21.065 1.00 23.03 764 ARG A CA 1
ATOM 6149 C C . ARG A 1 764 ? 1.613 25.338 -19.841 1.00 21.26 764 ARG A C 1
ATOM 6150 O O . ARG A 1 764 ? 2.503 25.329 -18.983 1.00 26.53 764 ARG A O 1
ATOM 6158 N N . TYR A 1 765 ? 0.508 26.070 -19.725 1.00 16.79 765 TYR A N 1
ATOM 6159 C CA . TYR A 1 765 ? 0.272 26.884 -18.529 1.00 20.30 765 TYR A CA 1
ATOM 6160 C C . TYR A 1 765 ? 0.227 25.996 -17.274 1.00 25.05 765 TYR A C 1
ATOM 6161 O O . TYR A 1 765 ? 0.822 26.337 -16.248 1.00 27.80 765 TYR A O 1
ATOM 6170 N N . LEU A 1 766 ? -0.451 24.855 -17.371 1.00 21.25 766 LEU A N 1
ATOM 6171 C CA . LEU A 1 766 ? -0.511 23.892 -16.256 1.00 23.56 766 LEU A CA 1
ATOM 6172 C C . LEU A 1 766 ? 0.889 23.475 -15.817 1.00 30.09 766 LEU A C 1
ATOM 6173 O O . LEU A 1 766 ? 1.190 23.437 -14.626 1.00 28.50 766 LEU A O 1
ATOM 6178 N N . GLU A 1 767 ? 1.735 23.158 -16.792 1.00 29.22 767 GLU A N 1
ATOM 6179 C CA . GLU A 1 767 ? 3.093 22.700 -16.516 1.00 32.24 767 GLU A CA 1
ATOM 6180 C C . GLU A 1 767 ? 3.887 23.767 -15.774 1.00 35.03 767 GLU A C 1
ATOM 6181 O O . GLU A 1 767 ? 4.637 23.453 -14.857 1.00 36.68 767 GLU A O 1
ATOM 6187 N N . GLU A 1 768 ? 3.690 25.031 -16.142 1.00 30.57 768 GLU A N 1
ATOM 6188 C CA . GLU A 1 768 ? 4.413 26.138 -15.521 1.00 30.33 768 GLU A CA 1
ATOM 6189 C C . GLU A 1 768 ? 3.875 26.500 -14.134 1.00 36.95 768 GLU A C 1
ATOM 6190 O O . GLU A 1 768 ? 4.662 26.804 -13.235 1.00 36.03 768 GLU A O 1
ATOM 6196 N N . VAL A 1 769 ? 2.555 26.484 -13.942 1.00 29.26 769 VAL A N 1
ATOM 6197 C CA . VAL A 1 769 ? 2.025 26.830 -12.623 1.00 34.01 769 VAL A CA 1
ATOM 6198 C C . VAL A 1 769 ? 2.332 25.734 -11.615 1.00 35.79 769 VAL A C 1
ATOM 6199 O O . VAL A 1 769 ? 2.373 25.985 -10.413 1.00 38.53 769 VAL A O 1
ATOM 6203 N N . GLU A 1 770 ? 2.535 24.517 -12.105 1.00 33.10 770 GLU A N 1
ATOM 6204 C CA . GLU A 1 770 ? 2.973 23.425 -11.252 1.00 35.61 770 GLU A CA 1
ATOM 6205 C C . GLU A 1 770 ? 4.332 23.764 -10.628 1.00 36.08 770 GLU A C 1
ATOM 6206 O O . GLU A 1 770 ? 4.556 23.509 -9.447 1.00 37.09 770 GLU A O 1
ATOM 6212 N N . HIS A 1 771 ? 5.220 24.358 -11.425 1.00 37.69 771 HIS A N 1
ATOM 6213 C CA . HIS A 1 771 ? 6.513 24.852 -10.942 1.00 41.02 771 HIS A CA 1
ATOM 6214 C C . HIS A 1 771 ? 6.333 25.899 -9.848 1.00 35.17 771 HIS A C 1
ATOM 6215 O O . HIS A 1 771 ? 6.956 25.816 -8.789 1.00 37.24 771 HIS A O 1
ATOM 6222 N N . VAL A 1 772 ? 5.482 26.887 -10.110 1.00 32.01 772 VAL A N 1
ATOM 6223 C CA . VAL A 1 772 ? 5.215 27.965 -9.153 1.00 28.93 772 VAL A CA 1
ATOM 6224 C C . VAL A 1 772 ? 4.592 27.429 -7.862 1.00 32.01 772 VAL A C 1
ATOM 6225 O O . VAL A 1 772 ? 4.878 27.917 -6.757 1.00 29.74 772 VAL A O 1
ATOM 6229 N N . LYS A 1 773 ? 3.734 26.425 -8.019 1.00 29.91 773 LYS A N 1
ATOM 6230 C CA . LYS A 1 773 ? 3.107 25.746 -6.893 1.00 35.75 773 LYS A CA 1
ATOM 6231 C C . LYS A 1 773 ? 4.192 25.189 -5.974 1.00 38.16 773 LYS A C 1
ATOM 6232 O O . LYS A 1 773 ? 4.205 25.455 -4.772 1.00 41.49 773 LYS A O 1
ATOM 6238 N N . GLU A 1 774 ? 5.123 24.447 -6.558 1.00 37.48 774 GLU A N 1
ATOM 6239 C CA . GLU A 1 774 ? 6.238 23.890 -5.806 1.00 37.25 774 GLU A CA 1
ATOM 6240 C C . GLU A 1 774 ? 7.106 24.986 -5.207 1.00 40.71 774 GLU A C 1
ATOM 6241 O O . GLU A 1 774 ? 7.488 24.919 -4.039 1.00 40.77 774 GLU A O 1
ATOM 6247 N N . ALA A 1 775 ? 7.392 26.004 -6.010 1.00 32.87 775 ALA A N 1
ATOM 6248 C CA . ALA A 1 775 ? 8.242 27.112 -5.586 1.00 35.24 775 ALA A CA 1
ATOM 6249 C C . ALA A 1 775 ? 7.701 27.843 -4.364 1.00 45.93 775 ALA A C 1
ATOM 6250 O O . ALA A 1 775 ? 8.440 28.116 -3.420 1.00 46.29 775 ALA A O 1
ATOM 6252 N N . VAL A 1 776 ? 6.416 28.168 -4.390 1.00 35.98 776 VAL A N 1
ATOM 6253 C CA . VAL A 1 776 ? 5.787 28.936 -3.317 1.00 34.63 776 VAL A CA 1
ATOM 6254 C C . VAL A 1 776 ? 5.640 28.099 -2.044 1.00 45.40 776 VAL A C 1
ATOM 6255 O O . VAL A 1 776 ? 5.755 28.611 -0.930 1.00 40.70 776 VAL A O 1
ATOM 6259 N N . GLN A 1 777 ? 5.402 26.804 -2.214 1.00 41.69 777 GLN A N 1
ATOM 6260 C CA . GLN A 1 777 ? 5.145 25.947 -1.065 1.00 56.01 777 GLN A CA 1
ATOM 6261 C C . GLN A 1 777 ? 6.449 25.420 -0.467 1.00 60.74 777 GLN A C 1
ATOM 6262 O O . GLN A 1 777 ? 6.439 24.692 0.525 1.00 70.56 777 GLN A O 1
ATOM 6268 N N . LEU A 1 778 ? 7.571 25.801 -1.066 1.00 56.45 778 LEU A N 1
ATOM 6269 C CA . LEU A 1 778 ? 8.875 25.449 -0.520 1.00 60.54 778 LEU A CA 1
ATOM 6270 C C . LEU A 1 778 ? 9.580 26.683 0.045 1.00 62.77 778 LEU A C 1
ATOM 6271 O O . LEU A 1 778 ? 10.557 26.563 0.776 1.00 72.52 778 LEU A O 1
ATOM 6276 N N . ARG A 1 779 ? 9.074 27.866 -0.292 1.00 69.44 779 ARG A N 1
ATOM 6277 C CA . ARG A 1 779 ? 9.560 29.109 0.303 1.00 67.90 779 ARG A CA 1
ATOM 6278 C C . ARG A 1 779 ? 8.711 29.470 1.519 1.00 75.87 779 ARG A C 1
ATOM 6279 O O . ARG A 1 779 ? 8.754 30.605 1.996 1.00 79.12 779 ARG A O 1
ATOM 6287 N N . SER A 1 780 ? 7.954 28.480 1.999 1.00 105.48 780 SER A N 1
ATOM 6288 C CA . SER A 1 780 ? 7.032 28.582 3.139 1.00 106.27 780 SER A CA 1
ATOM 6289 C C . SER A 1 780 ? 7.364 29.656 4.175 1.00 113.62 780 SER A C 1
ATOM 6290 O O . SER A 1 780 ? 6.614 29.864 5.131 1.00 113.63 780 SER A O 1
ATOM 6293 N N . ASP A 1 785 ? 1.184 34.177 4.049 1.00 63.08 785 ASP A N 1
ATOM 6294 C CA . ASP A 1 785 ? 0.633 32.861 3.722 1.00 68.16 785 ASP A CA 1
ATOM 6295 C C . ASP A 1 785 ? 0.776 32.596 2.233 1.00 53.89 785 ASP A C 1
ATOM 6296 O O . ASP A 1 785 ? 0.614 33.513 1.423 1.00 63.19 785 ASP A O 1
ATOM 6301 N N . PRO A 1 786 ? 1.067 31.338 1.862 1.00 49.29 786 PRO A N 1
ATOM 6302 C CA . PRO A 1 786 ? 1.440 31.063 0.474 1.00 44.07 786 PRO A CA 1
ATOM 6303 C C . PRO A 1 786 ? 0.249 31.181 -0.475 1.00 37.11 786 PRO A C 1
ATOM 6304 O O . PRO A 1 786 ? 0.458 31.234 -1.683 1.00 36.73 786 PRO A O 1
ATOM 6308 N N . ILE A 1 787 ? -0.968 31.219 0.063 1.00 30.51 787 ILE A N 1
ATOM 6309 C CA . ILE A 1 787 ? -2.167 31.367 -0.770 1.00 34.89 787 ILE A CA 1
ATOM 6310 C C . ILE A 1 787 ? -2.170 32.700 -1.537 1.00 35.77 787 ILE A C 1
ATOM 6311 O O . ILE A 1 787 ? -2.411 32.747 -2.753 1.00 22.69 787 ILE A O 1
ATOM 6316 N N . VAL A 1 788 ? -1.922 33.784 -0.811 1.00 31.65 788 VAL A N 1
ATOM 6317 C CA . VAL A 1 788 ? -1.963 35.122 -1.398 1.00 34.79 788 VAL A CA 1
ATOM 6318 C C . VAL A 1 788 ? -0.917 35.266 -2.498 1.00 32.37 788 VAL A C 1
ATOM 6319 O O . VAL A 1 788 ? -1.207 35.731 -3.596 1.00 33.87 788 VAL A O 1
ATOM 6323 N N . GLU A 1 789 ? 0.299 34.840 -2.191 1.00 32.54 789 GLU A N 1
ATOM 6324 C CA . GLU A 1 789 ? 1.407 34.943 -3.114 1.00 30.25 789 GLU A CA 1
ATOM 6325 C C . GLU A 1 789 ? 1.189 34.096 -4.366 1.00 35.50 789 GLU A C 1
ATOM 6326 O O . GLU A 1 789 ? 1.504 34.525 -5.476 1.00 27.69 789 GLU A O 1
ATOM 6332 N N . PHE A 1 790 ? 0.645 32.896 -4.194 1.00 30.11 790 PHE A N 1
ATOM 6333 C CA . PHE A 1 790 ? 0.344 32.033 -5.334 1.00 33.03 790 PHE A CA 1
ATOM 6334 C C . PHE A 1 790 ? -0.789 32.617 -6.196 1.00 27.44 790 PHE A C 1
ATOM 6335 O O . PHE A 1 790 ? -0.722 32.554 -7.423 1.00 29.35 790 PHE A O 1
ATOM 6343 N N . LYS A 1 791 ? -1.820 33.165 -5.552 1.00 24.35 791 LYS A N 1
ATOM 6344 C CA . LYS A 1 791 ? -2.941 33.785 -6.258 1.00 25.48 791 LYS A CA 1
ATOM 6345 C C . LYS A 1 791 ? -2.464 34.852 -7.240 1.00 33.45 791 LYS A C 1
ATOM 6346 O O . LYS A 1 791 ? -2.837 34.851 -8.415 1.00 30.19 791 LYS A O 1
ATOM 6352 N N . LYS A 1 792 ? -1.635 35.767 -6.753 1.00 29.34 792 LYS A N 1
ATOM 6353 C CA . LYS A 1 792 ? -1.233 36.896 -7.578 1.00 25.51 792 LYS A CA 1
ATOM 6354 C C . LYS A 1 792 ? -0.309 36.450 -8.685 1.00 24.54 792 LYS A C 1
ATOM 6355 O O . LYS A 1 792 ? -0.334 37.018 -9.774 1.00 32.84 792 LYS A O 1
ATOM 6361 N N . GLU A 1 793 ? 0.483 35.410 -8.431 1.00 21.19 793 GLU A N 1
ATOM 6362 C CA . GLU A 1 793 ? 1.393 34.928 -9.445 1.00 22.96 793 GLU A CA 1
ATOM 6363 C C . GLU A 1 793 ? 0.672 34.194 -10.574 1.00 30.28 793 GLU A C 1
ATOM 6364 O O . GLU A 1 793 ? 1.060 34.297 -11.745 1.00 26.15 793 GLU A O 1
ATOM 6370 N N . THR A 1 794 ? -0.366 33.441 -10.219 1.00 23.29 794 THR A N 1
ATOM 6371 C CA . THR A 1 794 ? -1.162 32.739 -11.219 1.00 28.76 794 THR A CA 1
ATOM 6372 C C . THR A 1 794 ? -1.941 33.723 -12.082 1.00 19.73 794 THR A C 1
ATOM 6373 O O . THR A 1 794 ? -2.037 33.534 -13.297 1.00 25.18 794 THR A O 1
ATOM 6377 N N . TYR A 1 795 ? -2.498 34.762 -11.456 1.00 23.65 795 TYR A N 1
ATOM 6378 C CA . TYR A 1 795 ? -3.187 35.828 -12.173 1.00 26.35 795 TYR A CA 1
ATOM 6379 C C . TYR A 1 795 ? -2.302 36.402 -13.282 1.00 26.40 795 TYR A C 1
ATOM 6380 O O . TYR A 1 795 ? -2.733 36.534 -14.424 1.00 21.52 795 TYR A O 1
ATOM 6389 N N . TYR A 1 796 ? -1.070 36.756 -12.932 1.00 21.10 796 TYR A N 1
ATOM 6390 C CA . TYR A 1 796 ? -0.128 37.282 -13.918 1.00 24.84 796 TYR A CA 1
ATOM 6391 C C . TYR A 1 796 ? 0.056 36.307 -15.076 1.00 21.48 796 TYR A C 1
ATOM 6392 O O . TYR A 1 796 ? -0.064 36.683 -16.237 1.00 22.06 796 TYR A O 1
ATOM 6401 N N . MET A 1 797 ? 0.344 35.054 -14.755 1.00 17.54 797 MET A N 1
ATOM 6402 C CA . MET A 1 797 ? 0.607 34.051 -15.776 1.00 25.09 797 MET A CA 1
ATOM 6403 C C . MET A 1 797 ? -0.620 33.788 -16.637 1.00 16.68 797 MET A C 1
ATOM 6404 O O . MET A 1 797 ? -0.505 33.639 -17.868 1.00 18.03 797 MET A O 1
ATOM 6409 N N . PHE A 1 798 ? -1.780 33.729 -15.981 1.00 19.60 798 PHE A N 1
ATOM 6410 C CA . PHE A 1 798 ? -3.052 33.447 -16.653 1.00 18.77 798 PHE A CA 1
ATOM 6411 C C . PHE A 1 798 ? -3.413 34.601 -17.588 1.00 19.41 798 PHE A C 1
ATOM 6412 O O . PHE A 1 798 ? -3.844 34.389 -18.716 1.00 20.24 798 PHE A O 1
ATOM 6420 N N . ASP A 1 799 ? -3.227 35.821 -17.093 1.00 21.66 799 ASP A N 1
ATOM 6421 C CA . ASP A 1 799 ? -3.410 37.033 -17.889 1.00 20.37 799 ASP A CA 1
ATOM 6422 C C . ASP A 1 799 ? -2.510 37.002 -19.141 1.00 17.52 799 ASP A C 1
ATOM 6423 O O . ASP A 1 799 ? -2.972 37.268 -20.261 1.00 17.39 799 ASP A O 1
ATOM 6428 N N . GLU A 1 800 ? -1.235 36.665 -18.953 1.00 17.73 800 GLU A N 1
ATOM 6429 C CA . GLU A 1 800 ? -0.305 36.559 -20.072 1.00 19.02 800 GLU A CA 1
ATOM 6430 C C . GLU A 1 800 ? -0.732 35.441 -21.018 1.00 22.95 800 GLU A C 1
ATOM 6431 O O . GLU A 1 800 ? -0.601 35.575 -22.238 1.00 17.81 800 GLU A O 1
ATOM 6437 N N . MET A 1 801 ? -1.199 34.324 -20.460 1.00 17.98 801 MET A N 1
ATOM 6438 C CA . MET A 1 801 ? -1.659 33.227 -21.306 1.00 20.62 801 MET A CA 1
ATOM 6439 C C . MET A 1 801 ? -2.754 33.703 -22.249 1.00 15.33 801 MET A C 1
ATOM 6440 O O . MET A 1 801 ? -2.756 33.361 -23.435 1.00 21.68 801 MET A O 1
ATOM 6445 N N . MET A 1 802 ? -3.688 34.487 -21.727 1.00 16.92 802 MET A N 1
ATOM 6446 C CA . MET A 1 802 ? -4.798 34.960 -22.549 1.00 16.84 802 MET A CA 1
ATOM 6447 C C . MET A 1 802 ? -4.320 35.957 -23.623 1.00 26.57 802 MET A C 1
ATOM 6448 O O . MET A 1 802 ? -4.807 35.929 -24.762 1.00 15.81 802 MET A O 1
ATOM 6453 N N . ARG A 1 803 ? -3.362 36.811 -23.261 1.00 20.96 803 ARG A N 1
ATOM 6454 C CA . ARG A 1 803 ? -2.697 37.712 -24.216 1.00 23.46 803 ARG A CA 1
ATOM 6455 C C . ARG A 1 803 ? -2.152 36.907 -25.389 1.00 20.25 803 ARG A C 1
ATOM 6456 O O . ARG A 1 803 ? -2.379 37.228 -26.558 1.00 17.40 803 ARG A O 1
ATOM 6464 N N . ARG A 1 804 ? -1.435 35.844 -25.060 1.00 15.55 804 ARG A N 1
ATOM 6465 C CA . ARG A 1 804 ? -0.799 34.996 -26.052 1.00 19.56 804 ARG A CA 1
ATOM 6466 C C . ARG A 1 804 ? -1.771 34.132 -26.847 1.00 15.46 804 ARG A C 1
ATOM 6467 O O . ARG A 1 804 ? -1.561 33.896 -28.035 1.00 15.64 804 ARG A O 1
ATOM 6475 N N . ILE A 1 805 ? -2.798 33.611 -26.185 1.00 18.79 805 ILE A N 1
ATOM 6476 C CA . ILE A 1 805 ? -3.835 32.877 -26.903 1.00 18.92 805 ILE A CA 1
ATOM 6477 C C . ILE A 1 805 ? -4.467 33.791 -27.973 1.00 17.78 805 ILE A C 1
ATOM 6478 O O . ILE A 1 805 ? -4.611 33.395 -29.132 1.00 19.03 805 ILE A O 1
ATOM 6483 N N . ASN A 1 806 ? -4.845 35.001 -27.577 1.00 17.27 806 ASN A N 1
ATOM 6484 C CA . ASN A 1 806 ? -5.527 35.916 -28.499 1.00 18.43 806 ASN A CA 1
ATOM 6485 C C . ASN A 1 806 ? -4.622 36.351 -29.646 1.00 20.88 806 ASN A C 1
ATOM 6486 O O . ASN A 1 806 ? -5.056 36.372 -30.786 1.00 14.55 806 ASN A O 1
ATOM 6491 N N . ASP A 1 807 ? -3.361 36.689 -29.354 1.00 15.85 807 ASP A N 1
ATOM 6492 C CA . ASP A 1 807 ? -2.435 37.027 -30.434 1.00 13.59 807 ASP A CA 1
ATOM 6493 C C . ASP A 1 807 ? -2.244 35.845 -31.379 1.00 19.04 807 ASP A C 1
ATOM 6494 O O . ASP A 1 807 ? -2.234 36.015 -32.607 1.00 17.05 807 ASP A O 1
ATOM 6499 N N . THR A 1 808 ? -2.106 34.644 -30.820 1.00 14.46 808 THR A N 1
ATOM 6500 C CA . THR A 1 808 ? -1.859 33.465 -31.643 1.00 17.64 808 THR A CA 1
ATOM 6501 C C . THR A 1 808 ? -3.031 33.141 -32.549 1.00 14.98 808 THR A C 1
ATOM 6502 O O . THR A 1 808 ? -2.831 32.832 -33.716 1.00 18.17 808 THR A O 1
ATOM 6506 N N . ILE A 1 809 ? -4.246 33.208 -32.009 1.00 15.39 809 ILE A N 1
ATOM 6507 C CA . ILE A 1 809 ? -5.459 33.005 -32.812 1.00 15.88 809 ILE A CA 1
ATOM 6508 C C . ILE A 1 809 ? -5.543 34.037 -33.950 1.00 15.59 809 ILE A C 1
ATOM 6509 O O . ILE A 1 809 ? -5.746 33.665 -35.102 1.00 16.78 809 ILE A O 1
ATOM 6514 N N . ALA A 1 810 ? -5.404 35.320 -33.607 1.00 15.33 810 ALA A N 1
ATOM 6515 C CA . ALA A 1 810 ? -5.446 36.418 -34.585 1.00 14.82 810 ALA A CA 1
ATOM 6516 C C . ALA A 1 810 ? -4.452 36.164 -35.713 1.00 20.12 810 ALA A C 1
ATOM 6517 O O . ALA A 1 810 ? -4.785 36.282 -36.893 1.00 20.26 810 ALA A O 1
ATOM 6519 N N . ASN A 1 811 ? -3.232 35.795 -35.340 1.00 15.55 811 ASN A N 1
ATOM 6520 C CA . ASN A 1 811 ? -2.183 35.552 -36.316 1.00 11.11 811 ASN A CA 1
ATOM 6521 C C . ASN A 1 811 ? -2.464 34.309 -37.173 1.00 17.84 811 ASN A C 1
ATOM 6522 O O . ASN A 1 811 ? -2.337 34.335 -38.406 1.00 18.94 811 ASN A O 1
ATOM 6527 N N . TYR A 1 812 ? -2.884 33.228 -36.525 1.00 18.27 812 TYR A N 1
ATOM 6528 C CA . TYR A 1 812 ? -3.139 31.984 -37.237 1.00 15.25 812 TYR A CA 1
ATOM 6529 C C . TYR A 1 812 ? -4.313 32.109 -38.209 1.00 17.57 812 TYR A C 1
ATOM 6530 O O . TYR A 1 812 ? -4.255 31.555 -39.321 1.00 20.56 812 TYR A O 1
ATOM 6539 N N . VAL A 1 813 ? -5.372 32.825 -37.820 1.00 16.49 813 VAL A N 1
ATOM 6540 C CA . VAL A 1 813 ? -6.555 32.893 -38.699 1.00 16.37 813 VAL A CA 1
ATOM 6541 C C . VAL A 1 813 ? -6.242 33.740 -39.943 1.00 19.83 813 VAL A C 1
ATOM 6542 O O . VAL A 1 813 ? -6.817 33.520 -40.999 1.00 19.10 813 VAL A O 1
ATOM 6546 N N . LEU A 1 814 ? -5.314 34.690 -39.827 1.00 17.41 814 LEU A N 1
ATOM 6547 C CA . LEU A 1 814 ? -4.903 35.463 -41.001 1.00 21.04 814 LEU A CA 1
ATOM 6548 C C . LEU A 1 814 ? -3.881 34.762 -41.917 1.00 20.19 814 LEU A C 1
ATOM 6549 O O . LEU A 1 814 ? -3.718 35.138 -43.079 1.00 21.60 814 LEU A O 1
ATOM 6554 N N . ARG A 1 815 ? -3.198 33.747 -41.411 1.00 19.94 815 ARG A N 1
ATOM 6555 C CA . ARG A 1 815 ? -2.133 33.108 -42.186 1.00 27.24 815 ARG A CA 1
ATOM 6556 C C . ARG A 1 815 ? -2.589 31.798 -42.796 1.00 19.86 815 ARG A C 1
ATOM 6557 O O . ARG A 1 815 ? -2.079 31.393 -43.835 1.00 27.37 815 ARG A O 1
ATOM 6565 N N . VAL A 1 816 ? -3.552 31.142 -42.151 1.00 18.62 816 VAL A N 1
ATOM 6566 C CA . VAL A 1 816 ? -3.978 29.808 -42.560 1.00 22.24 816 VAL A CA 1
ATOM 6567 C C . VAL A 1 816 ? -4.494 29.800 -44.006 1.00 25.90 816 VAL A C 1
ATOM 6568 O O . VAL A 1 816 ? -5.251 30.689 -44.411 1.00 23.94 816 VAL A O 1
ATOM 6572 N N . LEU A 1 817 ? -4.034 28.813 -44.785 1.00 24.27 817 LEU A N 1
ATOM 6573 C CA . LEU A 1 817 ? -4.524 28.568 -46.150 1.00 26.29 817 LEU A CA 1
ATOM 6574 C C . LEU A 1 817 ? -4.282 29.726 -47.132 1.00 29.63 817 LEU A C 1
ATOM 6575 O O . LEU A 1 817 ? -4.948 29.814 -48.155 1.00 28.65 817 LEU A O 1
ATOM 6580 N N . GLU A 1 818 ? -3.334 30.605 -46.818 1.00 28.14 818 GLU A N 1
ATOM 6581 C CA . GLU A 1 818 ? -2.947 31.685 -47.724 1.00 32.61 818 GLU A CA 1
ATOM 6582 C C . GLU A 1 818 ? -2.235 31.095 -48.952 1.00 47.94 818 GLU A C 1
ATOM 6583 O O . GLU A 1 818 ? -1.564 30.068 -48.840 1.00 36.09 818 GLU A O 1
ATOM 6589 N N . HIS A 1 819 ? -2.376 31.731 -50.116 1.00 55.10 819 HIS A N 1
ATOM 6590 C CA . HIS A 1 819 ? -1.684 31.262 -51.327 1.00 54.31 819 HIS A CA 1
ATOM 6591 C C . HIS A 1 819 ? -0.251 31.778 -51.395 1.00 55.41 819 HIS A C 1
ATOM 6592 O O . HIS A 1 819 ? 0.691 30.998 -51.564 1.00 66.17 819 HIS A O 1
#

CATH classification: 3.90.1440.10 (+1 more: 1.10.3060.10)

Solvent-accessible surface area: 37200 Å² total; per-residue (Å²): 203,181,121,82,77,26,128,135,16,34,93,104,0,56,140,28,6,63,109,0,52,123,44,23,89,78,5,55,88,57,113,0,53,62,0,42,179,42,0,116,59,2,75,139,108,0,95,38,58,135,38,0,91,134,23,5,74,66,0,0,3,0,0,2,2,0,0,4,6,6,29,10,59,34,0,28,56,16,6,0,19,0,0,0,0,0,9,57,13,35,0,0,8,2,76,58,27,6,25,24,17,9,0,0,0,0,0,0,1,0,0,3,12,15,42,111,5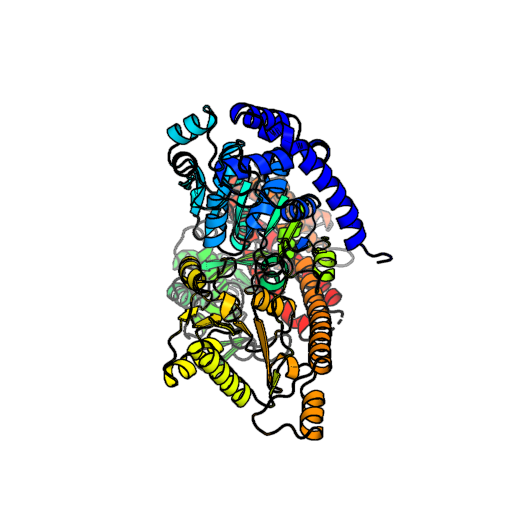,1,10,4,0,1,32,20,31,43,3,0,58,53,1,0,50,108,0,0,7,0,0,24,2,2,40,8,90,0,0,0,0,4,48,173,58,76,3,27,16,2,35,36,116,68,83,91,42,0,142,99,0,29,120,84,76,52,20,1,2,37,120,66,101,132,41,78,102,22,160,147,158,21,55,66,164,116,0,57,100,1,4,76,26,73,47,100,119,37,89,30,89,58,0,1,85,0,37,1,2,2,0,6,5,66,6,0,0,44,3,26,0,98,9,6,44,19,100,61,83,107,77,37,28,23,81,43,22,12,1,0,0,0,10,27,0,1,6,0,0,1,36,91,6,125,90,51,10,79,17,66,13,100,33,191,66,58,65,70,41,16,84,117,7,14,89,6,1,131,121,11,70,110,110,112,0,0,47,26,52,122,195,38,102,31,14,30,10,39,90,96,0,19,53,51,0,34,178,49,42,55,41,153,12,0,18,29,38,75,21,21,57,49,17,73,9,0,34,11,7,0,47,0,47,48,11,19,106,102,109,99,32,0,26,46,95,144,36,80,6,10,15,34,8,128,79,72,56,176,68,30,91,71,128,72,38,20,16,7,18,1,9,4,0,0,8,57,38,61,13,91,23,74,168,41,80,56,38,68,0,28,6,16,6,11,12,0,1,98,77,14,119,30,15,0,0,2,4,7,10,0,70,79,20,38,58,4,0,67,107,9,17,64,3,32,2,0,47,4,60,41,36,92,104,86,87,26,131,58,68,45,2,30,0,2,57,46,55,157,22,1,16,82,47,0,3,100,26,0,46,119,18,70,159,98,7,0,0,0,0,0,8,6,37,32,64,139,47,0,75,97,0,4,43,41,0,140,174,113,58,7,78,40,77,42,2,29,35,113,149,69,84,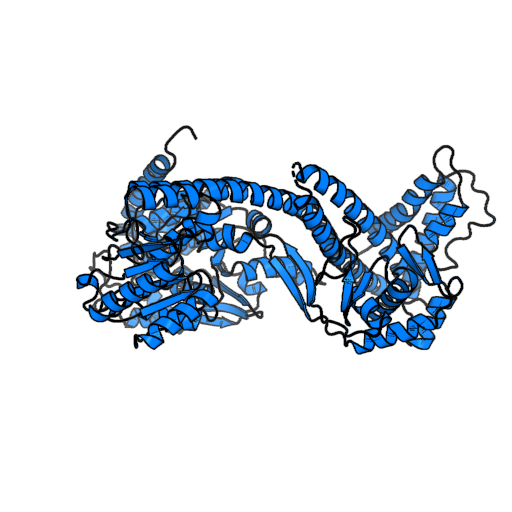124,8,4,90,25,0,43,122,0,0,66,130,20,50,2,1,0,1,1,79,21,2,9,55,38,23,56,4,135,40,7,120,40,0,52,155,31,23,0,1,0,0,0,0,1,14,11,47,68,6,32,0,33,2,18,14,16,60,12,12,2,6,42,41,21,28,41,2,16,2,12,4,3,0,0,22,81,0,81,2,1,175,75,66,10,30,130,109,3,11,125,67,0,87,131,108,171,36,126,160,14,76,34,13,92,93,82,139,15,18,106,64,0,50,66,11,0,118,112,3,21,39,76,44,24,64,94,33,70,39,50,20,84,0,27,34,26,22,9,122,24,6,103,55,5,12,54,36,2,35,104,3,6,113,72,148,60,4,30,109,42,0,82,82,3,0,62,46,0,0,40,41,19,11,109,108,31,5,57,86,191,80,118,57,36,112,30,0,96,76,34,6,53,32,12,27,78,68,6,43,82,11,94,157,84,187,32,102,46,42,112,74,0,31,56,39,0,29,74,47,0,49,93,31,3,56,86,0,53,155,89,40,30,130,110,3,70,137,22,2,47,58,1,0,2,79,11,0,20,23,20,9,38,69,12,25,67,73,3,77,45,8,23,54,15,5,70,143,137,133,150,37,19,79,78,0,102,127,67,1,138,139,43,38,81,85,12,51,51,82,1,18,16,40,0,0,19,17,0,5,19,0,63,57,199

Organism: Thermotoga maritima (strain ATCC 43589 / DSM 3109 / JCM 10099 / NBRC 100826 / MSB8) (NCBI:txid243274)

B-factor: mean 28.54, std 12.38, range [7.08, 113.63]

Nearest PDB structures (foldseek):
  4ys0-assembly1_A  TM=1.001E+00  e=0.000E+00  Thermotoga maritima MSB8
  3jux-assembly1_A  TM=9.647E-01  e=0.000E+00  Thermotoga maritima
  1tf2-assembly1_A  TM=8.010E-01  e=3.562E-69  Bacillus subtilis
  3iqy-assembly1_A-2  TM=8.147E-01  e=4.124E-66  Bacillus subtilis
  1m6n-assembly1_A  TM=8.139E-01  e=1.613E-64  Bacillus subtilis